Protein AF-0000000080061900 (afdb_homodimer)

Nearest PDB structures (foldseek):
  6p7x-assembly1_B  TM=5.579E-01  e=3.180E-04  Kluyveromyces lactis
  6xr1-assembly1_A  TM=2.870E-01  e=3.182E+00  synthetic construct
  6p7x-assembly1_B  TM=5.585E-01  e=4.978E-04  Kluyveromyces lactis
  6k5s-assembly2_B  TM=2.714E-01  e=2.887E+00  Schizosaccharomyces pombe 972h-

Organism: NCBI:txid656916

InterPro domains:
  IPR007219 Xylanolytic transcriptional activator, regulatory domain [PF04082] (61-274)
  IPR007219 Xylanolytic transcriptional activator, regulatory domain [SM00906] (143-215)

pLDDT: mean 73.57, std 27.78, range [17.0, 98.81]

Sequence (1106 aa):
MSRPAEEVLSENPLKTSLIPLDRRLAEEYIDCFHSHSCATYRYIPRSQSKKFLGKLYSEDESFLQDDASMAVIFLILAVGCIWYPSLHNRDVFQYKAKASRLYEAALSRLENTASMFPPSILVMQAHCLKCQFLLAGNILNSAWLAVGTAVRLGQIVGFHKAKATGSNGLEDFTRRGMFWSLYTMDRYLSAALGRPMMINDDDITIPYPETAVSSSPGIDDPHEAKTVPGIVAHIKLAQITTQVLRKLYGSKKHDKVARDESTSQIEAQLSKWLDETPGFLNPEVPSGQKESEVFYDVPWIFKRQQRTVRAAFYFTSMQLYRGYLLDEFLQANFHDRLSLTPAPPVQKCIHAALQMALFAAEIKEDATYNSVFWTTSYFTFCAISILTVYLTLYPEIENRAVIENVLERAIEGHQKLDNSMNKHTQKLLEDTRAIAQRAFRSSRTRLSTSGANDRTTTMPSDVNASVTVGHQSPPAGPVHPQVEPCEEWGDAQGVMDNIEEAPAPDLGELADIVNGDDLDFIMNIGFDASPFSHVDPLQFFVADKLTRPGPQAMSRPAEEVLSENPLKTSLIPLDRRLAEEYIDCFHSHSCATYRYIPRSQSKKFLGKLYSEDESFLQDDASMAVIFLILAVGCIWYPSLHNRDVFQYKAKASRLYEAALSRLENTASMFPPSILVMQAHCLKCQFLLAGNILNSAWLAVGTAVRLGQIVGFHKAKATGSNGLEDFTRRGMFWSLYTMDRYLSAALGRPMMINDDDITIPYPETAVSSSPGIDDPHEAKTVPGIVAHIKLAQITTQVLRKLYGSKKHDKVARDESTSQIEAQLSKWLDETPGFLNPEVPSGQKESEVFYDVPWIFKRQQRTVRAAFYFTSMQLYRGYLLDEFLQANFHDRLSLTPAPPVQKCIHAALQMALFAAEIKEDATYNSVFWTTSYFTFCAISILTVYLTLYPEIENRAVIENVLERAIEGHQKLDNSMNKHTQKLLEDTRAIAQRAFRSSRTRLSTSGANDRTTTMPSDVNASVTVGHQSPPAGPVHPQVEPCEEWGDAQGVMDNIEEAPAPDLGELADIVNGDDLDFIMNIGFDASPFSHVDPLQFFVADKLTRPGPQA

Secondary structure (DSSP, 8-state):
----GGGGGGS-----------HHHHHHHHHHIIIII-SS---S-HHHHHHHHHHHHTT-HHHHH-HHHHHHHHHHHHHHHHHHHHHHT--HHHHHHHHHHHHHHHHHHHHTTTT-SSPPHHHHHHHHHHHHHHHHTT-HHHHHHHHHHHHHHHHHHTTTS---TT--HHHHHHHHHHHHHHHHHHHHHHHHHT---SS-GGG--PPPP-TTGGGSTT---TTTGGGHHHHHHHHHHHHHHHHHHHHHSSSSPPPHHHHHHHHHHHHHHHHHHHHHS-TTT-TTS-TTTSSTTSSS---HHHHHHHHHHHHHHHHHHHHHHHHHHHHHHHH--TTT-TT-PPPHHHHHHHHHHHHHHHHHHHHTT-TT--TT-HHHHHHHHHHHHHHHHHHHH-TT-TTHHHHHHHHHHHHHHHHHHS-TT-HHHHHHHHHHHHHHHHHHHHHHHHHHHHTTTGGG-----------------------------------TTGGGTT--------THHHHHHHHSHHHHHHIIIII--S---S--TTHHHHTTTTT------/----GGGGGGS-----------HHHHHHHHHHIIIII-SS---S-HHHHHHHHHHHHTT-HHHHH-HHHHHHHHHHHHHHHHHHHHHHT--HHHHHHHHHHHHHHHHHHHHTTTT-SSPPHHHHHHHHHHHHHHHHTT-HHHHHHHHHHHHHHHHHHTTTS---TT--HHHHHHHHHHHHHHHHHHHHHHHHHT---SS-GGG--PPPP-TTGGGSTT---TTTGGGHHHHHHHHHHHHHHHHHHHHHSSSSPPPHHHHHHHHHHHHHHHHHHHHHS-TTT-TTS-TTTSGGGTSS---HHHHHHHHHHHHHHHHHHHHHHHHHHHHHHHH--TTT-TT-PPPHHHHHHHHHHHHHHHHHHHHTT-TT--TT-HHHHHHHHHHHHHHHHHHHH-TT-TTHHHHHHHHHHHHHHHHHHS-TT-HHHHHHHHHHHHHHHHHHHHHHHHHHHHTTTGGG-------------------------------------GGGTT--------THHHHHHHHSHHHHHHIIIII--S---S--TTHHHHTTTTT------

Radius of gyration: 36.48 Å; Cα contacts (8 Å, |Δi|>4): 1264; chains: 2; bounding box: 83×122×119 Å

Foldseek 3Di:
DFDPLVVLLPDDPPPPPPPPDDLVNLVQLLVQLVQPLCLQLDQDFSLLLVVLSVCVVVVPPVSVPQLLSLLLNLLSSLSSQQLVCLAVVDDNVVSPNVSSNSNSSSVVSLVVCVPDPLDDLSNLNSLLSNLLNCLLSVVLVVSQVSLVVSVVSLVRVPLLAADDPDDALSVLSNSQSSVLSSLLSQLLSCQLLVHDRDDDPVSHHRDHDALVSCPGPPRPDPCRSVSRLLNVLSSLLSVLLVLLCPQPQNPDDDDPVSLVVSLVVSVVSLVVSLVPRDLLLRPPNPPPPDDDPVPDDPRPSSVSSSLVSLLSSLLSLLSSQLVQLVVCLLPDPLPPCQPDDDDPSLVSNLVSLLVLLLVLLVLLVRSSAAQSPNSSLSSLLSSLLSLLSVLLSHVPDPCNVVSVVSSVSSLSSSCRRHPPSPVVLNVLSVVSNVNSVLSNVLVVVVVVVVVVPPPVDDPPPDDDDPDDDDDDDDDDPDDDPPPPDPDDPPCPPPPPPPPPCPDSPDPVVVVCCSQHPNVLSSCCSNPNVPRPPPPNSCVVVPVPPPPPPDDDD/DFDPLVVLLPDDPPPPPPPPDDLVVLVQLLVQLVQPLCLQLDQDFSLLLVVLSVCVVVVPPVSVPQLLSLLLNLLSSLSSQQLVCLAVVDDNVVSNNVSSNSNSSSVVSLVVCVPDPLDDLSNLNSLLSNLLNCLLSVVLVVSQVSLVVSVVSLVRVPLLAADDPDDALSVLSNSQSSVLSSLLSQLLSCQLLVHDRDDDPVSHHRDHDALVSCPGPPRPDPCRSVSRLLNVLQSLLSVLLVLLCPQPQNPDDDDPVSLVVSLVVSVVSLVVSLVPRDLLLRPPNPPPPDDPVVPDDPRPSSVSSSLSSLLSSLLSLLSSQLVQLVVCLLPDPLPPCQPDDDDPSLVSNLVSLLVLLLVLLVLLVRSSAAQSPNSSLSSLLSSLLSLLSVCLSHVPDPCNVVSVVSSVSSLSSSPRRHPPSPVVLNVLSVVSNVNSVLSNVLVVVVVVVVVVPPPPDDPPPDDDDPDDDDDDDDDDDDDPPPPPDPDDPPCPPPDPPDPPCDDSPDPVVVVCCSQHPNVLSSCVSNPNVPRPPPDNPCVVVPVPPPPPPDDDD

Solvent-accessible surface area (backbone atoms only — not comparable to full-atom values): 61653 Å² total; per-residue (Å²): 135,82,76,57,68,58,62,69,73,69,74,72,82,67,69,77,60,73,75,88,62,53,66,69,58,49,51,50,16,47,48,34,29,65,52,60,67,36,52,59,56,54,43,73,47,67,51,57,54,50,51,50,50,50,38,60,78,66,60,38,63,71,54,75,66,32,36,42,59,46,14,31,53,28,30,47,40,16,40,4,33,48,43,38,21,23,78,65,62,48,65,57,67,65,31,41,54,57,16,45,52,32,38,51,51,14,48,60,29,41,58,75,50,70,76,50,78,76,66,49,71,49,46,51,48,29,38,51,40,50,26,51,38,27,38,34,65,61,26,55,71,62,21,53,50,38,45,52,50,39,52,52,53,34,49,73,74,42,48,45,38,55,74,43,79,80,71,51,40,54,57,47,36,27,46,34,20,46,43,53,35,52,49,46,51,41,47,53,49,18,63,74,66,52,41,82,61,58,82,57,72,71,60,54,58,42,63,74,72,43,46,72,38,36,59,21,80,75,42,73,56,82,58,51,30,68,43,31,65,54,31,49,52,39,49,53,49,44,53,52,38,49,50,40,48,56,70,70,63,40,71,62,85,67,53,69,66,58,41,52,53,50,45,53,55,51,49,51,50,51,52,50,48,56,72,69,42,58,65,85,48,28,75,84,45,63,84,77,64,72,76,75,63,80,81,46,88,70,56,61,43,55,54,50,26,28,52,50,37,30,48,50,49,27,43,43,44,25,66,58,23,43,62,55,48,48,50,49,60,75,62,49,59,76,78,80,47,81,80,66,76,77,53,68,56,36,50,52,16,50,50,24,22,48,53,40,22,49,53,27,34,51,41,56,76,34,60,61,57,34,37,48,42,47,64,59,31,51,46,32,47,42,19,50,46,52,53,31,52,48,38,38,69,43,57,82,46,89,64,43,69,61,52,52,50,42,46,56,40,17,53,53,15,39,52,52,18,37,51,83,76,55,52,62,60,56,48,49,51,52,52,44,44,51,50,18,52,49,43,32,52,55,52,53,56,48,56,63,60,61,59,66,68,64,65,72,68,78,76,76,83,75,86,78,84,73,84,74,82,85,81,84,76,80,82,80,74,80,84,68,84,74,78,74,80,74,79,80,78,70,81,82,66,70,82,71,63,78,67,74,80,70,77,79,77,61,78,65,54,61,55,47,38,66,72,43,77,43,38,60,40,52,31,56,53,64,69,46,53,58,80,81,55,62,74,60,74,56,59,70,63,52,58,68,64,65,70,66,75,73,82,80,129,136,83,76,58,69,57,62,68,74,68,73,73,84,67,69,74,62,74,74,87,63,54,66,71,59,49,52,48,18,46,48,33,27,66,51,58,66,35,52,60,57,53,42,74,47,69,51,56,55,50,49,50,49,50,37,59,78,66,59,36,64,72,55,75,66,32,36,42,60,46,14,31,52,28,28,47,39,16,40,5,32,48,43,38,22,24,76,64,62,48,65,57,68,67,32,42,55,58,16,47,52,31,39,51,51,14,49,59,29,43,58,75,49,70,72,50,78,76,67,49,72,48,47,50,48,28,38,51,40,50,26,51,38,26,38,37,65,61,28,56,69,62,22,52,49,38,46,50,49,38,52,54,53,34,49,72,72,40,49,45,38,54,74,42,85,80,71,50,41,56,60,48,35,27,47,33,20,46,45,54,35,52,50,44,50,41,48,53,48,18,63,74,64,49,42,83,62,57,82,57,73,70,60,54,56,43,63,76,70,44,46,70,38,36,57,21,81,76,43,75,56,80,61,51,30,70,43,30,65,54,32,49,52,39,50,54,50,45,54,51,38,49,51,41,48,55,72,72,63,39,70,60,85,69,52,69,66,57,41,51,53,51,46,52,54,51,49,50,50,53,51,49,48,56,72,70,42,56,65,85,47,28,75,85,45,65,83,76,64,69,64,76,60,78,80,46,88,69,55,63,42,58,55,51,26,28,54,50,37,30,49,49,50,27,41,43,45,25,66,59,24,43,62,54,47,49,48,49,59,74,62,50,59,74,78,81,50,81,81,68,74,78,52,67,56,36,50,53,18,48,51,26,22,48,53,39,22,49,53,27,33,52,40,56,78,35,60,62,57,34,37,49,42,46,65,60,31,50,47,34,50,44,18,50,46,52,53,32,51,49,39,37,70,42,58,81,46,89,62,43,69,60,51,50,52,42,48,54,39,17,52,54,15,37,51,51,18,37,52,82,78,56,51,62,61,54,48,47,52,52,52,45,43,51,52,18,51,48,42,32,52,53,54,51,56,49,54,60,62,60,58,66,69,62,67,74,72,80,80,76,82,80,87,77,86,70,80,75,81,81,77,82,76,78,82,80,75,82,83,68,83,74,77,76,80,75,78,82,78,75,82,83,69,75,84,72,68,78,69,74,83,71,79,79,78,60,76,65,54,60,57,48,36,66,74,46,78,44,39,61,41,53,31,59,54,65,70,44,53,58,80,82,60,50,73,60,76,55,61,70,63,53,59,68,65,66,71,64,75,72,82,83,127

Structure (mmCIF, N/CA/C/O backbone):
data_AF-0000000080061900-model_v1
#
loop_
_entity.id
_entity.type
_entity.pdbx_description
1 polymer 'Transcription factor domain-containing protein'
#
loop_
_atom_site.group_PDB
_atom_site.id
_atom_site.type_symbol
_atom_site.label_atom_id
_atom_site.label_alt_id
_atom_site.label_comp_id
_atom_site.label_asym_id
_atom_site.label_entity_id
_atom_site.label_seq_id
_atom_site.pdbx_PDB_ins_code
_atom_site.Cartn_x
_atom_site.Cartn_y
_atom_site.Cartn_z
_atom_site.occupancy
_atom_site.B_iso_or_equiv
_atom_site.auth_seq_id
_atom_site.auth_comp_id
_atom_site.auth_asym_id
_atom_site.auth_atom_id
_atom_site.pdbx_PDB_model_num
ATOM 1 N N . MET A 1 1 ? -14.672 -8.125 -29.422 1 19.11 1 MET A N 1
ATOM 2 C CA . MET A 1 1 ? -14.164 -7.188 -28.422 1 19.11 1 MET A CA 1
ATOM 3 C C . MET A 1 1 ? -14.391 -7.719 -27.016 1 19.11 1 MET A C 1
ATOM 5 O O . MET A 1 1 ? -15.531 -7.914 -26.594 1 19.11 1 MET A O 1
ATOM 9 N N . SER A 1 2 ? -13.531 -8.578 -26.453 1 22.22 2 SER A N 1
ATOM 10 C CA . SER A 1 2 ? -13.594 -9.523 -25.328 1 22.22 2 SER A CA 1
ATOM 11 C C . SER A 1 2 ? -13.836 -8.805 -24.016 1 22.22 2 SER A C 1
ATOM 13 O O . SER A 1 2 ? -13.203 -7.781 -23.734 1 22.22 2 SER A O 1
ATOM 15 N N . ARG A 1 3 ? -14.906 -8.945 -23.328 1 35.88 3 ARG A N 1
ATOM 16 C CA . ARG A 1 3 ? -15.344 -8.352 -22.062 1 35.88 3 ARG A CA 1
ATOM 17 C C . ARG A 1 3 ? -14.352 -8.641 -20.953 1 35.88 3 ARG A C 1
ATOM 19 O O . ARG A 1 3 ? -14.016 -9.797 -20.688 1 35.88 3 ARG A O 1
ATOM 26 N N . PRO A 1 4 ? -13.648 -7.648 -20.594 1 34.94 4 PRO A N 1
ATOM 27 C CA . PRO A 1 4 ? -12.602 -7.812 -19.594 1 34.94 4 PRO A CA 1
ATOM 28 C C . PRO A 1 4 ? -13.07 -8.602 -18.375 1 34.94 4 PRO A C 1
ATOM 30 O O . PRO A 1 4 ? -14.266 -8.594 -18.047 1 34.94 4 PRO A O 1
ATOM 33 N N . ALA A 1 5 ? -12.32 -9.648 -17.922 1 40.81 5 ALA A N 1
ATOM 34 C CA . ALA A 1 5 ? -12.602 -10.578 -16.828 1 40.81 5 ALA A CA 1
ATOM 35 C C . ALA A 1 5 ? -13.234 -9.859 -15.641 1 40.81 5 ALA A C 1
ATOM 37 O O . ALA A 1 5 ? -14.055 -10.438 -14.93 1 40.81 5 ALA A O 1
ATOM 38 N N . GLU A 1 6 ? -12.992 -8.594 -15.516 1 37.94 6 GLU A N 1
ATOM 39 C CA . GLU A 1 6 ? -13.516 -7.816 -14.398 1 37.94 6 GLU A CA 1
ATOM 40 C C . GLU A 1 6 ? -15.031 -7.637 -14.516 1 37.94 6 GLU A C 1
ATOM 42 O O . GLU A 1 6 ? -15.719 -7.5 -13.5 1 37.94 6 GLU A O 1
ATOM 47 N N . GLU A 1 7 ? -15.602 -7.695 -15.672 1 39.84 7 GLU A N 1
ATOM 48 C CA . GLU A 1 7 ? -17.016 -7.434 -15.93 1 39.84 7 GLU A CA 1
ATOM 49 C C . GLU A 1 7 ? -17.891 -8.617 -15.508 1 39.84 7 GLU A C 1
ATOM 51 O O . GLU A 1 7 ? -19.094 -8.477 -15.336 1 39.84 7 GLU A O 1
ATOM 56 N N . VAL A 1 8 ? -17.266 -9.656 -15.383 1 37.56 8 VAL A N 1
ATOM 57 C CA . VAL A 1 8 ? -18.078 -10.852 -15.164 1 37.56 8 VAL A CA 1
ATOM 58 C C . VAL A 1 8 ? -18.641 -10.836 -13.742 1 37.56 8 VAL A C 1
ATOM 60 O O . VAL A 1 8 ? -19.672 -11.461 -13.477 1 37.56 8 VAL A O 1
ATOM 63 N N . LEU A 1 9 ? -18.078 -10.109 -12.867 1 39.5 9 LEU A N 1
ATOM 64 C CA . LEU A 1 9 ? -18.531 -10.234 -11.484 1 39.5 9 LEU A CA 1
ATOM 65 C C . LEU A 1 9 ? -19.828 -9.469 -11.266 1 39.5 9 LEU A C 1
ATOM 67 O O . LEU A 1 9 ? -20.531 -9.703 -10.281 1 39.5 9 LEU A O 1
ATOM 71 N N . SER A 1 10 ? -20.188 -8.453 -12.133 1 35.56 10 SER A N 1
ATOM 72 C CA . SER A 1 10 ? -21.219 -7.512 -11.719 1 35.56 10 SER A CA 1
ATOM 73 C C . SER A 1 10 ? -22.609 -8.023 -12.086 1 35.56 10 SER A C 1
ATOM 75 O O . SER A 1 10 ? -23.625 -7.367 -11.789 1 35.56 10 SER A O 1
ATOM 77 N N . GLU A 1 11 ? -22.812 -8.906 -12.852 1 35.38 11 GLU A N 1
ATOM 78 C CA . GLU A 1 11 ? -24.141 -8.914 -13.477 1 35.38 11 GLU A CA 1
ATOM 79 C C . GLU A 1 11 ? -25.203 -9.375 -12.492 1 35.38 11 GLU A C 1
ATOM 81 O O . GLU A 1 11 ? -26.391 -9.078 -12.664 1 35.38 11 GLU A O 1
ATOM 86 N N . ASN A 1 12 ? -25.125 -10.508 -11.656 1 31.75 12 ASN A N 1
ATOM 87 C CA . ASN A 1 12 ? -26.328 -11.039 -11.047 1 31.75 12 ASN A CA 1
ATOM 88 C C . ASN A 1 12 ? -26.359 -10.812 -9.539 1 31.75 12 ASN A C 1
ATOM 90 O O . ASN A 1 12 ? -25.578 -11.406 -8.805 1 31.75 12 ASN A O 1
ATOM 94 N N . PRO A 1 13 ? -26.969 -9.695 -9.031 1 36.31 13 PRO A N 1
ATOM 95 C CA . PRO A 1 13 ? -27.172 -9.625 -7.578 1 36.31 13 PRO A CA 1
ATOM 96 C C . PRO A 1 13 ? -27.859 -10.859 -7.016 1 36.31 13 PRO A C 1
ATOM 98 O O . PRO A 1 13 ? -28.984 -11.172 -7.398 1 36.31 13 PRO A O 1
ATOM 101 N N . LEU A 1 14 ? -27.375 -11.906 -6.82 1 32.84 14 LEU A N 1
ATOM 102 C CA . LEU A 1 14 ? -28.047 -13.016 -6.145 1 32.84 14 LEU A CA 1
ATOM 103 C C . LEU A 1 14 ? -28.562 -12.586 -4.777 1 32.84 14 LEU A C 1
ATOM 105 O O . LEU A 1 14 ? -27.797 -12.102 -3.943 1 32.84 14 LEU A O 1
ATOM 109 N N . LYS A 1 15 ? -29.75 -12.156 -4.621 1 34.53 15 LYS A N 1
ATOM 110 C CA . LYS A 1 15 ? -30.344 -12.258 -3.287 1 34.53 15 LYS A CA 1
ATOM 111 C C . LYS A 1 15 ? -29.828 -13.484 -2.551 1 34.53 15 LYS A C 1
ATOM 113 O O . LYS A 1 15 ? -29.641 -14.547 -3.152 1 34.53 15 LYS A O 1
ATOM 118 N N . THR A 1 16 ? -29.094 -13.273 -1.398 1 38.28 16 THR A N 1
ATOM 119 C CA . THR A 1 16 ? -28.531 -14.258 -0.486 1 38.28 16 THR A CA 1
ATOM 120 C C . THR A 1 16 ? -29.359 -15.539 -0.49 1 38.28 16 THR A C 1
ATOM 122 O O . THR A 1 16 ? -30.078 -15.828 0.478 1 38.28 16 THR A O 1
ATOM 125 N N . SER A 1 17 ? -30.375 -15.594 -1.229 1 37.97 17 SER A N 1
ATOM 126 C CA . SER A 1 17 ? -30.844 -16.969 -1.075 1 37.97 17 SER A CA 1
ATOM 127 C C . SER A 1 17 ? -29.672 -17.953 -1.063 1 37.97 17 SER A C 1
ATOM 129 O O . SER A 1 17 ? -28.703 -17.766 -1.802 1 37.97 17 SER A O 1
ATOM 131 N N . LEU A 1 18 ? -29.547 -18.688 0.03 1 47.41 18 LEU A N 1
ATOM 132 C CA . LEU A 1 18 ? -28.641 -19.766 0.358 1 47.41 18 LEU A CA 1
ATOM 133 C C . LEU A 1 18 ? -28.281 -20.578 -0.888 1 47.41 18 LEU A C 1
ATOM 135 O O . LEU A 1 18 ? -29.156 -20.969 -1.651 1 47.41 18 LEU A O 1
ATOM 139 N N . ILE A 1 19 ? -27.281 -20.219 -1.461 1 53 19 ILE A N 1
ATOM 140 C CA . ILE A 1 19 ? -26.766 -21.094 -2.51 1 53 19 ILE A CA 1
ATOM 141 C C . ILE A 1 19 ? -27.094 -22.547 -2.172 1 53 19 ILE A C 1
ATOM 143 O O . ILE A 1 19 ? -26.625 -23.078 -1.157 1 53 19 ILE A O 1
ATOM 147 N N . PRO A 1 20 ? -28.141 -23.031 -2.701 1 63.28 20 PRO A N 1
ATOM 148 C CA . PRO A 1 20 ? -28.5 -24.438 -2.535 1 63.28 20 PRO A CA 1
ATOM 149 C C . PRO A 1 20 ? -27.344 -25.391 -2.889 1 63.28 20 PRO A C 1
ATOM 151 O O . PRO A 1 20 ? -27.359 -26.016 -3.951 1 63.28 20 PRO A O 1
ATOM 154 N N . LEU A 1 21 ? -26.219 -25.188 -2.264 1 83.81 21 LEU A N 1
ATOM 155 C CA . LEU A 1 21 ? -25.125 -26.141 -2.453 1 83.81 21 LEU A CA 1
ATOM 156 C C . LEU A 1 21 ? -25.344 -27.375 -1.585 1 83.81 21 LEU A C 1
ATOM 158 O O . LEU A 1 21 ? -25.531 -27.266 -0.371 1 83.81 21 LEU A O 1
ATOM 162 N N . ASP A 1 22 ? -25.438 -28.453 -2.283 1 89.5 22 ASP A N 1
ATOM 163 C CA . ASP A 1 22 ? -25.5 -29.719 -1.555 1 89.5 22 ASP A CA 1
ATOM 164 C C . ASP A 1 22 ? -24.359 -29.828 -0.56 1 89.5 22 ASP A C 1
ATOM 166 O O . ASP A 1 22 ? -23.219 -29.438 -0.86 1 89.5 22 ASP A O 1
ATOM 170 N N . ARG A 1 23 ? -24.641 -30.312 0.664 1 91.25 23 ARG A N 1
ATOM 171 C CA . ARG A 1 23 ? -23.641 -30.406 1.724 1 91.25 23 ARG A CA 1
ATOM 172 C C . ARG A 1 23 ? -22.453 -31.234 1.28 1 91.25 23 ARG A C 1
ATOM 174 O O . ARG A 1 23 ? -21.297 -30.891 1.57 1 91.25 23 ARG A O 1
ATOM 181 N N . ARG A 1 24 ? -22.719 -32.312 0.638 1 93.12 24 ARG A N 1
ATOM 182 C CA . ARG A 1 24 ? -21.641 -33.156 0.17 1 93.12 24 ARG A CA 1
ATOM 183 C C . ARG A 1 24 ? -20.734 -32.438 -0.805 1 93.12 24 ARG A C 1
ATOM 185 O O . ARG A 1 24 ? -19.516 -32.562 -0.732 1 93.12 24 ARG A O 1
ATOM 192 N N . LEU A 1 25 ? -21.359 -31.766 -1.688 1 93.75 25 LEU A N 1
ATOM 193 C CA . LEU A 1 25 ? -20.594 -30.984 -2.65 1 93.75 25 LEU A CA 1
ATOM 194 C C . LEU A 1 25 ? -19.781 -29.906 -1.949 1 93.75 25 LEU A C 1
ATOM 196 O O . LEU A 1 25 ? -18.641 -29.641 -2.314 1 93.75 25 LEU A O 1
ATOM 200 N N . ALA A 1 26 ? -20.406 -29.25 -0.988 1 96.06 26 ALA A N 1
ATOM 201 C CA . ALA A 1 26 ? -19.703 -28.234 -0.205 1 96.06 26 ALA A CA 1
ATOM 202 C C . ALA A 1 26 ? -18.484 -28.828 0.488 1 96.06 26 ALA A C 1
ATOM 204 O O . ALA A 1 26 ? -17.438 -28.188 0.562 1 96.06 26 ALA A O 1
ATOM 205 N N . GLU A 1 27 ? -18.625 -30 1.013 1 96.69 27 GLU A N 1
ATOM 206 C CA . GLU A 1 27 ? -17.516 -30.672 1.649 1 96.69 27 GLU A CA 1
ATOM 207 C C . GLU A 1 27 ? -16.391 -30.969 0.646 1 96.69 27 GLU A C 1
ATOM 209 O O . GLU A 1 27 ? -15.211 -30.891 0.986 1 96.69 27 GLU A O 1
ATOM 214 N N . GLU A 1 28 ? -16.781 -31.266 -0.564 1 96.44 28 GLU A N 1
ATOM 215 C CA . GLU A 1 28 ? -15.789 -31.484 -1.613 1 96.44 28 GLU A CA 1
ATOM 216 C C . GLU A 1 28 ? -15.039 -30.188 -1.936 1 96.44 28 GLU A C 1
ATOM 218 O O . GLU A 1 28 ? -13.836 -30.219 -2.209 1 96.44 28 GLU A O 1
ATOM 223 N N . TYR A 1 29 ? -15.789 -29.078 -1.983 1 96.94 29 TYR A N 1
ATOM 224 C CA . TYR A 1 29 ? -15.141 -27.797 -2.205 1 96.94 29 TYR A CA 1
ATOM 225 C C . TYR A 1 29 ? -14.133 -27.5 -1.103 1 96.94 29 TYR A C 1
ATOM 227 O O . TYR A 1 29 ? -13.039 -26.984 -1.371 1 96.94 29 TYR A O 1
ATOM 235 N N . ILE A 1 30 ? -14.5 -27.781 0.132 1 97.12 30 ILE A N 1
ATOM 236 C CA . ILE A 1 30 ? -13.602 -27.562 1.263 1 97.12 30 ILE A CA 1
ATOM 237 C C . ILE A 1 30 ? -12.375 -28.453 1.126 1 97.12 30 ILE A C 1
ATOM 239 O O . ILE A 1 30 ? -11.25 -28.016 1.379 1 97.12 30 ILE A O 1
ATOM 243 N N . ASP A 1 31 ? -12.57 -29.656 0.734 1 95.31 31 ASP A N 1
ATOM 244 C CA . ASP A 1 31 ? -11.445 -30.562 0.511 1 95.31 31 ASP A CA 1
ATOM 245 C C . ASP A 1 31 ? -10.539 -30.047 -0.597 1 95.31 31 ASP A C 1
ATOM 247 O O . ASP A 1 31 ? -9.312 -30.125 -0.484 1 95.31 31 ASP A O 1
ATOM 251 N N . CYS A 1 32 ? -11.148 -29.578 -1.628 1 96.25 32 CYS A N 1
ATOM 252 C CA . CYS A 1 32 ? -10.383 -29.016 -2.73 1 96.25 32 CYS A CA 1
ATOM 253 C C . CYS A 1 32 ? -9.578 -27.812 -2.27 1 96.25 32 CYS A C 1
ATOM 255 O O . CYS A 1 32 ? -8.414 -27.641 -2.645 1 96.25 32 CYS A O 1
ATOM 257 N N . PHE A 1 33 ? -10.234 -27.016 -1.435 1 97.06 33 PHE A N 1
ATOM 258 C CA . PHE A 1 33 ? -9.578 -25.828 -0.884 1 97.06 33 PHE A CA 1
ATOM 259 C C . PHE A 1 33 ? -8.328 -26.219 -0.107 1 97.06 33 PHE A C 1
ATOM 261 O O . PHE A 1 33 ? -7.246 -25.672 -0.351 1 97.06 33 PHE A O 1
ATOM 268 N N . HIS A 1 34 ? -8.344 -27.172 0.712 1 95.06 34 HIS A N 1
ATOM 269 C CA . HIS A 1 34 ? -7.266 -27.5 1.636 1 95.06 34 HIS A CA 1
ATOM 270 C C . HIS A 1 34 ? -6.234 -28.406 0.977 1 95.06 34 HIS A C 1
ATOM 272 O O . HIS A 1 34 ? -5.043 -28.328 1.281 1 95.06 34 HIS A O 1
ATOM 278 N N . SER A 1 35 ? -6.613 -29.234 0.024 1 92.69 35 SER A N 1
ATOM 279 C CA . SER A 1 35 ? -5.727 -30.281 -0.447 1 92.69 35 SER A CA 1
ATOM 280 C C . SER A 1 35 ? -5.176 -29.969 -1.834 1 92.69 35 SER A C 1
ATOM 282 O O . SER A 1 35 ? -4.23 -30.609 -2.295 1 92.69 35 SER A O 1
ATOM 284 N N . HIS A 1 36 ? -5.754 -28.938 -2.449 1 93.31 36 HIS A N 1
ATOM 285 C CA . HIS A 1 36 ? -5.348 -28.703 -3.83 1 93.31 36 HIS A CA 1
ATOM 286 C C . HIS A 1 36 ? -5.035 -27.234 -4.062 1 93.31 36 HIS A C 1
ATOM 288 O O . HIS A 1 36 ? -3.951 -26.891 -4.543 1 93.31 36 HIS A O 1
ATOM 294 N N . SER A 1 37 ? -5.918 -26.359 -3.684 1 93.69 37 SER A N 1
ATOM 295 C CA . SER A 1 37 ? -5.793 -24.953 -4.008 1 93.69 37 SER A CA 1
ATOM 296 C C . SER A 1 37 ? -4.648 -24.297 -3.232 1 93.69 37 SER A C 1
ATOM 298 O O . SER A 1 37 ? -3.891 -23.5 -3.785 1 93.69 37 SER A O 1
ATOM 300 N N . CYS A 1 38 ? -4.48 -24.594 -1.988 1 91.38 38 CYS A N 1
ATOM 301 C CA . CYS A 1 38 ? -3.588 -23.875 -1.099 1 91.38 38 CYS A CA 1
ATOM 302 C C . CYS A 1 38 ? -2.287 -24.641 -0.882 1 91.38 38 CYS A C 1
ATOM 304 O O . CYS A 1 38 ? -2.059 -25.188 0.195 1 91.38 38 CYS A O 1
ATOM 306 N N . ALA A 1 39 ? -1.484 -24.531 -1.789 1 90.75 39 ALA A N 1
ATOM 307 C CA . ALA A 1 39 ? -0.21 -25.25 -1.681 1 90.75 39 ALA A CA 1
ATOM 308 C C . ALA A 1 39 ? 0.713 -24.562 -0.678 1 90.75 39 ALA A C 1
ATOM 310 O O . ALA A 1 39 ? 1.367 -25.219 0.129 1 90.75 39 ALA A O 1
ATOM 311 N N . THR A 1 40 ? 0.713 -23.266 -0.725 1 94.44 40 THR A N 1
ATOM 312 C CA . THR A 1 40 ? 1.622 -22.547 0.165 1 94.44 40 THR A CA 1
ATOM 313 C C . THR A 1 40 ? 0.878 -21.469 0.946 1 94.44 40 THR A C 1
ATOM 315 O O . THR A 1 40 ? 1.403 -20.922 1.921 1 94.44 40 THR A O 1
ATOM 318 N N . TYR A 1 41 ? -0.349 -21.141 0.578 1 96.19 41 TYR A N 1
ATOM 319 C CA . TYR A 1 41 ? -1.176 -20.172 1.295 1 96.19 41 TYR A CA 1
ATOM 320 C C . TYR A 1 41 ? -1.984 -20.859 2.391 1 96.19 41 TYR A C 1
ATOM 322 O O . TYR A 1 41 ? -3.174 -21.141 2.213 1 96.19 41 TYR A O 1
ATOM 330 N N . ARG A 1 42 ? -1.362 -21.094 3.498 1 95.88 42 ARG A N 1
ATOM 331 C CA . ARG A 1 42 ? -2.029 -21.875 4.531 1 95.88 42 ARG A CA 1
ATOM 332 C C . ARG A 1 42 ? -2.211 -21.062 5.809 1 95.88 42 ARG A C 1
ATOM 334 O O . ARG A 1 42 ? -1.233 -20.734 6.484 1 95.88 42 ARG A O 1
ATOM 341 N N . TYR A 1 43 ? -3.463 -20.75 6.188 1 96.88 43 TYR A N 1
ATOM 342 C CA . TYR A 1 43 ? -3.727 -19.938 7.375 1 96.88 43 TYR A CA 1
ATOM 343 C C . TYR A 1 43 ? -5.094 -20.266 7.961 1 96.88 43 TYR A C 1
ATOM 345 O O . TYR A 1 43 ? -5.508 -19.672 8.953 1 96.88 43 TYR A O 1
ATOM 353 N N . ILE A 1 44 ? -5.859 -21.141 7.363 1 96.88 44 ILE A N 1
ATOM 354 C CA . ILE A 1 44 ? -7.129 -21.609 7.887 1 96.88 44 ILE A CA 1
ATOM 355 C C . ILE A 1 44 ? -7.043 -23.109 8.164 1 96.88 44 ILE A C 1
ATOM 357 O O . ILE A 1 44 ? -6.887 -23.906 7.238 1 96.88 44 ILE A O 1
ATOM 361 N N . PRO A 1 45 ? -7.125 -23.469 9.375 1 95.06 45 PRO A N 1
ATOM 362 C CA . PRO A 1 45 ? -7.133 -24.906 9.648 1 95.06 45 PRO A CA 1
ATOM 363 C C . PRO A 1 45 ? -8.383 -25.594 9.109 1 95.06 45 PRO A C 1
ATOM 365 O O . PRO A 1 45 ? -9.469 -25.016 9.117 1 95.06 45 PRO A O 1
ATOM 368 N N . ARG A 1 46 ? -8.25 -26.844 8.734 1 94.5 46 ARG A N 1
ATOM 369 C CA . ARG A 1 46 ? -9.359 -27.625 8.203 1 94.5 46 ARG A CA 1
ATOM 370 C C . ARG A 1 46 ? -10.492 -27.719 9.219 1 94.5 46 ARG A C 1
ATOM 372 O O . ARG A 1 46 ? -11.672 -27.75 8.844 1 94.5 46 ARG A O 1
ATOM 379 N N . SER A 1 47 ? -10.164 -27.797 10.492 1 94.44 47 SER A N 1
ATOM 380 C CA . SER A 1 47 ? -11.156 -27.875 11.562 1 94.44 47 SER A CA 1
ATOM 381 C C . SER A 1 47 ? -12.062 -26.656 11.562 1 94.44 47 SER A C 1
ATOM 383 O O . SER A 1 47 ? -13.273 -26.766 11.797 1 94.44 47 SER A O 1
ATOM 385 N N . GLN A 1 48 ? -11.516 -25.5 11.328 1 95.88 48 GLN A N 1
ATOM 386 C CA . GLN A 1 48 ? -12.312 -24.266 11.266 1 95.88 48 GLN A CA 1
ATOM 387 C C . GLN A 1 48 ? -13.305 -24.312 10.109 1 95.88 48 GLN A C 1
ATOM 389 O O . GLN A 1 48 ? -14.469 -23.953 10.266 1 95.88 48 GLN A O 1
ATOM 394 N N . SER A 1 49 ? -12.828 -24.75 8.93 1 96.81 49 SER A N 1
ATOM 395 C CA . SER A 1 49 ? -13.695 -24.844 7.762 1 96.81 49 SER A CA 1
ATOM 396 C C . SER A 1 49 ? -14.852 -25.812 8.008 1 96.81 49 SER A C 1
ATOM 398 O O . SER A 1 49 ? -16 -25.531 7.652 1 96.81 49 SER A O 1
ATOM 400 N N . LYS A 1 50 ? -14.492 -26.891 8.586 1 95.38 50 LYS A N 1
ATOM 401 C CA . LYS A 1 50 ? -15.516 -27.906 8.867 1 95.38 50 LYS A CA 1
ATOM 402 C C . LYS A 1 50 ? -16.516 -27.391 9.898 1 95.38 50 LYS A C 1
ATOM 404 O O . LYS A 1 50 ? -17.719 -27.625 9.758 1 95.38 50 LYS A O 1
ATOM 409 N N . LYS A 1 51 ? -16.016 -26.781 10.898 1 96.06 51 LYS A N 1
ATOM 410 C CA . LYS A 1 51 ? -16.891 -26.219 11.93 1 96.06 51 LYS A CA 1
ATOM 411 C C . LYS A 1 51 ? -17.828 -25.172 11.328 1 96.06 51 LYS A C 1
ATOM 413 O O . LYS A 1 51 ? -19.031 -25.172 11.625 1 96.06 51 LYS A O 1
ATOM 418 N N . PHE A 1 52 ? -17.297 -24.266 10.539 1 97.19 52 PHE A N 1
ATOM 419 C CA . PHE A 1 52 ? -18.094 -23.234 9.906 1 97.19 52 PHE A CA 1
ATOM 420 C C . PHE A 1 52 ? -19.156 -23.859 8.992 1 97.19 52 PHE A C 1
ATOM 422 O O . PHE A 1 52 ? -20.312 -23.422 8.984 1 97.19 52 PHE A O 1
ATOM 429 N N . LEU A 1 53 ? -18.719 -24.906 8.25 1 96.56 53 LEU A N 1
ATOM 430 C CA . LEU A 1 53 ? -19.656 -25.594 7.367 1 96.56 53 LEU A CA 1
ATOM 431 C C . LEU A 1 53 ? -20.781 -26.25 8.172 1 96.56 53 LEU A C 1
ATOM 433 O O . LEU A 1 53 ? -21.938 -26.188 7.777 1 96.56 53 LEU A O 1
ATOM 437 N N . GLY A 1 54 ? -20.422 -26.906 9.242 1 95.62 54 GLY A N 1
ATOM 438 C CA . GLY A 1 54 ? -21.406 -27.5 10.117 1 95.62 54 GLY A CA 1
ATOM 439 C C . GLY A 1 54 ? -22.422 -26.5 10.641 1 95.62 54 GLY A C 1
ATOM 440 O O . GLY A 1 54 ? -23.625 -26.766 10.625 1 95.62 54 GLY A O 1
ATOM 441 N N . LYS A 1 55 ? -21.953 -25.391 11.039 1 95.5 55 LYS A N 1
ATOM 442 C CA . LYS A 1 55 ? -22.844 -24.344 11.57 1 95.5 55 LYS A CA 1
ATOM 443 C C . LYS A 1 55 ? -23.734 -23.781 10.477 1 95.5 55 LYS A C 1
ATOM 445 O O . LYS A 1 55 ? -24.891 -23.438 10.727 1 95.5 55 LYS A O 1
ATOM 450 N N . LEU A 1 56 ? -23.172 -23.656 9.344 1 94.25 56 LEU A N 1
ATOM 451 C CA . LEU A 1 56 ? -23.938 -23.156 8.203 1 94.25 56 LEU A CA 1
ATOM 452 C C . LEU A 1 56 ? -25.094 -24.078 7.887 1 94.25 56 LEU A C 1
ATOM 454 O O . LEU A 1 56 ? -26.234 -23.625 7.746 1 94.25 56 LEU A O 1
ATOM 458 N N . TYR A 1 57 ? -24.906 -25.391 7.82 1 93.06 57 TYR A N 1
ATOM 459 C CA . TYR A 1 57 ? -25.922 -26.344 7.383 1 93.06 57 TYR A CA 1
ATOM 460 C C . TYR A 1 57 ? -26.828 -26.734 8.539 1 93.06 57 TYR A C 1
ATOM 462 O O . TYR A 1 57 ? -27.938 -27.234 8.32 1 93.06 57 TYR A O 1
ATOM 470 N N . SER A 1 58 ? -26.328 -26.484 9.773 1 92.88 58 SER A N 1
ATOM 471 C CA . SER A 1 58 ? -27.234 -26.656 10.906 1 92.88 58 SER A CA 1
ATOM 472 C C . SER A 1 58 ? -28.078 -25.391 11.133 1 92.88 58 SER A C 1
ATOM 474 O O . SER A 1 58 ? -28.906 -25.359 12.031 1 92.88 58 SER A O 1
ATOM 476 N N . GLU A 1 59 ? -27.797 -24.391 10.422 1 91.25 59 GLU A N 1
ATOM 477 C CA . GLU A 1 59 ? -28.5 -23.125 10.492 1 91.25 59 GLU A CA 1
ATOM 478 C C . GLU A 1 59 ? -28.391 -22.5 11.875 1 91.25 59 GLU A C 1
ATOM 480 O O . GLU A 1 59 ? -29.406 -22.094 12.469 1 91.25 59 GLU A O 1
ATOM 485 N N . ASP A 1 60 ? -27.219 -22.578 12.359 1 92.56 60 ASP A N 1
ATOM 486 C CA . ASP A 1 60 ? -26.938 -21.891 13.617 1 92.56 60 ASP A CA 1
ATOM 487 C C . ASP A 1 60 ? -27.203 -20.391 13.508 1 92.56 60 ASP A C 1
ATOM 489 O O . ASP A 1 60 ? -26.5 -19.688 12.773 1 92.56 60 ASP A O 1
ATOM 493 N N . GLU A 1 61 ? -28.125 -19.891 14.227 1 91.94 61 GLU A N 1
ATOM 494 C CA . GLU A 1 61 ? -28.609 -18.516 14.07 1 91.94 61 GLU A CA 1
ATOM 495 C C . GLU A 1 61 ? -27.5 -17.5 14.352 1 91.94 61 GLU A C 1
ATOM 497 O O . GLU A 1 61 ? -27.359 -16.516 13.625 1 91.94 61 GLU A O 1
ATOM 502 N N . SER A 1 62 ? -26.781 -17.703 15.383 1 94.19 62 SER A N 1
ATOM 503 C CA . SER A 1 62 ? -25.703 -16.781 15.734 1 94.19 62 SER A CA 1
ATOM 504 C C . SER A 1 62 ? -24.641 -16.734 14.648 1 94.19 62 SER A C 1
ATOM 506 O O . SER A 1 62 ? -24.094 -15.672 14.352 1 94.19 62 SER A O 1
ATOM 508 N N . PHE A 1 63 ? -24.359 -17.844 14.07 1 94.06 63 PHE A N 1
ATOM 509 C CA . PHE A 1 63 ? -23.375 -17.938 13 1 94.06 63 PHE A CA 1
ATOM 510 C C . PHE A 1 63 ? -23.875 -17.234 11.742 1 94.06 63 PHE A C 1
ATOM 512 O O . PHE A 1 63 ? -23.125 -16.484 11.102 1 94.06 63 PHE A O 1
ATOM 519 N N . LEU A 1 64 ? -25.141 -17.438 11.43 1 92.62 64 LEU A N 1
ATOM 520 C CA . LEU A 1 64 ? -25.719 -16.859 10.227 1 92.62 64 LEU A CA 1
ATOM 521 C C . LEU A 1 64 ? -25.766 -15.336 10.328 1 92.62 64 LEU A C 1
ATOM 523 O O . LEU A 1 64 ? -25.75 -14.641 9.305 1 92.62 64 LEU A O 1
ATOM 527 N N . GLN A 1 65 ? -25.734 -14.859 11.508 1 93.25 65 GLN A N 1
ATOM 528 C CA . GLN A 1 65 ? -25.812 -13.414 11.711 1 93.25 65 GLN A CA 1
ATOM 529 C C . GLN A 1 65 ? -24.422 -12.789 11.758 1 93.25 65 GLN A C 1
ATOM 531 O O . GLN A 1 65 ? -24.281 -11.57 11.648 1 93.25 65 GLN A O 1
ATOM 536 N N . ASP A 1 66 ? -23.453 -13.594 11.914 1 96 66 ASP A N 1
ATOM 537 C CA . ASP A 1 66 ? -22.078 -13.102 11.961 1 96 66 ASP A CA 1
ATOM 538 C C . ASP A 1 66 ? -21.531 -12.883 10.555 1 96 66 ASP A C 1
ATOM 540 O O . ASP A 1 66 ? -21.078 -13.828 9.898 1 96 66 ASP A O 1
ATOM 544 N N . ASP A 1 67 ? -21.422 -11.688 10.141 1 95.88 67 ASP A N 1
ATOM 545 C CA . ASP A 1 67 ? -21.047 -11.344 8.773 1 95.88 67 ASP A CA 1
ATOM 546 C C . ASP A 1 67 ? -19.625 -11.812 8.453 1 95.88 67 ASP A C 1
ATOM 548 O O . ASP A 1 67 ? -19.359 -12.289 7.348 1 95.88 67 ASP A O 1
ATOM 552 N N . ALA A 1 68 ? -18.734 -11.664 9.375 1 97.25 68 ALA A N 1
ATOM 553 C CA . ALA A 1 68 ? -17.344 -12.078 9.148 1 97.25 68 ALA A CA 1
ATOM 554 C C . ALA A 1 68 ? -17.25 -13.578 8.922 1 97.25 68 ALA A C 1
ATOM 556 O O . ALA A 1 68 ? -16.609 -14.031 7.965 1 97.25 68 ALA A O 1
ATOM 557 N N . SER A 1 69 ? -17.938 -14.359 9.75 1 97.25 69 SER A N 1
ATOM 558 C CA . SER A 1 69 ? -17.922 -15.812 9.625 1 97.25 69 SER A CA 1
ATOM 559 C C . SER A 1 69 ? -18.562 -16.25 8.305 1 97.25 69 SER A C 1
ATOM 561 O O . SER A 1 69 ? -18.047 -17.156 7.633 1 97.25 69 SER A O 1
ATOM 563 N N . MET A 1 70 ? -19.609 -15.633 7.98 1 96.69 70 MET A N 1
ATOM 564 C CA . MET A 1 70 ? -20.312 -15.961 6.738 1 96.69 70 MET A CA 1
ATOM 565 C C . MET A 1 70 ? -19.438 -15.641 5.527 1 96.69 70 MET A C 1
ATOM 567 O O . MET A 1 70 ? -19.391 -16.406 4.57 1 96.69 70 MET A O 1
ATOM 571 N N . ALA A 1 71 ? -18.781 -14.469 5.582 1 97.94 71 ALA A N 1
ATOM 572 C CA . ALA A 1 71 ? -17.891 -14.109 4.488 1 97.94 71 ALA A CA 1
ATOM 573 C C . ALA A 1 71 ? -16.797 -15.148 4.316 1 97.94 71 ALA A C 1
ATOM 575 O O . ALA A 1 71 ? -16.484 -15.562 3.193 1 97.94 71 ALA A O 1
ATOM 576 N N . VAL A 1 72 ? -16.234 -15.602 5.414 1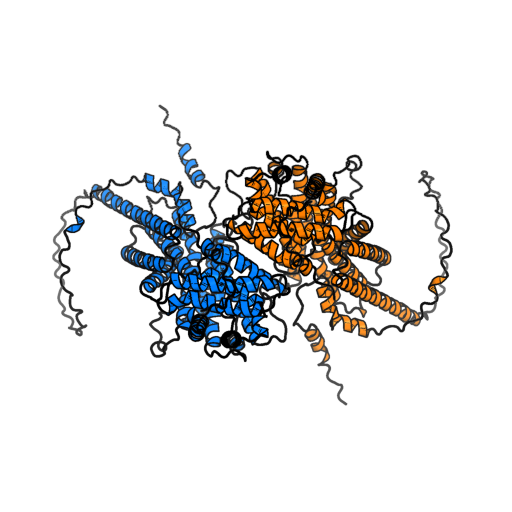 98.56 72 VAL A N 1
ATOM 577 C CA . VAL A 1 72 ? -15.125 -16.547 5.383 1 98.56 72 VAL A CA 1
ATOM 578 C C . VAL A 1 72 ? -15.586 -17.875 4.762 1 98.56 72 VAL A C 1
ATOM 580 O O . VAL A 1 72 ? -14.945 -18.391 3.848 1 98.56 72 VAL A O 1
ATOM 583 N N . ILE A 1 73 ? -16.703 -18.391 5.219 1 98.12 73 ILE A N 1
ATOM 584 C CA . ILE A 1 73 ? -17.141 -19.703 4.734 1 98.12 73 ILE A CA 1
ATOM 585 C C . ILE A 1 73 ? -17.531 -19.609 3.266 1 98.12 73 ILE A C 1
ATOM 587 O O . ILE A 1 73 ? -17.234 -20.5 2.475 1 98.12 73 ILE A O 1
ATOM 591 N N . PHE A 1 74 ? -18.172 -18.531 2.832 1 97.44 74 PHE A N 1
ATOM 592 C CA . PHE A 1 74 ? -18.531 -18.375 1.427 1 97.44 74 PHE A CA 1
ATOM 593 C C . PHE A 1 74 ? -17.281 -18.266 0.562 1 97.44 74 PHE A C 1
ATOM 595 O O . PHE A 1 74 ? -17.234 -18.797 -0.548 1 97.44 74 PHE A O 1
ATOM 602 N N . LEU A 1 75 ? -16.297 -17.609 1.079 1 98.62 75 LEU A N 1
ATOM 603 C CA . LEU A 1 75 ? -15.078 -17.438 0.295 1 98.62 75 LEU A CA 1
ATOM 604 C C . LEU A 1 75 ? -14.289 -18.734 0.232 1 98.62 75 LEU A C 1
ATOM 606 O O . LEU A 1 75 ? -13.68 -19.047 -0.795 1 98.62 75 LEU A O 1
ATOM 610 N N . ILE A 1 76 ? -14.227 -19.484 1.361 1 98.5 76 ILE A N 1
ATOM 611 C CA . ILE A 1 76 ? -13.594 -20.797 1.321 1 98.5 76 ILE A CA 1
ATOM 612 C C . ILE A 1 76 ? -14.258 -21.656 0.245 1 98.5 76 ILE A C 1
ATOM 614 O O . ILE A 1 76 ? -13.57 -22.281 -0.569 1 98.5 76 ILE A O 1
ATOM 618 N N . LEU A 1 77 ? -15.57 -21.625 0.214 1 97.88 77 LEU A N 1
ATOM 619 C CA . LEU A 1 77 ? -16.328 -22.406 -0.768 1 97.88 77 LEU A CA 1
ATOM 620 C C . LEU A 1 77 ? -16.078 -21.859 -2.176 1 97.88 77 LEU A C 1
ATOM 622 O O . LEU A 1 77 ? -15.953 -22.641 -3.125 1 97.88 77 LEU A O 1
ATOM 626 N N . ALA A 1 78 ? -16.031 -20.562 -2.344 1 97.75 78 ALA A N 1
ATOM 627 C CA . ALA A 1 78 ? -15.797 -19.969 -3.652 1 97.75 78 ALA A CA 1
ATOM 628 C C . ALA A 1 78 ? -14.438 -20.375 -4.203 1 97.75 78 ALA A C 1
ATOM 630 O O . ALA A 1 78 ? -14.32 -20.75 -5.375 1 97.75 78 ALA A O 1
ATOM 631 N N . VAL A 1 79 ? -13.414 -20.344 -3.371 1 98.31 79 VAL A N 1
ATOM 632 C CA . VAL A 1 79 ? -12.07 -20.719 -3.801 1 98.31 79 VAL A CA 1
ATOM 633 C C . VAL A 1 79 ? -12.023 -22.219 -4.109 1 98.31 79 VAL A C 1
ATOM 635 O O . VAL A 1 79 ? -11.469 -22.625 -5.133 1 98.31 79 VAL A O 1
ATOM 638 N N . GLY A 1 80 ? -12.609 -22.984 -3.23 1 98 80 GLY A N 1
ATOM 639 C CA . GLY A 1 80 ? -12.688 -24.406 -3.523 1 98 80 GLY A CA 1
ATOM 640 C C . GLY A 1 80 ? -13.414 -24.703 -4.82 1 98 80 GLY A C 1
ATOM 641 O O . GLY A 1 80 ? -13.016 -25.594 -5.574 1 98 80 GLY A O 1
ATOM 642 N N . CYS A 1 81 ? -14.406 -23.953 -5.09 1 96.38 81 CYS A N 1
ATOM 643 C CA . CYS A 1 81 ? -15.242 -24.156 -6.273 1 96.38 81 CYS A CA 1
ATOM 644 C C . CYS A 1 81 ? -14.469 -23.812 -7.543 1 96.38 81 CYS A C 1
ATOM 646 O O . CYS A 1 81 ? -14.5 -24.562 -8.516 1 96.38 81 CYS A O 1
ATOM 648 N N . ILE A 1 82 ? -13.781 -22.734 -7.559 1 96.25 82 ILE A N 1
ATOM 649 C CA . ILE A 1 82 ? -13.109 -22.297 -8.781 1 96.25 82 ILE A CA 1
ATOM 650 C C . ILE A 1 82 ? -11.938 -23.219 -9.086 1 96.25 82 ILE A C 1
ATOM 652 O O . ILE A 1 82 ? -11.562 -23.391 -10.25 1 96.25 82 ILE A O 1
ATOM 656 N N . TRP A 1 83 ? -11.406 -23.891 -8.086 1 96.88 83 TRP A N 1
ATOM 657 C CA . TRP A 1 83 ? -10.289 -24.812 -8.258 1 96.88 83 TRP A CA 1
ATOM 658 C C . TRP A 1 83 ? -10.789 -26.234 -8.555 1 96.88 83 TRP A C 1
ATOM 660 O O . TRP A 1 83 ? -10.016 -27.094 -8.977 1 96.88 83 TRP A O 1
ATOM 670 N N . TYR A 1 84 ? -12.039 -26.422 -8.398 1 95.75 84 TYR A N 1
ATOM 671 C CA . TYR A 1 84 ? -12.633 -27.75 -8.461 1 95.75 84 TYR A CA 1
ATOM 672 C C . TYR A 1 84 ? -12.406 -28.391 -9.82 1 95.75 84 TYR A C 1
ATOM 674 O O . TYR A 1 84 ? -12.07 -29.578 -9.906 1 95.75 84 TYR A O 1
ATOM 682 N N . PRO A 1 85 ? -12.523 -27.625 -10.898 1 93.5 85 PRO A N 1
ATOM 683 C CA . PRO A 1 85 ? -12.289 -28.219 -12.211 1 93.5 85 PRO A CA 1
ATOM 684 C C . PRO A 1 85 ? -10.852 -28.703 -12.398 1 93.5 85 PRO A C 1
ATOM 686 O O . PRO A 1 85 ? -10.609 -29.672 -13.109 1 93.5 85 PRO A O 1
ATOM 689 N N . SER A 1 86 ? -9.914 -28.047 -11.82 1 91.88 86 SER A N 1
ATOM 690 C CA . SER A 1 86 ? -8.516 -28.469 -11.914 1 91.88 86 SER A CA 1
ATOM 691 C C . SER A 1 86 ? -8.289 -29.812 -11.242 1 91.88 86 SER A C 1
ATOM 693 O O . SER A 1 86 ? -7.598 -30.672 -11.789 1 91.88 86 SER A O 1
ATOM 695 N N . LEU A 1 87 ? -8.859 -30.047 -10.148 1 89.88 87 LEU A N 1
ATOM 696 C CA . LEU A 1 87 ? -8.688 -31.281 -9.391 1 89.88 87 LEU A CA 1
ATOM 697 C C . LEU A 1 87 ? -9.453 -32.438 -10.047 1 89.88 87 LEU A C 1
ATOM 699 O O . LEU A 1 87 ? -8.984 -33.562 -10.039 1 89.88 87 LEU A O 1
ATOM 703 N N . HIS A 1 88 ? -10.57 -32.125 -10.68 1 91 88 HIS A N 1
ATOM 704 C CA . HIS A 1 88 ? -11.445 -33.188 -11.133 1 91 88 HIS A CA 1
ATOM 705 C C . HIS A 1 88 ? -11.602 -33.156 -12.648 1 91 88 HIS A C 1
ATOM 707 O O . HIS A 1 88 ? -12.461 -33.844 -13.203 1 91 88 HIS A O 1
ATOM 713 N N . ASN A 1 89 ? -10.82 -32.438 -13.273 1 87.75 89 ASN A N 1
ATOM 714 C CA . ASN A 1 89 ? -10.805 -32.375 -14.734 1 87.75 89 ASN A CA 1
ATOM 715 C C . ASN A 1 89 ? -12.188 -32.031 -15.289 1 87.75 89 ASN A C 1
ATOM 717 O O . ASN A 1 89 ? -12.719 -32.781 -16.125 1 87.75 89 ASN A O 1
ATOM 721 N N . ARG A 1 90 ? -12.742 -30.906 -14.773 1 88.81 90 ARG A N 1
ATOM 722 C CA . ARG A 1 90 ? -14.047 -30.422 -15.211 1 88.81 90 ARG A CA 1
ATOM 723 C C . ARG A 1 90 ? -13.906 -29.109 -15.984 1 88.81 90 ARG A C 1
ATOM 725 O O . ARG A 1 90 ? -12.789 -28.625 -16.188 1 88.81 90 ARG A O 1
ATOM 732 N N . ASP A 1 91 ? -15.031 -28.672 -16.453 1 84.38 91 ASP A N 1
ATOM 733 C CA . ASP A 1 91 ? -15.047 -27.438 -17.234 1 84.38 91 ASP A CA 1
ATOM 734 C C . ASP A 1 91 ? -14.836 -26.219 -16.328 1 84.38 91 ASP A C 1
ATOM 736 O O . ASP A 1 91 ? -15.625 -25.984 -15.406 1 84.38 91 ASP A O 1
ATOM 740 N N . VAL A 1 92 ? -13.93 -25.438 -16.672 1 85.38 92 VAL A N 1
ATOM 741 C CA . VAL A 1 92 ? -13.516 -24.328 -15.836 1 85.38 92 VAL A CA 1
ATOM 742 C C . VAL A 1 92 ? -14.57 -23.219 -15.883 1 85.38 92 VAL A C 1
ATOM 744 O O . VAL A 1 92 ? -14.852 -22.578 -14.867 1 85.38 92 VAL A O 1
ATOM 747 N N . PHE A 1 93 ? -15.242 -22.953 -16.953 1 83.94 93 PHE A N 1
ATOM 748 C CA . PHE A 1 93 ? -16.156 -21.828 -17.156 1 83.94 93 PHE A CA 1
ATOM 749 C C . PHE A 1 93 ? -17.422 -22 -16.312 1 83.94 93 PHE A C 1
ATOM 751 O O . PHE A 1 93 ? -17.922 -21.031 -15.727 1 83.94 93 PHE A O 1
ATOM 758 N N . GLN A 1 94 ? -17.906 -23.203 -16.328 1 86.44 94 GLN A N 1
ATOM 759 C CA . GLN A 1 94 ? -19.109 -23.469 -15.547 1 86.44 94 GLN A CA 1
ATOM 760 C C . GLN A 1 94 ? -18.859 -23.234 -14.055 1 86.44 94 GLN A C 1
ATOM 762 O O . GLN A 1 94 ? -19.703 -22.641 -13.367 1 86.44 94 GLN A O 1
ATOM 767 N N . TYR A 1 95 ? -17.781 -23.656 -13.633 1 91.19 95 TYR A N 1
ATOM 768 C CA . TYR A 1 95 ? -17.469 -23.547 -12.211 1 91.19 95 TYR A CA 1
ATOM 769 C C . TYR A 1 95 ? -17.062 -22.125 -11.852 1 91.19 95 TYR A C 1
ATOM 771 O O . TYR A 1 95 ? -17.266 -21.672 -10.719 1 91.19 95 TYR A O 1
ATOM 779 N N . LYS A 1 96 ? -16.516 -21.406 -12.789 1 89.94 96 LYS A N 1
ATOM 780 C CA . LYS A 1 96 ? -16.203 -20 -12.555 1 89.94 96 LYS A CA 1
ATOM 781 C C . LYS A 1 96 ? -17.484 -19.203 -12.242 1 89.94 96 LYS A C 1
ATOM 783 O O . LYS A 1 96 ? -17.484 -18.359 -11.352 1 89.94 96 LYS A O 1
ATOM 788 N N . ALA A 1 97 ? -18.531 -19.484 -12.922 1 88.44 97 ALA A N 1
ATOM 789 C CA . ALA A 1 97 ? -19.797 -18.812 -12.688 1 88.44 97 ALA A CA 1
ATOM 790 C C . ALA A 1 97 ? -20.359 -19.141 -11.305 1 88.44 97 ALA A C 1
ATOM 792 O O . ALA A 1 97 ? -20.828 -18.266 -10.594 1 88.44 97 ALA A O 1
ATOM 793 N N . LYS A 1 98 ? -20.312 -20.422 -10.977 1 90.56 98 LYS A N 1
ATOM 794 C CA . LYS A 1 98 ? -20.781 -20.859 -9.664 1 90.56 98 LYS A CA 1
ATOM 795 C C . LYS A 1 98 ? -19.953 -20.203 -8.547 1 90.56 98 LYS A C 1
ATOM 797 O O . LYS A 1 98 ? -20.5 -19.75 -7.551 1 90.56 98 LYS A O 1
ATOM 802 N N . ALA A 1 99 ? -18.656 -20.219 -8.742 1 95.31 99 ALA A N 1
ATOM 803 C CA . ALA A 1 99 ? -17.75 -19.641 -7.758 1 95.31 99 ALA A CA 1
ATOM 804 C C . ALA A 1 99 ? -17.984 -18.141 -7.602 1 95.31 99 ALA A C 1
ATOM 806 O O . ALA A 1 99 ? -17.906 -17.609 -6.496 1 95.31 99 ALA A O 1
ATOM 807 N N . SER A 1 100 ? -18.328 -17.484 -8.703 1 92.94 100 SER A N 1
ATOM 808 C CA . SER A 1 100 ? -18.562 -16.031 -8.688 1 92.94 100 SER A CA 1
ATOM 809 C C . SER A 1 100 ? -19.797 -15.695 -7.855 1 92.94 100 SER A C 1
ATOM 811 O O . SER A 1 100 ? -19.828 -14.664 -7.18 1 92.94 100 SER A O 1
ATOM 813 N N . ARG A 1 101 ? -20.75 -16.516 -7.895 1 91.75 101 ARG A N 1
ATOM 814 C CA . ARG A 1 101 ? -21.953 -16.297 -7.09 1 91.75 101 ARG A CA 1
ATOM 815 C C . ARG A 1 101 ? -21.625 -16.391 -5.598 1 91.75 101 ARG A C 1
ATOM 817 O O . ARG A 1 101 ? -22.109 -15.578 -4.805 1 91.75 101 ARG A O 1
ATOM 824 N N . LEU A 1 102 ? -20.859 -17.406 -5.258 1 94.81 102 LEU A N 1
ATOM 825 C CA . LEU A 1 102 ? -20.438 -17.547 -3.873 1 94.81 102 LEU A CA 1
ATOM 826 C C . LEU A 1 102 ? -19.594 -16.344 -3.443 1 94.81 102 LEU A C 1
ATOM 828 O O . LEU A 1 102 ? -19.734 -15.844 -2.328 1 94.81 102 LEU A O 1
ATOM 832 N N . TYR A 1 103 ? -18.766 -15.914 -4.328 1 96.44 103 TYR A N 1
ATOM 833 C CA . TYR A 1 103 ? -17.906 -14.758 -4.09 1 96.44 103 TYR A CA 1
ATOM 834 C C . TYR A 1 103 ? -18.75 -13.5 -3.842 1 96.44 103 TYR A C 1
ATOM 836 O O . TYR A 1 103 ? -18.469 -12.742 -2.91 1 96.44 103 TYR A O 1
ATOM 844 N N . GLU A 1 104 ? -19.734 -13.289 -4.633 1 92.94 104 GLU A N 1
ATOM 845 C CA . GLU A 1 104 ? -20.594 -12.117 -4.488 1 92.94 104 GLU A CA 1
ATOM 846 C C . GLU A 1 104 ? -21.344 -12.141 -3.16 1 92.94 104 GLU A C 1
ATOM 848 O O . GLU A 1 104 ? -21.516 -11.109 -2.516 1 92.94 104 GLU A O 1
ATOM 853 N N . ALA A 1 105 ? -21.812 -13.305 -2.791 1 93.25 105 ALA A N 1
ATOM 854 C CA . ALA A 1 105 ? -22.469 -13.453 -1.493 1 93.25 105 ALA A CA 1
ATOM 855 C C . ALA A 1 105 ? -21.516 -13.102 -0.357 1 93.25 105 ALA A C 1
ATOM 857 O O . ALA A 1 105 ? -21.906 -12.445 0.612 1 93.25 105 ALA A O 1
ATOM 858 N N . ALA A 1 106 ? -20.281 -13.562 -0.482 1 96.75 106 ALA A N 1
ATOM 859 C CA . ALA A 1 106 ? -19.281 -13.266 0.526 1 96.75 106 ALA A CA 1
ATOM 860 C C . ALA A 1 106 ? -19 -11.766 0.597 1 96.75 106 ALA A C 1
ATOM 862 O O . ALA A 1 106 ? -18.844 -11.203 1.687 1 96.75 106 ALA A O 1
ATOM 863 N N . LEU A 1 107 ? -18.938 -11.086 -0.544 1 95.19 107 LEU A N 1
ATOM 864 C CA . LEU A 1 107 ? -18.641 -9.664 -0.601 1 95.19 107 LEU A CA 1
ATOM 865 C C . LEU A 1 107 ? -19.734 -8.844 0.078 1 95.19 107 LEU A C 1
ATOM 867 O O . LEU A 1 107 ? -19.438 -7.859 0.758 1 95.19 107 LEU A O 1
ATOM 871 N N . SER A 1 108 ? -20.906 -9.25 -0.133 1 92.38 108 SER A N 1
ATOM 872 C CA . SER A 1 108 ? -22.016 -8.562 0.504 1 92.38 108 SER A CA 1
ATOM 873 C C . SER A 1 108 ? -21.906 -8.617 2.023 1 92.38 108 SER A C 1
ATOM 875 O O . SER A 1 108 ? -22.172 -7.621 2.703 1 92.38 108 SER A O 1
ATOM 877 N N . ARG A 1 109 ? -21.5 -9.773 2.531 1 94.44 109 ARG A N 1
ATOM 878 C CA . ARG A 1 109 ? -21.328 -9.914 3.973 1 94.44 109 ARG A CA 1
ATOM 879 C C . ARG A 1 109 ? -20.125 -9.117 4.457 1 94.44 109 ARG A C 1
ATOM 881 O O . ARG A 1 109 ? -20.156 -8.492 5.52 1 94.44 109 ARG A O 1
ATOM 888 N N . LEU A 1 110 ? -19.062 -9.164 3.664 1 96.19 110 LEU A N 1
ATOM 889 C CA . LEU A 1 110 ? -17.828 -8.484 4.027 1 96.19 110 LEU A CA 1
ATOM 890 C C . LEU A 1 110 ? -18.047 -6.973 4.082 1 96.19 110 LEU A C 1
ATOM 892 O O . LEU A 1 110 ? -17.453 -6.289 4.918 1 96.19 110 LEU A O 1
ATOM 896 N N . GLU A 1 111 ? -18.875 -6.438 3.256 1 91.19 111 GLU A N 1
ATOM 897 C CA . GLU A 1 111 ? -19.172 -5.012 3.211 1 91.19 111 GLU A CA 1
ATOM 898 C C . GLU A 1 111 ? -19.781 -4.535 4.523 1 91.19 111 GLU A C 1
ATOM 900 O O . GLU A 1 111 ? -19.547 -3.402 4.953 1 91.19 111 GLU A O 1
ATOM 905 N N . ASN A 1 112 ? -20.469 -5.387 5.145 1 91.75 112 ASN A N 1
ATOM 906 C CA . ASN A 1 112 ? -21.109 -5.047 6.41 1 91.75 112 ASN A CA 1
ATOM 907 C C . ASN A 1 112 ? -20.094 -4.93 7.543 1 91.75 112 ASN A C 1
ATOM 909 O O . ASN A 1 112 ? -20.391 -4.387 8.602 1 91.75 112 ASN A O 1
ATOM 913 N N . THR A 1 113 ? -18.844 -5.355 7.293 1 91.38 113 THR A N 1
ATOM 914 C CA . THR A 1 113 ? -17.797 -5.301 8.312 1 91.38 113 THR A CA 1
ATOM 915 C C . THR A 1 113 ? -16.828 -4.152 8.039 1 91.38 113 THR A C 1
ATOM 917 O O . THR A 1 113 ? -15.867 -3.951 8.781 1 91.38 113 THR A O 1
ATOM 920 N N . ALA A 1 114 ? -17 -3.352 7.039 1 86.06 114 ALA A N 1
ATOM 921 C CA . ALA A 1 114 ? -16.031 -2.404 6.496 1 86.06 114 ALA A CA 1
ATOM 922 C C . ALA A 1 114 ? -15.742 -1.286 7.492 1 86.06 114 ALA A C 1
ATOM 924 O O . ALA A 1 114 ? -14.656 -0.706 7.484 1 86.06 114 ALA A O 1
ATOM 925 N N . SER A 1 115 ? -16.609 -0.947 8.414 1 81.69 115 SER A N 1
ATOM 926 C CA . SER A 1 115 ? -16.422 0.18 9.328 1 81.69 115 SER A CA 1
ATOM 927 C C . SER A 1 115 ? -16 -0.292 10.711 1 81.69 115 SER A C 1
ATOM 929 O O . SER A 1 115 ? -15.953 0.502 11.656 1 81.69 115 SER A O 1
ATOM 931 N N . MET A 1 116 ? -15.633 -1.533 10.781 1 83.94 116 MET A N 1
ATOM 932 C CA . MET A 1 116 ? -15.273 -2.08 12.086 1 83.94 116 MET A CA 1
ATOM 933 C C . MET A 1 116 ? -13.766 -2.17 12.242 1 83.94 116 MET A C 1
ATOM 935 O O . MET A 1 116 ? -13.109 -2.949 11.547 1 83.94 116 MET A O 1
ATOM 939 N N . PHE A 1 117 ? -13.227 -1.366 13.172 1 86.88 117 PHE A N 1
ATOM 940 C CA . PHE A 1 117 ? -11.789 -1.366 13.445 1 86.88 117 PHE A CA 1
ATOM 941 C C . PHE A 1 117 ? -11.516 -1.569 14.93 1 86.88 117 PHE A C 1
ATOM 943 O O . PHE A 1 117 ? -12.281 -1.104 15.773 1 86.88 117 PHE A O 1
ATOM 950 N N . PRO A 1 118 ? -10.469 -2.213 15.273 1 91.31 118 PRO A N 1
ATOM 951 C CA . PRO A 1 118 ? -9.594 -2.994 14.391 1 91.31 118 PRO A CA 1
ATOM 952 C C . PRO A 1 118 ? -10.289 -4.223 13.812 1 91.31 118 PRO A C 1
ATOM 954 O O . PRO A 1 118 ? -11.219 -4.758 14.414 1 91.31 118 PRO A O 1
ATOM 957 N N . PRO A 1 119 ? -9.828 -4.637 12.578 1 94.44 119 PRO A N 1
ATOM 958 C CA . PRO A 1 119 ? -10.469 -5.82 11.992 1 94.44 119 PRO A CA 1
ATOM 959 C C . PRO A 1 119 ? -10.203 -7.09 12.805 1 94.44 119 PRO A C 1
ATOM 961 O O . PRO A 1 119 ? -9.109 -7.262 13.344 1 94.44 119 PRO A O 1
ATOM 964 N N . SER A 1 120 ? -11.219 -7.902 12.875 1 94.5 120 SER A N 1
ATOM 965 C CA . SER A 1 120 ? -11.047 -9.195 13.523 1 94.5 120 SER A CA 1
ATOM 966 C C . SER A 1 120 ? -10.219 -10.148 12.664 1 94.5 120 SER A C 1
ATOM 968 O O . SER A 1 120 ? -10 -9.883 11.477 1 94.5 120 SER A O 1
ATOM 970 N N . ILE A 1 121 ? -9.797 -11.172 13.281 1 95.06 121 ILE A N 1
ATOM 971 C CA . ILE A 1 121 ? -9.023 -12.18 12.57 1 95.06 121 ILE A CA 1
ATOM 972 C C . ILE A 1 121 ? -9.852 -12.766 11.43 1 95.06 121 ILE A C 1
ATOM 974 O O . ILE A 1 121 ? -9.32 -13.094 10.367 1 95.06 121 ILE A O 1
ATOM 978 N N . LEU A 1 122 ? -11.164 -12.938 11.625 1 97.44 122 LEU A N 1
ATOM 979 C CA . LEU A 1 122 ? -12.055 -13.484 10.609 1 97.44 122 LEU A CA 1
ATOM 980 C C . LEU A 1 122 ? -12.18 -12.539 9.422 1 97.44 122 LEU A C 1
ATOM 982 O O . LEU A 1 122 ? -12.195 -12.977 8.266 1 97.44 122 LEU A O 1
ATOM 986 N N . VAL A 1 123 ? -12.266 -11.258 9.711 1 97.69 123 VAL A N 1
ATOM 987 C CA . VAL A 1 123 ? -12.305 -10.273 8.641 1 97.69 123 VAL A CA 1
ATOM 988 C C . VAL A 1 123 ? -11.008 -10.328 7.836 1 97.69 123 VAL A C 1
ATOM 990 O O . VAL A 1 123 ? -11.031 -10.258 6.605 1 97.69 123 VAL A O 1
ATOM 993 N N . MET A 1 124 ? -9.891 -10.492 8.508 1 97.56 124 MET A N 1
ATOM 994 C CA . MET A 1 124 ? -8.602 -10.617 7.836 1 97.56 124 MET A CA 1
ATOM 995 C C . MET A 1 124 ? -8.562 -11.867 6.961 1 97.56 124 MET A C 1
ATOM 997 O O . MET A 1 124 ? -8.062 -11.828 5.836 1 97.56 124 MET A O 1
ATOM 1001 N N . GLN A 1 125 ? -9.062 -12.922 7.477 1 98.44 125 GLN A N 1
ATOM 1002 C CA . GLN A 1 125 ? -9.125 -14.156 6.695 1 98.44 125 GLN A CA 1
ATOM 1003 C C . GLN A 1 125 ? -9.953 -13.953 5.426 1 98.44 125 GLN A C 1
ATOM 1005 O O . GLN A 1 125 ? -9.57 -14.406 4.348 1 98.44 125 GLN A O 1
ATOM 1010 N N . ALA A 1 126 ? -11.07 -13.312 5.609 1 98.62 126 ALA A N 1
ATOM 1011 C CA . ALA A 1 126 ? -11.953 -13.078 4.469 1 98.62 126 ALA A CA 1
ATOM 1012 C C . ALA A 1 126 ? -11.25 -12.258 3.389 1 98.62 126 ALA A C 1
ATOM 1014 O O . ALA A 1 126 ? -11.359 -12.57 2.199 1 98.62 126 ALA A O 1
ATOM 1015 N N . HIS A 1 127 ? -10.539 -11.266 3.799 1 98.56 127 HIS A N 1
ATOM 1016 C CA . HIS A 1 127 ? -9.828 -10.438 2.832 1 98.56 127 HIS A CA 1
ATOM 1017 C C . HIS A 1 127 ? -8.711 -11.219 2.148 1 98.56 127 HIS A C 1
ATOM 1019 O O . HIS A 1 127 ? -8.453 -11.023 0.958 1 98.56 127 HIS A O 1
ATOM 1025 N N . CYS A 1 128 ? -8.016 -12.039 2.826 1 98.5 128 CYS A N 1
ATOM 1026 C CA . CYS A 1 128 ? -6.996 -12.875 2.221 1 98.5 128 CYS A CA 1
ATOM 1027 C C . CYS A 1 128 ? -7.605 -13.836 1.207 1 98.5 128 CYS A C 1
ATOM 1029 O O . CYS A 1 128 ? -7.066 -14.023 0.113 1 98.5 128 CYS A O 1
ATOM 1031 N N . LEU A 1 129 ? -8.711 -14.414 1.623 1 98.81 129 LEU A N 1
ATOM 1032 C CA . LEU A 1 129 ? -9.422 -15.336 0.739 1 98.81 129 LEU A CA 1
ATOM 1033 C C . LEU A 1 129 ? -9.922 -14.617 -0.507 1 98.81 129 LEU A C 1
ATOM 1035 O O . LEU A 1 129 ? -9.898 -15.18 -1.605 1 98.81 129 LEU A O 1
ATOM 1039 N N . LYS A 1 130 ? -10.406 -13.438 -0.301 1 98.56 130 LYS A N 1
ATOM 1040 C CA . LYS A 1 130 ? -10.82 -12.609 -1.43 1 98.56 130 LYS A CA 1
ATOM 1041 C C . LYS A 1 130 ? -9.688 -12.438 -2.436 1 98.56 130 LYS A C 1
ATOM 1043 O O . LYS A 1 130 ? -9.898 -12.547 -3.645 1 98.56 130 LYS A O 1
ATOM 1048 N N . CYS A 1 131 ? -8.477 -12.195 -1.968 1 98.31 131 CYS A N 1
ATOM 1049 C CA . CYS A 1 131 ? -7.305 -12.078 -2.832 1 98.31 131 CYS A CA 1
ATOM 1050 C C . CYS A 1 131 ? -7.062 -13.367 -3.604 1 98.31 131 CYS A C 1
ATOM 1052 O O . CYS A 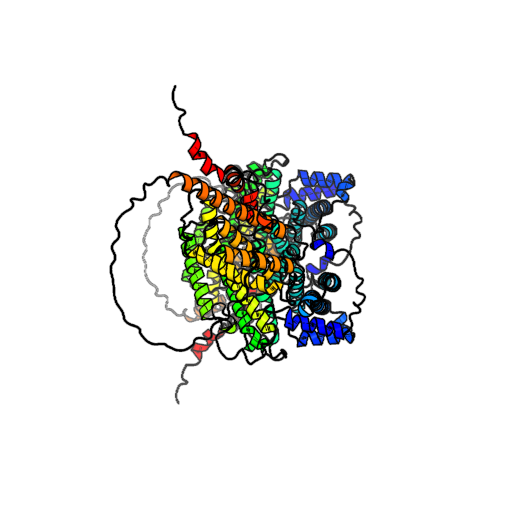1 131 ? -6.863 -13.344 -4.82 1 98.31 131 CYS A O 1
ATOM 1054 N N . GLN A 1 132 ? -7.141 -14.453 -2.924 1 98.12 132 GLN A N 1
ATOM 1055 C CA . GLN A 1 132 ? -6.898 -15.75 -3.547 1 98.12 132 GLN A CA 1
ATOM 1056 C C . GLN A 1 132 ? -7.91 -16.016 -4.656 1 98.12 132 GLN A C 1
ATOM 1058 O O . GLN A 1 132 ? -7.551 -16.531 -5.719 1 98.12 132 GLN A O 1
ATOM 1063 N N . PHE A 1 133 ? -9.133 -15.711 -4.352 1 97.75 133 PHE A N 1
ATOM 1064 C CA . PHE A 1 133 ? -10.18 -15.938 -5.34 1 97.75 133 PHE A CA 1
ATOM 1065 C C . PHE A 1 133 ? -9.938 -15.109 -6.594 1 97.75 133 PHE A C 1
ATOM 1067 O O . PHE A 1 133 ? -10.023 -15.617 -7.711 1 97.75 133 PHE A O 1
ATOM 1074 N N . LEU A 1 134 ? -9.656 -13.836 -6.426 1 95.88 134 LEU A N 1
ATOM 1075 C CA . LEU A 1 134 ? -9.438 -12.93 -7.551 1 95.88 134 LEU A CA 1
ATOM 1076 C C . LEU A 1 134 ? -8.242 -13.375 -8.383 1 95.88 134 LEU A C 1
ATOM 1078 O O . LEU A 1 134 ? -8.297 -13.336 -9.617 1 95.88 134 LEU A O 1
ATOM 1082 N N . LEU A 1 135 ? -7.211 -13.828 -7.742 1 95.06 135 LEU A N 1
ATOM 1083 C CA . LEU A 1 135 ? -6.02 -14.289 -8.445 1 95.06 135 LEU A CA 1
ATOM 1084 C C . LEU A 1 135 ? -6.309 -15.57 -9.219 1 95.06 135 LEU A C 1
ATOM 1086 O O . LEU A 1 135 ? -5.883 -15.727 -10.359 1 95.06 135 LEU A O 1
ATOM 1090 N N . ALA A 1 136 ? -7.062 -16.438 -8.562 1 94.44 136 ALA A N 1
ATOM 1091 C CA . ALA A 1 136 ? -7.449 -17.672 -9.25 1 94.44 136 ALA A CA 1
ATOM 1092 C C . ALA A 1 136 ? -8.312 -17.375 -10.469 1 94.44 136 ALA A C 1
ATOM 1094 O O . ALA A 1 136 ? -8.258 -18.078 -11.477 1 94.44 136 ALA A O 1
ATOM 1095 N N . GLY A 1 137 ? -9.07 -16.312 -10.383 1 91.19 137 GLY A N 1
ATOM 1096 C CA . GLY A 1 137 ? -9.93 -15.898 -11.484 1 91.19 137 GLY A CA 1
ATOM 1097 C C . GLY A 1 137 ? -9.211 -15.047 -12.516 1 91.19 137 GLY A C 1
ATOM 1098 O O . GLY A 1 137 ? -9.805 -14.633 -13.508 1 91.19 137 GLY A O 1
ATOM 1099 N N . ASN A 1 138 ? -7.973 -14.758 -12.32 1 89.38 138 ASN A N 1
ATOM 1100 C CA . ASN A 1 138 ? -7.152 -13.93 -13.203 1 89.38 138 ASN A CA 1
ATOM 1101 C C . ASN A 1 138 ? -7.723 -12.523 -13.344 1 89.38 138 ASN A C 1
ATOM 1103 O O . ASN A 1 138 ? -7.734 -11.953 -14.438 1 89.38 138 ASN A O 1
ATOM 1107 N N . ILE A 1 139 ? -8.336 -12.062 -12.352 1 90.69 139 ILE A N 1
ATOM 1108 C CA . ILE A 1 139 ? -8.805 -10.68 -12.258 1 90.69 139 ILE A CA 1
ATOM 1109 C C . ILE A 1 139 ? -7.766 -9.828 -11.539 1 90.69 139 ILE A C 1
ATOM 1111 O O . ILE A 1 139 ? -7.984 -9.391 -10.406 1 90.69 139 ILE A O 1
ATOM 1115 N N . LEU A 1 140 ? -6.715 -9.477 -12.203 1 89.56 140 LEU A N 1
ATOM 1116 C CA . LEU A 1 140 ? -5.457 -9.07 -11.586 1 89.56 140 LEU A CA 1
ATOM 1117 C C . LEU A 1 140 ? -5.543 -7.648 -11.055 1 89.56 140 LEU A C 1
ATOM 1119 O O . LEU A 1 140 ? -4.957 -7.332 -10.016 1 89.56 140 LEU A O 1
ATOM 1123 N N . ASN A 1 141 ? -6.238 -6.723 -11.719 1 90.62 141 ASN A N 1
ATOM 1124 C CA . ASN A 1 141 ? -6.352 -5.359 -11.211 1 90.62 141 ASN A CA 1
ATOM 1125 C C . ASN A 1 141 ? -7.141 -5.316 -9.906 1 90.62 141 ASN A C 1
ATOM 1127 O O . ASN A 1 141 ? -6.758 -4.613 -8.969 1 90.62 141 ASN A O 1
ATOM 1131 N N . SER A 1 142 ? -8.242 -6.055 -9.891 1 92.44 142 SER A N 1
ATOM 1132 C CA . SER A 1 142 ? -9.008 -6.152 -8.648 1 92.44 142 SER A CA 1
ATOM 1133 C C . SER A 1 142 ? -8.188 -6.82 -7.547 1 92.44 142 SER A C 1
ATOM 1135 O O . SER A 1 142 ? -8.273 -6.43 -6.379 1 92.44 142 SER A O 1
ATOM 1137 N N . ALA A 1 143 ? -7.477 -7.875 -7.953 1 95.94 143 ALA A N 1
ATOM 1138 C CA . ALA A 1 143 ? -6.605 -8.539 -6.984 1 95.94 143 ALA A CA 1
ATOM 1139 C C . ALA A 1 143 ? -5.559 -7.566 -6.445 1 95.94 143 ALA A C 1
ATOM 1141 O O . ALA A 1 143 ? -5.242 -7.586 -5.254 1 95.94 143 ALA A O 1
ATOM 1142 N N . TRP A 1 144 ? -5.012 -6.703 -7.34 1 96.25 144 TRP A N 1
ATOM 1143 C CA . TRP A 1 144 ? -4.043 -5.68 -6.965 1 96.25 144 TRP A CA 1
ATOM 1144 C C . TRP A 1 144 ? -4.586 -4.797 -5.848 1 96.25 144 TRP A C 1
ATOM 1146 O O . TRP A 1 144 ? -3.928 -4.598 -4.824 1 96.25 144 TRP A O 1
ATOM 1156 N N . LEU A 1 145 ? -5.77 -4.344 -5.98 1 96.69 145 LEU A N 1
ATOM 1157 C CA . LEU A 1 145 ? -6.402 -3.48 -4.988 1 96.69 145 LEU A CA 1
ATOM 1158 C C . LEU A 1 145 ? -6.746 -4.266 -3.727 1 96.69 145 LEU A C 1
ATOM 1160 O O . LEU A 1 145 ? -6.562 -3.77 -2.613 1 96.69 145 LEU A O 1
ATOM 1164 N N . ALA A 1 146 ? -7.234 -5.48 -3.932 1 97.44 146 ALA A N 1
ATOM 1165 C CA . ALA A 1 146 ? -7.625 -6.309 -2.793 1 97.44 146 ALA A CA 1
ATOM 1166 C C . ALA A 1 146 ? -6.418 -6.629 -1.913 1 97.44 146 ALA A C 1
ATOM 1168 O O . ALA A 1 146 ? -6.508 -6.574 -0.684 1 97.44 146 ALA A O 1
ATOM 1169 N N . VAL A 1 147 ? -5.301 -6.977 -2.518 1 98.38 147 VAL A N 1
ATOM 1170 C CA . VAL A 1 147 ? -4.09 -7.273 -1.762 1 98.38 147 VAL A CA 1
ATOM 1171 C C . VAL A 1 147 ? -3.645 -6.031 -0.991 1 98.38 147 VAL A C 1
ATOM 1173 O O . VAL A 1 147 ? -3.246 -6.125 0.172 1 98.38 147 VAL A O 1
ATOM 1176 N N . GLY A 1 148 ? -3.725 -4.918 -1.646 1 97.88 148 GLY A N 1
ATOM 1177 C CA . GLY A 1 148 ? -3.398 -3.68 -0.953 1 97.88 148 GLY A CA 1
ATOM 1178 C C . GLY A 1 148 ? -4.25 -3.447 0.282 1 97.88 148 GLY A C 1
ATOM 1179 O O . GLY A 1 148 ? -3.727 -3.105 1.346 1 97.88 148 GLY A O 1
ATOM 1180 N N . THR A 1 149 ? -5.52 -3.619 0.118 1 97.5 149 THR A N 1
ATOM 1181 C CA . THR A 1 149 ? -6.445 -3.43 1.228 1 97.5 149 THR A CA 1
ATOM 1182 C C . THR A 1 149 ? -6.152 -4.414 2.354 1 97.5 149 THR A C 1
ATOM 1184 O O . THR A 1 149 ? -6.125 -4.039 3.527 1 97.5 149 THR A O 1
ATOM 1187 N N . ALA A 1 150 ? -5.957 -5.66 1.993 1 98.19 150 ALA A N 1
ATOM 1188 C CA . ALA A 1 150 ? -5.688 -6.691 2.992 1 98.19 150 ALA A CA 1
ATOM 1189 C C . ALA A 1 150 ? -4.41 -6.383 3.77 1 98.19 150 ALA A C 1
ATOM 1191 O O . ALA A 1 150 ? -4.371 -6.535 4.992 1 98.19 150 ALA A O 1
ATOM 1192 N N . VAL A 1 151 ? -3.361 -5.965 3.08 1 98.12 151 VAL A N 1
ATOM 1193 C CA . VAL A 1 151 ? -2.094 -5.645 3.725 1 98.12 151 VAL A CA 1
ATOM 1194 C C . VAL A 1 151 ? -2.285 -4.477 4.688 1 98.12 151 VAL A C 1
ATOM 1196 O O . VAL A 1 151 ? -1.809 -4.516 5.828 1 98.12 151 VAL A O 1
ATOM 1199 N N . ARG A 1 152 ? -2.996 -3.451 4.281 1 97.31 152 ARG A N 1
ATOM 1200 C CA . ARG A 1 152 ? -3.193 -2.275 5.121 1 97.31 152 ARG A CA 1
ATOM 1201 C C . ARG A 1 152 ? -4.062 -2.607 6.332 1 97.31 152 ARG A C 1
ATOM 1203 O O . ARG A 1 152 ? -3.836 -2.084 7.426 1 97.31 152 ARG A O 1
ATOM 1210 N N . LEU A 1 153 ? -5.062 -3.447 6.141 1 96.5 153 LEU A N 1
ATOM 1211 C CA . LEU A 1 153 ? -5.844 -3.93 7.273 1 96.5 153 LEU A CA 1
ATOM 1212 C C . LEU A 1 153 ? -4.961 -4.684 8.258 1 96.5 153 LEU A C 1
ATOM 1214 O O . LEU A 1 153 ? -5.086 -4.508 9.477 1 96.5 153 LEU A O 1
ATOM 1218 N N . GLY A 1 154 ? -4.09 -5.516 7.707 1 95.94 154 GLY A N 1
ATOM 1219 C CA . GLY A 1 154 ? -3.154 -6.238 8.555 1 95.94 154 GLY A CA 1
ATOM 1220 C C . GLY A 1 154 ? -2.232 -5.324 9.344 1 95.94 154 GLY A C 1
ATOM 1221 O O . GLY A 1 154 ? -1.881 -5.625 10.484 1 95.94 154 GLY A O 1
ATOM 1222 N N . GLN A 1 155 ? -1.867 -4.238 8.789 1 94.19 155 GLN A N 1
ATOM 1223 C CA . GLN A 1 155 ? -0.982 -3.285 9.445 1 94.19 155 GLN A CA 1
ATOM 1224 C C . GLN A 1 155 ? -1.688 -2.6 10.617 1 94.19 155 GLN A C 1
ATOM 1226 O O . GLN A 1 155 ? -1.049 -2.219 11.594 1 94.19 155 GLN A O 1
ATOM 1231 N N . ILE A 1 156 ? -3.033 -2.461 10.477 1 92.56 156 ILE A N 1
ATOM 1232 C CA . ILE A 1 156 ? -3.803 -1.873 11.562 1 92.56 156 ILE A CA 1
ATOM 1233 C C . ILE A 1 156 ? -3.666 -2.734 12.82 1 92.56 156 ILE A C 1
ATOM 1235 O O . ILE A 1 156 ? -3.518 -2.211 13.922 1 92.56 156 ILE A O 1
ATOM 1239 N N . VAL A 1 157 ? -3.652 -4.051 12.656 1 90.19 157 VAL A N 1
ATOM 1240 C CA . VAL A 1 157 ? -3.615 -4.949 13.805 1 90.19 157 VAL A CA 1
ATOM 1241 C C . VAL A 1 157 ? -2.178 -5.398 14.062 1 90.19 157 VAL A C 1
ATOM 1243 O O . VAL A 1 157 ? -1.923 -6.191 14.977 1 90.19 157 VAL A O 1
ATOM 1246 N N . GLY A 1 158 ? -1.222 -5.008 13.25 1 91.25 158 GLY A N 1
ATOM 1247 C CA . GLY A 1 158 ? 0.188 -5.277 13.484 1 91.25 158 GLY A CA 1
ATOM 1248 C C . GLY A 1 158 ? 0.615 -6.66 13.031 1 91.25 158 GLY A C 1
ATOM 1249 O O . GLY A 1 158 ? 1.435 -7.309 13.688 1 91.25 158 GLY A O 1
ATOM 1250 N N . PHE A 1 159 ? 0.101 -7.148 11.906 1 91.44 159 PHE A N 1
ATOM 1251 C CA . PHE A 1 159 ? 0.407 -8.492 11.422 1 91.44 159 PHE A CA 1
ATOM 1252 C C . PHE A 1 159 ? 1.86 -8.586 10.969 1 91.44 159 PHE A C 1
ATOM 1254 O O . PHE A 1 159 ? 2.426 -9.68 10.906 1 91.44 159 PHE A O 1
ATOM 1261 N N . HIS A 1 160 ? 2.498 -7.508 10.633 1 92.81 160 HIS A N 1
ATOM 1262 C CA . HIS A 1 160 ? 3.875 -7.539 10.156 1 92.81 160 HIS A CA 1
ATOM 1263 C C . HIS A 1 160 ? 4.859 -7.617 11.312 1 92.81 160 HIS A C 1
ATOM 1265 O O . HIS A 1 160 ? 6.062 -7.801 11.102 1 92.81 160 HIS A O 1
ATOM 1271 N N . LYS A 1 161 ? 4.277 -7.578 12.5 1 89.38 161 LYS A N 1
ATOM 1272 C CA . LYS A 1 161 ? 5.125 -7.566 13.688 1 89.38 161 LYS A CA 1
ATOM 1273 C C . LYS A 1 161 ? 4.996 -8.867 14.469 1 89.38 161 LYS A C 1
ATOM 1275 O O . LYS A 1 161 ? 3.932 -9.492 14.484 1 89.38 161 LYS A O 1
ATOM 1280 N N . ALA A 1 162 ? 6.109 -9.164 15.109 1 86.69 162 ALA A N 1
ATOM 1281 C CA . ALA A 1 162 ? 6.074 -10.297 16.031 1 86.69 162 ALA A CA 1
ATOM 1282 C C . ALA A 1 162 ? 5.211 -9.984 17.25 1 86.69 162 ALA A C 1
ATOM 1284 O O . ALA A 1 162 ? 5.238 -8.867 17.766 1 86.69 162 ALA A O 1
ATOM 1285 N N . LYS A 1 163 ? 4.316 -10.914 17.453 1 74.31 163 LYS A N 1
ATOM 1286 C CA . LYS A 1 163 ? 3.486 -10.719 18.641 1 74.31 163 LYS A CA 1
ATOM 1287 C C . LYS A 1 163 ? 4.289 -10.969 19.922 1 74.31 163 LYS A C 1
ATOM 1289 O O . LYS A 1 163 ? 5.164 -11.836 19.953 1 74.31 163 LYS A O 1
ATOM 1294 N N . ALA A 1 164 ? 4.012 -10.07 20.75 1 61.69 164 ALA A N 1
ATOM 1295 C CA . ALA A 1 164 ? 4.672 -10.281 22.031 1 61.69 164 ALA A CA 1
ATOM 1296 C C . ALA A 1 164 ? 4.266 -11.617 22.641 1 61.69 164 ALA A C 1
ATOM 1298 O O . ALA A 1 164 ? 3.512 -12.383 22.031 1 61.69 164 ALA A O 1
ATOM 1299 N N . THR A 1 165 ? 4.129 -11.781 23.953 1 60.03 165 THR A N 1
ATOM 1300 C CA . THR A 1 165 ? 3.945 -12.945 24.812 1 60.03 165 THR A CA 1
ATOM 1301 C C . THR A 1 165 ? 2.486 -13.391 24.812 1 60.03 165 THR A C 1
ATOM 1303 O O . THR A 1 165 ? 1.578 -12.562 24.734 1 60.03 165 THR A O 1
ATOM 1306 N N . GLY A 1 166 ? 2.201 -14.625 24.531 1 60.38 166 GLY A N 1
ATOM 1307 C CA . GLY A 1 166 ? 0.974 -15.266 24.969 1 60.38 166 GLY A CA 1
ATOM 1308 C C . GLY A 1 166 ? 0.063 -15.656 23.828 1 60.38 166 GLY A C 1
ATOM 1309 O O . GLY A 1 166 ? -1.138 -15.859 24.016 1 60.38 166 GLY A O 1
ATOM 1310 N N . SER A 1 167 ? 0.649 -15.508 22.578 1 64.75 167 SER A N 1
ATOM 1311 C CA . SER A 1 167 ? -0.316 -15.906 21.547 1 64.75 167 SER A CA 1
ATOM 1312 C C . SER A 1 167 ? -0.539 -17.406 21.562 1 64.75 167 SER A C 1
ATOM 1314 O O . SER A 1 167 ? 0.373 -18.188 21.875 1 64.75 167 SER A O 1
ATOM 1316 N N . ASN A 1 168 ? -1.841 -17.75 21.453 1 77.94 168 ASN A N 1
ATOM 1317 C CA . ASN A 1 168 ? -2.166 -19.156 21.266 1 77.94 168 ASN A CA 1
ATOM 1318 C C . ASN A 1 168 ? -1.694 -19.672 19.922 1 77.94 168 ASN A C 1
ATOM 1320 O O . ASN A 1 168 ? -1.506 -18.891 18.984 1 77.94 168 ASN A O 1
ATOM 1324 N N . GLY A 1 169 ? -1.376 -20.906 19.906 1 85.19 169 GLY A N 1
ATOM 1325 C CA . GLY A 1 169 ? -0.822 -21.578 18.75 1 85.19 169 GLY A CA 1
ATOM 1326 C C . GLY A 1 169 ? -1.665 -21.391 17.5 1 85.19 169 GLY A C 1
ATOM 1327 O O . GLY A 1 169 ? -1.135 -21.141 16.422 1 85.19 169 GLY A O 1
ATOM 1328 N N . LEU A 1 170 ? -2.945 -21.406 17.641 1 89.38 170 LEU A N 1
ATOM 1329 C CA . LEU A 1 170 ? -3.85 -21.297 16.5 1 89.38 170 LEU A CA 1
ATOM 1330 C C . LEU A 1 170 ? -3.832 -19.891 15.922 1 89.38 170 LEU A C 1
ATOM 1332 O O . LEU A 1 170 ? -3.818 -19.719 14.703 1 89.38 170 LEU A O 1
ATOM 1336 N N . GLU A 1 171 ? -3.871 -18.938 16.812 1 90.25 171 GLU A N 1
ATOM 1337 C CA . GLU A 1 171 ? -3.814 -17.562 16.359 1 90.25 171 GLU A CA 1
ATOM 1338 C C . GLU A 1 171 ? -2.498 -17.266 15.656 1 90.25 171 GLU A C 1
ATOM 1340 O O . GLU A 1 171 ? -2.477 -16.547 14.641 1 90.25 171 GLU A O 1
ATOM 1345 N N . ASP A 1 172 ? -1.482 -17.812 16.203 1 92.88 172 ASP A N 1
ATOM 1346 C CA . ASP A 1 172 ? -0.175 -17.609 15.578 1 92.88 172 ASP A CA 1
ATOM 1347 C C . ASP A 1 172 ? -0.117 -18.266 14.203 1 92.88 172 ASP A C 1
ATOM 1349 O O . ASP A 1 172 ? 0.464 -17.719 13.266 1 92.88 172 ASP A O 1
ATOM 1353 N N . PHE A 1 173 ? -0.687 -19.469 14.148 1 95 173 PHE A N 1
ATOM 1354 C CA . PHE A 1 173 ? -0.772 -20.188 12.875 1 95 173 PHE A CA 1
ATOM 1355 C C . PHE A 1 173 ? -1.456 -19.312 11.828 1 95 173 PHE A C 1
ATOM 1357 O O . PHE A 1 173 ? -0.931 -19.141 10.727 1 95 173 PHE A O 1
ATOM 1364 N N . THR A 1 174 ? -2.535 -18.75 12.195 1 95.44 174 THR A N 1
ATOM 1365 C CA . THR A 1 174 ? -3.344 -17.953 11.273 1 95.44 174 THR A CA 1
ATOM 1366 C C . THR A 1 174 ? -2.646 -16.641 10.922 1 95.44 174 THR A C 1
ATOM 1368 O O . THR A 1 174 ? -2.59 -16.25 9.75 1 95.44 174 THR A O 1
ATOM 1371 N N . ARG A 1 175 ? -2.109 -15.977 11.859 1 95.25 175 ARG A N 1
ATOM 1372 C CA . ARG A 1 175 ? -1.461 -14.688 11.664 1 95.25 175 ARG A CA 1
ATOM 1373 C C . ARG A 1 175 ? -0.244 -14.82 10.75 1 95.25 175 ARG A C 1
ATOM 1375 O O . ARG A 1 175 ? -0.105 -14.078 9.781 1 95.25 175 ARG A O 1
ATOM 1382 N N . ARG A 1 176 ? 0.632 -15.773 11.07 1 96.5 176 ARG A N 1
ATOM 1383 C CA . ARG A 1 176 ? 1.83 -15.977 10.266 1 96.5 176 ARG A CA 1
ATOM 1384 C C . ARG A 1 176 ? 1.47 -16.422 8.844 1 96.5 176 ARG A C 1
ATOM 1386 O O . ARG A 1 176 ? 2.031 -15.906 7.875 1 96.5 176 ARG A O 1
ATOM 1393 N N . GLY A 1 177 ? 0.497 -17.297 8.844 1 97.5 177 GLY A N 1
ATOM 1394 C CA . GLY A 1 177 ? 0.065 -17.781 7.539 1 97.5 177 GLY A CA 1
ATOM 1395 C C . GLY A 1 177 ? -0.5 -16.688 6.652 1 97.5 177 GLY A C 1
ATOM 1396 O O . GLY A 1 177 ? -0.168 -16.609 5.469 1 97.5 177 GLY A O 1
ATOM 1397 N N . MET A 1 178 ? -1.336 -15.883 7.172 1 97.88 178 MET A N 1
ATOM 1398 C CA . MET A 1 178 ? -1.955 -14.805 6.402 1 97.88 178 MET A CA 1
ATOM 1399 C C . MET A 1 178 ? -0.911 -13.789 5.949 1 97.88 178 MET A C 1
ATOM 1401 O O . MET A 1 178 ? -0.89 -13.398 4.781 1 97.88 178 MET A O 1
ATOM 1405 N N . PHE A 1 179 ? -0.027 -13.422 6.809 1 98 179 PHE A N 1
ATOM 1406 C CA . PHE A 1 179 ? 0.955 -12.398 6.465 1 98 179 PHE A CA 1
ATOM 1407 C C . PHE A 1 179 ? 1.83 -12.859 5.305 1 98 179 PHE A C 1
ATOM 1409 O O . PHE A 1 179 ? 1.986 -12.141 4.316 1 98 179 PHE A O 1
ATOM 1416 N N . TRP A 1 180 ? 2.371 -13.992 5.465 1 98.5 180 TRP A N 1
ATOM 1417 C CA . TRP A 1 180 ? 3.338 -14.445 4.469 1 98.5 180 TRP A CA 1
ATOM 1418 C C . TRP A 1 180 ? 2.643 -14.82 3.166 1 98.5 180 TRP A C 1
ATOM 1420 O O . TRP A 1 180 ? 3.238 -14.727 2.09 1 98.5 180 TRP A O 1
ATOM 1430 N N . SER A 1 181 ? 1.358 -15.273 3.232 1 98.5 181 SER A N 1
ATOM 1431 C CA . SER A 1 181 ? 0.593 -15.453 2.002 1 98.5 181 SER A CA 1
ATOM 1432 C C . SER A 1 181 ? 0.428 -14.125 1.262 1 98.5 181 SER A C 1
ATOM 1434 O O . SER A 1 181 ? 0.67 -14.047 0.055 1 98.5 181 SER A O 1
ATOM 1436 N N . LEU A 1 182 ? 0.047 -13.086 1.993 1 98.56 182 LEU A N 1
ATOM 1437 C CA . LEU A 1 182 ? -0.104 -11.766 1.396 1 98.56 182 LEU A CA 1
ATOM 1438 C C . LEU A 1 182 ? 1.229 -11.25 0.863 1 98.56 182 LEU A C 1
ATOM 1440 O O . LEU A 1 182 ? 1.279 -10.617 -0.193 1 98.56 182 LEU A O 1
ATOM 1444 N N . TYR A 1 183 ? 2.283 -11.539 1.615 1 98.5 183 TYR A N 1
ATOM 1445 C CA . TYR A 1 183 ? 3.627 -11.148 1.202 1 98.5 183 TYR A CA 1
ATOM 1446 C C . TYR A 1 183 ? 3.975 -11.75 -0.155 1 98.5 183 TYR A C 1
ATOM 1448 O O . TYR A 1 183 ? 4.438 -11.047 -1.053 1 98.5 183 TYR A O 1
ATOM 1456 N N . THR A 1 184 ? 3.736 -13.023 -0.312 1 98.38 184 THR A N 1
ATOM 1457 C CA . THR A 1 184 ? 4.066 -13.727 -1.547 1 98.38 184 THR A CA 1
ATOM 1458 C C . THR A 1 184 ? 3.182 -13.242 -2.695 1 98.38 184 THR A C 1
ATOM 1460 O O . THR A 1 184 ? 3.662 -13.047 -3.814 1 98.38 184 THR A O 1
ATOM 1463 N N . MET A 1 185 ? 1.903 -13.047 -2.451 1 97.81 185 MET A N 1
ATOM 1464 C CA . MET A 1 185 ? 1.003 -12.531 -3.475 1 97.81 185 MET A CA 1
ATOM 1465 C C . MET A 1 185 ? 1.442 -11.141 -3.932 1 97.81 185 MET A C 1
ATOM 1467 O O . MET A 1 185 ? 1.415 -10.836 -5.125 1 97.81 185 MET A O 1
ATOM 1471 N N . ASP A 1 186 ? 1.799 -10.312 -2.963 1 97.5 186 ASP A N 1
ATOM 1472 C CA . ASP A 1 186 ? 2.266 -8.961 -3.262 1 97.5 186 ASP A CA 1
ATOM 1473 C C . ASP A 1 186 ? 3.471 -8.992 -4.199 1 97.5 186 ASP A C 1
ATOM 1475 O O . ASP A 1 186 ? 3.551 -8.203 -5.141 1 97.5 186 ASP A O 1
ATOM 1479 N N . ARG A 1 187 ? 4.414 -9.906 -3.998 1 96.75 187 ARG A N 1
ATOM 1480 C CA . ARG A 1 187 ? 5.641 -9.977 -4.785 1 96.75 187 ARG A CA 1
ATOM 1481 C C . ARG A 1 187 ? 5.352 -10.445 -6.207 1 96.75 187 ARG A C 1
ATOM 1483 O O . ARG A 1 187 ? 5.781 -9.812 -7.176 1 96.75 187 ARG A O 1
ATOM 1490 N N . TYR A 1 188 ? 4.625 -11.484 -6.312 1 95.5 188 TYR A N 1
ATOM 1491 C CA . TYR A 1 188 ? 4.398 -12.047 -7.637 1 95.5 188 TYR A CA 1
ATOM 1492 C C . TYR A 1 188 ? 3.463 -11.156 -8.453 1 95.5 188 TYR A C 1
ATOM 1494 O O . TYR A 1 188 ? 3.617 -11.031 -9.672 1 95.5 188 TYR A O 1
ATOM 1502 N N . LEU A 1 189 ? 2.518 -10.531 -7.781 1 93.88 189 LEU A N 1
ATOM 1503 C CA . LEU A 1 189 ? 1.657 -9.578 -8.477 1 93.88 189 LEU A CA 1
ATOM 1504 C C . LEU A 1 189 ? 2.461 -8.383 -8.969 1 93.88 189 LEU A C 1
ATOM 1506 O O . LEU A 1 189 ? 2.262 -7.914 -10.094 1 93.88 189 LEU A O 1
ATOM 1510 N N . SER A 1 190 ? 3.316 -7.887 -8.078 1 92.62 190 SER A N 1
ATOM 1511 C CA . SER A 1 190 ? 4.18 -6.773 -8.461 1 92.62 190 SER A CA 1
ATOM 1512 C C . SER A 1 190 ? 5.07 -7.148 -9.641 1 92.62 190 SER A C 1
ATOM 1514 O O . SER A 1 190 ? 5.215 -6.371 -10.586 1 92.62 190 SER A O 1
ATOM 1516 N N . ALA A 1 191 ? 5.598 -8.312 -9.641 1 90.88 191 ALA A N 1
ATOM 1517 C CA . ALA A 1 191 ? 6.449 -8.789 -10.727 1 90.88 191 ALA A CA 1
ATOM 1518 C C . ALA A 1 191 ? 5.656 -8.922 -12.023 1 90.88 191 ALA A C 1
ATOM 1520 O O . ALA A 1 191 ? 6.117 -8.508 -13.086 1 90.88 191 ALA A O 1
ATOM 1521 N N . ALA A 1 192 ? 4.496 -9.5 -11.898 1 89.25 192 ALA A N 1
ATOM 1522 C CA . ALA A 1 192 ? 3.68 -9.781 -13.078 1 89.25 192 ALA A CA 1
ATOM 1523 C C . ALA A 1 192 ? 3.15 -8.492 -13.703 1 89.25 192 ALA A C 1
ATOM 1525 O O . ALA A 1 192 ? 3.053 -8.383 -14.93 1 89.25 192 ALA A O 1
ATOM 1526 N N . LEU A 1 193 ? 2.824 -7.52 -12.867 1 87.75 193 LEU A N 1
ATOM 1527 C CA . LEU A 1 193 ? 2.172 -6.312 -13.359 1 87.75 193 LEU A CA 1
ATOM 1528 C C . LEU A 1 193 ? 3.182 -5.188 -13.547 1 87.75 193 LEU A C 1
ATOM 1530 O O . LEU A 1 193 ? 2.859 -4.148 -14.125 1 87.75 193 LEU A O 1
ATOM 1534 N N . GLY A 1 194 ? 4.422 -5.395 -13.062 1 87.44 194 GLY A N 1
ATOM 1535 C CA . GLY A 1 194 ? 5.434 -4.352 -13.164 1 87.44 194 GLY A CA 1
ATOM 1536 C C . GLY A 1 194 ? 5.129 -3.139 -12.312 1 87.44 194 GLY A C 1
ATOM 1537 O O . GLY A 1 194 ? 5.32 -2.002 -12.742 1 87.44 194 GLY A O 1
ATOM 1538 N N . ARG A 1 195 ? 4.566 -3.342 -11.148 1 90.25 195 ARG A N 1
ATOM 1539 C CA . ARG A 1 195 ? 4.188 -2.279 -10.227 1 90.25 195 ARG A CA 1
ATOM 1540 C C . ARG A 1 195 ? 4.945 -2.408 -8.906 1 90.25 195 ARG A C 1
ATOM 1542 O O . ARG A 1 195 ? 5.48 -3.473 -8.594 1 90.25 195 ARG A O 1
ATOM 1549 N N . PRO A 1 196 ? 5.066 -1.288 -8.117 1 92.25 196 PRO A N 1
ATOM 1550 C CA . PRO A 1 196 ? 5.852 -1.316 -6.879 1 92.25 196 PRO A CA 1
ATOM 1551 C C . PRO A 1 196 ? 5.281 -2.277 -5.84 1 92.25 196 PRO A C 1
ATOM 1553 O O . PRO A 1 196 ? 4.062 -2.387 -5.699 1 92.25 196 PRO A O 1
ATOM 1556 N N . MET A 1 197 ? 6.195 -2.91 -5.164 1 93.88 197 MET A N 1
ATOM 1557 C CA . MET A 1 197 ? 5.797 -3.77 -4.051 1 93.88 197 MET A CA 1
ATOM 1558 C C . MET A 1 197 ? 5.301 -2.938 -2.873 1 93.88 197 MET A C 1
ATOM 1560 O O . MET A 1 197 ? 5.801 -1.838 -2.629 1 93.88 197 MET A O 1
ATOM 1564 N N . MET A 1 198 ? 4.398 -3.492 -2.184 1 95.19 198 MET A N 1
ATOM 1565 C CA . MET A 1 198 ? 3.756 -2.738 -1.112 1 95.19 198 MET A CA 1
ATOM 1566 C C . MET A 1 198 ? 4.461 -2.977 0.219 1 95.19 198 MET A C 1
ATOM 1568 O O . MET A 1 198 ? 4.703 -2.033 0.975 1 95.19 198 MET A O 1
ATOM 1572 N N . ILE A 1 199 ? 4.723 -4.207 0.585 1 96.31 199 ILE A N 1
ATOM 1573 C CA . ILE A 1 199 ? 5.27 -4.555 1.892 1 96.31 199 ILE A CA 1
ATOM 1574 C C . ILE A 1 199 ? 6.781 -4.348 1.889 1 96.31 199 ILE A C 1
ATOM 1576 O O . ILE A 1 199 ? 7.488 -4.898 1.041 1 96.31 199 ILE A O 1
ATOM 1580 N N . ASN A 1 200 ? 7.258 -3.58 2.77 1 93.19 200 ASN A N 1
ATOM 1581 C CA . ASN A 1 200 ? 8.688 -3.348 2.918 1 93.19 200 ASN A CA 1
ATOM 1582 C C . ASN A 1 200 ? 9.32 -4.332 3.9 1 93.19 200 ASN A C 1
ATOM 1584 O O . ASN A 1 200 ? 8.891 -4.426 5.055 1 93.19 200 ASN A O 1
ATOM 1588 N N . ASP A 1 201 ? 10.359 -4.957 3.486 1 92.94 201 ASP A N 1
ATOM 1589 C CA . ASP A 1 201 ? 10.992 -6.012 4.277 1 92.94 201 ASP A CA 1
ATOM 1590 C C . ASP A 1 201 ? 11.555 -5.453 5.582 1 92.94 201 ASP A C 1
ATOM 1592 O O . ASP A 1 201 ? 11.602 -6.156 6.594 1 92.94 201 ASP A O 1
ATOM 1596 N N . ASP A 1 202 ? 11.914 -4.223 5.609 1 87.62 202 ASP A N 1
ATOM 1597 C CA . ASP A 1 202 ? 12.523 -3.613 6.793 1 87.62 202 ASP A CA 1
ATOM 1598 C C . ASP A 1 202 ? 11.508 -3.486 7.926 1 87.62 202 ASP A C 1
ATOM 1600 O O . ASP A 1 202 ? 11.883 -3.332 9.086 1 87.62 202 ASP A O 1
ATOM 1604 N N . ASP A 1 203 ? 10.289 -3.564 7.594 1 89.06 203 ASP A N 1
ATOM 1605 C CA . ASP A 1 203 ? 9.25 -3.375 8.602 1 89.06 203 ASP A CA 1
ATOM 1606 C C . ASP A 1 203 ? 8.812 -4.715 9.188 1 89.06 203 ASP A C 1
ATOM 1608 O O . ASP A 1 203 ? 8.023 -4.75 10.141 1 89.06 203 ASP A O 1
ATOM 1612 N N . ILE A 1 204 ? 9.305 -5.832 8.68 1 94.69 204 ILE A N 1
ATOM 1613 C CA . ILE A 1 204 ? 8.797 -7.152 9.023 1 94.69 204 ILE A CA 1
ATOM 1614 C C . ILE A 1 204 ? 9.57 -7.707 10.219 1 94.69 204 ILE A C 1
ATOM 1616 O O . ILE A 1 204 ? 10.797 -7.816 10.172 1 94.69 204 ILE A O 1
ATOM 1620 N N . THR A 1 205 ? 8.898 -8.117 11.305 1 91.56 205 THR A N 1
ATOM 1621 C CA . THR A 1 205 ? 9.531 -8.812 12.414 1 91.56 205 THR A CA 1
ATOM 1622 C C . THR A 1 205 ? 8.805 -10.117 12.719 1 91.56 205 THR A C 1
ATOM 1624 O O . THR A 1 205 ? 9.25 -10.906 13.562 1 91.56 205 THR A O 1
ATOM 1627 N N . ILE A 1 206 ? 7.656 -10.359 12.078 1 94.44 206 ILE A N 1
ATOM 1628 C CA . ILE A 1 206 ? 6.895 -11.578 12.297 1 94.44 206 ILE A CA 1
ATOM 1629 C C . ILE A 1 206 ? 7.719 -12.789 11.859 1 94.44 206 ILE A C 1
ATOM 1631 O O . ILE A 1 206 ? 8.344 -12.766 10.797 1 94.44 206 ILE A O 1
ATOM 1635 N N . PRO A 1 207 ? 7.766 -13.812 12.617 1 94.38 207 PRO A N 1
ATOM 1636 C CA . PRO A 1 207 ? 8.531 -14.992 12.227 1 94.38 207 PRO A CA 1
ATOM 1637 C C . PRO A 1 207 ? 7.875 -15.789 11.102 1 94.38 207 PRO A C 1
ATOM 1639 O O . PRO A 1 207 ? 6.684 -15.602 10.828 1 94.38 207 PRO A O 1
ATOM 1642 N N . TYR A 1 208 ? 8.664 -16.641 10.516 1 96.69 208 TYR A N 1
ATOM 1643 C CA . TYR A 1 208 ? 8.141 -17.578 9.523 1 96.69 208 TYR A CA 1
ATOM 1644 C C . TYR A 1 208 ? 7.172 -18.562 10.164 1 96.69 208 TYR A C 1
ATOM 1646 O O . TYR A 1 208 ? 7.188 -18.75 11.383 1 96.69 208 TYR A O 1
ATOM 1654 N N . PRO A 1 209 ? 6.289 -19.125 9.305 1 95.94 209 PRO A N 1
ATOM 1655 C CA . PRO A 1 209 ? 5.555 -20.281 9.836 1 95.94 209 PRO A CA 1
ATOM 1656 C C . PRO A 1 209 ? 6.477 -21.375 10.383 1 95.94 209 PRO A C 1
ATOM 1658 O O . PRO A 1 209 ? 7.562 -21.594 9.844 1 95.94 209 PRO A O 1
ATOM 1661 N N . GLU A 1 210 ? 6.027 -22.031 11.43 1 94.75 210 GLU A N 1
ATOM 1662 C CA . GLU A 1 210 ? 6.828 -23.047 12.109 1 94.75 210 GLU A CA 1
ATOM 1663 C C . GLU A 1 210 ? 6.043 -24.344 12.297 1 94.75 210 GLU A C 1
ATOM 1665 O O . GLU A 1 210 ? 4.836 -24.312 12.555 1 94.75 210 GLU A O 1
ATOM 1670 N N . THR A 1 211 ? 6.809 -25.391 12.211 1 93.75 211 THR A N 1
ATOM 1671 C CA . THR A 1 211 ? 6.199 -26.719 12.367 1 93.75 211 THR A CA 1
ATOM 1672 C C . THR A 1 211 ? 5.535 -26.844 13.734 1 93.75 211 THR A C 1
ATOM 1674 O O . THR A 1 211 ? 4.457 -27.438 13.852 1 93.75 211 THR A O 1
ATOM 1677 N N . ALA A 1 212 ? 6.102 -26.297 14.75 1 91.56 212 ALA A N 1
ATOM 1678 C CA . ALA A 1 212 ? 5.559 -26.375 16.109 1 91.56 212 ALA A CA 1
ATOM 1679 C C . ALA A 1 212 ? 4.215 -25.656 16.203 1 91.56 212 ALA A C 1
ATOM 1681 O O . ALA A 1 212 ? 3.295 -26.125 16.875 1 91.56 212 ALA A O 1
ATOM 1682 N N . VAL A 1 213 ? 4.133 -24.547 15.555 1 91.5 213 VAL A N 1
ATOM 1683 C CA . VAL A 1 213 ? 2.904 -23.766 15.555 1 91.5 213 VAL A CA 1
ATOM 1684 C C . VAL A 1 213 ? 1.825 -24.5 14.758 1 91.5 213 VAL A C 1
ATOM 1686 O O . VAL A 1 213 ? 0.665 -24.547 15.172 1 91.5 213 VAL A O 1
ATOM 1689 N N . SER A 1 214 ? 2.234 -25.188 13.672 1 92.88 214 SER A N 1
ATOM 1690 C CA . SER A 1 214 ? 1.306 -25.891 12.789 1 92.88 214 SER A CA 1
ATOM 1691 C C . SER A 1 214 ? 0.882 -27.219 13.383 1 92.88 214 SER A C 1
ATOM 1693 O O . SER A 1 214 ? 0.068 -27.938 12.797 1 92.88 214 SER A O 1
ATOM 1695 N N . SER A 1 215 ? 1.46 -27.531 14.484 1 89.88 215 SER A N 1
ATOM 1696 C CA . SER A 1 215 ? 1.081 -28.734 15.211 1 89.88 215 SER A CA 1
ATOM 1697 C C . SER A 1 215 ? 0.313 -28.391 16.484 1 89.88 215 SER A C 1
ATOM 1699 O O . SER A 1 215 ? 0.096 -29.25 17.344 1 89.88 215 SER A O 1
ATOM 1701 N N . SER A 1 216 ? -0.08 -27.25 16.656 1 88.19 216 SER A N 1
ATOM 1702 C CA . SER A 1 216 ? -0.784 -26.781 17.844 1 88.19 216 SER A CA 1
ATOM 1703 C C . SER A 1 216 ? -2.166 -27.422 17.953 1 88.19 216 SER A C 1
ATOM 1705 O O . SER A 1 216 ? -2.74 -27.844 16.953 1 88.19 216 SER A O 1
ATOM 1707 N N . PRO A 1 217 ? -2.664 -27.438 19.172 1 85.75 217 PRO A N 1
ATOM 1708 C CA . PRO A 1 217 ? -4.031 -27.938 19.328 1 85.75 217 PRO A CA 1
ATOM 1709 C C . PRO A 1 217 ? -5.047 -27.141 18.516 1 85.75 217 PRO A C 1
ATOM 1711 O O . PRO A 1 217 ? -4.969 -25.922 18.453 1 85.75 217 PRO A O 1
ATOM 1714 N N . GLY A 1 218 ? -5.879 -27.844 17.891 1 85.44 218 GLY A N 1
ATOM 1715 C CA . GLY A 1 218 ? -6.871 -27.203 17.031 1 85.44 218 GLY A CA 1
ATOM 1716 C C . GLY A 1 218 ? -6.586 -27.375 15.555 1 85.44 218 GLY A C 1
ATOM 1717 O O . GLY A 1 218 ? -7.473 -27.172 14.719 1 85.44 218 GLY A O 1
ATOM 1718 N N . ILE A 1 219 ? -5.316 -27.688 15.344 1 89.31 219 ILE A N 1
ATOM 1719 C CA . ILE A 1 219 ? -4.938 -28.016 13.969 1 89.31 219 ILE A CA 1
ATOM 1720 C C . ILE A 1 219 ? -4.902 -29.531 13.789 1 89.31 219 ILE A C 1
ATOM 1722 O O . ILE A 1 219 ? -3.953 -30.188 14.211 1 89.31 219 ILE A O 1
ATOM 1726 N N . ASP A 1 220 ? -5.828 -30.109 13.195 1 82.31 220 ASP A N 1
ATOM 1727 C CA . ASP A 1 220 ? -6.062 -31.547 13.188 1 82.31 220 ASP A CA 1
ATOM 1728 C C . ASP A 1 220 ? -5.434 -32.188 11.953 1 82.31 220 ASP A C 1
ATOM 1730 O O . ASP A 1 220 ? -5.223 -33.406 11.93 1 82.31 220 ASP A O 1
ATOM 1734 N N . ASP A 1 221 ? -5.148 -31.531 11.008 1 83.06 221 ASP A N 1
ATOM 1735 C CA . ASP A 1 221 ? -4.578 -32.125 9.797 1 83.06 221 ASP A CA 1
ATOM 1736 C C . ASP A 1 221 ? -3.125 -32.531 10.016 1 83.06 221 ASP A C 1
ATOM 1738 O O . ASP A 1 221 ? -2.264 -31.672 10.25 1 83.06 221 ASP A O 1
ATOM 1742 N N . PRO A 1 222 ? -2.885 -33.781 9.922 1 78.81 222 PRO A N 1
ATOM 1743 C CA . PRO A 1 222 ? -1.522 -34.25 10.172 1 78.81 222 PRO A CA 1
ATOM 1744 C C . PRO A 1 222 ? -0.521 -33.75 9.133 1 78.81 222 PRO A C 1
ATOM 1746 O O . PRO A 1 222 ? 0.685 -33.75 9.391 1 78.81 222 PRO A O 1
ATOM 1749 N N . HIS A 1 223 ? -0.993 -33.344 8.039 1 85.38 223 HIS A N 1
ATOM 1750 C CA . HIS A 1 223 ? -0.106 -32.906 6.965 1 85.38 223 HIS A CA 1
ATOM 1751 C C . HIS A 1 223 ? 0.261 -31.453 7.109 1 85.38 223 HIS A C 1
ATOM 1753 O O . HIS A 1 223 ? 1.198 -30.969 6.465 1 85.38 223 HIS A O 1
ATOM 1759 N N . GLU A 1 224 ? -0.442 -30.797 7.992 1 91.44 224 GLU A N 1
ATOM 1760 C CA . GLU A 1 224 ? -0.253 -29.359 8.062 1 91.44 224 GLU A CA 1
ATOM 1761 C C . GLU A 1 224 ? 1.18 -29 8.453 1 91.44 224 GLU A C 1
ATOM 1763 O O . GLU A 1 224 ? 1.806 -28.141 7.828 1 91.44 224 GLU A O 1
ATOM 1768 N N . ALA A 1 225 ? 1.684 -29.656 9.43 1 92.38 225 ALA A N 1
ATOM 1769 C CA . ALA A 1 225 ? 3.041 -29.406 9.898 1 92.38 225 ALA A CA 1
ATOM 1770 C C . ALA A 1 225 ? 4.07 -29.75 8.828 1 92.38 225 ALA A C 1
ATOM 1772 O O . ALA A 1 225 ? 5.105 -29.094 8.711 1 92.38 225 ALA A O 1
ATOM 1773 N N . LYS A 1 226 ? 3.768 -30.734 8.055 1 92.69 226 LYS A N 1
ATOM 1774 C CA . LYS A 1 226 ? 4.691 -31.219 7.031 1 92.69 226 LYS A CA 1
ATOM 1775 C C . LYS A 1 226 ? 4.754 -30.25 5.852 1 92.69 226 LYS A C 1
ATOM 1777 O O . LYS A 1 226 ? 5.676 -30.328 5.035 1 92.69 226 LYS A O 1
ATOM 1782 N N . THR A 1 227 ? 3.805 -29.406 5.734 1 94.69 227 THR A N 1
ATOM 1783 C CA . THR A 1 227 ? 3.789 -28.453 4.629 1 94.69 227 THR A CA 1
ATOM 1784 C C . THR A 1 227 ? 4.719 -27.281 4.914 1 94.69 227 THR A C 1
ATOM 1786 O O . THR A 1 227 ? 5.066 -26.516 4.008 1 94.69 227 THR A O 1
ATOM 1789 N N . VAL A 1 228 ? 5.152 -27.078 6.137 1 96.31 228 VAL A N 1
ATOM 1790 C CA . VAL A 1 228 ? 5.805 -25.859 6.605 1 96.31 228 VAL A CA 1
ATOM 1791 C C . VAL A 1 228 ? 7.125 -25.656 5.863 1 96.31 228 VAL A C 1
ATOM 1793 O O . VAL A 1 228 ? 7.426 -24.562 5.395 1 96.31 228 VAL A O 1
ATOM 1796 N N . PRO A 1 229 ? 7.965 -26.719 5.637 1 95.69 229 PRO A N 1
ATOM 1797 C CA . PRO A 1 229 ? 9.219 -26.5 4.91 1 95.69 229 PRO A CA 1
ATOM 1798 C C . PRO A 1 229 ? 8.992 -25.938 3.51 1 95.69 229 PRO A C 1
ATOM 1800 O O . PRO A 1 229 ? 9.75 -25.062 3.064 1 95.69 229 PRO A O 1
ATOM 1803 N N . GLY A 1 230 ? 7.973 -26.469 2.826 1 96.75 230 GLY A N 1
ATOM 1804 C CA . GLY A 1 230 ? 7.656 -25.953 1.506 1 96.75 230 GLY A CA 1
ATOM 1805 C C . GLY A 1 230 ? 7.211 -24.5 1.527 1 96.75 230 GLY A C 1
ATOM 1806 O O . GLY A 1 230 ? 7.582 -23.719 0.651 1 96.75 230 GLY A O 1
ATOM 1807 N N . ILE A 1 231 ? 6.398 -24.141 2.541 1 97.88 231 ILE A N 1
ATOM 1808 C CA . ILE A 1 231 ? 5.914 -22.781 2.695 1 97.88 231 ILE A CA 1
ATOM 1809 C C . ILE A 1 231 ? 7.094 -21.828 2.922 1 97.88 231 ILE A C 1
ATOM 1811 O O . ILE A 1 231 ? 7.199 -20.797 2.264 1 97.88 231 ILE A O 1
ATOM 1815 N N . VAL A 1 232 ? 7.957 -22.203 3.797 1 98.12 232 VAL A N 1
ATOM 1816 C CA . VAL A 1 232 ? 9.094 -21.359 4.156 1 98.12 232 VAL A CA 1
ATOM 1817 C C . VAL A 1 232 ? 10.039 -21.219 2.961 1 98.12 232 VAL A C 1
ATOM 1819 O O . VAL A 1 232 ? 10.555 -20.141 2.689 1 98.12 232 VAL A O 1
ATOM 1822 N N . ALA A 1 233 ? 10.266 -22.312 2.26 1 97.81 233 ALA A N 1
ATOM 1823 C CA . ALA A 1 233 ? 11.102 -22.266 1.062 1 97.81 233 ALA A CA 1
ATOM 1824 C C . ALA A 1 233 ? 10.539 -21.281 0.043 1 97.81 233 ALA A C 1
ATOM 1826 O O . ALA A 1 233 ? 11.289 -20.516 -0.579 1 97.81 233 ALA A O 1
ATOM 1827 N N . HIS A 1 234 ? 9.273 -21.344 -0.15 1 98.31 234 HIS A N 1
ATOM 1828 C CA . HIS A 1 234 ? 8.602 -20.438 -1.087 1 98.31 234 HIS A CA 1
ATOM 1829 C C . HIS A 1 234 ? 8.742 -18.984 -0.65 1 98.31 234 HIS A C 1
ATOM 1831 O O . HIS A 1 234 ? 9.016 -18.109 -1.474 1 98.31 234 HIS A O 1
ATOM 1837 N N . ILE A 1 235 ? 8.531 -18.719 0.638 1 98.38 235 ILE A N 1
ATOM 1838 C CA . ILE A 1 235 ? 8.656 -17.375 1.201 1 98.38 235 ILE A CA 1
ATOM 1839 C C . ILE A 1 235 ? 10.062 -16.844 0.966 1 98.38 235 ILE A C 1
ATOM 1841 O O . ILE A 1 235 ? 10.242 -15.703 0.539 1 98.38 235 ILE A O 1
ATOM 1845 N N . LYS A 1 236 ? 11.031 -17.625 1.214 1 98.12 236 LYS A N 1
ATOM 1846 C CA . LYS A 1 236 ? 12.422 -17.203 1.061 1 98.12 236 LYS A CA 1
ATOM 1847 C C . LYS A 1 236 ? 12.734 -16.859 -0.395 1 98.12 236 LYS A C 1
ATOM 1849 O O . LYS A 1 236 ? 13.5 -15.938 -0.673 1 98.12 236 LYS A O 1
ATOM 1854 N N . LEU A 1 237 ? 12.18 -17.641 -1.303 1 98.12 237 LEU A N 1
ATOM 1855 C CA . LEU A 1 237 ? 12.367 -17.312 -2.713 1 98.12 237 LEU A CA 1
ATOM 1856 C C . LEU A 1 237 ? 11.711 -15.984 -3.055 1 98.12 237 LEU A C 1
ATOM 1858 O O . LEU A 1 237 ? 12.266 -15.195 -3.82 1 98.12 237 LEU A O 1
ATOM 1862 N N . ALA A 1 238 ? 10.508 -15.805 -2.508 1 97.94 238 ALA A N 1
ATOM 1863 C CA . ALA A 1 238 ? 9.844 -14.523 -2.723 1 97.94 238 ALA A CA 1
ATOM 1864 C C . ALA A 1 238 ? 10.688 -13.367 -2.189 1 97.94 238 ALA A C 1
ATOM 1866 O O . ALA A 1 238 ? 10.719 -12.289 -2.781 1 97.94 238 ALA A O 1
ATOM 1867 N N . GLN A 1 239 ? 11.375 -13.562 -1.094 1 98.06 239 GLN A N 1
ATOM 1868 C CA . GLN A 1 239 ? 12.258 -12.547 -0.534 1 98.06 239 GLN A CA 1
ATOM 1869 C C . GLN A 1 239 ? 13.445 -12.273 -1.458 1 98.06 239 GLN A C 1
ATOM 1871 O O . GLN A 1 239 ? 13.859 -11.125 -1.625 1 98.06 239 GLN A O 1
ATOM 1876 N N . ILE A 1 240 ? 13.977 -13.289 -2.035 1 98.25 240 ILE A N 1
ATOM 1877 C CA . ILE A 1 240 ? 15.07 -13.117 -2.99 1 98.25 240 ILE A CA 1
ATOM 1878 C C . ILE A 1 240 ? 14.555 -12.375 -4.227 1 98.25 240 ILE A C 1
ATOM 1880 O O . ILE A 1 240 ? 15.25 -11.516 -4.773 1 98.25 240 ILE A O 1
ATOM 1884 N N . THR A 1 241 ? 13.383 -12.773 -4.633 1 96.25 241 THR A N 1
ATOM 1885 C CA . THR A 1 241 ? 12.758 -12.086 -5.762 1 96.25 241 THR A CA 1
ATOM 1886 C C . THR A 1 241 ? 12.633 -10.594 -5.477 1 96.25 241 THR A C 1
ATOM 1888 O O . THR A 1 241 ? 12.773 -9.766 -6.383 1 96.25 241 THR A O 1
ATOM 1891 N N . THR A 1 242 ? 12.344 -10.234 -4.242 1 95.38 242 THR A N 1
ATOM 1892 C CA . THR A 1 242 ? 12.289 -8.836 -3.842 1 95.38 242 THR A CA 1
ATOM 1893 C C . THR A 1 242 ? 13.602 -8.125 -4.172 1 95.38 242 THR A C 1
ATOM 1895 O O . THR A 1 242 ? 13.586 -7.016 -4.715 1 95.38 242 THR A O 1
ATOM 1898 N N . GLN A 1 243 ? 14.688 -8.758 -3.865 1 95.5 243 GLN A N 1
ATOM 1899 C CA . GLN A 1 243 ? 15.992 -8.164 -4.117 1 95.5 243 GLN A CA 1
ATOM 1900 C C . GLN A 1 243 ? 16.25 -7.996 -5.609 1 95.5 243 GLN A C 1
ATOM 1902 O O . GLN A 1 243 ? 16.797 -6.984 -6.043 1 95.5 243 GLN A O 1
ATOM 1907 N N . VAL A 1 244 ? 15.797 -8.977 -6.355 1 94.38 244 VAL A N 1
ATOM 1908 C CA . VAL A 1 244 ? 15.945 -8.898 -7.805 1 94.38 244 VAL A CA 1
ATOM 1909 C C . VAL A 1 244 ? 15.18 -7.688 -8.336 1 94.38 244 VAL A C 1
ATOM 1911 O O . VAL A 1 244 ? 15.734 -6.871 -9.07 1 94.38 244 VAL A O 1
ATOM 1914 N N . LEU A 1 245 ? 13.969 -7.559 -7.961 1 89.12 245 LEU A N 1
ATOM 1915 C CA . LEU A 1 245 ? 13.102 -6.5 -8.469 1 89.12 245 LEU A CA 1
ATOM 1916 C C . LEU A 1 245 ? 13.609 -5.129 -8.023 1 89.12 245 LEU A C 1
ATOM 1918 O O . LEU A 1 245 ? 13.578 -4.172 -8.797 1 89.12 245 LEU A O 1
ATOM 1922 N N . ARG A 1 246 ? 14.094 -5.027 -6.824 1 88.75 246 ARG A N 1
ATOM 1923 C CA . ARG A 1 246 ? 14.523 -3.748 -6.273 1 88.75 246 ARG A CA 1
ATOM 1924 C C . ARG A 1 246 ? 15.875 -3.326 -6.852 1 88.75 246 ARG A C 1
ATOM 1926 O O . ARG A 1 246 ? 16.078 -2.158 -7.188 1 88.75 246 ARG A O 1
ATOM 1933 N N . LYS A 1 247 ? 16.781 -4.215 -6.973 1 89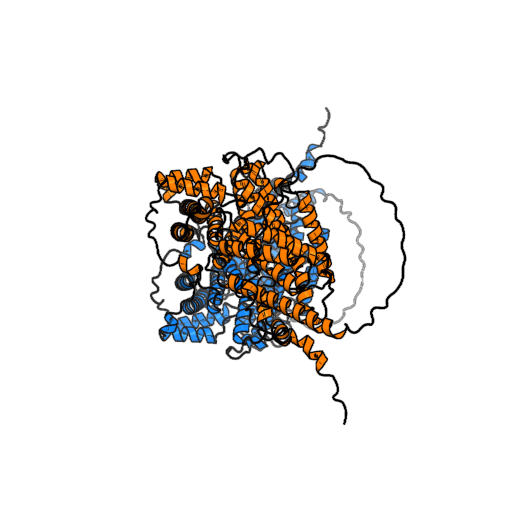.12 247 LYS A N 1
ATOM 1934 C CA . LYS A 1 247 ? 18.156 -3.869 -7.309 1 89.12 247 LYS A CA 1
ATOM 1935 C C . LYS A 1 247 ? 18.375 -3.863 -8.82 1 89.12 247 LYS A C 1
ATOM 1937 O O . LYS A 1 247 ? 19.203 -3.115 -9.336 1 89.12 247 LYS A O 1
ATOM 1942 N N . LEU A 1 248 ? 17.562 -4.668 -9.5 1 87.5 248 LEU A N 1
ATOM 1943 C CA . LEU A 1 248 ? 17.859 -4.812 -10.922 1 87.5 248 LEU A CA 1
ATOM 1944 C C . LEU A 1 248 ? 16.781 -4.133 -11.773 1 87.5 248 LEU A C 1
ATOM 1946 O O . LEU A 1 248 ? 17.031 -3.781 -12.922 1 87.5 248 LEU A O 1
ATOM 1950 N N . TYR A 1 249 ? 15.617 -4.004 -11.242 1 81.44 249 TYR A N 1
ATOM 1951 C CA . TYR A 1 249 ? 14.531 -3.471 -12.055 1 81.44 249 TYR A CA 1
ATOM 1952 C C . TYR A 1 249 ? 13.961 -2.205 -11.43 1 81.44 249 TYR A C 1
ATOM 1954 O O . TYR A 1 249 ? 12.828 -1.811 -11.734 1 81.44 249 TYR A O 1
ATOM 1962 N N . GLY A 1 250 ? 14.672 -1.596 -10.594 1 75.06 250 GLY A N 1
ATOM 1963 C CA . GLY A 1 250 ? 14.234 -0.352 -9.977 1 75.06 250 GLY A CA 1
ATOM 1964 C C . GLY A 1 250 ? 14.227 0.82 -10.938 1 75.06 250 GLY A C 1
ATOM 1965 O O . GLY A 1 250 ? 14.633 0.682 -12.094 1 75.06 250 GLY A O 1
ATOM 1966 N N . SER A 1 251 ? 13.719 1.924 -10.57 1 68.38 251 SER A N 1
ATOM 1967 C CA . SER A 1 251 ? 13.539 3.117 -11.391 1 68.38 251 SER A CA 1
ATOM 1968 C C . SER A 1 251 ? 14.875 3.799 -11.672 1 68.38 251 SER A C 1
ATOM 1970 O O . SER A 1 251 ? 14.992 4.566 -12.633 1 68.38 251 SER A O 1
ATOM 1972 N N . LYS A 1 252 ? 15.836 3.523 -10.867 1 65.19 252 LYS A N 1
ATOM 1973 C CA . LYS A 1 252 ? 17.125 4.184 -11.062 1 65.19 252 LYS A CA 1
ATOM 1974 C C . LYS A 1 252 ? 18.031 3.379 -12 1 65.19 252 LYS A C 1
ATOM 1976 O O . LYS A 1 252 ? 18.031 2.146 -11.945 1 65.19 252 LYS A O 1
ATOM 1981 N N . LYS A 1 253 ? 18.516 4.117 -12.938 1 61.97 253 LYS A N 1
ATOM 1982 C CA . LYS A 1 253 ? 19.438 3.475 -13.867 1 61.97 253 LYS A CA 1
ATOM 1983 C C . LYS A 1 253 ? 20.672 2.943 -13.141 1 61.97 253 LYS A C 1
ATOM 1985 O O . LYS A 1 253 ? 21.266 3.637 -12.312 1 61.97 253 LYS A O 1
ATOM 1990 N N . HIS A 1 254 ? 20.781 1.647 -13.375 1 64.81 254 HIS A N 1
ATOM 1991 C CA . HIS A 1 254 ? 21.969 1.056 -12.742 1 64.81 254 HIS A CA 1
ATOM 1992 C C . HIS A 1 254 ? 23.125 0.981 -13.719 1 64.81 254 HIS A C 1
ATOM 1994 O O . HIS A 1 254 ? 22.953 0.66 -14.891 1 64.81 254 HIS A O 1
ATOM 2000 N N . ASP A 1 255 ? 24.203 1.497 -13.164 1 79.31 255 ASP A N 1
ATOM 2001 C CA . ASP A 1 255 ? 25.438 1.261 -13.898 1 79.31 255 ASP A CA 1
ATOM 2002 C C . ASP A 1 255 ? 25.734 -0.234 -14.031 1 79.31 255 ASP A C 1
ATOM 2004 O O . ASP A 1 255 ? 25.297 -1.028 -13.188 1 79.31 255 ASP A O 1
ATOM 2008 N N . LYS A 1 256 ? 26.297 -0.608 -15.109 1 80.94 256 LYS A N 1
ATOM 2009 C CA . LYS A 1 256 ? 26.578 -2.008 -15.406 1 80.94 256 LYS A CA 1
ATOM 2010 C C . LYS A 1 256 ? 27.375 -2.662 -14.273 1 80.94 256 LYS A C 1
ATOM 2012 O O . LYS A 1 256 ? 27.109 -3.816 -13.922 1 80.94 256 LYS A O 1
ATOM 2017 N N . VAL A 1 257 ? 28.25 -1.974 -13.711 1 85.75 257 VAL A N 1
ATOM 2018 C CA . VAL A 1 257 ? 29.078 -2.508 -12.633 1 85.75 257 VAL A CA 1
ATOM 2019 C C . VAL A 1 257 ? 28.203 -2.779 -11.406 1 85.75 257 VAL A C 1
ATOM 2021 O O . VAL A 1 257 ? 28.328 -3.832 -10.773 1 85.75 257 VAL A O 1
ATOM 2024 N N . ALA A 1 258 ? 27.391 -1.841 -11.102 1 86.56 258 ALA A N 1
ATOM 2025 C CA . ALA A 1 258 ? 26.484 -1.992 -9.969 1 86.56 258 ALA A CA 1
ATOM 2026 C C . ALA A 1 258 ? 25.516 -3.152 -10.18 1 86.56 258 ALA A C 1
ATOM 2028 O O . ALA A 1 258 ? 25.188 -3.877 -9.234 1 86.56 258 ALA A O 1
ATOM 2029 N N . ARG A 1 259 ? 25.109 -3.322 -11.367 1 88.44 259 ARG A N 1
ATOM 2030 C CA . ARG A 1 259 ? 24.219 -4.422 -11.703 1 88.44 259 ARG A CA 1
ATOM 2031 C C . ARG A 1 259 ? 24.906 -5.77 -11.523 1 88.44 259 ARG A C 1
ATOM 2033 O O . ARG A 1 259 ? 24.312 -6.707 -10.992 1 88.44 259 ARG A O 1
ATOM 2040 N N . ASP A 1 260 ? 26.109 -5.859 -11.961 1 91.5 260 ASP A N 1
ATOM 2041 C CA . ASP A 1 260 ? 26.859 -7.102 -11.828 1 91.5 260 ASP A CA 1
ATOM 2042 C C . ASP A 1 260 ? 27.109 -7.449 -10.367 1 91.5 260 ASP A C 1
ATOM 2044 O O . ASP A 1 260 ? 27.047 -8.617 -9.977 1 91.5 260 ASP A O 1
ATOM 2048 N N . GLU A 1 261 ? 27.406 -6.43 -9.625 1 93.44 261 GLU A N 1
ATOM 2049 C CA . GLU A 1 261 ? 27.609 -6.652 -8.195 1 93.44 261 GLU A CA 1
ATOM 2050 C C . GLU A 1 261 ? 26.328 -7.148 -7.531 1 93.44 261 GLU A C 1
ATOM 2052 O O . GLU A 1 261 ? 26.359 -8.078 -6.723 1 93.44 261 GLU A O 1
ATOM 2057 N N . SER A 1 262 ? 25.25 -6.508 -7.875 1 93.19 262 SER A N 1
ATOM 2058 C CA . SER A 1 262 ? 23.953 -6.926 -7.34 1 93.19 262 SER A CA 1
ATOM 2059 C C . SER A 1 262 ? 23.609 -8.352 -7.762 1 93.19 262 SER A C 1
ATOM 2061 O O . SER A 1 262 ? 23.125 -9.141 -6.957 1 93.19 262 SER A O 1
ATOM 2063 N N . THR A 1 263 ? 23.859 -8.703 -9 1 95.5 263 THR A N 1
ATOM 2064 C CA . THR A 1 263 ? 23.578 -10.047 -9.508 1 95.5 263 THR A CA 1
ATOM 2065 C C . THR A 1 263 ? 24.391 -11.086 -8.75 1 95.5 263 THR A C 1
ATOM 2067 O O . THR A 1 263 ? 23.875 -12.141 -8.383 1 95.5 263 THR A O 1
ATOM 2070 N N . SER A 1 264 ? 25.641 -10.773 -8.539 1 96.19 264 SER A N 1
ATOM 2071 C CA . SER A 1 264 ? 26.516 -11.695 -7.812 1 96.19 264 SER A CA 1
ATOM 2072 C C . SER A 1 264 ? 26.031 -11.914 -6.387 1 96.19 264 SER A C 1
ATOM 2074 O O . SER A 1 264 ? 26.047 -13.039 -5.883 1 96.19 264 SER A O 1
ATOM 2076 N N . GLN A 1 265 ? 25.625 -10.828 -5.77 1 97.06 265 GLN A N 1
ATOM 2077 C CA . GLN A 1 265 ? 25.125 -10.93 -4.402 1 97.06 265 GLN A CA 1
ATOM 2078 C C . GLN A 1 265 ? 23.859 -11.773 -4.344 1 97.06 265 GLN A C 1
ATOM 2080 O O . GLN A 1 265 ? 23.688 -12.594 -3.441 1 97.06 265 GLN A O 1
ATOM 2085 N N . ILE A 1 266 ? 22.969 -11.578 -5.242 1 97.62 266 ILE A N 1
ATOM 2086 C CA . ILE A 1 266 ? 21.703 -12.297 -5.27 1 97.62 266 ILE A CA 1
ATOM 2087 C C . ILE A 1 266 ? 21.938 -13.758 -5.645 1 97.62 266 ILE A C 1
ATOM 2089 O O . ILE A 1 266 ? 21.266 -14.656 -5.129 1 97.62 266 ILE A O 1
ATOM 2093 N N . GLU A 1 267 ? 22.875 -14.008 -6.523 1 97.25 267 GLU A N 1
ATOM 2094 C CA . GLU A 1 267 ? 23.25 -15.375 -6.867 1 97.25 267 GLU A CA 1
ATOM 2095 C C . GLU A 1 267 ? 23.734 -16.141 -5.641 1 97.25 267 GLU A C 1
ATOM 2097 O O . GLU A 1 267 ? 23.438 -17.328 -5.484 1 97.25 267 GLU A O 1
ATOM 2102 N N . ALA A 1 268 ? 24.5 -15.422 -4.875 1 97.62 268 ALA A N 1
ATOM 2103 C CA . ALA A 1 268 ? 24.953 -16.047 -3.635 1 97.62 268 ALA A CA 1
ATOM 2104 C C . ALA A 1 268 ? 23.781 -16.406 -2.732 1 97.62 268 ALA A C 1
ATOM 2106 O O . ALA A 1 268 ? 23.797 -17.438 -2.057 1 97.62 268 ALA A O 1
ATOM 2107 N N . GLN A 1 269 ? 22.781 -15.562 -2.68 1 97.88 269 GLN A N 1
ATOM 2108 C CA . GLN A 1 269 ? 21.578 -15.852 -1.894 1 97.88 269 GLN A CA 1
ATOM 2109 C C . GLN A 1 269 ? 20.828 -17.047 -2.449 1 97.88 269 GLN A C 1
ATOM 2111 O O . GLN A 1 269 ? 20.312 -17.875 -1.689 1 97.88 269 GLN A O 1
ATOM 2116 N N . LEU A 1 270 ? 20.703 -17.203 -3.766 1 97.38 270 LEU A N 1
ATOM 2117 C CA . LEU A 1 270 ? 20.062 -18.344 -4.398 1 97.38 270 LEU A CA 1
ATOM 2118 C C . LEU A 1 270 ? 20.812 -19.625 -4.098 1 97.38 270 LEU A C 1
ATOM 2120 O O . LEU A 1 270 ? 20.203 -20.672 -3.867 1 97.38 270 LEU A O 1
ATOM 2124 N N . SER A 1 271 ? 22.141 -19.469 -4.109 1 96.69 271 SER A N 1
ATOM 2125 C CA . SER A 1 271 ? 22.953 -20.641 -3.787 1 96.69 271 SER A CA 1
ATOM 2126 C C . SER A 1 271 ? 22.75 -21.078 -2.344 1 96.69 271 SER A C 1
ATOM 2128 O O . SER A 1 271 ? 22.688 -22.281 -2.059 1 96.69 271 SER A O 1
ATOM 2130 N N . LYS A 1 272 ? 22.703 -20.109 -1.484 1 97.5 272 LYS A N 1
ATOM 2131 C CA . LYS A 1 272 ? 22.422 -20.422 -0.087 1 97.5 272 LYS A CA 1
ATOM 2132 C C . LYS A 1 272 ? 21.047 -21.062 0.063 1 97.5 272 LYS A C 1
ATOM 2134 O O . LYS A 1 272 ? 20.875 -21.984 0.85 1 97.5 272 LYS A O 1
ATOM 2139 N N . TRP A 1 273 ? 20.094 -20.516 -0.613 1 98 273 TRP A N 1
ATOM 2140 C CA . TRP A 1 273 ? 18.75 -21.078 -0.612 1 98 273 TRP A CA 1
ATOM 2141 C C . TRP A 1 273 ? 18.781 -22.547 -1.067 1 98 273 TRP A C 1
ATOM 2143 O O . TRP A 1 273 ? 18.141 -23.406 -0.46 1 98 273 TRP A O 1
ATOM 2153 N N . LEU A 1 274 ? 19.531 -22.938 -2.096 1 96.94 274 LEU A N 1
ATOM 2154 C CA . LEU A 1 274 ? 19.656 -24.312 -2.609 1 96.94 274 LEU A CA 1
ATOM 2155 C C . LEU A 1 274 ? 20.266 -25.234 -1.562 1 96.94 274 LEU A C 1
ATOM 2157 O O . LEU A 1 274 ? 19.828 -26.375 -1.398 1 96.94 274 LEU A O 1
ATOM 2161 N N . ASP A 1 275 ? 21.172 -24.656 -0.829 1 95.31 275 ASP A N 1
ATOM 2162 C CA . ASP A 1 275 ? 21.875 -25.438 0.179 1 95.31 275 ASP A CA 1
ATOM 2163 C C . ASP A 1 275 ? 20.984 -25.734 1.373 1 95.31 275 ASP A C 1
ATOM 2165 O O . ASP A 1 275 ? 21.078 -26.812 1.982 1 95.31 275 ASP A O 1
ATOM 2169 N N . GLU A 1 276 ? 20.078 -24.797 1.646 1 95 276 GLU A N 1
ATOM 2170 C CA . GLU A 1 276 ? 19.266 -24.906 2.855 1 95 276 GLU A CA 1
ATOM 2171 C C . GLU A 1 276 ? 17.953 -25.625 2.57 1 95 276 GLU A C 1
ATOM 2173 O O . GLU A 1 276 ? 17.281 -26.094 3.49 1 95 276 GLU A O 1
ATOM 2178 N N . THR A 1 277 ? 17.578 -25.672 1.349 1 95 277 THR A N 1
ATOM 2179 C CA . THR A 1 277 ? 16.266 -26.219 0.981 1 95 277 THR A CA 1
ATOM 2180 C C . THR A 1 277 ? 16.312 -27.734 0.932 1 95 277 THR A C 1
ATOM 2182 O O . THR A 1 277 ? 17.25 -28.328 0.378 1 95 277 THR A O 1
ATOM 2185 N N . PRO A 1 278 ? 15.297 -28.391 1.554 1 92 278 PRO A N 1
ATOM 2186 C CA . PRO A 1 278 ? 15.227 -29.859 1.508 1 92 278 PRO A CA 1
ATOM 2187 C C . PRO A 1 278 ? 15.305 -30.406 0.085 1 92 278 PRO A C 1
ATOM 2189 O O . PRO A 1 278 ? 14.766 -29.797 -0.845 1 92 278 PRO A O 1
ATOM 2192 N N . GLY A 1 279 ? 15.859 -31.609 -0.115 1 90.38 279 GLY A N 1
ATOM 2193 C CA . GLY A 1 279 ? 16.094 -32.219 -1.408 1 90.38 279 GLY A CA 1
ATOM 2194 C C . GLY A 1 279 ? 14.844 -32.375 -2.244 1 90.38 279 GLY A C 1
ATOM 2195 O O . GLY A 1 279 ? 14.867 -32.156 -3.457 1 90.38 279 GLY A O 1
ATOM 2196 N N . PHE A 1 280 ? 13.727 -32.656 -1.568 1 90.88 280 PHE A N 1
ATOM 2197 C CA . PHE A 1 280 ? 12.453 -32.875 -2.254 1 90.88 280 PHE A CA 1
ATOM 2198 C C . PHE A 1 280 ? 12.023 -31.594 -2.979 1 90.88 280 PHE A C 1
ATOM 2200 O O . PHE A 1 280 ? 11.438 -31.656 -4.062 1 90.88 280 PHE A O 1
ATOM 2207 N N . LEU A 1 281 ? 12.32 -30.453 -2.43 1 94.06 281 LEU A N 1
ATOM 2208 C CA . LEU A 1 281 ? 11.875 -29.172 -2.961 1 94.06 281 LEU A CA 1
ATOM 2209 C C . LEU A 1 281 ? 12.945 -28.562 -3.867 1 94.06 281 LEU A C 1
ATOM 2211 O O . LEU A 1 281 ? 12.664 -27.641 -4.633 1 94.06 281 LEU A O 1
ATOM 2215 N N . ASN A 1 282 ? 14.18 -29.094 -3.867 1 92.38 282 ASN A N 1
ATOM 2216 C CA . ASN A 1 282 ? 15.336 -28.547 -4.559 1 92.38 282 ASN A CA 1
ATOM 2217 C C . ASN A 1 282 ? 15.312 -28.875 -6.047 1 92.38 282 ASN A C 1
ATOM 2219 O O . ASN A 1 282 ? 15.344 -30.031 -6.434 1 92.38 282 ASN A O 1
ATOM 2223 N N . PRO A 1 283 ? 15.289 -27.906 -6.891 1 91.06 283 PRO A N 1
ATOM 2224 C CA . PRO A 1 283 ? 15.195 -28.156 -8.336 1 91.06 283 PRO A CA 1
ATOM 2225 C C . PRO A 1 283 ? 16.453 -28.812 -8.906 1 91.06 283 PRO A C 1
ATOM 2227 O O . PRO A 1 283 ? 16.406 -29.391 -9.992 1 91.06 283 PRO A O 1
ATOM 2230 N N . GLU A 1 284 ? 17.594 -28.734 -8.32 1 83.88 284 GLU A N 1
ATOM 2231 C CA . GLU A 1 284 ? 18.844 -29.266 -8.836 1 83.88 284 GLU A CA 1
ATOM 2232 C C . GLU A 1 284 ? 19 -30.75 -8.469 1 83.88 284 GLU A C 1
ATOM 2234 O O . GLU A 1 284 ? 19.891 -31.438 -8.984 1 83.88 284 GLU A O 1
ATOM 2239 N N . VAL A 1 285 ? 18.266 -31.156 -7.609 1 69.5 285 VAL A N 1
ATOM 2240 C CA . VAL A 1 285 ? 18.312 -32.562 -7.246 1 69.5 285 VAL A CA 1
ATOM 2241 C C . VAL A 1 285 ? 17.344 -33.344 -8.125 1 69.5 285 VAL A C 1
ATOM 2243 O O . VAL A 1 285 ? 16.156 -33.031 -8.195 1 69.5 285 VAL A O 1
ATOM 2246 N N . PRO A 1 286 ? 18 -34.219 -9.102 1 58.31 286 PRO A N 1
ATOM 2247 C CA . PRO A 1 286 ? 17.125 -34.969 -10.008 1 58.31 286 PRO A CA 1
ATOM 2248 C C . PRO A 1 286 ? 16.016 -35.719 -9.281 1 58.31 286 PRO A C 1
ATOM 2250 O O . PRO A 1 286 ? 16.219 -36.219 -8.172 1 58.31 286 PRO A O 1
ATOM 2253 N N . SER A 1 287 ? 14.836 -35.344 -9.617 1 54 287 SER A N 1
ATOM 2254 C CA . SER A 1 287 ? 13.688 -36 -9.016 1 54 287 SER A CA 1
ATOM 2255 C C . SER A 1 287 ? 13.906 -37.531 -8.953 1 54 287 SER A C 1
ATOM 2257 O O . SER A 1 287 ? 13.289 -38.219 -8.141 1 54 287 SER A O 1
ATOM 2259 N N . GLY A 1 288 ? 14.586 -38.125 -10.031 1 45.66 288 GLY A N 1
ATOM 2260 C CA . GLY A 1 288 ? 14.75 -39.562 -10.148 1 45.66 288 GLY A CA 1
ATOM 2261 C C . GLY A 1 288 ? 15.672 -40.156 -9.094 1 45.66 288 GLY A C 1
ATOM 2262 O O . GLY A 1 288 ? 15.789 -41.375 -8.977 1 45.66 288 GLY A O 1
ATOM 2263 N N . GLN A 1 289 ? 16.812 -39.562 -8.969 1 45.31 289 GLN A N 1
ATOM 2264 C CA . GLN A 1 289 ? 17.812 -40.406 -8.297 1 45.31 289 GLN A CA 1
ATOM 2265 C C . GLN A 1 289 ? 17.359 -40.781 -6.895 1 45.31 289 GLN A C 1
ATOM 2267 O O . GLN A 1 289 ? 17.75 -41.812 -6.379 1 45.31 289 GLN A O 1
ATOM 2272 N N . LYS A 1 290 ? 17.5 -39.875 -5.988 1 45.06 290 LYS A N 1
ATOM 2273 C CA . LYS A 1 290 ? 17.453 -40.531 -4.684 1 45.06 290 LYS A CA 1
ATOM 2274 C C . LYS A 1 290 ? 16.156 -41.281 -4.504 1 45.06 290 LYS A C 1
ATOM 2276 O O . LYS A 1 290 ? 15.133 -40.938 -5.094 1 45.06 290 LYS A O 1
ATOM 2281 N N . GLU A 1 291 ? 16.188 -42.469 -3.615 1 39.25 291 GLU A N 1
ATOM 2282 C CA . GLU A 1 291 ? 15.719 -43.75 -3.139 1 39.25 291 GLU A CA 1
ATOM 2283 C C . GLU A 1 291 ? 14.227 -43.719 -2.824 1 39.25 291 GLU A C 1
ATOM 2285 O O . GLU A 1 291 ? 13.484 -44.625 -3.211 1 39.25 291 GLU A O 1
ATOM 2290 N N . SER A 1 292 ? 13.82 -43.094 -1.671 1 38.94 292 SER A N 1
ATOM 2291 C CA . SER A 1 292 ? 12.672 -43.438 -0.843 1 38.94 292 SER A CA 1
ATOM 2292 C C . SER A 1 292 ? 11.367 -42.906 -1.443 1 38.94 292 SER A C 1
ATOM 2294 O O . SER A 1 292 ? 10.305 -43.062 -0.846 1 38.94 292 SER A O 1
ATOM 2296 N N . GLU A 1 293 ? 11.344 -42.031 -2.361 1 43.38 293 GLU A N 1
ATOM 2297 C CA . GLU A 1 293 ? 10.086 -41.469 -2.861 1 43.38 293 GLU A CA 1
ATOM 2298 C C . GLU A 1 293 ? 9.344 -42.5 -3.721 1 43.38 293 GLU A C 1
ATOM 2300 O O . GLU A 1 293 ? 8.219 -42.219 -4.16 1 43.38 293 GLU A O 1
ATOM 2305 N N . VAL A 1 294 ? 10.094 -43.375 -4.414 1 42.72 294 VAL A N 1
ATOM 2306 C CA . VAL A 1 294 ? 9.484 -44.375 -5.289 1 42.72 294 VAL A CA 1
ATOM 2307 C C . VAL A 1 294 ? 8.328 -45.062 -4.566 1 42.72 294 VAL A C 1
ATOM 2309 O O . VAL A 1 294 ? 7.34 -45.438 -5.191 1 42.72 294 VAL A O 1
ATOM 2312 N N . PHE A 1 295 ? 8.656 -45.562 -3.277 1 40.69 295 PHE A N 1
ATOM 2313 C CA . PHE A 1 295 ? 7.723 -46.531 -2.717 1 40.69 295 PHE A CA 1
ATOM 2314 C C . PHE A 1 295 ? 6.566 -45.844 -2.014 1 40.69 295 PHE A C 1
ATOM 2316 O O . PHE A 1 295 ? 5.629 -46.5 -1.549 1 40.69 295 PHE A O 1
ATOM 2323 N N . TYR A 1 296 ? 6.73 -44.469 -1.643 1 54.25 296 TYR A N 1
ATOM 2324 C CA . TYR A 1 296 ? 5.598 -44 -0.864 1 54.25 296 TYR A CA 1
ATOM 2325 C C . TYR A 1 296 ? 4.805 -42.969 -1.648 1 54.25 296 TYR A C 1
ATOM 2327 O O . TYR A 1 296 ? 5.367 -42.219 -2.465 1 54.25 296 TYR A O 1
ATOM 2335 N N . ASP A 1 297 ? 3.537 -43.25 -1.93 1 72.81 297 ASP A N 1
ATOM 2336 C CA . ASP A 1 297 ? 2.549 -42.375 -2.553 1 72.81 297 ASP A CA 1
ATOM 2337 C C . ASP A 1 297 ? 2.574 -40.969 -1.925 1 72.81 297 ASP A C 1
ATOM 2339 O O . ASP A 1 297 ? 2.148 -40.781 -0.783 1 72.81 297 ASP A O 1
ATOM 2343 N N . VAL A 1 298 ? 3.385 -40.031 -2.459 1 84.06 298 VAL A N 1
ATOM 2344 C CA . VAL A 1 298 ? 3.434 -38.656 -1.974 1 84.06 298 VAL A CA 1
ATOM 2345 C C . VAL A 1 298 ? 2.072 -38 -2.168 1 84.06 298 VAL A C 1
ATOM 2347 O O . VAL A 1 298 ? 1.551 -37.969 -3.285 1 84.06 298 VAL A O 1
ATOM 2350 N N . PRO A 1 299 ? 1.566 -37.656 -1.023 1 86.44 299 PRO A N 1
ATOM 2351 C CA . PRO A 1 299 ? 0.292 -36.938 -1.155 1 86.44 299 PRO A CA 1
ATOM 2352 C C . PRO A 1 299 ? 0.367 -35.75 -2.133 1 86.44 299 PRO A C 1
ATOM 2354 O O . PRO A 1 299 ? 1.403 -35.094 -2.23 1 86.44 299 PRO A O 1
ATOM 2357 N N . TRP A 1 300 ? -0.672 -35.531 -2.805 1 88.5 300 TRP A N 1
ATOM 2358 C CA . TRP A 1 300 ? -0.743 -34.562 -3.904 1 88.5 300 TRP A CA 1
ATOM 2359 C C . TRP A 1 300 ? -0.322 -33.188 -3.443 1 88.5 300 TRP A C 1
ATOM 2361 O O . TRP A 1 300 ? 0.343 -32.438 -4.18 1 88.5 300 TRP A O 1
ATOM 2371 N N . ILE A 1 301 ? -0.697 -32.781 -2.258 1 89.75 301 ILE A N 1
ATOM 2372 C CA . ILE A 1 301 ? -0.429 -31.438 -1.762 1 89.75 301 ILE A CA 1
ATOM 2373 C C . ILE A 1 301 ? 1.078 -31.188 -1.723 1 89.75 301 ILE A C 1
ATOM 2375 O O . ILE A 1 301 ? 1.538 -30.078 -1.958 1 89.75 301 ILE A O 1
ATOM 2379 N N . PHE A 1 302 ? 1.894 -32.188 -1.508 1 92.06 302 PHE A N 1
ATOM 2380 C CA . PHE A 1 302 ? 3.342 -32.031 -1.452 1 92.06 302 PHE A CA 1
ATOM 2381 C C . PHE A 1 302 ? 3.934 -31.969 -2.855 1 92.06 302 PHE A C 1
ATOM 2383 O O . PHE A 1 302 ? 4.898 -31.234 -3.092 1 92.06 302 PHE A O 1
ATOM 2390 N N . LYS A 1 303 ? 3.342 -32.75 -3.766 1 90.38 303 LYS A N 1
ATOM 2391 C CA . LYS A 1 303 ? 3.764 -32.656 -5.16 1 90.38 303 LYS A CA 1
ATOM 2392 C C . LYS A 1 303 ? 3.49 -31.25 -5.719 1 90.38 303 LYS A C 1
ATOM 2394 O O . LYS A 1 303 ? 4.328 -30.688 -6.426 1 90.38 303 LYS A O 1
ATOM 2399 N N . ARG A 1 304 ? 2.309 -30.828 -5.398 1 92.12 304 ARG A N 1
ATOM 2400 C CA . ARG A 1 304 ? 1.925 -29.484 -5.805 1 92.12 304 ARG A CA 1
ATOM 2401 C C . ARG A 1 304 ? 2.873 -28.438 -5.215 1 92.12 304 ARG A C 1
ATOM 2403 O O . ARG A 1 304 ? 3.232 -27.469 -5.887 1 92.12 304 ARG A O 1
ATOM 2410 N N . GLN A 1 305 ? 3.201 -28.578 -3.984 1 93.62 305 GLN A N 1
ATOM 2411 C CA . GLN A 1 305 ? 4.125 -27.656 -3.32 1 93.62 305 GLN A CA 1
ATOM 2412 C C . GLN A 1 305 ? 5.504 -27.703 -3.965 1 93.62 305 GLN A C 1
ATOM 2414 O O . GLN A 1 305 ? 6.141 -26.672 -4.16 1 93.62 305 GLN A O 1
ATOM 2419 N N . GLN A 1 306 ? 5.961 -28.906 -4.234 1 94.19 306 GLN A N 1
ATOM 2420 C CA . GLN A 1 306 ? 7.25 -29.078 -4.898 1 94.19 306 GLN A CA 1
ATOM 2421 C C . GLN A 1 306 ? 7.289 -28.344 -6.227 1 94.19 306 GLN A C 1
ATOM 2423 O O . GLN A 1 306 ? 8.227 -27.578 -6.492 1 94.19 306 GLN A O 1
ATOM 2428 N N . ARG A 1 307 ? 6.266 -28.562 -7.027 1 94.12 307 ARG A N 1
ATOM 2429 C CA . ARG A 1 307 ? 6.191 -27.922 -8.336 1 94.12 307 ARG A CA 1
ATOM 2430 C C . ARG A 1 307 ? 6.141 -26.406 -8.211 1 94.12 307 ARG A C 1
ATOM 2432 O O . ARG A 1 307 ? 6.77 -25.688 -9 1 94.12 307 ARG A O 1
ATOM 2439 N N . THR A 1 308 ? 5.383 -25.969 -7.246 1 96 308 THR A N 1
ATOM 2440 C CA . THR A 1 308 ? 5.25 -24.531 -7.016 1 96 308 THR A CA 1
ATOM 2441 C C . THR A 1 308 ? 6.594 -23.922 -6.629 1 96 308 THR A C 1
ATOM 2443 O O . THR A 1 308 ? 6.996 -22.891 -7.176 1 96 308 THR A O 1
ATOM 2446 N N . VAL A 1 309 ? 7.309 -24.5 -5.707 1 97.38 309 VAL A N 1
ATOM 2447 C CA . VAL A 1 309 ? 8.578 -23.984 -5.199 1 97.38 309 VAL A CA 1
ATOM 2448 C C . VAL A 1 309 ? 9.633 -24.047 -6.297 1 97.38 309 VAL A C 1
ATOM 2450 O O . VAL A 1 309 ? 10.391 -23.094 -6.488 1 97.38 309 VAL A O 1
ATOM 2453 N N . ARG A 1 310 ? 9.695 -25.109 -7.043 1 96.75 310 ARG A N 1
ATOM 2454 C CA . ARG A 1 310 ? 10.664 -25.234 -8.125 1 96.75 310 ARG A CA 1
ATOM 2455 C C . ARG A 1 310 ? 10.391 -24.219 -9.234 1 96.75 310 ARG A C 1
ATOM 2457 O O . ARG A 1 310 ? 11.32 -23.609 -9.758 1 96.75 310 ARG A O 1
ATOM 2464 N N . ALA A 1 311 ? 9.125 -24.109 -9.586 1 96.94 311 ALA A N 1
ATOM 2465 C CA . ALA A 1 311 ? 8.766 -23.109 -10.578 1 96.94 311 ALA A CA 1
ATOM 2466 C C . ALA A 1 311 ? 9.18 -21.703 -10.117 1 96.94 311 ALA A C 1
ATOM 2468 O O . ALA A 1 311 ? 9.68 -20.906 -10.914 1 96.94 311 ALA A O 1
ATOM 2469 N N . ALA A 1 312 ? 8.945 -21.438 -8.859 1 97.69 312 ALA A N 1
ATOM 2470 C CA . ALA A 1 312 ? 9.32 -20.141 -8.305 1 97.69 312 ALA A CA 1
ATOM 2471 C C . ALA A 1 312 ? 10.828 -19.922 -8.391 1 97.69 312 ALA A C 1
ATOM 2473 O O . ALA A 1 312 ? 11.289 -18.797 -8.633 1 97.69 312 ALA A O 1
ATOM 2474 N N . PHE A 1 313 ? 11.594 -20.953 -8.188 1 98.19 313 PHE A N 1
ATOM 2475 C CA . PHE A 1 313 ? 13.047 -20.875 -8.305 1 98.19 313 PHE A CA 1
ATOM 2476 C C . PHE A 1 313 ? 13.453 -20.516 -9.727 1 98.19 313 PHE A C 1
ATOM 2478 O O . PHE A 1 313 ? 14.289 -19.625 -9.93 1 98.19 313 PHE A O 1
ATOM 2485 N N . TYR A 1 314 ? 12.914 -21.188 -10.648 1 97.81 314 TYR A N 1
ATOM 2486 C CA . TYR A 1 314 ? 13.242 -20.906 -12.039 1 97.81 314 TYR A CA 1
ATOM 2487 C C . TYR A 1 314 ? 12.867 -19.469 -12.414 1 97.81 314 TYR A C 1
ATOM 2489 O O . TYR A 1 314 ? 13.617 -18.781 -13.094 1 97.81 314 TYR A O 1
ATOM 2497 N N . PHE A 1 315 ? 11.727 -19.094 -11.984 1 97.44 315 PHE A N 1
ATOM 2498 C CA . PHE A 1 315 ? 11.281 -17.734 -12.25 1 97.44 315 PHE A CA 1
ATOM 2499 C C . PHE A 1 315 ? 12.266 -16.719 -11.688 1 97.44 315 PHE A C 1
ATOM 2501 O O . PHE A 1 315 ? 12.664 -15.781 -12.383 1 97.44 315 PHE A O 1
ATOM 2508 N N . THR A 1 316 ? 12.609 -16.891 -10.422 1 98.12 316 THR A N 1
ATOM 2509 C CA . THR A 1 316 ? 13.547 -15.977 -9.773 1 98.12 316 THR A CA 1
ATOM 2510 C C . THR A 1 316 ? 14.875 -15.945 -10.531 1 98.12 316 THR A C 1
ATOM 2512 O O . THR A 1 316 ? 15.453 -14.875 -10.742 1 98.12 316 THR A O 1
ATOM 2515 N N . SER A 1 317 ? 15.32 -17.094 -10.953 1 97.69 317 SER A N 1
ATOM 2516 C CA . SER A 1 317 ? 16.547 -17.188 -11.727 1 97.69 317 SER A CA 1
ATOM 2517 C C . SER A 1 317 ? 16.438 -16.484 -13.07 1 97.69 317 SER A C 1
ATOM 2519 O O . SER A 1 317 ? 17.359 -15.797 -13.5 1 97.69 317 SER A O 1
ATOM 2521 N N . MET A 1 318 ? 15.344 -16.703 -13.727 1 96.44 318 MET A N 1
ATOM 2522 C CA . MET A 1 318 ? 15.102 -16 -14.992 1 96.44 318 MET A CA 1
ATOM 2523 C C . MET A 1 318 ? 15.164 -14.492 -14.797 1 96.44 318 MET A C 1
ATOM 2525 O O . MET A 1 318 ? 15.844 -13.797 -15.562 1 96.44 318 MET A O 1
ATOM 2529 N N . GLN A 1 319 ? 14.5 -14.031 -13.773 1 93.88 319 GLN A N 1
ATOM 2530 C CA . GLN A 1 319 ? 14.469 -12.594 -13.5 1 93.88 319 GLN A CA 1
ATOM 2531 C C . GLN A 1 319 ? 15.859 -12.07 -13.164 1 93.88 319 GLN A C 1
ATOM 2533 O O . GLN A 1 319 ? 16.203 -10.93 -13.5 1 93.88 319 GLN A O 1
ATOM 2538 N N . LEU A 1 320 ? 16.609 -12.867 -12.508 1 96.5 320 LEU A N 1
ATOM 2539 C CA . LEU A 1 320 ? 17.953 -12.469 -12.094 1 96.5 320 LEU A CA 1
ATOM 2540 C C . LEU A 1 320 ? 18.844 -12.203 -13.305 1 96.5 320 LEU A C 1
ATOM 2542 O O . LEU A 1 320 ? 19.609 -11.234 -13.312 1 96.5 320 LEU A O 1
ATOM 2546 N N . TYR A 1 321 ? 18.688 -12.969 -14.383 1 95.06 321 TYR A N 1
ATOM 2547 C CA . TYR A 1 321 ? 19.703 -12.961 -15.43 1 95.06 321 TYR A CA 1
ATOM 2548 C C . TYR A 1 321 ? 19.156 -12.391 -16.734 1 95.06 321 TYR A C 1
ATOM 2550 O O . TYR A 1 321 ? 19.906 -12.086 -17.656 1 95.06 321 TYR A O 1
ATOM 2558 N N . ARG A 1 322 ? 17.922 -12.203 -16.875 1 90.81 322 ARG A N 1
ATOM 2559 C CA . ARG A 1 322 ? 17.312 -11.852 -18.156 1 90.81 322 ARG A CA 1
ATOM 2560 C C . ARG A 1 322 ? 17.812 -10.492 -18.641 1 90.81 322 ARG A C 1
ATOM 2562 O O . ARG A 1 322 ? 17.844 -10.227 -19.844 1 90.81 322 ARG A O 1
ATOM 2569 N N . GLY A 1 323 ? 18.188 -9.648 -17.703 1 84.38 323 GLY A N 1
ATOM 2570 C CA . GLY A 1 323 ? 18.719 -8.344 -18.094 1 84.38 323 GLY A CA 1
ATOM 2571 C C . GLY A 1 323 ? 19.922 -8.445 -19.016 1 84.38 323 GLY A C 1
ATOM 2572 O O . GLY A 1 323 ? 20.109 -7.59 -19.875 1 84.38 323 GLY A O 1
ATOM 2573 N N . TYR A 1 324 ? 20.719 -9.422 -18.906 1 88 324 TYR A N 1
ATOM 2574 C CA . TYR A 1 324 ? 21.875 -9.625 -19.766 1 88 324 TYR A CA 1
ATOM 2575 C C . TYR A 1 324 ? 21.469 -9.984 -21.188 1 88 324 TYR A C 1
ATOM 2577 O O . TYR A 1 324 ? 22.109 -9.555 -22.141 1 88 324 TYR A O 1
ATOM 2585 N N . LEU A 1 325 ? 20.516 -10.789 -21.266 1 86.25 325 LEU A N 1
ATOM 2586 C CA . LEU A 1 325 ? 19.984 -11.133 -22.578 1 86.25 325 LEU A CA 1
ATOM 2587 C C . LEU A 1 325 ? 19.406 -9.906 -23.266 1 86.25 325 LEU A C 1
ATOM 2589 O O . LEU A 1 325 ? 19.609 -9.711 -24.469 1 86.25 325 LEU A O 1
ATOM 2593 N N . LEU A 1 326 ? 18.75 -9.125 -22.516 1 77.75 326 LEU A N 1
ATOM 2594 C CA . LEU A 1 326 ? 18.172 -7.898 -23.047 1 77.75 326 LEU A CA 1
ATOM 2595 C C . LEU A 1 326 ? 19.25 -6.934 -23.516 1 77.75 326 LEU A C 1
ATOM 2597 O O . LEU A 1 326 ? 19.094 -6.281 -24.547 1 77.75 326 LEU A O 1
ATOM 2601 N N . ASP A 1 327 ? 20.25 -6.871 -22.734 1 74.81 327 ASP A N 1
ATOM 2602 C CA . ASP A 1 327 ? 21.359 -6.008 -23.125 1 74.81 327 ASP A CA 1
ATOM 2603 C C . ASP A 1 327 ? 21.922 -6.438 -24.469 1 74.81 327 ASP A C 1
ATOM 2605 O O . ASP A 1 327 ? 22.25 -5.598 -25.312 1 74.81 327 ASP A O 1
ATOM 2609 N N . GLU A 1 328 ? 22.094 -7.664 -24.594 1 77 328 GLU A N 1
ATOM 2610 C CA . GLU A 1 328 ? 22.609 -8.188 -25.859 1 77 328 GLU A CA 1
ATOM 2611 C C . GLU A 1 328 ? 21.641 -7.918 -27 1 77 328 GLU A C 1
ATOM 2613 O O . GLU A 1 328 ? 22.047 -7.617 -28.125 1 77 328 GLU A O 1
ATOM 2618 N N . PHE A 1 329 ? 20.516 -8.016 -26.688 1 73 329 PHE A N 1
ATOM 2619 C CA . PHE A 1 329 ? 19.469 -7.785 -27.688 1 73 329 PHE A CA 1
ATOM 2620 C C . PHE A 1 329 ? 19.469 -6.324 -28.141 1 73 329 PHE A C 1
ATOM 2622 O O . PHE A 1 329 ? 19.344 -6.031 -29.328 1 73 329 PHE A O 1
ATOM 2629 N N . LEU A 1 330 ? 19.641 -5.449 -27.188 1 65.5 330 LEU A N 1
ATOM 2630 C CA . LEU A 1 330 ? 19.594 -4.02 -27.469 1 65.5 330 LEU A CA 1
ATOM 2631 C C . LEU A 1 330 ? 20.844 -3.57 -28.203 1 65.5 330 LEU A C 1
ATOM 2633 O O . LEU A 1 330 ? 20.812 -2.586 -28.953 1 65.5 330 LEU A O 1
ATOM 2637 N N . GLN A 1 331 ? 21.984 -4.262 -27.969 1 62.22 331 GLN A N 1
ATOM 2638 C CA . GLN A 1 331 ? 23.234 -3.914 -28.625 1 62.22 331 GLN A CA 1
ATOM 2639 C C . GLN A 1 331 ? 23.391 -4.645 -29.953 1 62.22 331 GLN A C 1
ATOM 2641 O O . GLN A 1 331 ? 24.297 -4.359 -30.734 1 62.22 331 GLN A O 1
ATOM 2646 N N . ALA A 1 332 ? 22.703 -5.633 -30.125 1 55.59 332 ALA A N 1
ATOM 2647 C CA . ALA A 1 332 ? 22.906 -6.551 -31.25 1 55.59 332 ALA A CA 1
ATOM 2648 C C . ALA A 1 332 ? 22.812 -5.82 -32.594 1 55.59 332 ALA A C 1
ATOM 2650 O O . ALA A 1 332 ? 21.859 -5.074 -32.812 1 55.59 332 ALA A O 1
ATOM 2651 N N . ASN A 1 333 ? 24.078 -5.523 -33.031 1 50.25 333 ASN A N 1
ATOM 2652 C CA . ASN A 1 333 ? 24.078 -5.41 -34.469 1 50.25 333 ASN A CA 1
ATOM 2653 C C . ASN A 1 333 ? 23.828 -6.758 -35.156 1 50.25 333 ASN A C 1
ATOM 2655 O O . ASN A 1 333 ? 24.703 -7.629 -35.156 1 50.25 333 ASN A O 1
ATOM 2659 N N . PHE A 1 334 ? 22.594 -7.223 -35.062 1 48.88 334 PHE A N 1
ATOM 2660 C CA . PHE A 1 334 ? 22.125 -8.547 -35.469 1 48.88 334 PHE A CA 1
ATOM 2661 C C . PHE A 1 334 ? 22.906 -9.07 -36.656 1 48.88 334 PHE A C 1
ATOM 2663 O O . PHE A 1 334 ? 23.031 -10.289 -36.844 1 48.88 334 PHE A O 1
ATOM 2670 N N . HIS A 1 335 ? 23.484 -8.234 -37.438 1 44.78 335 HIS A N 1
ATOM 2671 C CA . HIS A 1 335 ? 24.172 -8.695 -38.625 1 44.78 335 HIS A CA 1
ATOM 2672 C C . HIS A 1 335 ? 25.484 -9.383 -38.281 1 44.78 335 HIS A C 1
ATOM 2674 O O . HIS A 1 335 ? 25.906 -10.312 -39 1 44.78 335 HIS A O 1
ATOM 2680 N N . ASP A 1 336 ? 26.25 -8.836 -37.562 1 46.16 336 ASP A N 1
ATOM 2681 C CA . ASP A 1 336 ? 27.641 -9.266 -37.5 1 46.16 336 ASP A CA 1
ATOM 2682 C C . ASP A 1 336 ? 27.844 -10.336 -36.406 1 46.16 336 ASP A C 1
ATOM 2684 O O . ASP A 1 336 ? 28.969 -10.742 -36.156 1 46.16 336 ASP A O 1
ATOM 2688 N N . ARG A 1 337 ? 26.766 -10.906 -35.719 1 50.22 337 ARG A N 1
ATOM 2689 C CA . ARG A 1 337 ? 27.078 -11.703 -34.531 1 50.22 337 ARG A CA 1
ATOM 2690 C C . ARG A 1 337 ? 26.984 -13.195 -34.844 1 50.22 337 ARG A C 1
ATOM 2692 O O . ARG A 1 337 ? 26.141 -13.891 -34.281 1 50.22 337 ARG A O 1
ATOM 2699 N N . LEU A 1 338 ? 27.109 -13.68 -36 1 48.5 338 LEU A N 1
ATOM 2700 C CA . LEU A 1 338 ? 27.094 -15.109 -36.25 1 48.5 338 LEU A CA 1
ATOM 2701 C C . LEU A 1 338 ? 27.766 -15.891 -35.156 1 48.5 338 LEU A C 1
ATOM 2703 O O . LEU A 1 338 ? 27.406 -17.031 -34.844 1 48.5 338 LEU A O 1
ATOM 2707 N N . SER A 1 339 ? 28.969 -15.5 -34.812 1 51 339 SER A N 1
ATOM 2708 C CA . SER A 1 339 ? 29.828 -16.391 -34.062 1 51 339 SER A CA 1
ATOM 2709 C C . SER A 1 339 ? 29.672 -16.172 -32.562 1 51 339 SER A C 1
ATOM 2711 O O . SER A 1 339 ? 30.594 -16.453 -31.781 1 51 339 SER A O 1
ATOM 2713 N N . LEU A 1 340 ? 28.578 -15.539 -32.062 1 60.66 340 LEU A N 1
ATOM 2714 C CA . LEU A 1 340 ? 28.766 -15.078 -30.672 1 60.66 340 LEU A CA 1
ATOM 2715 C C . LEU A 1 340 ? 28.281 -16.125 -29.688 1 60.66 340 LEU A C 1
ATOM 2717 O O . LEU A 1 340 ? 27.234 -16.75 -29.891 1 60.66 340 LEU A O 1
ATOM 2721 N N . THR A 1 341 ? 29.219 -16.781 -28.891 1 74.5 341 THR A N 1
ATOM 2722 C CA . THR A 1 341 ? 28.938 -17.594 -27.719 1 74.5 341 THR A CA 1
ATOM 2723 C C . THR A 1 341 ? 28.25 -16.75 -26.641 1 74.5 341 THR A C 1
ATOM 2725 O O . THR A 1 341 ? 28.734 -15.672 -26.281 1 74.5 341 THR A O 1
ATOM 2728 N N . PRO A 1 342 ? 27.047 -17.266 -26.266 1 85.12 342 PRO A N 1
ATOM 2729 C CA . PRO A 1 342 ? 26.344 -16.5 -25.234 1 85.12 342 PRO A CA 1
ATOM 2730 C C . PRO A 1 342 ? 27.141 -16.375 -23.953 1 85.12 342 PRO A C 1
ATOM 2732 O O . PRO A 1 342 ? 27.844 -17.312 -23.547 1 85.12 342 PRO A O 1
ATOM 2735 N N . ALA A 1 343 ? 27.125 -15.266 -23.328 1 87.25 343 ALA A N 1
ATOM 2736 C CA . ALA A 1 343 ? 27.781 -15.023 -22.047 1 87.25 343 ALA A CA 1
ATOM 2737 C C . ALA A 1 343 ? 27.234 -15.938 -20.953 1 87.25 343 ALA A C 1
ATOM 2739 O O . ALA A 1 343 ? 26.094 -16.406 -21.062 1 87.25 343 ALA A O 1
ATOM 2740 N N . PRO A 1 344 ? 27.969 -16.25 -19.938 1 92.06 344 PRO A N 1
ATOM 2741 C CA . PRO A 1 344 ? 27.562 -17.188 -18.891 1 92.06 344 PRO A CA 1
ATOM 2742 C C . PRO A 1 344 ? 26.25 -16.797 -18.219 1 92.06 344 PRO A C 1
ATOM 2744 O O . PRO A 1 344 ? 25.391 -17.656 -18 1 92.06 344 PRO A O 1
ATOM 2747 N N . PRO A 1 345 ? 26.078 -15.547 -17.859 1 93.56 345 PRO A N 1
ATOM 2748 C CA . PRO A 1 345 ? 24.781 -15.211 -17.266 1 93.56 345 PRO A CA 1
ATOM 2749 C C . PRO A 1 345 ? 23.609 -15.484 -18.203 1 93.56 345 PRO A C 1
ATOM 2751 O O . PRO A 1 345 ? 22.531 -15.859 -17.75 1 93.56 345 PRO A O 1
ATOM 2754 N N . VAL A 1 346 ? 23.797 -15.289 -19.469 1 93.06 346 VAL A N 1
ATOM 2755 C CA . VAL A 1 346 ? 22.766 -15.578 -20.438 1 93.06 346 VAL A CA 1
ATOM 2756 C C . VAL A 1 346 ? 22.469 -17.078 -20.453 1 93.06 346 VAL A C 1
ATOM 2758 O O . VAL A 1 346 ? 21.312 -17.5 -20.531 1 93.06 346 VAL A O 1
ATOM 2761 N N . GLN A 1 347 ? 23.5 -17.875 -20.375 1 94.19 347 GLN A N 1
ATOM 2762 C CA . GLN A 1 347 ? 23.328 -19.312 -20.344 1 94.19 347 GLN A CA 1
ATOM 2763 C C . GLN A 1 347 ? 22.516 -19.75 -19.125 1 94.19 347 GLN A C 1
ATOM 2765 O O . GLN A 1 347 ? 21.672 -20.641 -19.219 1 94.19 347 GLN A O 1
ATOM 2770 N N . LYS A 1 348 ? 22.828 -19.141 -18.016 1 95.69 348 LYS A N 1
ATOM 2771 C CA . LYS A 1 348 ? 22.062 -19.438 -16.797 1 95.69 348 LYS A CA 1
ATOM 2772 C C . LYS A 1 348 ? 20.594 -19.062 -16.953 1 95.69 348 LYS A C 1
ATOM 2774 O O . LYS A 1 348 ? 19.719 -19.797 -16.484 1 95.69 348 LYS A O 1
ATOM 2779 N N . CYS A 1 349 ? 20.391 -17.938 -17.547 1 95.56 349 CYS A N 1
ATOM 2780 C CA . CYS A 1 349 ? 19.031 -17.484 -17.828 1 95.56 349 CYS A CA 1
ATOM 2781 C C . CYS A 1 349 ? 18.281 -18.5 -18.688 1 95.56 349 CYS A C 1
ATOM 2783 O O . CYS A 1 349 ? 17.141 -18.859 -18.391 1 95.56 349 CYS A O 1
ATOM 2785 N N . ILE A 1 350 ? 18.938 -18.953 -19.75 1 94.38 350 ILE A N 1
ATOM 2786 C CA . ILE A 1 350 ? 18.328 -19.875 -20.719 1 94.38 350 ILE A CA 1
ATOM 2787 C C . ILE A 1 350 ? 18.078 -21.219 -20.047 1 94.38 350 ILE A C 1
ATOM 2789 O O . ILE A 1 350 ? 17.047 -21.859 -20.297 1 94.38 350 ILE A O 1
ATOM 2793 N N . HIS A 1 351 ? 18.984 -21.594 -19.25 1 95.44 351 HIS A N 1
ATOM 2794 C CA . HIS A 1 351 ? 18.797 -22.844 -18.531 1 95.44 351 HIS A CA 1
ATOM 2795 C C . HIS A 1 351 ? 17.547 -22.812 -17.672 1 95.44 351 HIS A C 1
ATOM 2797 O O . HIS A 1 351 ? 16.75 -23.75 -17.672 1 95.44 351 HIS A O 1
ATOM 2803 N N . ALA A 1 352 ? 17.422 -21.766 -16.891 1 97.19 352 ALA A N 1
ATOM 2804 C CA . ALA A 1 352 ? 16.234 -21.609 -16.047 1 97.19 352 ALA A CA 1
ATOM 2805 C C . ALA A 1 352 ? 14.961 -21.562 -16.891 1 97.19 352 ALA A C 1
ATOM 2807 O O . ALA A 1 352 ? 13.961 -22.188 -16.531 1 97.19 352 ALA A O 1
ATOM 2808 N N . ALA A 1 353 ? 15 -20.844 -17.969 1 96.31 353 ALA A N 1
ATOM 2809 C CA . ALA A 1 353 ? 13.852 -20.719 -18.859 1 96.31 353 ALA A CA 1
ATOM 2810 C C . ALA A 1 353 ? 13.484 -22.078 -19.469 1 96.31 353 ALA A C 1
ATOM 2812 O O . ALA A 1 353 ? 12.305 -22.406 -19.594 1 96.31 353 ALA A O 1
ATOM 2813 N N . LEU A 1 354 ? 14.492 -22.844 -19.859 1 96.38 354 LEU A N 1
ATOM 2814 C CA . LEU A 1 354 ? 14.258 -24.156 -20.422 1 96.38 354 LEU A CA 1
ATOM 2815 C C . LEU A 1 354 ? 13.602 -25.094 -19.406 1 96.38 354 LEU A C 1
ATOM 2817 O O . LEU A 1 354 ? 12.695 -25.844 -19.75 1 96.38 354 LEU A O 1
ATOM 2821 N N . GLN A 1 355 ? 14.109 -25.031 -18.188 1 96.12 355 GLN A N 1
ATOM 2822 C CA . GLN A 1 355 ? 13.508 -25.859 -17.141 1 96.12 355 GLN A CA 1
ATOM 2823 C C . GLN A 1 355 ? 12.047 -25.469 -16.906 1 96.12 355 GLN A C 1
ATOM 2825 O O . GLN A 1 355 ? 11.195 -26.344 -16.766 1 96.12 355 GLN A O 1
ATOM 2830 N N . MET A 1 356 ? 11.742 -24.234 -16.828 1 96.5 356 MET A N 1
ATOM 2831 C CA . MET A 1 356 ? 10.367 -23.781 -16.656 1 96.5 356 MET A CA 1
ATOM 2832 C C . MET A 1 356 ? 9.508 -24.188 -17.859 1 96.5 356 MET A C 1
ATOM 2834 O O . MET A 1 356 ? 8.344 -24.562 -17.688 1 96.5 356 MET A O 1
ATOM 2838 N N . ALA A 1 357 ? 10.102 -24.062 -19.062 1 95.06 357 ALA A N 1
ATOM 2839 C CA . ALA A 1 357 ? 9.383 -24.438 -20.281 1 95.06 357 ALA A CA 1
ATOM 2840 C C . ALA A 1 357 ? 9.102 -25.938 -20.297 1 95.06 357 ALA A C 1
ATOM 2842 O O . ALA A 1 357 ? 8.039 -26.375 -20.766 1 95.06 357 ALA A O 1
ATOM 2843 N N . LEU A 1 358 ? 10.055 -26.703 -19.875 1 95.44 358 LEU A N 1
ATOM 2844 C CA . LEU A 1 358 ? 9.844 -28.141 -19.781 1 95.44 358 LEU A CA 1
ATOM 2845 C C . LEU A 1 358 ? 8.711 -28.469 -18.812 1 95.44 358 LEU A C 1
ATOM 2847 O O . LEU A 1 358 ? 7.887 -29.344 -19.094 1 95.44 358 LEU A O 1
ATOM 2851 N N . PHE A 1 359 ? 8.703 -27.781 -17.719 1 94.38 359 PHE A N 1
ATOM 2852 C CA . PHE A 1 359 ? 7.598 -27.922 -16.781 1 94.38 359 PHE A CA 1
ATOM 2853 C C . PHE A 1 359 ? 6.27 -27.578 -17.453 1 94.38 359 PHE A C 1
ATOM 2855 O O . PHE A 1 359 ? 5.285 -28.312 -17.297 1 94.38 359 PHE A O 1
ATOM 2862 N N . ALA A 1 360 ? 6.23 -26.516 -18.172 1 93.38 360 ALA A N 1
ATOM 2863 C CA . ALA A 1 360 ? 5.023 -26.094 -18.891 1 93.38 360 ALA A CA 1
ATOM 2864 C C . ALA A 1 360 ? 4.609 -27.156 -19.922 1 93.38 360 ALA A C 1
ATOM 2866 O O . ALA A 1 360 ? 3.418 -27.375 -20.141 1 93.38 360 ALA A O 1
ATOM 2867 N N . ALA A 1 361 ? 5.566 -27.719 -20.547 1 93 361 ALA A N 1
ATOM 2868 C CA . ALA A 1 361 ? 5.293 -28.766 -21.516 1 93 361 ALA A CA 1
ATOM 2869 C C . ALA A 1 361 ? 4.598 -29.969 -20.875 1 93 361 ALA A C 1
ATOM 2871 O O . ALA A 1 361 ? 3.752 -30.609 -21.5 1 93 361 ALA A O 1
ATOM 2872 N N . GLU A 1 362 ? 4.965 -30.219 -19.656 1 92.75 362 GLU A N 1
ATOM 2873 C CA . GLU A 1 362 ? 4.328 -31.312 -18.906 1 92.75 362 GLU A CA 1
ATOM 2874 C C . GLU A 1 362 ? 2.881 -30.969 -18.562 1 92.75 362 GLU A C 1
ATOM 2876 O O . GLU A 1 362 ? 2.035 -31.859 -18.469 1 92.75 362 GLU A O 1
ATOM 2881 N N . ILE A 1 363 ? 2.596 -29.75 -18.359 1 91.25 363 ILE A N 1
ATOM 2882 C CA . ILE A 1 363 ? 1.267 -29.297 -17.969 1 91.25 363 ILE A CA 1
ATOM 2883 C C . ILE A 1 363 ? 0.282 -29.547 -19.109 1 91.25 363 ILE A C 1
ATOM 2885 O O . ILE A 1 363 ? -0.896 -29.828 -18.875 1 91.25 363 ILE A O 1
ATOM 2889 N N . LYS A 1 364 ? 0.783 -29.531 -20.297 1 85.69 364 LYS A N 1
ATOM 2890 C CA . LYS A 1 364 ? -0.058 -29.797 -21.453 1 85.69 364 LYS A CA 1
ATOM 2891 C C . LYS A 1 364 ? -0.844 -31.094 -21.281 1 85.69 364 LYS A C 1
ATOM 2893 O O . LYS A 1 364 ? -2.029 -31.156 -21.625 1 85.69 364 LYS A O 1
ATOM 2898 N N . GLU A 1 365 ? -0.194 -32.031 -20.688 1 88.31 365 GLU A N 1
ATOM 2899 C CA . GLU A 1 365 ? -0.8 -33.375 -20.562 1 88.31 365 GLU A CA 1
ATOM 2900 C C . GLU A 1 365 ? -1.369 -33.594 -19.172 1 88.31 365 GLU A C 1
ATOM 2902 O O . GLU A 1 365 ? -2.023 -34.594 -18.906 1 88.31 365 GLU A O 1
ATOM 2907 N N . ASP A 1 366 ? -1.154 -32.656 -18.297 1 89.31 366 ASP A N 1
ATOM 2908 C CA . ASP A 1 366 ? -1.574 -32.812 -16.906 1 89.31 366 ASP A CA 1
ATOM 2909 C C . ASP A 1 366 ? -2.977 -32.25 -16.688 1 89.31 366 ASP A C 1
ATOM 2911 O O . ASP A 1 366 ? -3.178 -31.016 -16.75 1 89.31 366 ASP A O 1
ATOM 2915 N N . ALA A 1 367 ? -3.861 -33.094 -16.328 1 86.81 367 ALA A N 1
ATOM 2916 C CA . ALA A 1 367 ? -5.262 -32.688 -16.203 1 86.81 367 ALA A CA 1
ATOM 2917 C C . ALA A 1 367 ? -5.496 -31.875 -14.938 1 86.81 367 ALA A C 1
ATOM 2919 O O . ALA A 1 367 ? -6.523 -31.203 -14.805 1 86.81 367 ALA A O 1
ATOM 2920 N N . THR A 1 368 ? -4.539 -31.812 -14.094 1 88.69 368 THR A N 1
ATOM 2921 C CA . THR A 1 368 ? -4.742 -31.156 -12.812 1 88.69 368 THR A CA 1
ATOM 2922 C C . THR A 1 368 ? -4.379 -29.672 -12.914 1 88.69 368 THR A C 1
ATOM 2924 O O . THR A 1 368 ? -4.52 -28.922 -11.938 1 88.69 368 THR A O 1
ATOM 2927 N N . TYR A 1 369 ? -3.914 -29.25 -14.039 1 91.56 369 TYR A N 1
ATOM 2928 C CA . TYR A 1 369 ? -3.566 -27.844 -14.234 1 91.56 369 TYR A CA 1
ATOM 2929 C C . TYR A 1 369 ? -4.523 -27.188 -15.219 1 91.56 369 TYR A C 1
ATOM 2931 O O . TYR A 1 369 ? -4.938 -27.797 -16.203 1 91.56 369 TYR A O 1
ATOM 2939 N N . ASN A 1 370 ? -4.902 -26.016 -14.906 1 91.25 370 ASN A N 1
ATOM 2940 C CA . ASN A 1 370 ? -5.719 -25.188 -15.789 1 91.25 370 ASN A CA 1
ATOM 2941 C C . ASN A 1 370 ? -5.488 -23.703 -15.539 1 91.25 370 ASN A C 1
ATOM 2943 O O . ASN A 1 370 ? -4.434 -23.312 -15.031 1 91.25 370 ASN A O 1
ATOM 2947 N N . SER A 1 371 ? -6.387 -22.812 -15.844 1 88.56 371 SER A N 1
ATOM 2948 C CA . SER A 1 371 ? -6.172 -21.375 -15.891 1 88.56 371 SER A CA 1
ATOM 2949 C C . SER A 1 371 ? -6.184 -20.766 -14.484 1 88.56 371 SER A C 1
ATOM 2951 O O . SER A 1 371 ? -5.832 -19.594 -14.305 1 88.56 371 SER A O 1
ATOM 2953 N N . VAL A 1 372 ? -6.531 -21.547 -13.453 1 92.19 372 VAL A N 1
ATOM 2954 C CA . VAL A 1 372 ? -6.602 -21 -12.102 1 92.19 372 VAL A CA 1
ATOM 2955 C C . VAL A 1 372 ? -5.191 -2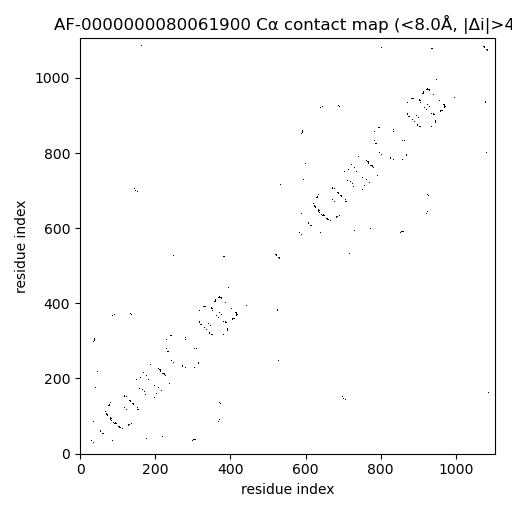0.797 -11.547 1 92.19 372 VAL A C 1
ATOM 2957 O O . VAL A 1 372 ? -5 -20.094 -10.555 1 92.19 372 VAL A O 1
ATOM 2960 N N . PHE A 1 373 ? -4.16 -21.438 -12.188 1 93.69 373 PHE A N 1
ATOM 2961 C CA . PHE A 1 373 ? -2.768 -21.328 -11.773 1 93.69 373 PHE A CA 1
ATOM 2962 C C . PHE A 1 373 ? -2.121 -20.078 -12.336 1 93.69 373 PHE A C 1
ATOM 2964 O O . PHE A 1 373 ? -1.224 -20.156 -13.18 1 93.69 373 PHE A O 1
ATOM 2971 N N . TRP A 1 374 ? -2.396 -18.953 -11.766 1 91.38 374 TRP A N 1
ATOM 2972 C CA . TRP A 1 374 ? -2.053 -17.656 -12.336 1 91.38 374 TRP A CA 1
ATOM 2973 C C . TRP A 1 374 ? -0.544 -17.422 -12.297 1 91.38 374 TRP A C 1
ATOM 2975 O O . TRP A 1 374 ? 0.027 -16.875 -13.234 1 91.38 374 TRP A O 1
ATOM 2985 N N . THR A 1 375 ? 0.224 -17.859 -11.242 1 93.94 375 THR A N 1
ATOM 2986 C CA . THR A 1 375 ? 1.669 -17.672 -11.172 1 93.94 375 THR A CA 1
ATOM 2987 C C . THR A 1 375 ? 2.381 -18.531 -12.211 1 93.94 375 THR A C 1
ATOM 2989 O O . THR A 1 375 ? 3.297 -18.078 -12.891 1 93.94 375 THR A O 1
ATOM 2992 N N . THR A 1 376 ? 1.906 -19.781 -12.273 1 93.94 376 THR A N 1
ATOM 2993 C CA . THR A 1 376 ? 2.502 -20.688 -13.25 1 93.94 376 THR A CA 1
ATOM 2994 C C . THR A 1 376 ? 2.328 -20.156 -14.664 1 93.94 376 THR A C 1
ATOM 2996 O O . THR A 1 376 ? 3.242 -20.234 -15.484 1 93.94 376 THR A O 1
ATOM 2999 N N . SER A 1 377 ? 1.144 -19.672 -14.914 1 91.19 377 SER A N 1
ATOM 3000 C CA . SER A 1 377 ? 0.888 -19.062 -16.219 1 91.19 377 SER A CA 1
ATOM 3001 C C . SER A 1 377 ? 1.875 -17.938 -16.5 1 91.19 377 SER A C 1
ATOM 3003 O O . SER A 1 377 ? 2.463 -17.891 -17.594 1 91.19 377 SER A O 1
ATOM 3005 N N . TYR A 1 378 ? 2.086 -17.125 -15.578 1 90.19 378 TYR A N 1
ATOM 3006 C CA . TYR A 1 378 ? 2.98 -15.992 -15.758 1 90.19 378 TYR A CA 1
ATOM 3007 C C . TYR A 1 378 ? 4.426 -16.453 -15.898 1 90.19 378 TYR A C 1
ATOM 3009 O O . TYR A 1 378 ? 5.164 -15.953 -16.75 1 90.19 378 TYR A O 1
ATOM 3017 N N . PHE A 1 379 ? 4.855 -17.375 -15.062 1 94.19 379 PHE A N 1
ATOM 3018 C CA . PHE A 1 379 ? 6.219 -17.891 -15.125 1 94.19 379 PHE A CA 1
ATOM 3019 C C . PHE A 1 379 ? 6.496 -18.531 -16.484 1 94.19 379 PHE A C 1
ATOM 3021 O O . PHE A 1 379 ? 7.578 -18.359 -17.047 1 94.19 379 PHE A O 1
ATOM 3028 N N . THR A 1 380 ? 5.508 -19.234 -16.938 1 92.31 380 THR A N 1
ATOM 3029 C CA . THR A 1 380 ? 5.625 -19.875 -18.25 1 92.31 380 THR A CA 1
ATOM 3030 C C . THR A 1 380 ? 5.734 -18.844 -19.359 1 92.31 380 THR A C 1
ATOM 3032 O O . THR A 1 380 ? 6.551 -18.984 -20.266 1 92.31 380 THR A O 1
ATOM 3035 N N . PHE A 1 381 ? 4.918 -17.922 -19.266 1 89.06 381 PHE A N 1
ATOM 3036 C CA . PHE A 1 381 ? 4.969 -16.828 -20.234 1 89.06 381 PHE A CA 1
ATOM 3037 C C . PHE A 1 381 ? 6.371 -16.219 -20.297 1 89.06 381 PHE A C 1
ATOM 3039 O O . PHE A 1 381 ? 6.898 -15.977 -21.375 1 89.06 381 PHE A O 1
ATOM 3046 N N . CYS A 1 382 ? 6.941 -15.953 -19.188 1 89.56 382 CYS A N 1
ATOM 3047 C CA . CYS A 1 382 ? 8.289 -15.398 -19.109 1 89.56 382 CYS A CA 1
ATOM 3048 C C . CYS A 1 382 ? 9.297 -16.328 -19.766 1 89.56 382 CYS A C 1
ATOM 3050 O O . CYS A 1 382 ? 10.18 -15.883 -20.5 1 89.56 382 CYS A O 1
ATOM 3052 N N . ALA A 1 383 ? 9.172 -17.578 -19.484 1 93.75 383 ALA A N 1
ATOM 3053 C CA . ALA A 1 383 ? 10.094 -18.562 -20.047 1 93.75 383 ALA A CA 1
ATOM 3054 C C . ALA A 1 383 ? 10.008 -18.594 -21.562 1 93.75 383 ALA A C 1
ATOM 3056 O O . ALA A 1 383 ? 11.031 -18.594 -22.25 1 93.75 383 ALA A O 1
ATOM 3057 N N . ILE A 1 384 ? 8.828 -18.578 -22.062 1 88.75 384 ILE A N 1
ATOM 3058 C CA . ILE A 1 384 ? 8.609 -18.609 -23.5 1 88.75 384 ILE A CA 1
ATOM 3059 C C . ILE A 1 384 ? 9.203 -17.344 -24.141 1 88.75 384 ILE A C 1
ATOM 3061 O O . ILE A 1 384 ? 9.883 -17.422 -25.172 1 88.75 384 ILE A O 1
ATOM 3065 N N . SER A 1 385 ? 8.977 -16.219 -23.531 1 86.12 385 SER A N 1
ATOM 3066 C CA . SER A 1 385 ? 9.5 -14.953 -24.031 1 86.12 385 SER A CA 1
ATOM 3067 C C . SER A 1 385 ? 11.023 -14.961 -24.078 1 86.12 385 SER A C 1
ATOM 3069 O O . SER A 1 385 ? 11.625 -14.531 -25.062 1 86.12 385 SER A O 1
ATOM 3071 N N . ILE A 1 386 ? 11.633 -15.414 -23.062 1 89.94 386 ILE A N 1
ATOM 3072 C CA . ILE A 1 386 ? 13.094 -15.453 -22.953 1 89.94 386 ILE A CA 1
ATOM 3073 C C . ILE A 1 386 ? 13.664 -16.375 -24.016 1 89.94 386 ILE A C 1
ATOM 3075 O O . ILE A 1 386 ? 14.625 -16.016 -24.719 1 89.94 386 ILE A O 1
ATOM 3079 N N . LEU A 1 387 ? 13.094 -17.547 -24.188 1 90 387 LEU A N 1
ATOM 3080 C CA . LEU A 1 387 ? 13.586 -18.516 -25.156 1 90 387 LEU A CA 1
ATOM 3081 C C . LEU A 1 387 ? 13.398 -18 -26.578 1 90 387 LEU A C 1
ATOM 3083 O O . LEU A 1 387 ? 14.242 -18.234 -27.438 1 90 387 LEU A O 1
ATOM 3087 N N . THR A 1 388 ? 12.336 -17.297 -26.812 1 84.19 388 THR A N 1
ATOM 3088 C CA . THR A 1 388 ? 12.094 -16.719 -28.125 1 84.19 388 THR A CA 1
ATOM 3089 C C . THR A 1 388 ? 13.133 -15.656 -28.469 1 84.19 388 THR A C 1
ATOM 3091 O O . THR A 1 388 ? 13.656 -15.625 -29.578 1 84.19 388 THR A O 1
ATOM 3094 N N . VAL A 1 389 ? 13.438 -14.82 -27.5 1 82.44 389 VAL A N 1
ATOM 3095 C CA . VAL A 1 389 ? 14.453 -13.797 -27.688 1 82.44 389 VAL A CA 1
ATOM 3096 C C . VAL A 1 389 ? 15.82 -14.453 -27.906 1 82.44 389 VAL A C 1
ATOM 3098 O O . VAL A 1 389 ? 16.594 -14.016 -28.75 1 82.44 389 VAL A O 1
ATOM 3101 N N . TYR A 1 390 ? 16.078 -15.477 -27.156 1 86.94 390 TYR A N 1
ATOM 3102 C CA . TYR A 1 390 ? 17.344 -16.203 -27.281 1 86.94 390 TYR A CA 1
ATOM 3103 C C . TYR A 1 390 ? 17.516 -16.766 -28.688 1 86.94 390 TYR A C 1
ATOM 3105 O O . TYR A 1 390 ? 18.578 -16.641 -29.281 1 86.94 390 TYR A O 1
ATOM 3113 N N . LEU A 1 391 ? 16.5 -17.312 -29.234 1 82.06 391 LEU A N 1
ATOM 3114 C CA . LEU A 1 391 ? 16.547 -17.922 -30.547 1 82.06 391 LEU A CA 1
ATOM 3115 C C . LEU A 1 391 ? 16.656 -16.859 -31.641 1 82.06 391 LEU A C 1
ATOM 3117 O O . LEU A 1 391 ? 17.219 -17.125 -32.719 1 82.06 391 LEU A O 1
ATOM 3121 N N . THR A 1 392 ? 16.156 -15.703 -31.312 1 76.62 392 THR A N 1
ATOM 3122 C CA . THR A 1 392 ? 16.297 -14.594 -32.25 1 76.62 392 THR A CA 1
ATOM 3123 C C . THR A 1 392 ? 17.719 -14.07 -32.25 1 76.62 392 THR A C 1
ATOM 3125 O O . THR A 1 392 ? 18.25 -13.734 -33.312 1 76.62 392 THR A O 1
ATOM 3128 N N . LEU A 1 393 ? 18.312 -14.055 -31.141 1 76.88 393 LEU A N 1
ATOM 3129 C CA . LEU A 1 393 ? 19.656 -13.508 -31 1 76.88 393 LEU A CA 1
ATOM 3130 C C . LEU A 1 393 ? 20.703 -14.5 -31.484 1 76.88 393 LEU A C 1
ATOM 3132 O O . LEU A 1 393 ? 21.766 -14.109 -32 1 76.88 393 LEU A O 1
ATOM 3136 N N . TYR A 1 394 ? 20.375 -15.805 -31.281 1 81.38 394 TYR A N 1
ATOM 3137 C CA . TYR A 1 394 ? 21.328 -16.859 -31.641 1 81.38 394 TYR A CA 1
ATOM 3138 C C . TYR A 1 394 ? 20.688 -17.844 -32.625 1 81.38 394 TYR A C 1
ATOM 3140 O O . TYR A 1 394 ? 20.422 -18.984 -32.25 1 81.38 394 TYR A O 1
ATOM 3148 N N . PRO A 1 395 ? 20.609 -17.469 -33.844 1 75.44 395 PRO A N 1
ATOM 3149 C CA . PRO A 1 395 ? 19.875 -18.297 -34.812 1 75.44 395 PRO A CA 1
ATOM 3150 C C . PRO A 1 395 ? 20.594 -19.609 -35.156 1 75.44 395 PRO A C 1
ATOM 3152 O O . PRO A 1 395 ? 19.953 -20.594 -35.5 1 75.44 395 PRO A O 1
ATOM 3155 N N . GLU A 1 396 ? 21.938 -19.703 -35 1 75.94 396 GLU A N 1
ATOM 3156 C CA . GLU A 1 396 ? 22.688 -20.875 -35.438 1 75.94 396 GLU A CA 1
ATOM 3157 C C . GLU A 1 396 ? 23.172 -21.688 -34.25 1 75.94 396 GLU A C 1
ATOM 3159 O O . GLU A 1 396 ? 24.156 -22.422 -34.344 1 75.94 396 GLU A O 1
ATOM 3164 N N . ILE A 1 397 ? 22.422 -21.531 -33.219 1 80.88 397 ILE A N 1
ATOM 3165 C CA . ILE A 1 397 ? 22.828 -22.281 -32.031 1 80.88 397 ILE A CA 1
ATOM 3166 C C . ILE A 1 397 ? 22.609 -23.781 -32.281 1 80.88 397 ILE A C 1
ATOM 3168 O O . ILE A 1 397 ? 21.672 -24.172 -32.969 1 80.88 397 ILE A O 1
ATOM 3172 N N . GLU A 1 398 ? 23.531 -24.688 -31.859 1 78.69 398 GLU A N 1
ATOM 3173 C CA . GLU A 1 398 ? 23.547 -26.125 -32.156 1 78.69 398 GLU A CA 1
ATOM 3174 C C . GLU A 1 398 ? 22.297 -26.812 -31.641 1 78.69 398 GLU A C 1
ATOM 3176 O O . GLU A 1 398 ? 21.734 -27.688 -32.312 1 78.69 398 GLU A O 1
ATOM 3181 N N . ASN A 1 399 ? 21.766 -26.469 -30.516 1 84 399 ASN A N 1
ATOM 3182 C CA . ASN A 1 399 ? 20.625 -27.125 -29.906 1 84 399 ASN A CA 1
ATOM 3183 C C . ASN A 1 399 ? 19.328 -26.375 -30.188 1 84 399 ASN A C 1
ATOM 3185 O O . ASN A 1 399 ? 18.375 -26.438 -29.406 1 84 399 ASN A O 1
ATOM 3189 N N . ARG A 1 400 ? 19.281 -25.734 -31.297 1 84.31 400 ARG A N 1
ATOM 3190 C CA . ARG A 1 400 ? 18.125 -24.906 -31.625 1 84.31 400 ARG A CA 1
ATOM 3191 C C . ARG A 1 400 ? 16.859 -25.75 -31.766 1 84.31 400 ARG A C 1
ATOM 3193 O O . ARG A 1 400 ? 15.797 -25.391 -31.25 1 84.31 400 ARG A O 1
ATOM 3200 N N . ALA A 1 401 ? 16.969 -26.891 -32.5 1 85.69 401 ALA A N 1
ATOM 3201 C CA . ALA A 1 401 ? 15.797 -27.75 -32.75 1 85.69 401 ALA A CA 1
ATOM 3202 C C . ALA A 1 401 ? 15.18 -28.234 -31.453 1 85.69 401 ALA A C 1
ATOM 3204 O O . ALA A 1 401 ? 13.961 -28.312 -31.328 1 85.69 401 ALA A O 1
ATOM 3205 N N . VAL A 1 402 ? 16.031 -28.578 -30.562 1 89.31 402 VAL A N 1
ATOM 3206 C CA . VAL A 1 402 ? 15.57 -29.062 -29.266 1 89.31 402 VAL A CA 1
ATOM 3207 C C . VAL A 1 402 ? 14.828 -27.953 -28.531 1 89.31 402 VAL A C 1
ATOM 3209 O O . VAL A 1 402 ? 13.75 -28.188 -27.969 1 89.31 402 VAL A O 1
ATOM 3212 N N . ILE A 1 403 ? 15.391 -26.797 -28.5 1 90.56 403 ILE A N 1
ATOM 3213 C CA . ILE A 1 403 ? 14.797 -25.656 -27.812 1 90.56 403 ILE A CA 1
ATOM 3214 C C . ILE A 1 403 ? 13.461 -25.297 -28.469 1 90.56 403 ILE A C 1
ATOM 3216 O O . ILE A 1 403 ? 12.484 -25.016 -27.781 1 90.56 403 ILE A O 1
ATOM 3220 N N . GLU A 1 404 ? 13.406 -25.328 -29.781 1 87.5 404 GLU A N 1
ATOM 3221 C CA . GLU A 1 404 ? 12.18 -25.016 -30.516 1 87.5 404 GLU A CA 1
ATOM 3222 C C . GLU A 1 404 ? 11.07 -26.016 -30.188 1 87.5 404 GLU A C 1
ATOM 3224 O O . GLU A 1 404 ? 9.906 -25.641 -30.062 1 87.5 404 GLU A O 1
ATOM 3229 N N . ASN A 1 405 ? 11.445 -27.234 -30.094 1 90.38 405 ASN A N 1
ATOM 3230 C CA . ASN A 1 405 ? 10.461 -28.266 -29.734 1 90.38 405 ASN A CA 1
ATOM 3231 C C . ASN A 1 405 ? 9.891 -28.016 -28.344 1 90.38 405 ASN A C 1
ATOM 3233 O O . ASN A 1 405 ? 8.68 -28.125 -28.125 1 90.38 405 ASN A O 1
ATOM 3237 N N . VAL A 1 406 ? 10.773 -27.781 -27.391 1 92.06 406 VAL A N 1
ATOM 3238 C CA . VAL A 1 406 ? 10.344 -27.5 -26.031 1 92.06 406 VAL A CA 1
ATOM 3239 C C . VAL A 1 406 ? 9.453 -26.25 -26.016 1 92.06 406 VAL A C 1
ATOM 3241 O O . VAL A 1 406 ? 8.438 -26.219 -25.328 1 92.06 406 VAL A O 1
ATOM 3244 N N . LEU A 1 407 ? 9.852 -25.281 -26.75 1 89.75 407 LEU A N 1
ATOM 3245 C CA . LEU A 1 407 ? 9.109 -24.031 -26.844 1 89.75 407 LEU A CA 1
ATOM 3246 C C . LEU A 1 407 ? 7.699 -24.266 -27.359 1 89.75 407 LEU A C 1
ATOM 3248 O O . LEU A 1 407 ? 6.73 -23.734 -26.812 1 89.75 407 LEU A O 1
ATOM 3252 N N . GLU A 1 408 ? 7.574 -25.062 -28.406 1 87.69 408 GLU A N 1
ATOM 3253 C CA . GLU A 1 408 ? 6.27 -25.359 -29 1 87.69 408 GLU A CA 1
ATOM 3254 C C . GLU A 1 408 ? 5.359 -26.062 -27.984 1 87.69 408 GLU A C 1
ATOM 3256 O O . GLU A 1 408 ? 4.184 -25.719 -27.859 1 87.69 408 GLU A O 1
ATOM 3261 N N . ARG A 1 409 ? 5.902 -26.953 -27.312 1 92.44 409 ARG A N 1
ATOM 3262 C CA . ARG A 1 409 ? 5.129 -27.672 -26.312 1 92.44 409 ARG A CA 1
ATOM 3263 C C . ARG A 1 409 ? 4.777 -26.766 -25.125 1 92.44 409 ARG A C 1
ATOM 3265 O O . ARG A 1 409 ? 3.689 -26.875 -24.562 1 92.44 409 ARG A O 1
ATOM 3272 N N . ALA A 1 410 ? 5.699 -25.953 -24.719 1 92.25 410 ALA A N 1
ATOM 3273 C CA . ALA A 1 410 ? 5.457 -25.016 -23.625 1 92.25 410 ALA A CA 1
ATOM 3274 C C . ALA A 1 410 ? 4.352 -24.031 -23.984 1 92.25 410 ALA A C 1
ATOM 3276 O O . ALA A 1 410 ? 3.568 -23.625 -23.125 1 92.25 410 ALA A O 1
ATOM 3277 N N . ILE A 1 411 ? 4.301 -23.594 -25.25 1 88.19 411 ILE A N 1
ATOM 3278 C CA . ILE A 1 411 ? 3.26 -22.672 -25.719 1 88.19 411 ILE A CA 1
ATOM 3279 C C . ILE A 1 411 ? 1.893 -23.344 -25.578 1 88.19 411 ILE A C 1
ATOM 3281 O O . ILE A 1 411 ? 0.93 -22.703 -25.141 1 88.19 411 ILE A O 1
ATOM 3285 N N . GLU A 1 412 ? 1.823 -24.609 -25.875 1 88.44 412 GLU A N 1
ATOM 3286 C CA . GLU A 1 412 ? 0.575 -25.359 -25.703 1 88.44 412 GLU A CA 1
ATOM 3287 C C . GLU A 1 412 ? 0.186 -25.453 -24.234 1 88.44 412 GLU A C 1
ATOM 3289 O O . GLU A 1 412 ? -0.994 -25.359 -23.891 1 88.44 412 GLU A O 1
ATOM 3294 N N . GLY A 1 413 ? 1.205 -25.734 -23.453 1 91 413 GLY A N 1
ATOM 3295 C CA . GLY A 1 413 ? 0.952 -25.75 -22.031 1 91 413 GLY A CA 1
ATOM 3296 C C . GLY A 1 413 ? 0.452 -24.406 -21.5 1 91 413 GLY A C 1
ATOM 3297 O O . GLY A 1 413 ? -0.441 -24.375 -20.656 1 91 413 GLY A O 1
ATOM 3298 N N . HIS A 1 414 ? 1.004 -23.344 -22 1 90.12 414 HIS A N 1
ATOM 3299 C CA . HIS A 1 414 ? 0.595 -22 -21.578 1 90.12 414 HIS A CA 1
ATOM 3300 C C . HIS A 1 414 ? -0.84 -21.703 -22.016 1 90.12 414 HIS A C 1
ATOM 3302 O O . HIS A 1 414 ? -1.578 -21.031 -21.297 1 90.12 414 HIS A O 1
ATOM 3308 N N . GLN A 1 415 ? -1.235 -22.109 -23.125 1 85 415 GLN A N 1
ATOM 3309 C CA . GLN A 1 415 ? -2.6 -21.922 -23.609 1 85 415 GLN A CA 1
ATOM 3310 C C . GLN A 1 415 ? -3.609 -22.547 -22.656 1 85 415 GLN A C 1
ATOM 3312 O O . GLN A 1 415 ? -4.699 -22.016 -22.453 1 85 415 GLN A O 1
ATOM 3317 N N . LYS A 1 416 ? -3.188 -23.656 -22.156 1 86.44 416 LYS A N 1
ATOM 3318 C CA . LYS A 1 416 ? -4.035 -24.344 -21.172 1 86.44 416 LYS A CA 1
ATOM 3319 C C . LYS A 1 416 ? -4.156 -23.531 -19.891 1 86.44 416 LYS A C 1
ATOM 3321 O O . LYS A 1 416 ? -5.207 -23.531 -19.25 1 86.44 416 LYS A O 1
ATOM 3326 N N . LEU A 1 417 ? -3.076 -22.859 -19.516 1 86.12 417 LEU A N 1
ATOM 3327 C CA . LEU A 1 417 ? -3.006 -22.078 -18.281 1 86.12 417 LEU A CA 1
ATOM 3328 C C . LEU A 1 417 ? -3.693 -20.734 -18.453 1 86.12 417 LEU A C 1
ATOM 3330 O O . LEU A 1 417 ? -4 -20.062 -17.469 1 86.12 417 LEU A O 1
ATOM 3334 N N . ASP A 1 418 ? -3.711 -20.188 -19.594 1 77.06 418 ASP A N 1
ATOM 3335 C CA . ASP A 1 418 ? -4.254 -18.859 -19.828 1 77.06 418 ASP A CA 1
ATOM 3336 C C . ASP A 1 418 ? -5.668 -18.938 -20.406 1 77.06 418 ASP A C 1
ATOM 3338 O O . ASP A 1 418 ? -5.969 -19.812 -21.219 1 77.06 418 ASP A O 1
ATOM 3342 N N . ASN A 1 419 ? -6.488 -18.797 -19.516 1 59.12 419 ASN A N 1
ATOM 3343 C CA . ASN A 1 419 ? -7.832 -18.828 -20.094 1 59.12 419 ASN A CA 1
ATOM 3344 C C . ASN A 1 419 ? -7.879 -18.109 -21.438 1 59.12 419 ASN A C 1
ATOM 3346 O O . ASN A 1 419 ? -7.105 -17.172 -21.672 1 59.12 419 ASN A O 1
ATOM 3350 N N . SER A 1 420 ? -8.352 -18.828 -22.453 1 47.81 420 SER A N 1
ATOM 3351 C CA . SER A 1 420 ? -8.539 -18.359 -23.812 1 47.81 420 SER A CA 1
ATOM 3352 C C . SER A 1 420 ? -8.734 -16.844 -23.859 1 47.81 420 SER A C 1
ATOM 3354 O O . SER A 1 420 ? -8.578 -16.234 -24.922 1 47.81 420 SER A O 1
ATOM 3356 N N . MET A 1 421 ? -9.023 -16.312 -22.75 1 42.34 421 MET A N 1
ATOM 3357 C CA . MET A 1 421 ? -9.516 -14.945 -22.859 1 42.34 421 MET A CA 1
ATOM 3358 C C . MET A 1 421 ? -8.359 -13.953 -22.859 1 42.34 421 MET A C 1
ATOM 3360 O O . MET A 1 421 ? -8.547 -12.781 -23.188 1 42.34 421 MET A O 1
ATOM 3364 N N . ASN A 1 422 ? -7.125 -14.406 -22.406 1 49.5 422 ASN A N 1
ATOM 3365 C CA . ASN A 1 422 ? -6.086 -13.391 -22.453 1 49.5 422 ASN A CA 1
ATOM 3366 C C . ASN A 1 422 ? -5.371 -13.383 -23.812 1 49.5 422 ASN A C 1
ATOM 3368 O O . ASN A 1 422 ? -4.25 -13.883 -23.922 1 49.5 422 ASN A O 1
ATOM 3372 N N . LYS A 1 423 ? -6.117 -13.094 -24.828 1 50.09 423 LYS A N 1
ATOM 3373 C CA . LYS A 1 423 ? -5.73 -13.016 -26.234 1 50.09 423 LYS A CA 1
ATOM 3374 C C . LYS A 1 423 ? -4.504 -12.117 -26.406 1 50.09 423 LYS A C 1
ATOM 3376 O O . LYS A 1 423 ? -3.688 -12.352 -27.297 1 50.09 423 LYS A O 1
ATOM 3381 N N . HIS A 1 424 ? -4.359 -11.289 -25.422 1 50.47 424 HIS A N 1
ATOM 3382 C CA . HIS A 1 424 ? -3.266 -10.336 -25.594 1 50.47 424 HIS A CA 1
ATOM 3383 C C . HIS A 1 424 ? -1.913 -11.008 -25.359 1 50.47 424 HIS A C 1
ATOM 3385 O O . HIS A 1 424 ? -0.991 -10.836 -26.172 1 50.47 424 HIS A O 1
ATOM 3391 N N . THR A 1 425 ? -1.812 -11.828 -24.375 1 51.5 425 THR A N 1
ATOM 3392 C CA . THR A 1 425 ? -0.551 -12.508 -24.078 1 51.5 425 THR A CA 1
ATOM 3393 C C . THR A 1 425 ? -0.212 -13.508 -25.188 1 51.5 425 THR A C 1
ATOM 3395 O O . THR A 1 425 ? 0.948 -13.633 -25.578 1 51.5 425 THR A O 1
ATOM 3398 N N . GLN A 1 426 ? -1.228 -14.164 -25.625 1 53.41 426 GLN A N 1
ATOM 3399 C CA . GLN A 1 426 ? -1.017 -15.133 -26.688 1 53.41 426 GLN A CA 1
ATOM 3400 C C . GLN A 1 426 ? -0.56 -14.453 -27.969 1 53.41 426 GLN A C 1
ATOM 3402 O O . GLN A 1 426 ? 0.327 -14.953 -28.672 1 53.41 426 GLN A O 1
ATOM 3407 N N . LYS A 1 427 ? -1.186 -13.297 -28.141 1 55.44 427 LYS A N 1
ATOM 3408 C CA . LYS A 1 427 ? -0.781 -12.547 -29.328 1 55.44 427 LYS A CA 1
ATOM 3409 C C . LYS A 1 427 ? 0.661 -12.062 -29.203 1 55.44 427 LYS A C 1
ATOM 3411 O O . LYS A 1 427 ? 1.427 -12.125 -30.172 1 55.44 427 LYS A O 1
ATOM 3416 N N . LEU A 1 428 ? 0.974 -11.742 -27.984 1 55.16 428 LEU A N 1
ATOM 3417 C CA . LEU A 1 428 ? 2.336 -11.273 -27.75 1 55.16 428 LEU A CA 1
ATOM 3418 C C . LEU A 1 428 ? 3.342 -12.398 -27.969 1 55.16 428 LEU A C 1
ATOM 3420 O O . LEU A 1 428 ? 4.387 -12.195 -28.578 1 55.16 428 LEU A O 1
ATOM 3424 N N . LEU A 1 429 ? 3.029 -13.57 -27.609 1 54.19 429 LEU A N 1
ATOM 3425 C CA . LEU A 1 429 ? 3.916 -14.719 -27.766 1 54.19 429 LEU A CA 1
ATOM 3426 C C . LEU A 1 429 ? 4.027 -15.133 -29.234 1 54.19 429 LEU A C 1
ATOM 3428 O O . LEU A 1 429 ? 5.117 -15.453 -29.703 1 54.19 429 LEU A O 1
ATOM 3432 N N . GLU A 1 430 ? 2.945 -15.125 -29.953 1 57.75 430 GLU A N 1
ATOM 3433 C CA . GLU A 1 430 ? 2.953 -15.461 -31.375 1 57.75 430 GLU A CA 1
ATOM 3434 C C . GLU A 1 430 ? 3.797 -14.477 -32.156 1 57.75 430 GLU A C 1
ATOM 3436 O O . GLU A 1 430 ? 4.566 -14.875 -33.062 1 57.75 430 GLU A O 1
ATOM 3441 N N . ASP A 1 431 ? 3.605 -13.219 -31.766 1 55.44 431 ASP A N 1
ATOM 3442 C CA . ASP A 1 431 ? 4.363 -12.188 -32.469 1 55.44 431 ASP A CA 1
ATOM 3443 C C . ASP A 1 431 ? 5.863 -12.336 -32.188 1 55.44 431 ASP A C 1
ATOM 3445 O O . ASP A 1 431 ? 6.672 -12.211 -33.125 1 55.44 431 ASP A O 1
ATOM 3449 N N . THR A 1 432 ? 6.207 -12.688 -31.031 1 55.59 432 THR A N 1
ATOM 3450 C CA . THR A 1 432 ? 7.609 -12.852 -30.688 1 55.59 432 THR A CA 1
ATOM 3451 C C . THR A 1 432 ? 8.203 -14.07 -31.391 1 55.59 432 THR A C 1
ATOM 3453 O O . THR A 1 432 ? 9.336 -14.031 -31.859 1 55.59 432 THR A O 1
ATOM 3456 N N . ARG A 1 433 ? 7.516 -15.094 -31.562 1 54.66 433 ARG A N 1
ATOM 3457 C CA . ARG A 1 433 ? 7.961 -16.297 -32.25 1 54.66 433 ARG A CA 1
ATOM 3458 C C . ARG A 1 433 ? 8.156 -16.047 -33.75 1 54.66 433 ARG A C 1
ATOM 3460 O O . ARG A 1 433 ? 9.117 -16.531 -34.344 1 54.66 433 ARG A O 1
ATOM 3467 N N . ALA A 1 434 ? 7.195 -15.281 -34.219 1 58.59 434 ALA A N 1
ATOM 3468 C CA . ALA A 1 434 ? 7.301 -14.945 -35.625 1 58.59 434 ALA A CA 1
ATOM 3469 C C . ALA A 1 434 ? 8.578 -14.156 -35.906 1 58.59 434 ALA A C 1
ATOM 3471 O O . ALA A 1 434 ? 9.25 -14.391 -36.906 1 58.59 434 ALA A O 1
ATOM 3472 N N . ILE A 1 435 ? 8.852 -13.328 -35 1 54.78 435 ILE A N 1
ATOM 3473 C CA . ILE A 1 435 ? 10.062 -12.531 -35.156 1 54.78 435 ILE A CA 1
ATOM 3474 C C . ILE A 1 435 ? 11.289 -13.438 -35.062 1 54.78 435 ILE A C 1
ATOM 3476 O O . ILE A 1 435 ? 12.227 -13.312 -35.844 1 54.78 435 ILE A O 1
ATOM 3480 N N . ALA A 1 436 ? 11.32 -14.359 -34.219 1 56.31 436 ALA A N 1
ATOM 3481 C CA . ALA A 1 436 ? 12.43 -15.289 -34.062 1 56.31 436 ALA A CA 1
ATOM 3482 C C . ALA A 1 436 ? 12.594 -16.172 -35.312 1 56.31 436 ALA A C 1
ATOM 3484 O O . ALA A 1 436 ? 13.719 -16.422 -35.75 1 56.31 436 ALA A O 1
ATOM 3485 N N . GLN A 1 437 ? 11.523 -16.609 -35.844 1 57.97 437 GLN A N 1
ATOM 3486 C CA . GLN A 1 437 ? 11.562 -17.438 -37.031 1 57.97 437 GLN A CA 1
ATOM 3487 C C . GLN A 1 437 ? 12.102 -16.641 -38.219 1 57.97 437 GLN A C 1
ATOM 3489 O O . GLN A 1 437 ? 12.883 -17.172 -39.031 1 57.97 437 GLN A O 1
ATOM 3494 N N . ARG A 1 438 ? 11.711 -15.438 -38.219 1 55.19 438 ARG A N 1
ATOM 3495 C CA . ARG A 1 438 ? 12.195 -14.57 -39.281 1 55.19 438 ARG A CA 1
ATOM 3496 C C . ARG A 1 438 ? 13.695 -14.32 -39.156 1 55.19 438 ARG A C 1
ATOM 3498 O O . ARG A 1 438 ? 14.422 -14.32 -40.125 1 55.19 438 ARG A O 1
ATOM 3505 N N . ALA A 1 439 ? 14.062 -14.109 -38.062 1 52.59 439 ALA A N 1
ATOM 3506 C CA . ALA A 1 439 ? 15.492 -13.922 -37.812 1 52.59 439 ALA A CA 1
ATOM 3507 C C . ALA A 1 439 ? 16.281 -15.164 -38.188 1 52.59 439 ALA A C 1
ATOM 3509 O O . ALA A 1 439 ? 17.375 -15.055 -38.781 1 52.59 439 ALA A O 1
ATOM 3510 N N . PHE A 1 440 ? 15.82 -16.312 -37.969 1 53.34 440 PHE A N 1
ATOM 3511 C CA . PHE A 1 440 ? 16.453 -17.578 -38.344 1 53.34 440 PHE A CA 1
ATOM 3512 C C . PHE A 1 440 ? 16.531 -17.734 -39.844 1 53.34 440 PHE A C 1
ATOM 3514 O O . PHE A 1 440 ? 17.578 -18.125 -40.375 1 53.34 440 PHE A O 1
ATOM 3521 N N . ARG A 1 441 ? 15.492 -17.469 -40.469 1 54.91 441 ARG A N 1
ATOM 3522 C CA . ARG A 1 441 ? 15.453 -17.578 -41.938 1 54.91 441 ARG A CA 1
ATOM 3523 C C . ARG A 1 441 ? 16.438 -16.609 -42.562 1 54.91 441 ARG A C 1
ATOM 3525 O O . ARG A 1 441 ? 17.109 -16.953 -43.562 1 54.91 441 ARG A O 1
ATOM 3532 N N . SER A 1 442 ? 16.516 -15.5 -42 1 52.91 442 SER A N 1
ATOM 3533 C CA . SER A 1 442 ? 17.422 -14.492 -42.531 1 52.91 442 SER A CA 1
ATOM 3534 C C . SER A 1 442 ? 18.875 -14.906 -42.344 1 52.91 442 SER A C 1
ATOM 3536 O O . SER A 1 442 ? 19.734 -14.602 -43.188 1 52.91 442 SER A O 1
ATOM 3538 N N . SER A 1 443 ? 19.172 -15.547 -41.344 1 50.16 443 SER A N 1
ATOM 3539 C CA . SER A 1 443 ? 20.531 -16 -41.094 1 50.16 443 SER A CA 1
ATOM 3540 C C . SER A 1 443 ? 20.922 -17.141 -42.031 1 50.16 443 SER A C 1
ATOM 3542 O O . SER A 1 443 ? 22.062 -17.234 -42.469 1 50.16 443 SER A O 1
ATOM 3544 N N . ARG A 1 444 ? 20.031 -17.922 -42.375 1 50.16 444 ARG A N 1
ATOM 3545 C CA . ARG A 1 444 ? 20.297 -19.047 -43.281 1 50.16 444 ARG A CA 1
ATOM 3546 C C . ARG A 1 444 ? 20.469 -18.547 -44.719 1 50.16 444 ARG A C 1
ATOM 3548 O O . ARG A 1 444 ? 21.281 -19.078 -45.469 1 50.16 444 ARG A O 1
ATOM 3555 N N . THR A 1 445 ? 19.672 -17.641 -45.031 1 49.16 445 THR A N 1
ATOM 3556 C CA . THR A 1 445 ? 19.797 -17.109 -46.375 1 49.16 445 THR A CA 1
ATOM 3557 C C . THR A 1 445 ? 21.141 -16.406 -46.562 1 49.16 445 THR A C 1
ATOM 3559 O O . THR A 1 445 ? 21.719 -16.453 -47.656 1 49.16 445 THR A O 1
ATOM 3562 N N . ARG A 1 446 ? 21.75 -15.922 -45.562 1 48.25 446 ARG A N 1
ATOM 3563 C CA . ARG A 1 446 ? 23.062 -15.281 -45.656 1 48.25 446 ARG A CA 1
ATOM 3564 C C . ARG A 1 446 ? 24.172 -16.312 -45.812 1 48.25 446 ARG A C 1
ATOM 3566 O O . ARG A 1 446 ? 25.156 -16.094 -46.531 1 48.25 446 ARG A O 1
ATOM 3573 N N . LEU A 1 447 ? 24.094 -17.391 -45.094 1 46.09 447 LEU A N 1
ATOM 3574 C CA . LEU A 1 447 ? 25.109 -18.438 -45.219 1 46.09 447 LEU A CA 1
ATOM 3575 C C . LEU A 1 447 ? 25.094 -19.031 -46.625 1 46.09 447 LEU A C 1
ATOM 3577 O O . LEU A 1 447 ? 26.156 -19.391 -47.156 1 46.09 447 LEU A O 1
ATOM 3581 N N . SER A 1 448 ? 24 -19.141 -47.25 1 44.47 448 SER A N 1
ATOM 3582 C CA . SER A 1 448 ? 23.953 -19.688 -48.594 1 44.47 448 SER A CA 1
ATOM 3583 C C . SER A 1 448 ? 24.516 -18.703 -49.594 1 44.47 448 SER A C 1
ATOM 3585 O O . SER A 1 448 ? 25.125 -19.109 -50.594 1 44.47 448 SER A O 1
ATOM 3587 N N . THR A 1 449 ? 24.5 -17.422 -49.312 1 44.25 449 THR A N 1
ATOM 3588 C CA . THR A 1 449 ? 25.016 -16.453 -50.281 1 44.25 449 THR A CA 1
ATOM 3589 C C . THR A 1 449 ? 26.516 -16.25 -50.094 1 44.25 449 THR A C 1
ATOM 3591 O O . THR A 1 449 ? 27.234 -15.953 -51.031 1 44.25 449 THR A O 1
ATOM 3594 N N . SER A 1 450 ? 27.062 -16.406 -48.875 1 39.84 450 SER A N 1
ATOM 3595 C CA . SER A 1 450 ? 28.5 -16.203 -48.688 1 39.84 450 SER A CA 1
ATOM 3596 C C . SER A 1 450 ? 29.281 -17.422 -49.188 1 39.84 450 SER A C 1
ATOM 3598 O O . SER A 1 450 ? 30.484 -17.328 -49.438 1 39.84 450 SER A O 1
ATOM 3600 N N . GLY A 1 451 ? 28.781 -18.672 -49.125 1 37.09 451 GLY A N 1
ATOM 3601 C CA . GLY A 1 451 ? 29.484 -19.859 -49.594 1 37.09 451 GLY A CA 1
ATOM 3602 C C . GLY A 1 451 ? 29.703 -19.859 -51.094 1 37.09 451 GLY A C 1
ATOM 3603 O O . GLY A 1 451 ? 30.344 -20.781 -51.625 1 37.09 451 GLY A O 1
ATOM 3604 N N . ALA A 1 452 ? 28.922 -19.156 -51.812 1 36.78 452 ALA A N 1
ATOM 3605 C CA . ALA A 1 452 ? 29.078 -19.281 -53.25 1 36.78 452 ALA A CA 1
ATOM 3606 C C . ALA A 1 452 ? 30.375 -18.625 -53.719 1 36.78 452 ALA A C 1
ATOM 3608 O O . ALA A 1 452 ? 30.859 -18.891 -54.812 1 36.78 452 ALA A O 1
ATOM 3609 N N . ASN A 1 453 ? 30.875 -17.672 -52.938 1 33 453 ASN A N 1
ATOM 3610 C CA . ASN A 1 453 ? 31.969 -16.984 -53.625 1 33 453 ASN A CA 1
ATOM 3611 C C . ASN A 1 453 ? 33.281 -17.766 -53.531 1 33 453 ASN A C 1
ATOM 3613 O O . ASN A 1 453 ? 34.219 -17.516 -54.281 1 33 453 ASN A O 1
ATOM 3617 N N . ASP A 1 454 ? 33.5 -18.406 -52.281 1 29.73 454 ASP A N 1
ATOM 3618 C CA . ASP A 1 454 ? 34.906 -18.703 -52.094 1 29.73 454 ASP A CA 1
ATOM 3619 C C . ASP A 1 454 ? 35.281 -20 -52.812 1 29.73 454 ASP A C 1
ATOM 3621 O O . ASP A 1 454 ? 36.375 -20.562 -52.562 1 29.73 454 ASP A O 1
ATOM 3625 N N . ARG A 1 455 ? 34.281 -20.734 -53.281 1 29.5 455 ARG A N 1
ATOM 3626 C CA . ARG A 1 455 ? 34.656 -22.094 -53.656 1 29.5 455 ARG A CA 1
ATOM 3627 C C . ARG A 1 455 ? 35.688 -22.109 -54.812 1 29.5 455 ARG A C 1
ATOM 3629 O O . ARG A 1 455 ? 35.938 -23.141 -55.406 1 29.5 455 ARG A O 1
ATOM 3636 N N . THR A 1 456 ? 36.094 -20.922 -55.125 1 27.98 456 THR A N 1
ATOM 3637 C CA . THR A 1 456 ? 36.906 -21.234 -56.312 1 27.98 456 THR A CA 1
ATOM 3638 C C . THR A 1 456 ? 38.219 -21.891 -55.906 1 27.98 456 THR A C 1
ATOM 3640 O O . THR A 1 456 ? 39.188 -21.875 -56.688 1 27.98 456 THR A O 1
ATOM 3643 N N . THR A 1 457 ? 38.438 -22.125 -54.531 1 23 457 THR A N 1
ATOM 3644 C CA . THR A 1 457 ? 39.844 -22.469 -54.344 1 23 457 THR A CA 1
ATOM 3645 C C . THR A 1 457 ? 40.125 -23.828 -54.969 1 23 457 THR A C 1
ATOM 3647 O O . THR A 1 457 ? 39.344 -24.766 -54.844 1 23 457 THR A O 1
ATOM 3650 N N . THR A 1 458 ? 41.25 -24 -55.75 1 23.2 458 THR A N 1
ATOM 3651 C CA . THR A 1 458 ? 41.906 -24.984 -56.594 1 23.2 458 THR A CA 1
ATOM 3652 C C . THR A 1 458 ? 42.375 -26.172 -55.781 1 23.2 458 THR A C 1
ATOM 3654 O O . THR A 1 458 ? 43.188 -26.016 -54.844 1 23.2 458 THR A O 1
ATOM 3657 N N . MET A 1 459 ? 41.5 -27.188 -55.406 1 20.08 459 MET A N 1
ATOM 3658 C CA . MET A 1 459 ? 41.812 -28.391 -54.625 1 20.08 459 MET A CA 1
ATOM 3659 C C . MET A 1 459 ? 43.031 -29.094 -55.188 1 20.08 459 MET A C 1
ATOM 3661 O O . MET A 1 459 ? 43.062 -29.469 -56.344 1 20.08 459 MET A O 1
ATOM 3665 N N . PRO A 1 460 ? 44.25 -28.656 -54.688 1 20.69 460 PRO A N 1
ATOM 3666 C CA . PRO A 1 460 ? 45.344 -29.422 -55.25 1 20.69 460 PRO A CA 1
ATOM 3667 C C . PRO A 1 460 ? 45.219 -30.922 -55 1 20.69 460 PRO A C 1
ATOM 3669 O O . PRO A 1 460 ? 44.594 -31.344 -54.031 1 20.69 460 PRO A O 1
ATOM 3672 N N . SER A 1 461 ? 45.312 -31.844 -56 1 19.31 461 SER A N 1
ATOM 3673 C CA . SER A 1 461 ? 45.125 -33.281 -56.219 1 19.31 461 SER A CA 1
ATOM 3674 C C . SER A 1 461 ? 46.094 -34.094 -55.375 1 19.31 461 SER A C 1
ATOM 3676 O O . SER A 1 461 ? 46.312 -35.281 -55.656 1 19.31 461 SER A O 1
ATOM 3678 N N . ASP A 1 462 ? 46.656 -33.469 -54.25 1 17.97 462 ASP A N 1
ATOM 3679 C CA . ASP A 1 462 ? 47.875 -34.188 -53.938 1 17.97 462 ASP A CA 1
ATOM 3680 C C . ASP A 1 462 ? 47.625 -35.656 -53.625 1 17.97 462 ASP A C 1
ATOM 3682 O O . ASP A 1 462 ? 46.5 -36.031 -53.281 1 17.97 462 ASP A O 1
ATOM 3686 N N . VAL A 1 463 ? 48.75 -36.406 -53.125 1 19.19 463 VAL A N 1
ATOM 3687 C CA . VAL A 1 463 ? 49.5 -37.656 -53.25 1 19.19 463 VAL A CA 1
ATOM 3688 C C . VAL A 1 463 ? 48.875 -38.75 -52.375 1 19.19 463 VAL A C 1
ATOM 3690 O O . VAL A 1 463 ? 48.188 -38.438 -51.375 1 19.19 463 VAL A O 1
ATOM 3693 N N . ASN A 1 464 ? 49.031 -40.125 -52.719 1 18.14 464 ASN A N 1
ATOM 3694 C CA . ASN A 1 464 ? 48.656 -41.531 -52.719 1 18.14 464 ASN A CA 1
ATOM 3695 C C . ASN A 1 464 ? 48.969 -42.188 -51.375 1 18.14 464 ASN A C 1
ATOM 3697 O O . ASN A 1 464 ? 48.812 -43.406 -51.25 1 18.14 464 ASN A O 1
ATOM 3701 N N . ALA A 1 465 ? 49.531 -41.5 -50.312 1 18.44 465 ALA A N 1
ATOM 3702 C CA . ALA A 1 465 ? 50.438 -42.406 -49.625 1 18.44 465 ALA A CA 1
ATOM 3703 C C . ALA A 1 465 ? 49.656 -43.5 -48.844 1 18.44 465 ALA A C 1
ATOM 3705 O O . ALA A 1 465 ? 48.688 -43.188 -48.188 1 18.44 465 ALA A O 1
ATOM 3706 N N . SER A 1 466 ? 49.938 -44.875 -49.125 1 18.42 466 SER A N 1
ATOM 3707 C CA . SER A 1 466 ? 49.531 -46.25 -48.969 1 18.42 466 SER A CA 1
ATOM 3708 C C . SER A 1 466 ? 49.656 -46.719 -47.531 1 18.42 466 SER A C 1
ATOM 3710 O O . SER A 1 466 ? 49.406 -47.875 -47.219 1 18.42 466 SER A O 1
ATOM 3712 N N . VAL A 1 467 ? 49.844 -45.844 -46.5 1 18.22 467 VAL A N 1
ATOM 3713 C CA . VAL A 1 467 ? 50.594 -46.625 -45.5 1 18.22 467 VAL A CA 1
ATOM 3714 C C . VAL A 1 467 ? 49.719 -47.656 -44.875 1 18.22 467 VAL A C 1
ATOM 3716 O O . VAL A 1 467 ? 48.531 -47.406 -44.562 1 18.22 467 VAL A O 1
ATOM 3719 N N . THR A 1 468 ? 50.219 -48.969 -44.656 1 18.12 468 THR A N 1
ATOM 3720 C CA . THR A 1 468 ? 49.969 -50.375 -44.469 1 18.12 468 THR A CA 1
ATOM 3721 C C . THR A 1 468 ? 49.562 -50.656 -43.031 1 18.12 468 THR A C 1
ATOM 3723 O O . THR A 1 468 ? 49.281 -51.812 -42.656 1 18.12 468 THR A O 1
ATOM 3726 N N . VAL A 1 469 ? 49.25 -49.656 -42.156 1 18.81 469 VAL A N 1
ATOM 3727 C CA . VAL A 1 469 ? 49.625 -50.156 -40.844 1 18.81 469 VAL A CA 1
ATOM 3728 C C . VAL A 1 469 ? 48.688 -51.281 -40.406 1 18.81 469 VAL A C 1
ATOM 3730 O O . VAL A 1 469 ? 47.5 -51.25 -40.719 1 18.81 469 VAL A O 1
ATOM 3733 N N . GLY A 1 470 ? 49.188 -52.25 -39.625 1 17.16 470 GLY A N 1
ATOM 3734 C CA . GLY A 1 470 ? 49 -53.656 -39.281 1 17.16 470 GLY A CA 1
ATOM 3735 C C . GLY A 1 470 ? 47.781 -53.875 -38.406 1 17.16 470 GLY A C 1
ATOM 3736 O O . GLY A 1 470 ? 47.156 -52.938 -37.906 1 17.16 470 GLY A O 1
ATOM 3737 N N . HIS A 1 471 ? 47.75 -54.938 -37.5 1 17 471 HIS A N 1
ATOM 3738 C CA . HIS A 1 471 ? 47 -56.156 -37.406 1 17 471 HIS A CA 1
ATOM 3739 C C . HIS A 1 471 ? 45.906 -56.062 -36.344 1 17 471 HIS A C 1
ATOM 3741 O O . HIS A 1 471 ? 44.75 -56.438 -36.625 1 17 471 HIS A O 1
ATOM 3747 N N . GLN A 1 472 ? 46.188 -55.781 -35.031 1 18.83 472 GLN A N 1
ATOM 3748 C CA . GLN A 1 472 ? 45.875 -56.906 -34.125 1 18.83 472 GLN A CA 1
ATOM 3749 C C . GLN A 1 472 ? 44.438 -56.781 -33.594 1 18.83 472 GLN A C 1
ATOM 3751 O O . GLN A 1 472 ? 43.938 -55.688 -33.406 1 18.83 472 GLN A O 1
ATOM 3756 N N . SER A 1 473 ? 43.656 -57.969 -33.375 1 18.11 473 SER A N 1
ATOM 3757 C CA . SER A 1 473 ? 42.312 -58.469 -33.375 1 18.11 473 SER A CA 1
ATOM 3758 C C . SER A 1 473 ? 41.625 -58.25 -32 1 18.11 473 SER A C 1
ATOM 3760 O O . SER A 1 473 ? 40.5 -58.719 -31.781 1 18.11 473 SER A O 1
ATOM 3762 N N . PRO A 1 474 ? 41.969 -57.188 -31.156 1 20.38 474 PRO A N 1
ATOM 3763 C CA . PRO A 1 474 ? 41.625 -57.688 -29.812 1 20.38 474 PRO A CA 1
ATOM 3764 C C . PRO A 1 474 ? 40.156 -58.031 -29.641 1 20.38 474 PRO A C 1
ATOM 3766 O O . PRO A 1 474 ? 39.312 -57.5 -30.391 1 20.38 474 PRO A O 1
ATOM 3769 N N . PRO A 1 475 ? 39.844 -58.781 -28.594 1 20.44 475 PRO A N 1
ATOM 3770 C CA . PRO A 1 475 ? 38.781 -59.75 -28.312 1 20.44 475 PRO A CA 1
ATOM 3771 C C . PRO A 1 475 ? 37.438 -59.094 -28.062 1 20.44 475 PRO A C 1
ATOM 3773 O O . PRO A 1 475 ? 37.375 -57.875 -27.766 1 20.44 475 PRO A O 1
ATOM 3776 N N . ALA A 1 476 ? 36.344 -59.875 -27.984 1 20.78 476 ALA A N 1
ATOM 3777 C CA . ALA A 1 476 ? 34.938 -60 -28.375 1 20.78 476 ALA A CA 1
ATOM 3778 C C . ALA A 1 476 ? 34 -59.406 -27.297 1 20.78 476 ALA A C 1
ATOM 3780 O O . ALA A 1 476 ? 32.781 -59.562 -27.359 1 20.78 476 ALA A O 1
ATOM 3781 N N . GLY A 1 477 ? 34.531 -58.438 -26.5 1 19.91 477 GLY A N 1
ATOM 3782 C CA . GLY A 1 477 ? 33.75 -58.375 -25.281 1 19.91 477 GLY A CA 1
ATOM 3783 C C . GLY A 1 477 ? 32.25 -58.281 -25.531 1 19.91 477 GLY A C 1
ATOM 3784 O O . GLY A 1 477 ? 31.828 -57.938 -26.641 1 19.91 477 GLY A O 1
ATOM 3785 N N . PRO A 1 478 ? 31.484 -58.531 -24.5 1 20.83 478 PRO A N 1
ATOM 3786 C CA . PRO A 1 478 ? 30.141 -59.125 -24.469 1 20.83 478 PRO A CA 1
ATOM 3787 C C . PRO A 1 478 ? 29.094 -58.219 -25.109 1 20.83 478 PRO A C 1
ATOM 3789 O O . PRO A 1 478 ? 29.328 -57 -25.25 1 20.83 478 PRO A O 1
ATOM 3792 N N . VAL A 1 479 ? 27.922 -58.719 -25.453 1 20.55 479 VAL A N 1
ATOM 3793 C CA . VAL A 1 479 ? 26.797 -58.656 -26.375 1 20.55 479 VAL A CA 1
ATOM 3794 C C . VAL A 1 479 ? 25.844 -57.531 -25.969 1 20.55 479 VAL A C 1
ATOM 3796 O O . VAL A 1 479 ? 25.203 -57.625 -24.922 1 20.55 479 VAL A O 1
ATOM 3799 N N . HIS A 1 480 ? 26.344 -56.344 -25.859 1 18.95 480 HIS A N 1
ATOM 3800 C CA . HIS A 1 480 ? 25.422 -55.312 -25.391 1 18.95 480 HIS A CA 1
ATOM 3801 C C . HIS A 1 480 ? 24.141 -55.312 -26.219 1 18.95 480 HIS A C 1
ATOM 3803 O O . HIS A 1 480 ? 24.172 -55.469 -27.438 1 18.95 480 HIS A O 1
ATOM 3809 N N . PRO A 1 481 ? 22.953 -55.5 -25.578 1 20.66 481 PRO A N 1
ATOM 3810 C CA . PRO A 1 481 ? 21.703 -55.844 -26.266 1 20.66 481 PRO A CA 1
ATOM 3811 C C . PRO A 1 481 ? 21.359 -54.844 -27.359 1 20.66 481 PRO A C 1
ATOM 3813 O O . PRO A 1 481 ? 21.578 -53.625 -27.203 1 20.66 481 PRO A O 1
ATOM 3816 N N . GLN A 1 482 ? 21.453 -55.219 -28.609 1 18.75 482 GLN A N 1
ATOM 3817 C CA . GLN A 1 482 ? 21.328 -54.531 -29.891 1 18.75 482 GLN A CA 1
ATOM 3818 C C . GLN A 1 482 ? 19.938 -53.938 -30.062 1 18.75 482 GLN A C 1
ATOM 3820 O O . GLN A 1 482 ? 18.938 -54.656 -29.969 1 18.75 482 GLN A O 1
ATOM 3825 N N . VAL A 1 483 ? 19.781 -52.719 -29.641 1 20.25 483 VAL A N 1
ATOM 3826 C CA . VAL A 1 483 ? 18.562 -51.938 -29.859 1 20.25 483 VAL A CA 1
ATOM 3827 C C . VAL A 1 483 ? 18.094 -52.125 -31.312 1 20.25 483 VAL A C 1
ATOM 3829 O O . VAL A 1 483 ? 18.875 -51.875 -32.25 1 20.25 483 VAL A O 1
ATOM 3832 N N . GLU A 1 484 ? 17.188 -53 -31.578 1 20.2 484 GLU A N 1
ATOM 3833 C CA . GLU A 1 484 ? 16.656 -53.344 -32.906 1 20.2 484 GLU A CA 1
ATOM 3834 C C . GLU A 1 484 ? 16.344 -52.125 -33.719 1 20.2 484 GLU A C 1
ATOM 3836 O O . GLU A 1 484 ? 15.828 -51.125 -33.188 1 20.2 484 GLU A O 1
ATOM 3841 N N . PRO A 1 485 ? 16.906 -51.969 -34.969 1 20.89 485 PRO A N 1
ATOM 3842 C CA . PRO A 1 485 ? 16.859 -50.812 -35.875 1 20.89 485 PRO A CA 1
ATOM 3843 C C . PRO A 1 485 ? 15.445 -50.5 -36.375 1 20.89 485 PRO A C 1
ATOM 3845 O O . PRO A 1 485 ? 14.773 -51.375 -36.906 1 20.89 485 PRO A O 1
ATOM 3848 N N . CYS A 1 486 ? 14.664 -49.875 -35.594 1 20.27 486 CYS A N 1
ATOM 3849 C CA . CYS A 1 486 ? 13.289 -49.625 -36.031 1 20.27 486 CYS A CA 1
ATOM 3850 C C . CYS A 1 486 ? 13.219 -49.281 -37.5 1 20.27 486 CYS A C 1
ATOM 3852 O O . CYS A 1 486 ? 14.18 -48.719 -38.062 1 20.27 486 CYS A O 1
ATOM 3854 N N . GLU A 1 487 ? 12.156 -49.656 -38.188 1 20.58 487 GLU A N 1
ATOM 3855 C CA . GLU A 1 487 ? 11.773 -49.719 -39.594 1 20.58 487 GLU A CA 1
ATOM 3856 C C . GLU A 1 487 ? 12.023 -48.375 -40.281 1 20.58 487 GLU A C 1
ATOM 3858 O O . GLU A 1 487 ? 12.07 -47.344 -39.625 1 20.58 487 GLU A O 1
ATOM 3863 N N . GLU A 1 488 ? 12.359 -48.406 -41.531 1 21.14 488 GLU A N 1
ATOM 3864 C CA . GLU A 1 488 ? 12.766 -47.469 -42.562 1 21.14 488 GLU A CA 1
ATOM 3865 C C . GLU A 1 488 ? 11.758 -46.344 -42.688 1 21.14 488 GLU A C 1
ATOM 3867 O O . GLU A 1 488 ? 10.555 -46.594 -42.812 1 21.14 488 GLU A O 1
ATOM 3872 N N . TRP A 1 489 ? 11.977 -45.25 -42.094 1 20.27 489 TRP A N 1
ATOM 3873 C CA . TRP A 1 489 ? 11.234 -44 -42.281 1 20.27 489 TRP A CA 1
ATOM 3874 C C . TRP A 1 489 ? 10.992 -43.75 -43.781 1 20.27 489 TRP A C 1
ATOM 3876 O O . TRP A 1 489 ? 11.938 -43.688 -44.562 1 20.27 489 TRP A O 1
ATOM 3886 N N . GLY A 1 490 ? 9.938 -44.312 -44.344 1 20.31 490 GLY A N 1
ATOM 3887 C CA . GLY A 1 490 ? 9.586 -44.062 -45.719 1 20.31 490 GLY A CA 1
ATOM 3888 C C . GLY A 1 490 ? 9.805 -42.594 -46.125 1 20.31 490 GLY A C 1
ATOM 3889 O O . GLY A 1 490 ? 9.891 -41.719 -45.281 1 20.31 490 GLY A O 1
ATOM 3890 N N . ASP A 1 491 ? 10.234 -42.25 -47.406 1 22.84 491 ASP A N 1
ATOM 3891 C CA . ASP A 1 491 ? 10.742 -41.094 -48.125 1 22.84 491 ASP A CA 1
ATOM 3892 C C . ASP A 1 491 ? 9.758 -39.938 -48.062 1 22.84 491 ASP A C 1
ATOM 3894 O O . ASP A 1 491 ? 8.75 -39.906 -48.781 1 22.84 491 ASP A O 1
ATOM 3898 N N . ALA A 1 492 ? 9.266 -39.594 -47 1 21.45 492 ALA A N 1
ATOM 3899 C CA . ALA A 1 492 ? 8.336 -38.469 -47.062 1 21.45 492 ALA A CA 1
ATOM 3900 C C . ALA A 1 492 ? 8.961 -37.281 -47.781 1 21.45 492 ALA A C 1
ATOM 3902 O O . ALA A 1 492 ? 9.586 -36.406 -47.188 1 21.45 492 ALA A O 1
ATOM 3903 N N . GLN A 1 493 ? 9.656 -37.406 -49 1 22.48 493 GLN A N 1
ATOM 3904 C CA . GLN A 1 493 ? 10.234 -36.406 -49.875 1 22.48 493 GLN A CA 1
ATOM 3905 C C . GLN A 1 493 ? 9.18 -35.375 -50.312 1 22.48 493 GLN A C 1
ATOM 3907 O O . GLN A 1 493 ? 9.516 -34.25 -50.656 1 22.48 493 GLN A O 1
ATOM 3912 N N . GLY A 1 494 ? 7.965 -35.875 -50.594 1 21.52 494 GLY A N 1
ATOM 3913 C CA . GLY A 1 494 ? 7.211 -35.125 -51.594 1 21.52 494 GLY A CA 1
ATOM 3914 C C . GLY A 1 494 ? 6.832 -33.719 -51.125 1 21.52 494 GLY A C 1
ATOM 3915 O O . GLY A 1 494 ? 6.602 -32.844 -51.969 1 21.52 494 GLY A O 1
ATOM 3916 N N . VAL A 1 495 ? 6.289 -33.625 -49.938 1 24.62 495 VAL A N 1
ATOM 3917 C CA . VAL A 1 495 ? 5.367 -32.5 -49.875 1 24.62 495 VAL A CA 1
ATOM 3918 C C . VAL A 1 495 ? 6.148 -31.203 -49.688 1 24.62 495 VAL A C 1
ATOM 3920 O O . VAL A 1 495 ? 5.559 -30.141 -49.531 1 24.62 495 VAL A O 1
ATOM 3923 N N . MET A 1 496 ? 7.523 -31.25 -49.531 1 22.86 496 MET A N 1
ATOM 3924 C CA . MET A 1 496 ? 8.266 -30.031 -49.25 1 22.86 496 MET A CA 1
ATOM 3925 C C . MET A 1 496 ? 8.227 -29.078 -50.438 1 22.86 496 MET A C 1
ATOM 3927 O O . MET A 1 496 ? 8.852 -28.016 -50.438 1 22.86 496 MET A O 1
ATOM 3931 N N . ASP A 1 497 ? 7.84 -29.578 -51.594 1 23.83 497 ASP A N 1
ATOM 3932 C CA . ASP A 1 497 ? 8.336 -28.828 -52.719 1 23.83 497 ASP A CA 1
ATOM 3933 C C . ASP A 1 497 ? 7.727 -27.422 -52.781 1 23.83 497 ASP A C 1
ATOM 3935 O O . ASP A 1 497 ? 8.312 -26.5 -53.344 1 23.83 497 ASP A O 1
ATOM 3939 N N . ASN A 1 498 ? 6.414 -27.359 -52.625 1 22.98 498 ASN A N 1
ATOM 3940 C CA . ASN A 1 498 ? 5.836 -26.203 -53.312 1 22.98 498 ASN A CA 1
ATOM 3941 C C . ASN A 1 498 ? 5.969 -24.938 -52.469 1 22.98 498 ASN A C 1
ATOM 3943 O O . ASN A 1 498 ? 4.965 -24.312 -52.125 1 22.98 498 ASN A O 1
ATOM 3947 N N . ILE A 1 499 ? 6.801 -24.953 -51.438 1 24.56 499 ILE A N 1
ATOM 3948 C CA . ILE A 1 499 ? 6.805 -23.641 -50.781 1 24.56 499 ILE A CA 1
ATOM 3949 C C . ILE A 1 499 ? 7.336 -22.578 -51.719 1 24.56 499 ILE A C 1
ATOM 3951 O O . ILE A 1 499 ? 8.492 -22.641 -52.156 1 24.56 499 ILE A O 1
ATOM 3955 N N . GLU A 1 500 ? 6.504 -22 -52.469 1 25.03 500 GLU A N 1
ATOM 3956 C CA . GLU A 1 500 ? 6.836 -20.844 -53.312 1 25.03 500 GLU A CA 1
ATOM 3957 C C . GLU A 1 500 ? 7.766 -19.891 -52.562 1 25.03 500 GLU A C 1
ATOM 3959 O O . GLU A 1 500 ? 7.637 -19.703 -51.344 1 25.03 500 GLU A O 1
ATOM 3964 N N . GLU A 1 501 ? 8.922 -19.516 -53.094 1 25.14 501 GLU A N 1
ATOM 3965 C CA . GLU A 1 501 ? 10.023 -18.609 -52.781 1 25.14 501 GLU A CA 1
ATOM 3966 C C . GLU A 1 501 ? 9.492 -17.266 -52.281 1 25.14 501 GLU A C 1
ATOM 3968 O O . GLU A 1 501 ? 9.031 -16.438 -53.062 1 25.14 501 GLU A O 1
ATOM 3973 N N . ALA A 1 502 ? 8.766 -17.188 -51.219 1 26.77 502 ALA A N 1
ATOM 3974 C CA . ALA A 1 502 ? 8.445 -15.805 -50.844 1 26.77 502 ALA A CA 1
ATOM 3975 C C . ALA A 1 502 ? 9.703 -14.945 -50.75 1 26.77 502 ALA A C 1
ATOM 3977 O O . ALA A 1 502 ? 10.758 -15.43 -50.344 1 26.77 502 ALA A O 1
ATOM 3978 N N . PRO A 1 503 ? 9.852 -13.797 -51.5 1 27.44 503 PRO A N 1
ATOM 3979 C CA . PRO A 1 503 ? 11.047 -12.953 -51.562 1 27.44 503 PRO A CA 1
ATOM 3980 C C . PRO A 1 503 ? 11.617 -12.617 -50.188 1 27.44 503 PRO A C 1
ATOM 3982 O O . PRO A 1 503 ? 10.883 -12.625 -49.188 1 27.44 503 PRO A O 1
ATOM 3985 N N . ALA A 1 504 ? 12.93 -12.727 -50.062 1 29 504 ALA A N 1
ATOM 3986 C CA . ALA A 1 504 ? 13.812 -12.492 -48.938 1 29 504 ALA A CA 1
ATOM 3987 C C . ALA A 1 504 ? 13.492 -11.164 -48.25 1 29 504 ALA A C 1
ATOM 3989 O O . ALA A 1 504 ? 13.57 -10.102 -48.875 1 29 504 ALA A O 1
ATOM 3990 N N . PRO A 1 505 ? 12.508 -11.117 -47.344 1 29.34 505 PRO A N 1
ATOM 3991 C CA . PRO A 1 505 ? 12.227 -9.781 -46.812 1 29.34 505 PRO A CA 1
ATOM 3992 C C . PRO A 1 505 ? 13.492 -9.055 -46.375 1 29.34 505 PRO A C 1
ATOM 3994 O O . PRO A 1 505 ? 14.477 -9.688 -45.969 1 29.34 505 PRO A O 1
ATOM 3997 N N . ASP A 1 506 ? 13.75 -7.859 -46.969 1 28.69 506 ASP A N 1
ATOM 3998 C CA . ASP A 1 506 ? 14.859 -6.93 -46.781 1 28.69 506 ASP A CA 1
ATOM 3999 C C . ASP A 1 506 ? 15.211 -6.754 -45.312 1 28.69 506 ASP A C 1
ATOM 4001 O O . ASP A 1 506 ? 14.336 -6.852 -44.438 1 28.69 506 ASP A O 1
ATOM 4005 N N . LEU A 1 507 ? 16.469 -6.816 -45 1 31.16 507 LEU A N 1
ATOM 4006 C CA . LEU A 1 507 ? 17.203 -6.512 -43.781 1 31.16 507 LEU A CA 1
ATOM 4007 C C . LEU A 1 507 ? 16.609 -5.293 -43.094 1 31.16 507 LEU A C 1
ATOM 4009 O O . LEU A 1 507 ? 16.891 -5.043 -41.906 1 31.16 507 LEU A O 1
ATOM 4013 N N . GLY A 1 508 ? 15.961 -4.316 -43.812 1 31.58 508 GLY A N 1
ATOM 4014 C CA . GLY A 1 508 ? 15.266 -3.137 -43.312 1 31.58 508 GLY A CA 1
ATOM 4015 C C . GLY A 1 508 ? 14.148 -3.467 -42.344 1 31.58 508 GLY A C 1
ATOM 4016 O O . GLY A 1 508 ? 13.711 -2.605 -41.562 1 31.58 508 GLY A O 1
ATOM 4017 N N . GLU A 1 509 ? 13.656 -4.543 -42.5 1 32.91 509 GLU A N 1
ATOM 4018 C CA . GLU A 1 509 ? 12.469 -4.859 -41.719 1 32.91 509 GLU A CA 1
ATOM 4019 C C . GLU A 1 509 ? 12.836 -5.211 -40.281 1 32.91 509 GLU A C 1
ATOM 4021 O O . GLU A 1 509 ? 12.078 -4.93 -39.344 1 32.91 509 GLU A O 1
ATOM 4026 N N . LEU A 1 510 ? 13.953 -5.801 -40.094 1 32.72 510 LEU A N 1
ATOM 4027 C CA . LEU A 1 510 ? 14.344 -6.059 -38.719 1 32.72 510 LEU A CA 1
ATOM 4028 C C . LEU A 1 510 ? 14.719 -4.766 -38 1 32.72 510 LEU A C 1
ATOM 4030 O O . LEU A 1 510 ? 14.5 -4.621 -36.812 1 32.72 510 LEU A O 1
ATOM 4034 N N . ALA A 1 511 ? 15.414 -3.783 -38.719 1 34 511 ALA A N 1
ATOM 4035 C CA . ALA A 1 511 ? 15.641 -2.445 -38.188 1 34 511 ALA A CA 1
ATOM 4036 C C . ALA A 1 511 ? 14.328 -1.796 -37.75 1 34 511 ALA A C 1
ATOM 4038 O O . ALA A 1 511 ? 14.281 -1.041 -36.781 1 34 511 ALA A O 1
ATOM 4039 N N . ASP A 1 512 ? 13.305 -1.964 -38.469 1 33.53 512 ASP A N 1
ATOM 4040 C CA . ASP A 1 512 ? 11.977 -1.45 -38.156 1 33.53 512 ASP A CA 1
ATOM 4041 C C . ASP A 1 512 ? 11.406 -2.133 -36.906 1 33.53 512 ASP A C 1
ATOM 4043 O O . ASP A 1 512 ? 10.516 -1.594 -36.25 1 33.53 512 ASP A O 1
ATOM 4047 N N . ILE A 1 513 ? 11.758 -3.258 -36.594 1 36.31 513 ILE A N 1
ATOM 4048 C CA . ILE A 1 513 ? 11.281 -3.926 -35.375 1 36.31 513 ILE A CA 1
ATOM 4049 C C . ILE A 1 513 ? 11.875 -3.242 -34.125 1 36.31 513 ILE A C 1
ATOM 4051 O O . ILE A 1 513 ? 11.172 -3.002 -33.156 1 36.31 513 ILE A O 1
ATOM 4055 N N . VAL A 1 514 ? 13.172 -2.936 -34.062 1 36.31 514 VAL A N 1
ATOM 4056 C CA . VAL A 1 514 ? 13.852 -2.26 -32.969 1 36.31 514 VAL A CA 1
ATOM 4057 C C . VAL A 1 514 ? 13.391 -0.807 -32.906 1 36.31 514 VAL A C 1
ATOM 4059 O O . VAL A 1 514 ? 13.281 -0.243 -31.812 1 36.31 514 VAL A O 1
ATOM 4062 N N . ASN A 1 515 ? 13.375 -0.101 -33.938 1 35.59 515 ASN A N 1
ATOM 4063 C CA . ASN A 1 515 ? 13.016 1.313 -33.906 1 35.59 515 ASN A CA 1
ATOM 4064 C C . ASN A 1 515 ? 11.531 1.515 -33.625 1 35.59 515 ASN A C 1
ATOM 4066 O O . ASN A 1 515 ? 11.094 2.639 -33.375 1 35.59 515 ASN A O 1
ATOM 4070 N N . GLY A 1 516 ? 10.617 0.724 -34.188 1 31.55 516 GLY A N 1
ATOM 4071 C CA . GLY A 1 516 ? 9.188 0.988 -34.094 1 31.55 516 GLY A CA 1
ATOM 4072 C C . GLY A 1 516 ? 8.562 0.465 -32.812 1 31.55 516 GLY A C 1
ATOM 4073 O O . GLY A 1 516 ? 9.266 0.087 -31.875 1 31.55 516 GLY A O 1
ATOM 4074 N N . ASP A 1 517 ? 7.125 0.178 -32.844 1 36.72 517 ASP A N 1
ATOM 4075 C CA . ASP A 1 517 ? 6.035 -0.33 -32.031 1 36.72 517 ASP A CA 1
ATOM 4076 C C . ASP A 1 517 ? 6.367 -1.708 -31.469 1 36.72 517 ASP A C 1
ATOM 4078 O O . ASP A 1 517 ? 5.707 -2.182 -30.531 1 36.72 517 ASP A O 1
ATOM 4082 N N . ASP A 1 518 ? 7.277 -2.35 -32 1 36.34 518 ASP A N 1
ATOM 4083 C CA . ASP A 1 518 ? 7.484 -3.748 -31.641 1 36.34 518 ASP A CA 1
ATOM 4084 C C . ASP A 1 518 ? 8.352 -3.873 -30.391 1 36.34 518 ASP A C 1
ATOM 4086 O O . ASP A 1 518 ? 8.148 -4.777 -29.578 1 36.34 518 ASP A O 1
ATOM 4090 N N . LEU A 1 519 ? 9.453 -3.107 -30.297 1 38.47 519 LEU A N 1
ATOM 4091 C CA . LEU A 1 519 ? 10.188 -3.115 -29.031 1 38.47 519 LEU A CA 1
ATOM 4092 C C . LEU A 1 519 ? 9.266 -2.807 -27.859 1 38.47 519 LEU A C 1
ATOM 4094 O O . LEU A 1 519 ? 9.375 -3.43 -26.797 1 38.47 519 LEU A O 1
ATOM 4098 N N . ASP A 1 520 ? 8.469 -1.802 -28.047 1 39.94 520 ASP A N 1
ATOM 4099 C CA . ASP A 1 520 ? 7.465 -1.582 -27 1 39.94 520 ASP A CA 1
ATOM 4100 C C . ASP A 1 520 ? 6.742 -2.881 -26.656 1 39.94 520 ASP A C 1
ATOM 4102 O O . ASP A 1 520 ? 6.418 -3.121 -25.484 1 39.94 520 ASP A O 1
ATOM 4106 N N . PHE A 1 521 ? 6.664 -3.59 -27.781 1 38.56 521 PHE A N 1
ATOM 4107 C CA . PHE A 1 521 ? 5.957 -4.855 -27.641 1 38.56 521 PHE A CA 1
ATOM 4108 C C . PHE A 1 521 ? 6.766 -5.836 -26.797 1 38.56 521 PHE A C 1
ATOM 4110 O O . PHE A 1 521 ? 6.23 -6.457 -25.875 1 38.56 521 PHE A O 1
ATOM 4117 N N . ILE A 1 522 ? 8 -6.109 -27.266 1 41.97 522 ILE A N 1
ATOM 4118 C CA . ILE A 1 522 ? 8.805 -7.066 -26.516 1 41.97 522 ILE A CA 1
ATOM 4119 C C . ILE A 1 522 ? 8.922 -6.621 -25.062 1 41.97 522 ILE A C 1
ATOM 4121 O O . ILE A 1 522 ? 8.812 -7.438 -24.141 1 41.97 522 ILE A O 1
ATOM 4125 N N . MET A 1 523 ? 9.242 -5.371 -24.953 1 44.25 523 MET A N 1
ATOM 4126 C CA . MET A 1 523 ? 9.391 -4.844 -23.609 1 44.25 523 MET A CA 1
ATOM 4127 C C . MET A 1 523 ? 8.102 -5 -22.812 1 44.25 523 MET A C 1
ATOM 4129 O O . MET A 1 523 ? 8.133 -5.195 -21.594 1 44.25 523 MET A O 1
ATOM 4133 N N . ASN A 1 524 ? 7.098 -4.875 -23.562 1 40.16 524 ASN A N 1
ATOM 4134 C CA . ASN A 1 524 ? 5.805 -5.117 -22.938 1 40.16 524 ASN A CA 1
ATOM 4135 C C . ASN A 1 524 ? 5.633 -6.578 -22.531 1 40.16 524 ASN A C 1
ATOM 4137 O O . ASN A 1 524 ? 4.742 -6.914 -21.75 1 40.16 524 ASN A O 1
ATOM 4141 N N . ILE A 1 525 ? 6.266 -7.508 -23.344 1 38.94 525 ILE A N 1
ATOM 4142 C CA . ILE A 1 525 ? 5.98 -8.938 -23.25 1 38.94 525 ILE A CA 1
ATOM 4143 C C . ILE A 1 525 ? 6.746 -9.539 -22.078 1 38.94 525 ILE A C 1
ATOM 4145 O O . ILE A 1 525 ? 6.84 -10.766 -21.953 1 38.94 525 ILE A O 1
ATOM 4149 N N . GLY A 1 526 ? 7.059 -8.859 -21.109 1 41.78 526 GLY A N 1
ATOM 4150 C CA . GLY A 1 526 ? 7.5 -9.555 -19.906 1 41.78 526 GLY A CA 1
ATOM 4151 C C . GLY A 1 526 ? 8.805 -9.023 -19.359 1 41.78 526 GLY A C 1
ATOM 4152 O O . GLY A 1 526 ? 9.336 -9.555 -18.375 1 41.78 526 GLY A O 1
ATOM 4153 N N . PHE A 1 527 ? 9.633 -8.328 -20.266 1 37.22 527 PHE A N 1
ATOM 4154 C CA . PHE A 1 527 ? 10.82 -7.734 -19.641 1 37.22 527 PHE A CA 1
ATOM 4155 C C . PHE A 1 527 ? 10.445 -6.492 -18.844 1 37.22 527 PHE A C 1
ATOM 4157 O O . PHE A 1 527 ? 10.828 -6.359 -17.688 1 37.22 527 PHE A O 1
ATOM 4164 N N . ASP A 1 528 ? 10.602 -5.184 -19.344 1 35.12 528 ASP A N 1
ATOM 4165 C CA . ASP A 1 528 ? 10.375 -3.992 -18.531 1 35.12 528 ASP A CA 1
ATOM 4166 C C . ASP A 1 528 ? 8.914 -3.551 -18.594 1 35.12 528 ASP A C 1
ATOM 4168 O O . ASP A 1 528 ? 8.391 -3.268 -19.672 1 35.12 528 ASP A O 1
ATOM 4172 N N . ALA A 1 529 ? 8.18 -4.086 -17.906 1 34.09 529 ALA A N 1
ATOM 4173 C CA . ALA A 1 529 ? 6.855 -3.479 -17.875 1 34.09 529 ALA A CA 1
ATOM 4174 C C . ALA A 1 529 ? 6.949 -1.958 -17.797 1 34.09 529 ALA A C 1
ATOM 4176 O O . ALA A 1 529 ? 5.945 -1.276 -17.578 1 34.09 529 ALA A O 1
ATOM 4177 N N . SER A 1 530 ? 8.117 -1.371 -17.453 1 30.33 530 SER A N 1
ATOM 4178 C CA . SER A 1 530 ? 8.094 0.088 -17.438 1 30.33 530 SER A CA 1
ATOM 4179 C C . SER A 1 530 ? 7.891 0.653 -18.828 1 30.33 530 SER A C 1
ATOM 4181 O O . SER A 1 530 ? 8.547 0.226 -19.781 1 30.33 530 SER A O 1
ATOM 4183 N N . PRO A 1 531 ? 6.836 1.126 -19.188 1 28.89 531 PRO A N 1
ATOM 4184 C CA . PRO A 1 531 ? 6.789 1.818 -20.484 1 28.89 531 PRO A CA 1
ATOM 4185 C C . PRO A 1 531 ? 8.062 2.613 -20.766 1 28.89 531 PRO A C 1
ATOM 4187 O O . PRO A 1 531 ? 8.484 3.428 -19.953 1 28.89 531 PRO A O 1
ATOM 4190 N N . PHE A 1 532 ? 9.078 2.15 -21.5 1 29.77 532 PHE A N 1
ATOM 4191 C CA . PHE A 1 532 ? 10.164 2.91 -22.109 1 29.77 532 PHE A CA 1
ATOM 4192 C C . PHE A 1 532 ? 9.641 4.191 -22.75 1 29.77 532 PHE A C 1
ATOM 4194 O O . PHE A 1 532 ? 9.172 4.176 -23.891 1 29.77 532 PHE A O 1
ATOM 4201 N N . SER A 1 533 ? 8.992 4.977 -22.141 1 28.25 533 SER A N 1
ATOM 4202 C CA . SER A 1 533 ? 8.594 6.25 -22.734 1 28.25 533 SER A CA 1
ATOM 4203 C C . SER A 1 533 ? 9.766 6.918 -23.438 1 28.25 533 SER A C 1
ATOM 4205 O O . SER A 1 533 ? 9.656 7.301 -24.609 1 28.25 533 SER A O 1
ATOM 4207 N N . HIS A 1 534 ? 10.547 7.957 -22.828 1 28.88 534 HIS A N 1
ATOM 4208 C CA . HIS A 1 534 ? 11.141 9.102 -23.516 1 28.88 534 HIS A CA 1
ATOM 4209 C C . HIS A 1 534 ? 12.461 8.734 -24.172 1 28.88 534 HIS A C 1
ATOM 4211 O O . HIS A 1 534 ? 13.148 9.602 -24.719 1 28.88 534 HIS A O 1
ATOM 4217 N N . VAL A 1 535 ? 13.266 7.844 -23.75 1 27.59 535 VAL A N 1
ATOM 4218 C CA . VAL A 1 535 ? 14.508 7.879 -24.516 1 27.59 535 VAL A CA 1
ATOM 4219 C C . VAL A 1 535 ? 14.273 7.277 -25.891 1 27.59 535 VAL A C 1
ATOM 4221 O O . VAL A 1 535 ? 13.742 6.172 -26.016 1 27.59 535 VAL A O 1
ATOM 4224 N N . ASP A 1 536 ? 14.203 8.195 -26.781 1 27.36 536 ASP A N 1
ATOM 4225 C CA . ASP A 1 536 ? 14.438 7.852 -28.172 1 27.36 536 ASP A CA 1
ATOM 4226 C C . ASP A 1 536 ? 15.594 6.875 -28.312 1 27.36 536 ASP A C 1
ATOM 4228 O O . ASP A 1 536 ? 16.75 7.23 -28.078 1 27.36 536 ASP A O 1
ATOM 4232 N N . PRO A 1 537 ? 15.414 5.742 -28.062 1 27.91 537 PRO A N 1
ATOM 4233 C CA . PRO A 1 537 ? 16.609 4.926 -28.219 1 27.91 537 PRO A CA 1
ATOM 4234 C C . PRO A 1 537 ? 17.406 5.281 -29.484 1 27.91 537 PRO A C 1
ATOM 4236 O O . PRO A 1 537 ? 18.531 4.82 -29.656 1 27.91 537 PRO A O 1
ATOM 4239 N N . LEU A 1 538 ? 16.672 5.867 -30.453 1 27.05 538 LEU A N 1
ATOM 4240 C CA . LEU A 1 538 ? 17.312 6.145 -31.734 1 27.05 538 LEU A CA 1
ATOM 4241 C C . LEU A 1 538 ? 18.203 7.387 -31.625 1 27.05 538 LEU A C 1
ATOM 4243 O O . LEU A 1 538 ? 18.828 7.781 -32.625 1 27.05 538 LEU A O 1
ATOM 4247 N N . GLN A 1 539 ? 18.047 8.164 -30.594 1 26.81 539 GLN A N 1
ATOM 4248 C CA . GLN A 1 539 ? 18.906 9.336 -30.75 1 26.81 539 GLN A CA 1
ATOM 4249 C C . GLN A 1 539 ? 20.375 8.945 -30.703 1 26.81 539 GLN A C 1
ATOM 4251 O O . GLN A 1 539 ? 21.234 9.719 -31.125 1 26.81 539 GLN A O 1
ATOM 4256 N N . PHE A 1 540 ? 20.703 7.875 -30.031 1 27.56 540 PHE A N 1
ATOM 4257 C CA . PHE A 1 540 ? 22.141 7.656 -30.125 1 27.56 540 PHE A CA 1
ATOM 4258 C C . PHE A 1 540 ? 22.516 7.098 -31.5 1 27.56 540 PHE A C 1
ATOM 4260 O O . PHE A 1 540 ? 23.672 7.18 -31.906 1 27.56 540 PHE A O 1
ATOM 4267 N N . PHE A 1 541 ? 21.578 6.418 -32.094 1 26.47 541 PHE A N 1
ATOM 4268 C CA . PHE A 1 541 ? 22.047 5.875 -33.375 1 26.47 541 PHE A CA 1
ATOM 4269 C C . PHE A 1 541 ? 22.141 6.969 -34.438 1 26.47 541 PHE A C 1
ATOM 4271 O O . PHE A 1 541 ? 22.781 6.793 -35.469 1 26.47 541 PHE A O 1
ATOM 4278 N N . VAL A 1 542 ? 21.328 7.988 -34.312 1 27.98 542 VAL A N 1
ATOM 4279 C CA . VAL A 1 542 ? 21.328 8.914 -35.438 1 27.98 542 VAL A CA 1
ATOM 4280 C C . VAL A 1 542 ? 22.562 9.812 -35.375 1 27.98 542 VAL A C 1
ATOM 4282 O O . VAL A 1 542 ? 22.891 10.492 -36.344 1 27.98 542 VAL A O 1
ATOM 4285 N N . ALA A 1 543 ? 23.156 9.867 -34.188 1 29.08 543 ALA A N 1
ATOM 4286 C CA . ALA A 1 543 ? 24.172 10.898 -34.25 1 29.08 543 ALA A CA 1
ATOM 4287 C C . ALA A 1 543 ? 25.297 10.508 -35.219 1 29.08 543 ALA A C 1
ATOM 4289 O O . ALA A 1 543 ? 26.031 11.367 -35.688 1 29.08 543 ALA A O 1
ATOM 4290 N N . ASP A 1 544 ? 25.531 9.227 -35.281 1 26.23 544 ASP A N 1
ATOM 4291 C CA . ASP A 1 544 ? 26.781 9.055 -36 1 26.23 544 ASP A CA 1
ATOM 4292 C C . ASP A 1 544 ? 26.594 9.219 -37.5 1 26.23 544 ASP A C 1
ATOM 4294 O O . ASP A 1 544 ? 27.562 9.234 -38.25 1 26.23 544 ASP A O 1
ATOM 4298 N N . LYS A 1 545 ? 25.375 9.023 -38 1 27.75 545 LYS A N 1
ATOM 4299 C CA . LYS A 1 545 ? 25.422 9.055 -39.469 1 27.75 545 LYS A CA 1
ATOM 4300 C C . LYS A 1 545 ? 25.562 10.484 -39.969 1 27.75 545 LYS A C 1
ATOM 4302 O O . LYS A 1 545 ? 25.703 10.703 -41.188 1 27.75 545 LYS A O 1
ATOM 4307 N N . LEU A 1 546 ? 25.172 11.477 -39.25 1 28.16 546 LEU A N 1
ATOM 4308 C CA . LEU A 1 546 ? 25.062 12.703 -40.031 1 28.16 546 LEU A CA 1
ATOM 4309 C C . LEU A 1 546 ? 26.438 13.258 -40.344 1 28.16 546 LEU A C 1
ATOM 4311 O O . LEU A 1 546 ? 26.562 14.258 -41.062 1 28.16 546 LEU A O 1
ATOM 4315 N N . THR A 1 547 ? 27.469 12.906 -39.625 1 27.05 547 THR A N 1
ATOM 4316 C CA . THR A 1 547 ? 28.594 13.781 -39.969 1 27.05 547 THR A CA 1
ATOM 4317 C C . THR A 1 547 ? 29.328 13.281 -41.188 1 27.05 547 THR A C 1
ATOM 4319 O O . THR A 1 547 ? 30.516 13.57 -41.375 1 27.05 547 THR A O 1
ATOM 4322 N N . ARG A 1 548 ? 28.75 12.266 -41.938 1 26.83 548 ARG A N 1
ATOM 4323 C CA . ARG A 1 548 ? 29.672 12.031 -43.062 1 26.83 548 ARG A CA 1
ATOM 4324 C C . ARG A 1 548 ? 29.641 13.188 -44.031 1 26.83 548 ARG A C 1
ATOM 4326 O O . ARG A 1 548 ? 28.578 13.586 -44.5 1 26.83 548 ARG A O 1
ATOM 4333 N N . PRO A 1 549 ? 30.625 14.055 -44.125 1 30.59 549 PRO A N 1
ATOM 4334 C CA . PRO A 1 549 ? 30.859 15.109 -45.125 1 30.59 549 PRO A CA 1
ATOM 4335 C C . PRO A 1 549 ? 30.688 14.617 -46.562 1 30.59 549 PRO A C 1
ATOM 4337 O O . PRO A 1 549 ? 30.969 13.453 -46.844 1 30.59 549 PRO A O 1
ATOM 4340 N N . GLY A 1 550 ? 29.594 14.953 -47.25 1 26.2 550 GLY A N 1
ATOM 4341 C CA . GLY A 1 550 ? 29.406 14.734 -48.688 1 26.2 550 GLY A CA 1
ATOM 4342 C C . GLY A 1 550 ? 30.656 14.977 -49.5 1 26.2 550 GLY A C 1
ATOM 4343 O O . GLY A 1 550 ? 31.562 15.695 -49.031 1 26.2 550 GLY A O 1
ATOM 4344 N N . PRO A 1 551 ? 31.203 14.016 -50.281 1 26.83 551 PRO A N 1
ATOM 4345 C CA . PRO A 1 551 ? 32.312 14.234 -51.188 1 26.83 551 PRO A CA 1
ATOM 4346 C C . PRO A 1 551 ? 32.188 15.531 -51.969 1 26.83 551 PRO A C 1
ATOM 4348 O O . PRO A 1 551 ? 31.078 16 -52.219 1 26.83 551 PRO A O 1
ATOM 4351 N N . GLN A 1 552 ? 33.031 16.547 -51.812 1 25.03 552 GLN A N 1
ATOM 4352 C CA . GLN A 1 552 ? 33.281 17.656 -52.75 1 25.03 552 GLN A CA 1
ATOM 4353 C C . GLN A 1 552 ? 33.406 17.141 -54.188 1 25.03 552 GLN A C 1
ATOM 4355 O O . GLN A 1 552 ? 34.188 16.219 -54.438 1 25.03 552 GLN A O 1
ATOM 4360 N N . ALA A 1 553 ? 32.469 17.562 -55 1 22.09 553 ALA A N 1
ATOM 4361 C CA . ALA A 1 553 ? 32.75 17.719 -56.406 1 22.09 553 ALA A CA 1
ATOM 4362 C C . ALA A 1 553 ? 33.844 18.781 -56.625 1 22.09 553 ALA A C 1
ATOM 4364 O O . ALA A 1 553 ? 33.812 19.828 -56 1 22.09 553 ALA A O 1
ATOM 4365 N N . MET B 1 1 ? -19.953 6.012 26.516 1 19.31 1 MET B N 1
ATOM 4366 C CA . MET B 1 1 ? -19.219 5.102 25.641 1 19.31 1 MET B CA 1
ATOM 4367 C C . MET B 1 1 ? -19.266 5.594 24.188 1 19.31 1 MET B C 1
ATOM 4369 O O . MET B 1 1 ? -20.344 5.672 23.594 1 19.31 1 MET B O 1
ATOM 4373 N N . SER B 1 2 ? -18.406 6.535 23.734 1 21.77 2 SER B N 1
ATOM 4374 C CA . SER B 1 2 ? -18.406 7.469 22.609 1 21.77 2 SER B CA 1
ATOM 4375 C C . SER B 1 2 ? -18.375 6.73 21.281 1 21.77 2 SER B C 1
ATOM 4377 O O . SER B 1 2 ? -17.625 5.762 21.109 1 21.77 2 SER B O 1
ATOM 4379 N N . ARG B 1 3 ? -19.344 6.77 20.438 1 35.53 3 ARG B N 1
ATOM 4380 C CA . ARG B 1 3 ? -19.531 6.141 19.141 1 35.53 3 ARG B CA 1
ATOM 4381 C C . ARG B 1 3 ? -18.422 6.527 18.172 1 35.53 3 ARG B C 1
ATOM 4383 O O . ARG B 1 3 ? -18.172 7.715 17.953 1 35.53 3 ARG B O 1
ATOM 4390 N N . PRO B 1 4 ? -17.578 5.613 17.922 1 35.44 4 PRO B N 1
ATOM 4391 C CA . PRO B 1 4 ? -16.391 5.883 17.094 1 35.44 4 PRO B CA 1
ATOM 4392 C C . PRO B 1 4 ? -16.75 6.633 15.805 1 35.44 4 PRO B C 1
ATOM 4394 O O . PRO B 1 4 ? -17.859 6.508 15.297 1 35.44 4 PRO B O 1
ATOM 4397 N N . ALA B 1 5 ? -16.031 7.762 15.5 1 40.16 5 ALA B N 1
ATOM 4398 C CA . ALA B 1 5 ? -16.219 8.672 14.375 1 40.16 5 ALA B CA 1
ATOM 4399 C C . ALA B 1 5 ? -16.562 7.902 13.102 1 40.16 5 ALA B C 1
ATOM 4401 O O . ALA B 1 5 ? -17.312 8.398 12.258 1 40.16 5 ALA B O 1
ATOM 4402 N N . GLU B 1 6 ? -16.156 6.664 13.047 1 37.97 6 GLU B N 1
ATOM 4403 C CA . GLU B 1 6 ? -16.422 5.848 11.867 1 37.97 6 GLU B CA 1
ATOM 4404 C C . GLU B 1 6 ? -17.906 5.512 11.734 1 37.97 6 GLU B C 1
ATOM 4406 O O . GLU B 1 6 ? -18.406 5.309 10.625 1 37.97 6 GLU B O 1
ATOM 4411 N N . GLU B 1 7 ? -18.656 5.496 12.789 1 39.75 7 GLU B N 1
ATOM 4412 C CA . GLU B 1 7 ? -20.062 5.09 12.812 1 39.75 7 GLU B CA 1
ATOM 4413 C C . GLU B 1 7 ? -20.953 6.184 12.25 1 39.75 7 GLU B C 1
ATOM 4415 O O . GLU B 1 7 ? -22.109 5.918 11.883 1 39.75 7 GLU B O 1
ATOM 4420 N N . VAL B 1 8 ? -20.438 7.273 12.219 1 37.78 8 VAL B N 1
ATOM 4421 C CA . VAL B 1 8 ? -21.312 8.383 11.852 1 37.78 8 VAL B CA 1
ATOM 4422 C C . VAL B 1 8 ? -21.641 8.312 10.359 1 37.78 8 VAL B C 1
ATOM 4424 O O . VAL B 1 8 ? -22.672 8.812 9.914 1 37.78 8 VAL B O 1
ATOM 4427 N N . LEU B 1 9 ? -20.844 7.645 9.609 1 39.56 9 LEU B N 1
ATOM 4428 C CA . LEU B 1 9 ? -21.062 7.715 8.164 1 39.56 9 LEU B CA 1
ATOM 4429 C C . LEU B 1 9 ? -22.219 6.816 7.75 1 39.56 9 LEU B C 1
ATOM 4431 O O . LEU B 1 9 ? -22.75 6.957 6.648 1 39.56 9 LEU B O 1
ATOM 4435 N N . SER B 1 10 ? -22.609 5.781 8.562 1 35.5 10 SER B N 1
ATOM 4436 C CA . SER B 1 10 ? -23.453 4.727 8.008 1 35.5 10 SER B CA 1
ATOM 4437 C C . SER B 1 10 ? -24.938 5.078 8.133 1 35.5 10 SER B C 1
ATOM 4439 O O . SER B 1 10 ? -25.797 4.32 7.688 1 35.5 10 SER B O 1
ATOM 4441 N N . GLU B 1 11 ? -25.359 5.934 8.844 1 35.66 11 GLU B N 1
ATOM 4442 C CA . GLU B 1 11 ? -26.75 5.805 9.242 1 35.66 11 GLU B CA 1
ATOM 4443 C C . GLU B 1 11 ? -27.688 6.141 8.086 1 35.66 11 GLU B C 1
ATOM 4445 O O . GLU B 1 11 ? -28.844 5.695 8.055 1 35.66 11 GLU B O 1
ATOM 4450 N N . ASN B 1 12 ? -27.609 7.289 7.273 1 31.75 12 ASN B N 1
ATOM 4451 C CA . ASN B 1 12 ? -28.766 7.68 6.473 1 31.75 12 ASN B CA 1
ATOM 4452 C C . ASN B 1 12 ? -28.516 7.465 4.984 1 31.75 12 ASN B C 1
ATOM 4454 O O . ASN B 1 12 ? -27.688 8.148 4.387 1 31.75 12 ASN B O 1
ATOM 4458 N N . PRO B 1 13 ? -28.906 6.309 4.379 1 36.41 13 PRO B N 1
ATOM 4459 C CA . PRO B 1 13 ? -28.875 6.234 2.916 1 36.41 13 PRO B CA 1
ATOM 4460 C C . PRO B 1 13 ? -29.578 7.41 2.244 1 36.41 13 PRO B C 1
ATOM 4462 O O . PRO B 1 13 ? -30.781 7.598 2.43 1 36.41 13 PRO B O 1
ATOM 4465 N N . LEU B 1 14 ? -29.172 8.5 2.135 1 32.81 14 LEU B N 1
ATOM 4466 C CA . LEU B 1 14 ? -29.812 9.562 1.369 1 32.81 14 LEU B CA 1
ATOM 4467 C C . LEU B 1 14 ? -30.078 9.117 -0.065 1 32.81 14 LEU B C 1
ATOM 4469 O O . LEU B 1 14 ? -29.156 8.695 -0.769 1 32.81 14 LEU B O 1
ATOM 4473 N N . LYS B 1 15 ? -31.188 8.562 -0.384 1 34.59 15 LYS B N 1
ATOM 4474 C CA . LYS B 1 15 ? -31.578 8.625 -1.789 1 34.59 15 LYS B CA 1
ATOM 4475 C C . LYS B 1 15 ? -31.062 9.906 -2.443 1 34.59 15 LYS B C 1
ATOM 4477 O O . LYS B 1 15 ? -31.109 10.977 -1.84 1 34.59 15 LYS B O 1
ATOM 4482 N N . THR B 1 16 ? -30.109 9.797 -3.387 1 38.16 16 THR B N 1
ATOM 4483 C CA . THR B 1 16 ? -29.484 10.836 -4.191 1 38.16 16 THR B CA 1
ATOM 4484 C C . THR B 1 16 ? -30.453 11.992 -4.426 1 38.16 16 THR B C 1
ATOM 4486 O O . THR B 1 16 ? -31.016 12.117 -5.512 1 38.16 16 THR B O 1
ATOM 4489 N N . SER B 1 17 ? -31.594 11.938 -3.924 1 38.19 17 SER B N 1
ATOM 4490 C CA . SER B 1 17 ? -32.188 13.25 -4.199 1 38.19 17 SER B CA 1
ATOM 4491 C C . SER B 1 17 ? -31.141 14.359 -4.016 1 38.19 17 SER B C 1
ATOM 4493 O O . SER B 1 17 ? -30.328 14.305 -3.09 1 38.19 17 SER B O 1
ATOM 4495 N N . LEU B 1 18 ? -30.875 15.094 -5.082 1 47.75 18 LEU B N 1
ATOM 4496 C CA . LEU B 1 18 ? -30.031 16.266 -5.258 1 47.75 18 LEU B CA 1
ATOM 4497 C C . LEU B 1 18 ? -30.031 17.125 -3.996 1 47.75 18 LEU B C 1
ATOM 4499 O O . LEU B 1 18 ? -31.078 17.422 -3.434 1 47.75 18 LEU B O 1
ATOM 4503 N N . ILE B 1 19 ? -29.094 16.906 -3.246 1 52.47 19 ILE B N 1
ATOM 4504 C CA . ILE B 1 19 ? -28.891 17.844 -2.148 1 52.47 19 ILE B CA 1
ATOM 4505 C C . ILE B 1 19 ? -29.297 19.25 -2.58 1 52.47 19 ILE B C 1
ATOM 4507 O O . ILE B 1 19 ? -28.734 19.812 -3.52 1 52.47 19 ILE B O 1
ATOM 4511 N N . PRO B 1 20 ? -30.469 19.625 -2.268 1 63.19 20 PRO B N 1
ATOM 4512 C CA . PRO B 1 20 ? -30.922 21 -2.512 1 63.19 20 PRO B CA 1
ATOM 4513 C C . PRO B 1 20 ? -29.953 22.047 -2 1 63.19 20 PRO B C 1
ATOM 4515 O O . PRO B 1 20 ? -30.203 22.688 -0.972 1 63.19 20 PRO B O 1
ATOM 4518 N N . LEU B 1 21 ? -28.703 21.938 -2.393 1 83.88 21 LEU B N 1
ATOM 4519 C CA . LEU B 1 21 ? -27.766 23 -2.049 1 83.88 21 LEU B CA 1
ATOM 4520 C C . LEU B 1 21 ? -27.953 24.219 -2.953 1 83.88 21 LEU B C 1
ATOM 4522 O O . LEU B 1 21 ? -27.938 24.094 -4.18 1 83.88 21 LEU B O 1
ATOM 4526 N N . ASP B 1 22 ? -28.266 25.266 -2.293 1 89.56 22 ASP B N 1
ATOM 4527 C CA . ASP B 1 22 ? -28.344 26.516 -3.037 1 89.56 22 ASP B CA 1
ATOM 4528 C C . ASP B 1 22 ? -27.062 26.766 -3.828 1 89.56 22 ASP B C 1
ATOM 4530 O O . ASP B 1 22 ? -25.969 26.484 -3.342 1 89.56 22 ASP B O 1
ATOM 4534 N N . ARG B 1 23 ? -27.203 27.234 -5.09 1 91.38 23 ARG B N 1
ATOM 4535 C CA . ARG B 1 23 ? -26.047 27.422 -5.969 1 91.38 23 ARG B CA 1
ATOM 4536 C C . ARG B 1 23 ? -25.031 28.375 -5.344 1 91.38 23 ARG B C 1
ATOM 4538 O O . ARG B 1 23 ? -23.828 28.156 -5.438 1 91.38 23 ARG B O 1
ATOM 4545 N N . ARG B 1 24 ? -25.516 29.406 -4.766 1 93.25 24 ARG B N 1
ATOM 4546 C CA . ARG B 1 24 ? -24.625 30.375 -4.137 1 93.25 24 ARG B CA 1
ATOM 4547 C C . ARG B 1 24 ? -23.812 29.719 -3.018 1 93.25 24 ARG B C 1
ATOM 4549 O O . ARG B 1 24 ? -22.609 29.969 -2.889 1 93.25 24 ARG B O 1
ATOM 4556 N N . LEU B 1 25 ? -24.5 29 -2.248 1 93.75 25 LEU B N 1
ATOM 4557 C CA . LEU B 1 25 ? -23.812 28.297 -1.164 1 93.75 25 LEU B CA 1
ATOM 4558 C C . LEU B 1 25 ? -22.797 27.312 -1.716 1 93.75 25 LEU B C 1
ATOM 4560 O O . LEU B 1 25 ? -21.703 27.156 -1.166 1 93.75 25 LEU B O 1
ATOM 4564 N N . ALA B 1 26 ? -23.188 26.594 -2.754 1 96.06 26 ALA B N 1
ATOM 4565 C CA . ALA B 1 26 ? -22.266 25.656 -3.404 1 96.06 26 ALA B CA 1
ATOM 4566 C C . ALA B 1 26 ? -21.016 26.375 -3.891 1 96.06 26 ALA B C 1
ATOM 4568 O O . ALA B 1 26 ? -19.906 25.844 -3.787 1 96.06 26 ALA B O 1
ATOM 4569 N N . GLU B 1 27 ? -21.188 27.531 -4.453 1 96.75 27 GLU B N 1
ATOM 4570 C CA . GLU B 1 27 ? -20.062 28.344 -4.902 1 96.75 27 GLU B CA 1
ATOM 4571 C C . GLU B 1 27 ? -19.156 28.734 -3.732 1 96.75 27 GLU B C 1
ATOM 4573 O O . GLU B 1 27 ? -17.938 28.781 -3.875 1 96.75 27 GLU B O 1
ATOM 4578 N N . GLU B 1 28 ? -19.766 28.969 -2.602 1 96.44 28 GLU B N 1
ATOM 4579 C CA . GLU B 1 28 ? -18.984 29.281 -1.405 1 96.44 28 GLU B CA 1
ATOM 4580 C C . GLU B 1 28 ? -18.172 28.078 -0.954 1 96.44 28 GLU B C 1
ATOM 4582 O O . GLU B 1 28 ? -17.031 28.219 -0.487 1 96.44 28 GLU B O 1
ATOM 4587 N N . TYR B 1 29 ? -18.797 26.891 -1.021 1 96.94 29 TYR B N 1
ATOM 4588 C CA . TYR B 1 29 ? -18.062 25.672 -0.684 1 96.94 29 TYR B CA 1
ATOM 4589 C C . TYR B 1 29 ? -16.859 25.5 -1.604 1 96.94 29 TYR B C 1
ATOM 4591 O O . TYR B 1 29 ? -15.781 25.094 -1.157 1 96.94 29 TYR B O 1
ATOM 4599 N N . ILE B 1 30 ? -17.047 25.75 -2.885 1 97.12 30 ILE B N 1
ATOM 4600 C CA . ILE B 1 30 ? -15.969 25.641 -3.852 1 97.12 30 ILE B CA 1
ATOM 4601 C C . ILE B 1 30 ? -14.867 26.656 -3.52 1 97.12 30 ILE B C 1
ATOM 4603 O O . ILE B 1 30 ? -13.68 26.328 -3.582 1 97.12 30 ILE B O 1
ATOM 4607 N N . ASP B 1 31 ? -15.258 27.828 -3.178 1 95.31 31 ASP B N 1
ATOM 4608 C CA . ASP B 1 31 ? -14.289 28.844 -2.779 1 95.31 31 ASP B CA 1
ATOM 4609 C C . ASP B 1 31 ? -13.523 28.406 -1.53 1 95.31 31 ASP B C 1
ATOM 4611 O O . ASP B 1 31 ? -12.312 28.609 -1.438 1 95.31 31 ASP B O 1
ATOM 4615 N N . CYS B 1 32 ? -14.242 27.875 -0.618 1 96.31 32 CYS B N 1
ATOM 4616 C CA . CYS B 1 32 ? -13.617 27.375 0.602 1 96.31 32 CYS B CA 1
ATOM 4617 C C . CYS B 1 32 ? -12.625 26.266 0.292 1 96.31 32 CYS B C 1
ATOM 4619 O O . CYS B 1 32 ? -11.531 26.219 0.856 1 96.31 32 CYS B O 1
ATOM 4621 N N . PHE B 1 33 ? -13.039 25.422 -0.641 1 97.12 33 PHE B N 1
ATOM 4622 C CA . PHE B 1 33 ? -12.188 24.312 -1.062 1 97.12 33 PHE B CA 1
ATOM 4623 C C . PHE B 1 33 ? -10.867 24.828 -1.622 1 97.12 33 PHE B C 1
ATOM 4625 O O . PHE B 1 33 ? -9.797 24.406 -1.197 1 97.12 33 PHE B O 1
ATOM 4632 N N . HIS B 1 34 ? -10.852 25.781 -2.439 1 95.19 34 HIS B N 1
ATOM 4633 C CA . HIS B 1 34 ? -9.672 26.219 -3.176 1 95.19 34 HIS B CA 1
ATOM 4634 C C . HIS B 1 34 ? -8.867 27.234 -2.365 1 95.19 34 HIS B C 1
ATOM 4636 O O . HIS B 1 34 ? -7.641 27.281 -2.469 1 95.19 34 HIS B O 1
ATOM 4642 N N . SER B 1 35 ? -9.484 28.016 -1.502 1 92.75 35 SER B N 1
ATOM 4643 C CA . SER B 1 35 ? -8.805 29.156 -0.903 1 92.75 35 SER B CA 1
ATOM 4644 C C . SER B 1 35 ? -8.461 28.891 0.56 1 92.75 35 SER B C 1
ATOM 4646 O O . SER B 1 35 ? -7.676 29.625 1.161 1 92.75 35 SER B O 1
ATOM 4648 N N . HIS B 1 36 ? -9.016 27.797 1.084 1 93.44 36 HIS B N 1
ATOM 4649 C CA . HIS B 1 36 ? -8.82 27.594 2.514 1 93.44 36 HIS B CA 1
ATOM 4650 C C . HIS B 1 36 ? -8.398 26.156 2.811 1 93.44 36 HIS B C 1
ATOM 4652 O O . HIS B 1 36 ? -7.375 25.922 3.461 1 93.44 36 HIS B O 1
ATOM 4658 N N . SER B 1 37 ? -9.125 25.203 2.307 1 93.81 37 SER B N 1
ATOM 4659 C CA . SER B 1 37 ? -8.906 23.812 2.662 1 93.81 37 SER B CA 1
ATOM 4660 C C . SER B 1 37 ? -7.594 23.281 2.09 1 93.81 37 SER B C 1
ATOM 4662 O O . SER B 1 37 ? -6.855 22.562 2.768 1 93.81 37 SER B O 1
ATOM 4664 N N . CYS B 1 38 ? -7.25 23.609 0.886 1 91.75 38 CYS B N 1
ATOM 4665 C CA . CYS B 1 38 ? -6.148 22.984 0.164 1 91.75 38 CYS B CA 1
ATOM 4666 C C . CYS B 1 38 ? -4.918 23.891 0.16 1 91.75 38 CYS B C 1
ATOM 4668 O O . CYS B 1 38 ? -4.57 24.469 -0.872 1 91.75 38 CYS B O 1
ATOM 4670 N N . ALA B 1 39 ? -4.273 23.875 1.183 1 90.75 39 ALA B N 1
ATOM 4671 C CA . ALA B 1 39 ? -3.078 24.719 1.279 1 90.75 39 ALA B CA 1
ATOM 4672 C C . ALA B 1 39 ? -1.936 24.141 0.447 1 90.75 39 ALA B C 1
ATOM 4674 O O . ALA B 1 39 ? -1.225 24.875 -0.24 1 90.75 39 ALA B O 1
ATOM 4675 N N . THR B 1 40 ? -1.816 22.828 0.511 1 94.38 40 THR B N 1
ATOM 4676 C CA . THR B 1 40 ? -0.704 22.219 -0.211 1 94.38 40 THR B CA 1
ATOM 4677 C C . THR B 1 40 ? -1.194 21.078 -1.096 1 94.38 40 THR B C 1
ATOM 4679 O O . THR B 1 40 ? -0.468 20.625 -1.977 1 94.38 40 THR B O 1
ATOM 4682 N N . TYR B 1 41 ? -2.416 20.609 -0.926 1 96.12 41 TYR B N 1
ATOM 4683 C CA . TYR B 1 41 ? -3.008 19.578 -1.76 1 96.12 41 TYR B CA 1
ATOM 4684 C C . TYR B 1 41 ? -3.689 20.172 -2.982 1 96.12 41 TYR B C 1
ATOM 4686 O O . TYR B 1 41 ? -4.914 20.312 -3.014 1 96.12 41 TYR B O 1
ATOM 4694 N N . ARG B 1 42 ? -2.92 20.484 -3.969 1 95.88 42 ARG B N 1
ATOM 4695 C CA . ARG B 1 42 ? -3.484 21.203 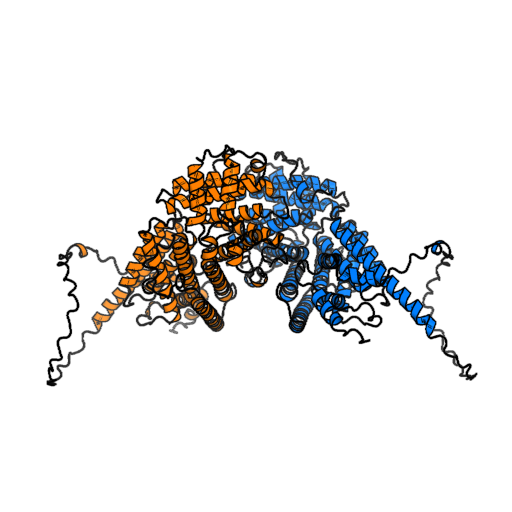-5.105 1 95.88 42 ARG B CA 1
ATOM 4696 C C . ARG B 1 42 ? -3.367 20.391 -6.387 1 95.88 42 ARG B C 1
ATOM 4698 O O . ARG B 1 42 ? -2.264 20.172 -6.891 1 95.88 42 ARG B O 1
ATOM 4705 N N . TYR B 1 43 ? -4.508 19.938 -6.965 1 96.88 43 TYR B N 1
ATOM 4706 C CA . TYR B 1 43 ? -4.488 19.125 -8.172 1 96.88 43 TYR B CA 1
ATOM 4707 C C . TYR B 1 43 ? -5.766 19.312 -8.977 1 96.88 43 TYR B C 1
ATOM 4709 O O . TYR B 1 43 ? -5.945 18.672 -10.023 1 96.88 43 TYR B O 1
ATOM 4717 N N . ILE B 1 44 ? -6.691 20.094 -8.531 1 96.81 44 ILE B N 1
ATOM 4718 C CA . ILE B 1 44 ? -7.902 20.438 -9.266 1 96.81 44 ILE B CA 1
ATOM 4719 C C . ILE B 1 44 ? -7.926 21.938 -9.539 1 96.81 44 ILE B C 1
ATOM 4721 O O . ILE B 1 44 ? -8.008 22.75 -8.609 1 96.81 44 ILE B O 1
ATOM 4725 N N . PRO B 1 45 ? -7.844 22.297 -10.75 1 95 45 PRO B N 1
ATOM 4726 C CA . PRO B 1 45 ? -7.961 23.734 -11.031 1 95 45 PRO B CA 1
ATOM 4727 C C . PRO B 1 45 ? -9.344 24.281 -10.711 1 95 45 PRO B C 1
ATOM 4729 O O . PRO B 1 45 ? -10.352 23.594 -10.898 1 95 45 PRO B O 1
ATOM 4732 N N . ARG B 1 46 ? -9.406 25.531 -10.328 1 94.5 46 ARG B N 1
ATOM 4733 C CA . ARG B 1 46 ? -10.672 26.188 -9.992 1 94.5 46 ARG B CA 1
ATOM 4734 C C . ARG B 1 46 ? -11.625 26.172 -11.18 1 94.5 46 ARG B C 1
ATOM 4736 O O . ARG B 1 46 ? -12.844 26.078 -11.008 1 94.5 46 ARG B O 1
ATOM 4743 N N . SER B 1 47 ? -11.102 26.312 -12.391 1 94.38 47 SER B N 1
ATOM 4744 C CA . SER B 1 47 ? -11.906 26.297 -13.602 1 94.38 47 SER B CA 1
ATOM 4745 C C . SER B 1 47 ? -12.672 24.984 -13.75 1 94.38 47 SER B C 1
ATOM 4747 O O . SER B 1 47 ? -13.828 24.969 -14.18 1 94.38 47 SER B O 1
ATOM 4749 N N . GLN B 1 48 ? -12.055 23.875 -13.398 1 95.81 48 GLN B N 1
ATOM 4750 C CA . GLN B 1 48 ? -12.719 22.594 -13.469 1 95.81 48 GLN B CA 1
ATOM 4751 C C . GLN B 1 48 ? -13.883 22.516 -12.492 1 95.81 48 GLN B C 1
ATOM 4753 O O . GLN B 1 48 ? -14.969 22.031 -12.836 1 95.81 48 GLN B O 1
ATOM 4758 N N . SER B 1 49 ? -13.656 22.984 -11.25 1 96.75 49 SER B N 1
ATOM 4759 C CA . SER B 1 49 ? -14.711 22.969 -10.242 1 96.75 49 SER B CA 1
ATOM 4760 C C . SER B 1 49 ? -15.906 23.828 -10.688 1 96.75 49 SER B C 1
ATOM 4762 O O . SER B 1 49 ? -17.062 23.422 -10.523 1 96.75 49 SER B O 1
ATOM 4764 N N . LYS B 1 50 ? -15.57 24.938 -11.211 1 95.44 50 LYS B N 1
ATOM 4765 C CA . LYS B 1 50 ? -16.625 25.844 -11.656 1 95.44 50 LYS B CA 1
ATOM 4766 C C . LYS B 1 50 ? -17.391 25.25 -12.836 1 95.44 50 LYS B C 1
ATOM 4768 O O . LYS B 1 50 ? -18.625 25.344 -12.898 1 95.44 50 LYS B O 1
ATOM 4773 N N . LYS B 1 51 ? -16.672 24.703 -13.734 1 96.06 51 LYS B N 1
ATOM 4774 C CA . LYS B 1 51 ? -17.297 24.062 -14.883 1 96.06 51 LYS B CA 1
ATOM 4775 C C . LYS B 1 51 ? -18.203 22.922 -14.445 1 96.06 51 LYS B C 1
ATOM 4777 O O . LYS B 1 51 ? -19.328 22.797 -14.938 1 96.06 51 LYS B O 1
ATOM 4782 N N . PHE B 1 52 ? -17.719 22.062 -13.578 1 97.25 52 PHE B N 1
ATOM 4783 C CA . PHE B 1 52 ? -18.5 20.938 -13.078 1 97.25 52 PHE B CA 1
ATOM 4784 C C . PHE B 1 52 ? -19.75 21.438 -12.359 1 97.25 52 PHE B C 1
ATOM 4786 O O . PHE B 1 52 ? -20.844 20.891 -12.531 1 97.25 52 PHE B O 1
ATOM 4793 N N . LEU B 1 53 ? -19.562 22.531 -11.555 1 96.56 53 LEU B N 1
ATOM 4794 C CA . LEU B 1 53 ? -20.703 23.109 -10.844 1 96.56 53 LEU B CA 1
ATOM 4795 C C . LEU B 1 53 ? -21.734 23.656 -11.82 1 96.56 53 LEU B C 1
ATOM 4797 O O . LEU B 1 53 ? -22.938 23.469 -11.625 1 96.56 53 LEU B O 1
ATOM 4801 N N . GLY B 1 54 ? -21.281 24.359 -12.82 1 95.69 54 GLY B N 1
ATOM 4802 C CA . GLY B 1 54 ? -22.172 24.859 -13.852 1 95.69 54 GLY B CA 1
ATOM 4803 C C . GLY B 1 54 ? -22.984 23.766 -14.531 1 95.69 54 GLY B C 1
ATOM 4804 O O . GLY B 1 54 ? -24.188 23.906 -14.719 1 95.69 54 GLY B O 1
ATOM 4805 N N . LYS B 1 55 ? -22.344 22.688 -14.836 1 95.5 55 LYS B N 1
ATOM 4806 C CA . LYS B 1 55 ? -23.016 21.578 -15.492 1 95.5 55 LYS B CA 1
ATOM 4807 C C . LYS B 1 55 ? -24.016 20.906 -14.555 1 95.5 55 LYS B C 1
ATOM 4809 O O . LYS B 1 55 ? -25.062 20.453 -14.992 1 95.5 55 LYS B O 1
ATOM 4814 N N . LEU B 1 56 ? -23.625 20.828 -13.344 1 94.31 56 LEU B N 1
ATOM 4815 C CA . LEU B 1 56 ? -24.516 20.25 -12.344 1 94.31 56 LEU B CA 1
ATOM 4816 C C . LEU B 1 56 ? -25.797 21.047 -12.234 1 94.31 56 LEU B C 1
ATOM 4818 O O . LEU B 1 56 ? -26.891 20.469 -12.273 1 94.31 56 LEU B O 1
ATOM 4822 N N . TYR B 1 57 ? -25.766 22.375 -12.141 1 93.06 57 TYR B N 1
ATOM 4823 C CA . TYR B 1 57 ? -26.922 23.219 -11.891 1 93.06 57 TYR B CA 1
ATOM 4824 C C . TYR B 1 57 ? -27.672 23.516 -13.18 1 93.06 57 TYR B C 1
ATOM 4826 O O . TYR B 1 57 ? -28.844 23.891 -13.156 1 93.06 57 TYR B O 1
ATOM 4834 N N . SER B 1 58 ? -26.953 23.328 -14.312 1 92.88 58 SER B N 1
ATOM 4835 C CA . SER B 1 58 ? -27.672 23.406 -15.578 1 92.88 58 SER B CA 1
ATOM 4836 C C . SER B 1 58 ? -28.328 22.062 -15.93 1 92.88 58 SER B C 1
ATOM 4838 O O . SER B 1 58 ? -29 21.953 -16.953 1 92.88 58 SER B O 1
ATOM 4840 N N . GLU B 1 59 ? -28.062 21.078 -15.172 1 91.31 59 GLU B N 1
ATOM 4841 C CA . GLU B 1 59 ? -28.609 19.75 -15.344 1 91.31 59 GLU B CA 1
ATOM 4842 C C . GLU B 1 59 ? -28.219 19.141 -16.688 1 91.31 59 GLU B C 1
ATOM 4844 O O . GLU B 1 59 ? -29.062 18.641 -17.422 1 91.31 59 GLU B O 1
ATOM 4849 N N . ASP B 1 60 ? -27 19.359 -16.969 1 92.5 60 ASP B N 1
ATOM 4850 C CA . ASP B 1 60 ? -26.438 18.719 -18.172 1 92.5 60 ASP B CA 1
ATOM 4851 C C . ASP B 1 60 ? -26.562 17.203 -18.078 1 92.5 60 ASP B C 1
ATOM 4853 O O . ASP B 1 60 ? -25.922 16.562 -17.234 1 92.5 60 ASP B O 1
ATOM 4857 N N . GLU B 1 61 ? -27.297 16.594 -18.922 1 91.88 61 GLU B N 1
ATOM 4858 C CA . GLU B 1 61 ? -27.656 15.188 -18.844 1 91.88 61 GLU B CA 1
ATOM 4859 C C . GLU B 1 61 ? -26.422 14.305 -18.922 1 91.88 61 GLU B C 1
ATOM 4861 O O . GLU B 1 61 ? -26.281 13.328 -18.188 1 91.88 61 GLU B O 1
ATOM 4866 N N . SER B 1 62 ? -25.562 14.57 -19.828 1 94.12 62 SER B N 1
ATOM 4867 C CA . SER B 1 62 ? -24.344 13.781 -20 1 94.12 62 SER B CA 1
ATOM 4868 C C . SER B 1 62 ? -23.469 13.828 -18.75 1 94.12 62 SER B C 1
ATOM 4870 O O . SER B 1 62 ? -22.875 12.82 -18.359 1 94.12 62 SER B O 1
ATOM 4872 N N . PHE B 1 63 ? -23.422 14.961 -18.141 1 94.06 63 PHE B N 1
ATOM 4873 C CA . PHE B 1 63 ? -22.641 15.148 -16.922 1 94.06 63 PHE B CA 1
ATOM 4874 C C . PHE B 1 63 ? -23.25 14.383 -15.766 1 94.06 63 PHE B C 1
ATOM 4876 O O . PHE B 1 63 ? -22.547 13.719 -15.008 1 94.06 63 PHE B O 1
ATOM 4883 N N . LEU B 1 64 ? -24.562 14.453 -15.672 1 92.69 64 LEU B N 1
ATOM 4884 C CA . LEU B 1 64 ? -25.266 13.805 -14.57 1 92.69 64 LEU B CA 1
ATOM 4885 C C . LEU B 1 64 ? -25.141 12.281 -14.664 1 92.69 64 LEU B C 1
ATOM 4887 O O . LEU B 1 64 ? -25.219 11.586 -13.648 1 92.69 64 LEU B O 1
ATOM 4891 N N . GLN B 1 65 ? -24.875 11.82 -15.828 1 93.06 65 GLN B N 1
ATOM 4892 C CA . GLN B 1 65 ? -24.766 10.383 -16.031 1 93.06 65 GLN B CA 1
ATOM 4893 C C . GLN B 1 65 ? -23.328 9.906 -15.836 1 93.06 65 GLN B C 1
ATOM 4895 O O . GLN B 1 65 ? -23.078 8.711 -15.688 1 93.06 65 GLN B O 1
ATOM 4900 N N . ASP B 1 66 ? -22.438 10.805 -15.844 1 96 66 ASP B N 1
ATOM 4901 C CA . ASP B 1 66 ? -21.031 10.461 -15.656 1 96 66 ASP B CA 1
ATOM 4902 C C . ASP B 1 66 ? -20.703 10.289 -14.18 1 96 66 ASP B C 1
ATOM 4904 O O . ASP B 1 66 ? -20.453 11.266 -13.469 1 96 66 ASP B O 1
ATOM 4908 N N . ASP B 1 67 ? -20.531 9.102 -13.742 1 95.81 67 ASP B N 1
ATOM 4909 C CA . ASP B 1 67 ? -20.344 8.789 -12.328 1 95.81 67 ASP B CA 1
ATOM 4910 C C . ASP B 1 67 ? -19.062 9.406 -11.789 1 95.81 67 ASP B C 1
ATOM 4912 O O . ASP B 1 67 ? -19.016 9.883 -10.656 1 95.81 67 ASP B O 1
ATOM 4916 N N . ALA B 1 68 ? -18.016 9.359 -12.555 1 97.25 68 ALA B N 1
ATOM 4917 C CA . ALA B 1 68 ? -16.734 9.906 -12.102 1 97.25 68 ALA B CA 1
ATOM 4918 C C . ALA B 1 68 ? -16.844 11.414 -11.875 1 97.25 68 ALA B C 1
ATOM 4920 O O . ALA B 1 68 ? -16.406 11.914 -10.836 1 97.25 68 ALA B O 1
ATOM 4921 N N . SER B 1 69 ? -17.438 12.125 -12.812 1 97.25 69 SER B N 1
ATOM 4922 C CA . SER B 1 69 ? -17.609 13.57 -12.695 1 97.25 69 SER B CA 1
ATOM 4923 C C . SER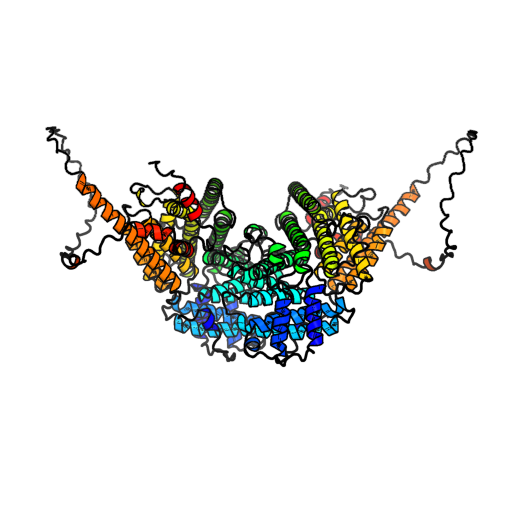 B 1 69 ? -18.484 13.938 -11.508 1 97.25 69 SER B C 1
ATOM 4925 O O . SER B 1 69 ? -18.188 14.875 -10.766 1 97.25 69 SER B O 1
ATOM 4927 N N . MET B 1 70 ? -19.531 13.203 -11.359 1 96.75 70 MET B N 1
ATOM 4928 C CA . MET B 1 70 ? -20.438 13.445 -10.25 1 96.75 70 MET B CA 1
ATOM 4929 C C . MET B 1 70 ? -19.766 13.203 -8.906 1 96.75 70 MET B C 1
ATOM 4931 O O . MET B 1 70 ? -19.953 13.969 -7.961 1 96.75 70 MET B O 1
ATOM 4935 N N . ALA B 1 71 ? -18.984 12.109 -8.844 1 98 71 ALA B N 1
ATOM 4936 C CA . ALA B 1 71 ? -18.25 11.828 -7.613 1 98 71 ALA B CA 1
ATOM 4937 C C . ALA B 1 71 ? -17.297 12.977 -7.27 1 98 71 ALA B C 1
ATOM 4939 O O . ALA B 1 71 ? -17.234 13.406 -6.113 1 98 71 ALA B O 1
ATOM 4940 N N . VAL B 1 72 ? -16.609 13.5 -8.266 1 98.56 72 VAL B N 1
ATOM 4941 C CA . VAL B 1 72 ? -15.633 14.562 -8.055 1 98.56 72 VAL B CA 1
ATOM 4942 C C . VAL B 1 72 ? -16.328 15.82 -7.531 1 98.56 72 VAL B C 1
ATOM 4944 O O . VAL B 1 72 ? -15.906 16.391 -6.531 1 98.56 72 VAL B O 1
ATOM 4947 N N . ILE B 1 73 ? -17.406 16.219 -8.172 1 98.12 73 ILE B N 1
ATOM 4948 C CA . ILE B 1 73 ? -18.047 17.484 -7.777 1 98.12 73 ILE B CA 1
ATOM 4949 C C . ILE B 1 73 ? -18.672 17.328 -6.391 1 98.12 73 ILE B C 1
ATOM 4951 O O . ILE B 1 73 ? -18.594 18.25 -5.57 1 98.12 73 ILE B O 1
ATOM 4955 N N . PHE B 1 74 ? -19.266 16.188 -6.062 1 97.44 74 PHE B N 1
ATOM 4956 C CA . PHE B 1 74 ? -19.828 15.977 -4.734 1 97.44 74 PHE B CA 1
ATOM 4957 C C . PHE B 1 74 ? -18.734 15.992 -3.674 1 97.44 74 PHE B C 1
ATOM 4959 O O . PHE B 1 74 ? -18.922 16.516 -2.576 1 97.44 74 PHE B O 1
ATOM 4966 N N . LEU B 1 75 ? -17.609 15.438 -4.012 1 98.62 75 LEU B N 1
ATOM 4967 C CA . LEU B 1 75 ? -16.531 15.391 -3.035 1 98.62 75 LEU B CA 1
ATOM 4968 C C . LEU B 1 75 ? -15.898 16.766 -2.852 1 98.62 75 LEU B C 1
ATOM 4970 O O . LEU B 1 75 ? -15.5 17.125 -1.742 1 98.62 75 LEU B O 1
ATOM 4974 N N . ILE B 1 76 ? -15.727 17.531 -3.973 1 98.5 76 ILE B N 1
ATOM 4975 C CA . ILE B 1 76 ? -15.25 18.906 -3.838 1 98.5 76 ILE B CA 1
ATOM 4976 C C . ILE B 1 76 ? -16.172 19.688 -2.895 1 98.5 76 ILE B C 1
ATOM 4978 O O . ILE B 1 76 ? -15.695 20.375 -1.984 1 98.5 76 ILE B O 1
ATOM 4982 N N . LEU B 1 77 ? -17.453 19.516 -3.082 1 97.88 77 LEU B N 1
ATOM 4983 C CA . LEU B 1 77 ? -18.438 20.188 -2.244 1 97.88 77 LEU B CA 1
ATOM 4984 C C . LEU B 1 77 ? -18.375 19.672 -0.811 1 97.88 77 LEU B C 1
ATOM 4986 O O . LEU B 1 77 ? -18.484 20.453 0.139 1 97.88 77 LEU B O 1
ATOM 4990 N N . ALA B 1 78 ? -18.219 18.391 -0.624 1 97.75 78 ALA B N 1
ATOM 4991 C CA . ALA B 1 78 ? -18.141 17.797 0.712 1 97.75 78 ALA B CA 1
ATOM 4992 C C . ALA B 1 78 ? -16.938 18.344 1.476 1 97.75 78 ALA B C 1
ATOM 4994 O O . ALA B 1 78 ? -17.047 18.719 2.646 1 97.75 78 ALA B O 1
ATOM 4995 N N . VAL B 1 79 ? -15.797 18.438 0.82 1 98.31 79 VAL B N 1
ATOM 4996 C CA . VAL B 1 79 ? -14.586 18.938 1.46 1 98.31 79 VAL B CA 1
ATOM 4997 C C . VAL B 1 79 ? -14.75 20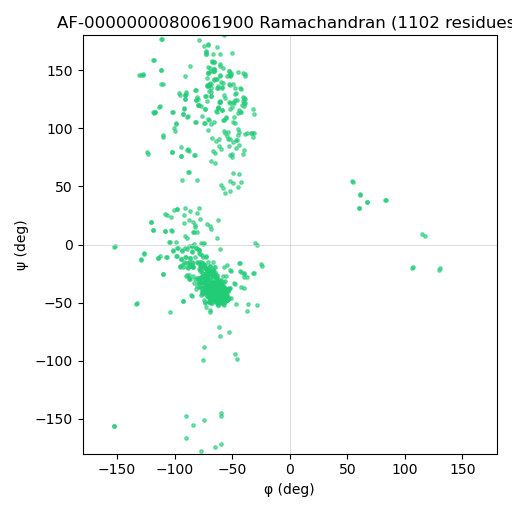.422 1.76 1 98.31 79 VAL B C 1
ATOM 4999 O O . VAL B 1 79 ? -14.422 20.891 2.855 1 98.31 79 VAL B O 1
ATOM 5002 N N . GLY B 1 80 ? -15.258 21.141 0.787 1 98 80 GLY B N 1
ATOM 5003 C CA . GLY B 1 80 ? -15.531 22.547 1.051 1 98 80 GLY B CA 1
ATOM 5004 C C . GLY B 1 80 ? -16.484 22.766 2.207 1 98 80 GLY B C 1
ATOM 5005 O O . GLY B 1 80 ? -16.312 23.688 3.01 1 98 80 GLY B O 1
ATOM 5006 N N . CYS B 1 81 ? -17.438 21.906 2.326 1 96.5 81 CYS B N 1
ATOM 5007 C CA . CYS B 1 81 ? -18.469 22 3.354 1 96.5 81 CYS B CA 1
ATOM 5008 C C . CYS B 1 81 ? -17.891 21.734 4.738 1 96.5 81 CYS B C 1
ATOM 5010 O O . CYS B 1 81 ? -18.141 22.484 5.68 1 96.5 81 CYS B O 1
ATOM 5012 N N . ILE B 1 82 ? -17.094 20.75 4.879 1 96.25 82 ILE B N 1
ATOM 5013 C CA . ILE B 1 82 ? -16.594 20.375 6.195 1 96.25 82 ILE B CA 1
ATOM 5014 C C . ILE B 1 82 ? -15.578 21.406 6.68 1 96.25 82 ILE B C 1
ATOM 5016 O O . ILE B 1 82 ? -15.422 21.609 7.883 1 96.25 82 ILE B O 1
ATOM 5020 N N . TRP B 1 83 ? -14.977 22.141 5.77 1 96.94 83 TRP B N 1
ATOM 5021 C CA . TRP B 1 83 ? -14 23.172 6.113 1 96.94 83 TRP B CA 1
ATOM 5022 C C . TRP B 1 83 ? -14.68 24.531 6.309 1 96.94 83 TRP B C 1
ATOM 5024 O O . TRP B 1 83 ? -14.086 25.453 6.852 1 96.94 83 TRP B O 1
ATOM 5034 N N . TYR B 1 84 ? -15.898 24.594 5.938 1 95.81 84 TYR B N 1
ATOM 5035 C CA . TYR B 1 84 ? -16.625 25.844 5.883 1 95.81 84 TYR B CA 1
ATOM 5036 C C . TYR B 1 84 ? -16.688 26.5 7.262 1 95.81 84 TYR B C 1
ATOM 5038 O O . TYR B 1 84 ? -16.5 27.719 7.391 1 95.81 84 TYR B O 1
ATOM 5046 N N . PRO B 1 85 ? -16.906 25.719 8.312 1 93.62 85 PRO B N 1
ATOM 5047 C CA . PRO B 1 85 ? -16.969 26.328 9.648 1 93.62 85 PRO B CA 1
ATOM 5048 C C . PRO B 1 85 ? -15.633 26.953 10.062 1 93.62 85 PRO B C 1
ATOM 5050 O O . PRO B 1 85 ? -15.617 27.953 10.797 1 93.62 85 PRO B O 1
ATOM 5053 N N . SER B 1 86 ? -14.555 26.406 9.656 1 91.88 86 SER B N 1
ATOM 5054 C CA . SER B 1 86 ? -13.242 26.953 9.977 1 91.88 86 SER B CA 1
ATOM 5055 C C . SER B 1 86 ? -13.055 28.328 9.344 1 91.88 86 SER B C 1
ATOM 5057 O O . SER B 1 86 ? -12.555 29.266 9.984 1 91.88 86 SER B O 1
ATOM 5059 N N . LEU B 1 87 ? -13.453 28.516 8.172 1 89.81 87 LEU B N 1
ATOM 5060 C CA . LEU B 1 87 ? -13.289 29.766 7.445 1 89.81 87 LEU B CA 1
ATOM 5061 C C . LEU B 1 87 ? -14.273 30.828 7.949 1 89.81 87 LEU B C 1
ATOM 5063 O O . LEU B 1 87 ? -13.938 32 8 1 89.81 87 LEU B O 1
ATOM 5067 N N . HIS B 1 88 ? -15.43 30.406 8.391 1 91 88 HIS B N 1
ATOM 5068 C CA . HIS B 1 88 ? -16.484 31.359 8.68 1 91 88 HIS B CA 1
ATOM 5069 C C . HIS B 1 88 ? -16.891 31.312 10.156 1 91 88 HIS B C 1
ATOM 5071 O O . HIS B 1 88 ? -17.891 31.906 10.547 1 91 88 HIS B O 1
ATOM 5077 N N . ASN B 1 89 ? -16.156 30.688 10.906 1 87.75 89 ASN B N 1
ATOM 5078 C CA . ASN B 1 89 ? -16.375 30.609 12.344 1 87.75 89 ASN B CA 1
ATOM 5079 C C . ASN B 1 89 ? -17.781 30.125 12.672 1 87.75 89 ASN B C 1
ATOM 5081 O O . ASN B 1 89 ? -18.516 30.797 13.398 1 87.75 89 ASN B O 1
ATOM 5085 N N . ARG B 1 90 ? -18.109 28.953 12.086 1 88.69 90 ARG B N 1
ATOM 5086 C CA . ARG B 1 90 ? -19.406 28.312 12.312 1 88.69 90 ARG B CA 1
ATOM 5087 C C . ARG B 1 90 ? -19.266 27.031 13.117 1 88.69 90 ARG B C 1
ATOM 5089 O O . ARG B 1 90 ? -18.156 26.656 13.5 1 88.69 90 ARG B O 1
ATOM 5096 N N . ASP B 1 91 ? -20.391 26.453 13.398 1 84.5 91 ASP B N 1
ATOM 5097 C CA . ASP B 1 91 ? -20.406 25.219 14.172 1 84.5 91 ASP B CA 1
ATOM 5098 C C . ASP B 1 91 ? -19.922 24.047 13.328 1 84.5 91 ASP B C 1
ATOM 5100 O O . ASP B 1 91 ? -20.531 23.734 12.297 1 84.5 91 ASP B O 1
ATOM 5104 N N . VAL B 1 92 ? -19.016 23.359 13.82 1 85.62 92 VAL B N 1
ATOM 5105 C CA . VAL B 1 92 ? -18.344 22.297 13.07 1 85.62 92 VAL B CA 1
ATOM 5106 C C . VAL B 1 92 ? -19.281 21.094 12.953 1 85.62 92 VAL B C 1
ATOM 5108 O O . VAL B 1 92 ? -19.328 20.438 11.906 1 85.62 92 VAL B O 1
ATOM 5111 N N . PHE B 1 93 ? -20.094 20.734 13.906 1 84.06 93 PHE B N 1
ATOM 5112 C CA . PHE B 1 93 ? -20.891 19.516 13.953 1 84.06 93 PHE B CA 1
ATOM 5113 C C . PHE B 1 93 ? -22.016 19.562 12.922 1 84.06 93 PHE B C 1
ATOM 5115 O O . PHE B 1 93 ? -22.312 18.562 12.266 1 84.06 93 PHE B O 1
ATOM 5122 N N . GLN B 1 94 ? -22.641 20.703 12.836 1 87 94 GLN B N 1
ATOM 5123 C CA . GLN B 1 94 ? -23.719 20.859 11.867 1 87 94 GLN B CA 1
ATOM 5124 C C . GLN B 1 94 ? -23.203 20.672 10.438 1 87 94 GLN B C 1
ATOM 5126 O O . GLN B 1 94 ? -23.844 20 9.625 1 87 94 GLN B O 1
ATOM 5131 N N . TYR B 1 95 ? -22.109 21.188 10.195 1 91.25 95 TYR B N 1
ATOM 5132 C CA . TYR B 1 95 ? -21.562 21.125 8.844 1 91.25 95 TYR B CA 1
ATOM 5133 C C . TYR B 1 95 ? -20.953 19.75 8.57 1 91.25 95 TYR B C 1
ATOM 5135 O O . TYR B 1 95 ? -20.922 19.312 7.422 1 91.25 95 TYR B O 1
ATOM 5143 N N . LYS B 1 96 ? -20.484 19.094 9.594 1 90.06 96 LYS B N 1
ATOM 5144 C CA . LYS B 1 96 ? -20.016 17.734 9.422 1 90.06 96 LYS B CA 1
ATOM 5145 C C . LYS B 1 96 ? -21.125 16.812 8.906 1 90.06 96 LYS B C 1
ATOM 5147 O O . LYS B 1 96 ? -20.891 15.977 8.039 1 90.06 96 LYS B O 1
ATOM 5152 N N . ALA B 1 97 ? -22.297 16.984 9.414 1 88.5 97 ALA B N 1
ATOM 5153 C CA . ALA B 1 97 ? -23.438 16.172 8.977 1 88.5 97 ALA B CA 1
ATOM 5154 C C . ALA B 1 97 ? -23.781 16.469 7.523 1 88.5 97 ALA B C 1
ATOM 5156 O O . ALA B 1 97 ? -24.047 15.539 6.746 1 88.5 97 ALA B O 1
ATOM 5157 N N . LYS B 1 98 ? -23.828 17.734 7.191 1 90.75 98 LYS B N 1
ATOM 5158 C CA . LYS B 1 98 ? -24.109 18.125 5.812 1 90.75 98 LYS B CA 1
ATOM 5159 C C . LYS B 1 98 ? -23.047 17.578 4.855 1 90.75 98 LYS B C 1
ATOM 5161 O O . LYS B 1 98 ? -23.375 17.078 3.785 1 90.75 98 LYS B O 1
ATOM 5166 N N . ALA B 1 99 ? -21.812 17.719 5.258 1 95.44 99 ALA B N 1
ATOM 5167 C CA . ALA B 1 99 ? -20.688 17.25 4.441 1 95.44 99 ALA B CA 1
ATOM 5168 C C . ALA B 1 99 ? -20.75 15.734 4.262 1 95.44 99 ALA B C 1
ATOM 5170 O O . ALA B 1 99 ? -20.438 15.219 3.186 1 95.44 99 ALA B O 1
ATOM 5171 N N . SER B 1 100 ? -21.188 15.031 5.301 1 93.12 100 SER B N 1
ATOM 5172 C CA . SER B 1 100 ? -21.266 13.57 5.254 1 93.12 100 SER B CA 1
ATOM 5173 C C . SER B 1 100 ? -22.312 13.109 4.238 1 93.12 100 SER B C 1
ATOM 5175 O O . SER B 1 100 ? -22.125 12.086 3.578 1 93.12 100 SER B O 1
ATOM 5177 N N . ARG B 1 101 ? -23.344 13.828 4.121 1 91.94 101 ARG B N 1
ATOM 5178 C CA . ARG B 1 101 ? -24.359 13.484 3.131 1 91.94 101 ARG B CA 1
ATOM 5179 C C . ARG B 1 101 ? -23.812 13.625 1.713 1 91.94 101 ARG B C 1
ATOM 5181 O O . ARG B 1 101 ? -24.078 12.773 0.857 1 91.94 101 ARG B O 1
ATOM 5188 N N . LEU B 1 102 ? -23.109 14.711 1.495 1 94.94 102 LEU B N 1
ATOM 5189 C CA . LEU B 1 102 ? -22.469 14.906 0.199 1 94.94 102 LEU B CA 1
ATOM 5190 C C . LEU B 1 102 ? -21.453 13.812 -0.075 1 94.94 102 LEU B C 1
ATOM 5192 O O . LEU B 1 102 ? -21.359 13.305 -1.195 1 94.94 102 LEU B O 1
ATOM 5196 N N . TYR B 1 103 ? -20.734 13.453 0.928 1 96.38 103 TYR B N 1
ATOM 5197 C CA . TYR B 1 103 ? -19.734 12.391 0.846 1 96.38 103 TYR B CA 1
ATOM 5198 C C . TYR B 1 103 ? -20.375 11.062 0.475 1 96.38 103 TYR B C 1
ATOM 5200 O O . TYR B 1 103 ? -19.875 10.344 -0.393 1 96.38 103 TYR B O 1
ATOM 5208 N N . GLU B 1 104 ? -21.453 10.742 1.093 1 93.19 104 GLU B N 1
ATOM 5209 C CA . GLU B 1 104 ? -22.156 9.492 0.819 1 93.19 104 GLU B CA 1
ATOM 5210 C C . GLU B 1 104 ? -22.672 9.453 -0.614 1 93.19 104 GLU B C 1
ATOM 5212 O O . GLU B 1 104 ? -22.625 8.406 -1.268 1 93.19 104 GLU B O 1
ATOM 5217 N N . ALA B 1 105 ? -23.203 10.555 -1.061 1 93.38 105 ALA B N 1
ATOM 5218 C CA . ALA B 1 105 ? -23.656 10.641 -2.449 1 93.38 105 ALA B CA 1
ATOM 5219 C C . ALA B 1 105 ? -22.5 10.398 -3.412 1 93.38 105 ALA B C 1
ATOM 5221 O O . ALA B 1 105 ? -22.656 9.719 -4.426 1 93.38 105 ALA B O 1
ATOM 5222 N N . ALA B 1 106 ? -21.359 10.984 -3.1 1 96.88 106 ALA B N 1
ATOM 5223 C CA . ALA B 1 106 ? -20.172 10.805 -3.926 1 96.88 106 ALA B CA 1
ATOM 5224 C C . ALA B 1 106 ? -19.719 9.344 -3.938 1 96.88 106 ALA B C 1
ATOM 5226 O O . ALA B 1 106 ? -19.344 8.812 -4.98 1 96.88 106 ALA B O 1
ATOM 5227 N N . LEU B 1 107 ? -19.781 8.664 -2.793 1 95.19 107 LEU B N 1
ATOM 5228 C CA . LEU B 1 107 ? -19.344 7.277 -2.678 1 95.19 107 LEU B CA 1
ATOM 5229 C C . LEU B 1 107 ? -20.219 6.359 -3.521 1 95.19 107 LEU B C 1
ATOM 5231 O O . LEU B 1 107 ? -19.734 5.414 -4.137 1 95.19 107 LEU B O 1
ATOM 5235 N N . SER B 1 108 ? -21.453 6.641 -3.508 1 92.38 108 SER B N 1
ATOM 5236 C CA . SER B 1 108 ? -22.375 5.848 -4.316 1 92.38 108 SER B CA 1
ATOM 5237 C C . SER B 1 108 ? -22.016 5.922 -5.797 1 92.38 108 SER B C 1
ATOM 5239 O O . SER B 1 108 ? -22.062 4.914 -6.504 1 92.38 108 SER B O 1
ATOM 5241 N N . ARG B 1 109 ? -21.672 7.117 -6.242 1 94.56 109 ARG B N 1
ATOM 5242 C CA . ARG B 1 109 ? -21.266 7.293 -7.637 1 94.56 109 ARG B CA 1
ATOM 5243 C C . ARG B 1 109 ? -19.922 6.633 -7.906 1 94.56 109 ARG B C 1
ATOM 5245 O O . ARG B 1 109 ? -19.719 6.016 -8.953 1 94.56 109 ARG B O 1
ATOM 5252 N N . LEU B 1 110 ? -19.016 6.777 -6.957 1 96.19 110 LEU B N 1
ATOM 5253 C CA . LEU B 1 110 ? -17.672 6.227 -7.109 1 96.19 110 LEU B CA 1
ATOM 5254 C C . LEU B 1 110 ? -17.719 4.703 -7.18 1 96.19 110 LEU B C 1
ATOM 5256 O O . LEU B 1 110 ? -16.922 4.09 -7.898 1 96.19 110 LEU B O 1
ATOM 5260 N N . GLU B 1 111 ? -18.625 4.086 -6.5 1 91.19 111 GLU B N 1
ATOM 5261 C CA . GLU B 1 111 ? -18.766 2.635 -6.492 1 91.19 111 GLU B CA 1
ATOM 5262 C C . GLU B 1 111 ? -19.109 2.111 -7.887 1 91.19 111 GLU B C 1
ATOM 5264 O O . GLU B 1 111 ? -18.688 1.015 -8.266 1 91.19 111 GLU B O 1
ATOM 5269 N N . ASN B 1 112 ? -19.766 2.891 -8.617 1 91.69 112 ASN B N 1
ATOM 5270 C CA . ASN B 1 112 ? -20.141 2.496 -9.969 1 91.69 112 ASN B CA 1
ATOM 5271 C C . ASN B 1 112 ? -18.953 2.498 -10.914 1 91.69 112 ASN B C 1
ATOM 5273 O O . ASN B 1 112 ? -19.016 1.938 -12.008 1 91.69 112 ASN B O 1
ATOM 5277 N N . THR B 1 113 ? -17.797 3.051 -10.461 1 91.38 113 THR B N 1
ATOM 5278 C CA . THR B 1 113 ? -16.609 3.111 -11.297 1 91.38 113 THR B CA 1
ATOM 5279 C C . THR B 1 113 ? -15.586 2.068 -10.859 1 91.38 113 THR B C 1
ATOM 5281 O O . THR B 1 113 ? -14.5 1.971 -11.43 1 91.38 113 THR B O 1
ATOM 5284 N N . ALA B 1 114 ? -15.836 1.246 -9.891 1 86 114 ALA B N 1
ATOM 5285 C CA . ALA B 1 114 ? -14.875 0.402 -9.188 1 86 114 ALA B CA 1
ATOM 5286 C C . ALA B 1 114 ? -14.312 -0.675 -10.117 1 86 114 ALA B C 1
ATOM 5288 O O . ALA B 1 114 ? -13.188 -1.141 -9.922 1 86 114 ALA B O 1
ATOM 5289 N N . SER B 1 115 ? -14.969 -1.094 -11.156 1 81.94 115 SER B N 1
ATOM 5290 C CA . SER B 1 115 ? -14.531 -2.189 -12.016 1 81.94 115 SER B CA 1
ATOM 5291 C C . SER B 1 115 ? -13.93 -1.666 -13.32 1 81.94 115 SER B C 1
ATOM 5293 O O . SER B 1 115 ? -13.641 -2.443 -14.227 1 81.94 115 SER B O 1
ATOM 5295 N N . MET B 1 116 ? -13.695 -0.391 -13.336 1 84 116 MET B N 1
ATOM 5296 C CA . MET B 1 116 ? -13.18 0.2 -14.562 1 84 116 MET B CA 1
ATOM 5297 C C . MET B 1 116 ? -11.68 0.449 -14.469 1 84 116 MET B C 1
ATOM 5299 O O . MET B 1 116 ? -11.234 1.29 -13.688 1 84 116 MET B O 1
ATOM 5303 N N . PHE B 1 117 ? -10.906 -0.291 -15.297 1 86.75 117 PHE B N 1
ATOM 5304 C CA . PHE B 1 117 ? -9.453 -0.139 -15.32 1 86.75 117 PHE B CA 1
ATOM 5305 C C . PHE B 1 117 ? -8.961 0.101 -16.75 1 86.75 117 PHE B C 1
ATOM 5307 O O . PHE B 1 117 ? -9.523 -0.434 -17.703 1 86.75 117 PHE B O 1
ATOM 5314 N N . PRO B 1 118 ? -7.961 0.858 -16.906 1 91.38 118 PRO B N 1
ATOM 5315 C CA . PRO B 1 118 ? -7.328 1.721 -15.914 1 91.38 118 PRO B CA 1
ATOM 5316 C C . PRO B 1 118 ? -8.234 2.867 -15.461 1 91.38 118 PRO B C 1
ATOM 5318 O O . PRO B 1 118 ? -9.094 3.312 -16.234 1 91.38 118 PRO B O 1
ATOM 5321 N N . PRO B 1 119 ? -8.023 3.316 -14.18 1 94.44 119 PRO B N 1
ATOM 5322 C CA . PRO B 1 119 ? -8.867 4.422 -13.719 1 94.44 119 PRO B CA 1
ATOM 5323 C C . PRO B 1 119 ? -8.602 5.719 -14.484 1 94.44 119 PRO B C 1
ATOM 5325 O O . PRO B 1 119 ? -7.461 6.012 -14.836 1 94.44 119 PRO B O 1
ATOM 5328 N N . SER B 1 120 ? -9.664 6.43 -14.734 1 94.38 120 SER B N 1
ATOM 5329 C CA . SER B 1 120 ? -9.523 7.742 -15.359 1 94.38 120 SER B CA 1
ATOM 5330 C C . SER B 1 120 ? -8.953 8.758 -14.375 1 94.38 120 SER B C 1
ATOM 5332 O O . SER B 1 120 ? -8.898 8.508 -13.172 1 94.38 120 SER B O 1
ATOM 5334 N N . ILE B 1 121 ? -8.547 9.836 -14.922 1 95.12 121 ILE B N 1
ATOM 5335 C CA . ILE B 1 121 ? -8.008 10.914 -14.102 1 95.12 121 ILE B CA 1
ATOM 5336 C C . ILE B 1 121 ? -9.078 11.406 -13.117 1 95.12 121 ILE B C 1
ATOM 5338 O O . ILE B 1 121 ? -8.766 11.773 -11.984 1 95.12 121 ILE B O 1
ATOM 5342 N N . LEU B 1 122 ? -10.344 11.43 -13.539 1 97.44 122 LEU B N 1
ATOM 5343 C CA . LEU B 1 122 ? -11.445 11.875 -12.688 1 97.44 122 LEU B CA 1
ATOM 5344 C C . LEU B 1 122 ? -11.664 10.914 -11.523 1 97.44 122 LEU B C 1
ATOM 5346 O O . LEU B 1 122 ? -11.914 11.336 -10.398 1 97.44 122 LEU B O 1
ATOM 5350 N N . VAL B 1 123 ? -11.57 9.625 -11.82 1 97.62 123 VAL B N 1
ATOM 5351 C CA . VAL B 1 123 ? -11.688 8.633 -10.766 1 97.62 123 VAL B CA 1
ATOM 5352 C C . VAL B 1 123 ? -10.555 8.812 -9.75 1 97.62 123 VAL B C 1
ATOM 5354 O O . VAL B 1 123 ? -10.773 8.727 -8.539 1 97.62 123 VAL B O 1
ATOM 5357 N N . MET B 1 124 ? -9.359 9.102 -10.227 1 97.5 124 MET B N 1
ATOM 5358 C CA . MET B 1 124 ? -8.227 9.352 -9.352 1 97.5 124 MET B CA 1
ATOM 5359 C C . MET B 1 124 ? -8.461 10.594 -8.492 1 97.5 124 MET B C 1
ATOM 5361 O O . MET B 1 124 ? -8.148 10.594 -7.301 1 97.5 124 MET B O 1
ATOM 5365 N N . GLN B 1 125 ? -8.969 11.609 -9.094 1 98.44 125 GLN B N 1
ATOM 5366 C CA . GLN B 1 125 ? -9.297 12.812 -8.344 1 98.44 125 GLN B CA 1
ATOM 5367 C C . GLN B 1 125 ? -10.297 12.516 -7.227 1 98.44 125 GLN B C 1
ATOM 5369 O O . GLN B 1 125 ? -10.141 13 -6.105 1 98.44 125 GLN B O 1
ATOM 5374 N N . ALA B 1 126 ? -11.289 11.766 -7.582 1 98.62 126 ALA B N 1
ATOM 5375 C CA . ALA B 1 126 ? -12.32 11.43 -6.602 1 98.62 126 ALA B CA 1
ATOM 5376 C C . ALA B 1 126 ? -11.727 10.68 -5.414 1 98.62 126 ALA B C 1
ATOM 5378 O O . ALA B 1 126 ? -12.062 10.969 -4.262 1 98.62 126 ALA B O 1
ATOM 5379 N N . HIS B 1 127 ? -10.867 9.766 -5.695 1 98.56 127 HIS B N 1
ATOM 5380 C CA . HIS B 1 127 ? -10.242 9.008 -4.617 1 98.56 127 HIS B CA 1
ATOM 5381 C C . HIS B 1 127 ? -9.344 9.891 -3.762 1 98.56 127 HIS B C 1
ATOM 5383 O O . HIS B 1 127 ? -9.266 9.719 -2.543 1 98.56 127 HIS B O 1
ATOM 5389 N N . CYS B 1 128 ? -8.633 10.781 -4.32 1 98.5 128 CYS B N 1
ATOM 5390 C CA . CYS B 1 128 ? -7.812 11.719 -3.562 1 98.5 128 CYS B CA 1
ATOM 5391 C C . CYS B 1 128 ? -8.68 12.602 -2.672 1 98.5 128 CYS B C 1
ATOM 5393 O O . CYS B 1 128 ? -8.344 12.828 -1.506 1 98.5 128 CYS B O 1
ATOM 5395 N N . LEU B 1 129 ? -9.758 13.062 -3.271 1 98.81 129 LEU B N 1
ATOM 5396 C CA . LEU B 1 129 ? -10.688 13.898 -2.523 1 98.81 129 LEU B CA 1
ATOM 5397 C C . LEU B 1 129 ? -11.312 13.117 -1.37 1 98.81 129 LEU B C 1
ATOM 5399 O O . LEU B 1 129 ? -11.523 13.672 -0.287 1 98.81 129 LEU B O 1
ATOM 5403 N N . LYS B 1 130 ? -11.625 11.891 -1.642 1 98.56 130 LYS B N 1
ATOM 5404 C CA . LYS B 1 130 ? -12.133 11.016 -0.59 1 98.56 130 LYS B CA 1
ATOM 5405 C C . LYS B 1 130 ? -11.172 10.953 0.589 1 98.56 130 LYS B C 1
ATOM 5407 O O . LYS B 1 130 ? -11.586 11.039 1.746 1 98.56 130 LYS B O 1
ATOM 5412 N N . CYS B 1 131 ? -9.875 10.852 0.332 1 98.31 131 CYS B N 1
ATOM 5413 C CA . CYS B 1 131 ? -8.859 10.844 1.376 1 98.31 131 CYS B CA 1
ATOM 5414 C C . CYS B 1 131 ? -8.875 12.141 2.168 1 98.31 131 CYS B C 1
ATOM 5416 O O . CYS B 1 131 ? -8.883 12.125 3.4 1 98.31 131 CYS B O 1
ATOM 5418 N N . GLN B 1 132 ? -8.961 13.211 1.479 1 98.19 132 GLN B N 1
ATOM 5419 C CA . GLN B 1 132 ? -8.953 14.523 2.121 1 98.19 132 GLN B CA 1
ATOM 5420 C C . GLN B 1 132 ? -10.156 14.688 3.045 1 98.19 132 GLN B C 1
ATOM 5422 O O . GLN B 1 132 ? -10.031 15.227 4.145 1 98.19 132 GLN B O 1
ATOM 5427 N N . PHE B 1 133 ? -11.281 14.258 2.535 1 97.81 133 PHE B N 1
ATOM 5428 C CA . PHE B 1 133 ? -12.492 14.367 3.334 1 97.81 133 PHE B CA 1
ATOM 5429 C C . PHE B 1 133 ? -12.375 13.555 4.617 1 97.81 133 PHE B C 1
ATOM 5431 O O . PHE B 1 133 ? -12.703 14.047 5.699 1 97.81 133 PHE B O 1
ATOM 5438 N N . LEU B 1 134 ? -11.938 12.328 4.52 1 95.94 134 LEU B N 1
ATOM 5439 C CA . LEU B 1 134 ? -11.812 11.438 5.672 1 95.94 134 LEU B CA 1
ATOM 5440 C C . LEU B 1 134 ? -10.828 12 6.688 1 95.94 134 LEU B C 1
ATOM 5442 O O . LEU B 1 134 ? -11.07 11.945 7.895 1 95.94 134 LEU B O 1
ATOM 5446 N N . LEU B 1 135 ? -9.75 12.555 6.223 1 95 135 LEU B N 1
ATOM 5447 C CA . LEU B 1 135 ? -8.75 13.133 7.109 1 95 135 LEU B CA 1
ATOM 5448 C C . LEU B 1 135 ? -9.289 14.375 7.809 1 95 135 LEU B C 1
ATOM 5450 O O . LEU B 1 135 ? -9.07 14.555 9.008 1 95 135 LEU B O 1
ATOM 5454 N N . ALA B 1 136 ? -10.016 15.156 7.035 1 94.44 136 ALA B N 1
ATOM 5455 C CA . ALA B 1 136 ? -10.633 16.328 7.637 1 94.44 136 ALA B CA 1
ATOM 5456 C C . ALA B 1 136 ? -11.648 15.938 8.703 1 94.44 136 ALA B C 1
ATOM 5458 O O . ALA B 1 136 ? -11.82 16.641 9.695 1 94.44 136 ALA B O 1
ATOM 5459 N N . GLY B 1 137 ? -12.266 14.812 8.5 1 91.19 137 GLY B N 1
ATOM 5460 C CA . GLY B 1 137 ? -13.242 14.305 9.453 1 91.19 137 GLY B CA 1
ATOM 5461 C C . GLY B 1 137 ? -12.617 13.523 10.594 1 91.19 137 GLY B C 1
ATOM 5462 O O . GLY B 1 137 ? -13.32 13.047 11.484 1 91.19 137 GLY B O 1
ATOM 5463 N N . ASN B 1 138 ? -11.344 13.359 10.617 1 89.38 138 ASN B N 1
ATOM 5464 C CA . ASN B 1 138 ? -10.602 12.617 11.625 1 89.38 138 ASN B CA 1
ATOM 5465 C C . ASN B 1 138 ? -11.039 11.156 11.68 1 89.38 138 ASN B C 1
ATOM 5467 O O . ASN B 1 138 ? -11.18 10.594 12.766 1 89.38 138 ASN B O 1
ATOM 5471 N N . ILE B 1 139 ? -11.422 10.648 10.602 1 90.69 139 ILE B N 1
ATOM 5472 C CA . ILE B 1 139 ? -11.727 9.227 10.445 1 90.69 139 ILE B CA 1
ATOM 5473 C C . ILE B 1 139 ? -10.5 8.484 9.914 1 90.69 139 ILE B C 1
ATOM 5475 O O . ILE B 1 139 ? -10.484 8.047 8.766 1 90.69 139 ILE B O 1
ATOM 5479 N N . LEU B 1 140 ? -9.547 8.242 10.75 1 89.44 140 LEU B N 1
ATOM 5480 C CA . LEU B 1 140 ? -8.164 7.977 10.359 1 89.44 140 LEU B CA 1
ATOM 5481 C C . LEU B 1 140 ? -8.023 6.555 9.828 1 89.44 140 LEU B C 1
ATOM 5483 O O . LEU B 1 140 ? -7.242 6.312 8.898 1 89.44 140 LEU B O 1
ATOM 5487 N N . ASN B 1 141 ? -8.711 5.562 10.375 1 90.62 141 ASN B N 1
ATOM 5488 C CA . ASN B 1 141 ? -8.602 4.199 9.867 1 90.62 141 ASN B CA 1
ATOM 5489 C C . ASN B 1 141 ? -9.156 4.082 8.445 1 90.62 141 ASN B C 1
ATOM 5491 O O . ASN B 1 141 ? -8.555 3.432 7.594 1 90.62 141 ASN B O 1
ATOM 5495 N N . SER B 1 142 ? -10.312 4.703 8.242 1 92.56 142 SER B N 1
ATOM 5496 C CA . SER B 1 142 ? -10.867 4.73 6.895 1 92.56 142 SER B CA 1
ATOM 5497 C C . SER B 1 142 ? -9.961 5.488 5.938 1 92.56 142 SER B C 1
ATOM 5499 O O . SER B 1 142 ? -9.812 5.102 4.773 1 92.56 142 SER B O 1
ATOM 5501 N N . ALA B 1 143 ? -9.438 6.613 6.441 1 96 143 ALA B N 1
ATOM 5502 C CA . ALA B 1 143 ? -8.492 7.367 5.621 1 96 143 ALA B CA 1
ATOM 5503 C C . ALA B 1 143 ? -7.27 6.52 5.273 1 96 143 ALA B C 1
ATOM 5505 O O . ALA B 1 143 ? -6.766 6.582 4.148 1 96 143 ALA B O 1
ATOM 5506 N N . TRP B 1 144 ? -6.797 5.707 6.254 1 96.19 144 TRP B N 1
ATOM 5507 C CA . TRP B 1 144 ? -5.68 4.793 6.051 1 96.19 144 TRP B CA 1
ATOM 5508 C C . TRP B 1 144 ? -5.938 3.863 4.871 1 96.19 144 TRP B C 1
ATOM 5510 O O . TRP B 1 144 ? -5.102 3.742 3.975 1 96.19 144 TRP B O 1
ATOM 5520 N N . LEU B 1 145 ? -7.07 3.289 4.812 1 96.69 145 LEU B N 1
ATOM 5521 C CA . LEU B 1 145 ? -7.438 2.377 3.736 1 96.69 145 LEU B CA 1
ATOM 5522 C C . LEU B 1 145 ? -7.648 3.133 2.43 1 96.69 145 LEU B C 1
ATOM 5524 O O . LEU B 1 145 ? -7.234 2.67 1.364 1 96.69 145 LEU B O 1
ATOM 5528 N N . ALA B 1 146 ? -8.289 4.293 2.537 1 97.44 146 ALA B N 1
ATOM 5529 C CA . ALA B 1 146 ? -8.57 5.086 1.344 1 97.44 146 ALA B CA 1
ATOM 5530 C C . ALA B 1 146 ? -7.273 5.539 0.67 1 97.44 146 ALA B C 1
ATOM 5532 O O . ALA B 1 146 ? -7.152 5.484 -0.556 1 97.44 146 ALA B O 1
ATOM 5533 N N . VAL B 1 147 ? -6.316 5.996 1.443 1 98.44 147 VAL B N 1
ATOM 5534 C CA . VAL B 1 147 ? -5.035 6.426 0.894 1 98.44 147 VAL B CA 1
ATOM 5535 C C . VAL B 1 147 ? -4.34 5.242 0.22 1 98.44 147 VAL B C 1
ATOM 5537 O O . VAL B 1 147 ? -3.764 5.387 -0.861 1 98.44 147 VAL B O 1
ATOM 5540 N N . GLY B 1 148 ? -4.41 4.121 0.868 1 97.88 148 GLY B N 1
ATOM 5541 C CA . GLY B 1 148 ? -3.848 2.932 0.25 1 97.88 148 GLY B CA 1
ATOM 5542 C C . GLY B 1 148 ? -4.453 2.619 -1.105 1 97.88 148 GLY B C 1
ATOM 5543 O O . GLY B 1 148 ? -3.73 2.346 -2.066 1 97.88 148 GLY B O 1
ATOM 5544 N N . THR B 1 149 ? -5.738 2.652 -1.154 1 97.5 149 THR B N 1
ATOM 5545 C CA . THR B 1 149 ? -6.441 2.373 -2.4 1 97.5 149 THR B CA 1
ATOM 5546 C C . THR B 1 149 ? -6.07 3.395 -3.473 1 97.5 149 THR B C 1
ATOM 5548 O O . THR B 1 149 ? -5.812 3.029 -4.621 1 97.5 149 THR B O 1
ATOM 5551 N N . ALA B 1 150 ? -6.074 4.652 -3.098 1 98.25 150 ALA B N 1
ATOM 5552 C CA . ALA B 1 150 ? -5.758 5.715 -4.051 1 98.25 150 ALA B CA 1
ATOM 5553 C C . ALA B 1 150 ? -4.344 5.551 -4.602 1 98.25 150 ALA B C 1
ATOM 5555 O O . ALA B 1 150 ? -4.117 5.719 -5.805 1 98.25 150 ALA B O 1
ATOM 5556 N N . VAL B 1 151 ? -3.389 5.238 -3.746 1 98.12 151 VAL B N 1
ATOM 5557 C CA . VAL B 1 151 ? -2.004 5.059 -4.168 1 98.12 151 VAL B CA 1
ATOM 5558 C C . VAL B 1 151 ? -1.91 3.885 -5.141 1 98.12 151 VAL B C 1
ATOM 5560 O O . VAL B 1 151 ? -1.259 3.986 -6.184 1 98.12 151 VAL B O 1
ATOM 5563 N N . ARG B 1 152 ? -2.562 2.789 -4.852 1 97.31 152 ARG B N 1
ATOM 5564 C CA . ARG B 1 152 ? -2.49 1.607 -5.703 1 97.31 152 ARG B CA 1
ATOM 5565 C C . ARG B 1 152 ? -3.178 1.853 -7.043 1 97.31 152 ARG B C 1
ATOM 5567 O O . ARG B 1 152 ? -2.725 1.363 -8.078 1 97.31 152 ARG B O 1
ATOM 5574 N N . LEU B 1 153 ? -4.285 2.58 -7.02 1 96.5 153 LEU B N 1
ATOM 5575 C CA . LEU B 1 153 ? -4.914 2.986 -8.273 1 96.5 153 LEU B CA 1
ATOM 5576 C C . LEU B 1 153 ? -3.965 3.836 -9.109 1 96.5 153 LEU B C 1
ATOM 5578 O O . LEU B 1 153 ? -3.871 3.654 -10.328 1 96.5 153 LEU B O 1
ATOM 5582 N N . GLY B 1 154 ? -3.289 4.758 -8.43 1 96.06 154 GLY B N 1
ATOM 5583 C CA . GLY B 1 154 ? -2.311 5.582 -9.125 1 96.06 154 GLY B CA 1
ATOM 5584 C C . GLY B 1 154 ? -1.182 4.773 -9.734 1 96.06 154 GLY B C 1
ATOM 5585 O O . GLY B 1 154 ? -0.678 5.117 -10.812 1 96.06 154 GLY B O 1
ATOM 5586 N N . GLN B 1 155 ? -0.805 3.721 -9.125 1 94.31 155 GLN B N 1
ATOM 5587 C CA . GLN B 1 155 ? 0.271 2.869 -9.625 1 94.31 155 GLN B CA 1
ATOM 5588 C C . GLN B 1 155 ? -0.159 2.121 -10.883 1 94.31 155 GLN B C 1
ATOM 5590 O O . GLN B 1 155 ? 0.67 1.817 -11.742 1 94.31 155 GLN B O 1
ATOM 5595 N N . ILE B 1 156 ? -1.487 1.844 -10.953 1 92.62 156 ILE B N 1
ATOM 5596 C CA . ILE B 1 156 ? -2.002 1.187 -12.156 1 92.62 156 ILE B CA 1
ATOM 5597 C C . ILE B 1 156 ? -1.745 2.066 -13.375 1 92.62 156 ILE B C 1
ATOM 5599 O O . ILE B 1 156 ? -1.36 1.568 -14.438 1 92.62 156 ILE B O 1
ATOM 5603 N N . VAL B 1 157 ? -1.893 3.383 -13.234 1 90.31 157 VAL B N 1
ATOM 5604 C CA . VAL B 1 157 ? -1.755 4.285 -14.367 1 90.31 157 VAL B CA 1
ATOM 5605 C C . VAL B 1 157 ? -0.349 4.879 -14.391 1 90.31 157 VAL B C 1
ATOM 5607 O O . VAL B 1 157 ? -0.022 5.688 -15.266 1 90.31 157 VAL B O 1
ATOM 5610 N N . GLY B 1 158 ? 0.498 4.59 -13.422 1 91.25 158 GLY B N 1
ATOM 5611 C CA . GLY B 1 158 ? 1.892 5 -13.422 1 91.25 158 GLY B CA 1
ATOM 5612 C C . GLY B 1 158 ? 2.096 6.418 -12.914 1 91.25 158 GLY B C 1
ATOM 5613 O O . GLY B 1 158 ? 2.939 7.152 -13.43 1 91.25 158 GLY B O 1
ATOM 5614 N N . PHE B 1 159 ? 1.353 6.84 -11.891 1 91.56 159 PHE B N 1
ATOM 5615 C CA . PHE B 1 159 ? 1.437 8.203 -11.383 1 91.56 159 PHE B CA 1
ATOM 5616 C C . PHE B 1 159 ? 2.777 8.438 -10.695 1 91.56 159 PHE B C 1
ATOM 5618 O O . PHE B 1 159 ? 3.211 9.586 -10.547 1 91.56 159 PHE B O 1
ATOM 5625 N N . HIS B 1 160 ? 3.453 7.43 -10.242 1 93 160 HIS B N 1
ATOM 5626 C CA . HIS B 1 160 ? 4.723 7.598 -9.547 1 93 160 HIS B CA 1
ATOM 5627 C C . HIS B 1 160 ? 5.871 7.789 -10.531 1 93 160 HIS B C 1
ATOM 5629 O O . HIS B 1 160 ? 6.996 8.094 -10.125 1 93 160 HIS B O 1
ATOM 5635 N N . LYS B 1 161 ? 5.496 7.699 -11.797 1 89.31 161 LYS B N 1
ATOM 5636 C CA . LYS B 1 161 ? 6.527 7.785 -12.828 1 89.31 161 LYS B CA 1
ATOM 5637 C C . LYS B 1 161 ? 6.395 9.078 -13.633 1 89.31 161 LYS B C 1
ATOM 5639 O O . LYS B 1 161 ? 5.289 9.586 -13.82 1 89.31 161 LYS B O 1
ATOM 5644 N N . ALA B 1 162 ? 7.559 9.492 -14.078 1 87 162 ALA B N 1
ATOM 5645 C CA . ALA B 1 162 ? 7.562 10.625 -15.008 1 87 162 ALA B CA 1
ATOM 5646 C C . ALA B 1 162 ? 6.945 10.234 -16.344 1 87 162 ALA B C 1
ATOM 5648 O O . ALA B 1 162 ? 7.172 9.133 -16.844 1 87 162 ALA B O 1
ATOM 5649 N N . LYS B 1 163 ? 6.012 11.055 -16.703 1 74.69 163 LYS B N 1
ATOM 5650 C CA . LYS B 1 163 ? 5.41 10.781 -18 1 74.69 163 LYS B CA 1
ATOM 5651 C C . LYS B 1 163 ? 6.379 11.125 -19.141 1 74.69 163 LYS B C 1
ATOM 5653 O O . LYS B 1 163 ? 7.152 12.078 -19.031 1 74.69 163 LYS B O 1
ATOM 5658 N N . ALA B 1 164 ? 6.332 10.219 -20 1 61.78 164 ALA B N 1
ATOM 5659 C CA . ALA B 1 164 ? 7.164 10.5 -21.156 1 61.78 164 ALA B CA 1
ATOM 5660 C C . ALA B 1 164 ? 6.727 11.789 -21.844 1 61.78 164 ALA B C 1
ATOM 5662 O O . ALA B 1 164 ? 5.793 12.453 -21.391 1 61.78 164 ALA B O 1
ATOM 5663 N N . THR B 1 165 ? 6.844 11.953 -23.156 1 60.44 165 THR B N 1
ATOM 5664 C CA . THR B 1 165 ? 6.688 13.102 -24.031 1 60.44 165 THR B CA 1
ATOM 5665 C C . THR B 1 165 ? 5.211 13.383 -24.312 1 60.44 165 THR B C 1
ATOM 5667 O O . THR B 1 165 ? 4.406 12.453 -24.391 1 60.44 165 THR B O 1
ATOM 5670 N N . GLY B 1 166 ? 4.742 14.57 -24.062 1 60.75 166 GLY B N 1
ATOM 5671 C CA . GLY B 1 166 ? 3.543 15.078 -24.719 1 60.75 166 GLY B CA 1
ATOM 5672 C C . GLY B 1 166 ? 2.418 15.375 -23.734 1 60.75 166 GLY B C 1
ATOM 5673 O O . GLY B 1 166 ? 1.256 15.477 -24.141 1 60.75 166 GLY B O 1
ATOM 5674 N N . SER B 1 167 ? 2.793 15.273 -22.406 1 64.75 167 SER B N 1
ATOM 5675 C CA . SER B 1 167 ? 1.645 15.57 -21.562 1 64.75 167 SER B CA 1
ATOM 5676 C C . SER B 1 167 ? 1.278 17.047 -21.625 1 64.75 167 SER B C 1
ATOM 5678 O O . SER B 1 167 ? 2.15 17.906 -21.797 1 64.75 167 SER B O 1
ATOM 5680 N N . ASN B 1 168 ? -0.053 17.234 -21.719 1 77.75 168 ASN B N 1
ATOM 5681 C CA . ASN B 1 168 ? -0.533 18.609 -21.625 1 77.75 168 ASN B CA 1
ATOM 5682 C C . ASN B 1 168 ? -0.361 19.172 -20.219 1 77.75 168 ASN B C 1
ATOM 5684 O O . ASN B 1 168 ? -0.248 18.406 -19.25 1 77.75 168 ASN B O 1
ATOM 5688 N N . GLY B 1 169 ? -0.207 20.422 -20.172 1 84.81 169 GLY B N 1
ATOM 5689 C CA . GLY B 1 169 ? 0.071 21.141 -18.938 1 84.81 169 GLY B CA 1
ATOM 5690 C C . GLY B 1 169 ? -0.941 20.859 -17.844 1 84.81 169 GLY B C 1
ATOM 5691 O O . GLY B 1 169 ? -0.571 20.641 -16.688 1 84.81 169 GLY B O 1
ATOM 5692 N N . LEU B 1 170 ? -2.172 20.734 -18.203 1 89.06 170 LEU B N 1
ATOM 5693 C CA . LEU B 1 170 ? -3.236 20.531 -17.234 1 89.06 170 LEU B CA 1
ATOM 5694 C C . LEU B 1 170 ? -3.17 19.125 -16.641 1 89.06 170 LEU B C 1
ATOM 5696 O O . LEU B 1 170 ? -3.344 18.953 -15.43 1 89.06 170 LEU B O 1
ATOM 5700 N N . GLU B 1 171 ? -2.963 18.188 -17.5 1 90.19 171 GLU B N 1
ATOM 5701 C CA . GLU B 1 171 ? -2.838 16.812 -17.031 1 90.19 171 GLU B CA 1
ATOM 5702 C C . GLU B 1 171 ? -1.633 16.656 -16.109 1 90.19 171 GLU B C 1
ATOM 5704 O O . GLU B 1 171 ? -1.704 15.938 -15.102 1 90.19 171 GLU B O 1
ATOM 5709 N N . ASP B 1 172 ? -0.599 17.297 -16.484 1 92.81 172 ASP B N 1
ATOM 5710 C CA . ASP B 1 172 ? 0.599 17.25 -15.648 1 92.81 172 ASP B CA 1
ATOM 5711 C C . ASP B 1 172 ? 0.356 17.891 -14.289 1 92.81 172 ASP B C 1
ATOM 5713 O O . ASP B 1 172 ? 0.829 17.406 -13.266 1 92.81 172 ASP B O 1
ATOM 5717 N N . PHE B 1 173 ? -0.334 19.031 -14.359 1 95 173 PHE B N 1
ATOM 5718 C CA . PHE B 1 173 ? -0.702 19.719 -13.125 1 95 173 PHE B CA 1
ATOM 5719 C C . PHE B 1 173 ? -1.457 18.781 -12.188 1 95 173 PHE B C 1
ATOM 5721 O O . PHE B 1 173 ? -1.106 18.641 -11.016 1 95 173 PHE B O 1
ATOM 5728 N N . THR B 1 174 ? -2.395 18.094 -12.727 1 95.44 174 THR B N 1
ATOM 5729 C CA . THR B 1 174 ? -3.26 17.219 -11.945 1 95.44 174 THR B CA 1
ATOM 5730 C C . THR B 1 174 ? -2.496 15.992 -11.469 1 95.44 174 THR B C 1
ATOM 5732 O O . THR B 1 174 ? -2.594 15.602 -10.305 1 95.44 174 THR B O 1
ATOM 5735 N N . ARG B 1 175 ? -1.749 15.391 -12.305 1 95.19 175 ARG B N 1
ATOM 5736 C CA . ARG B 1 175 ? -1.011 14.172 -11.984 1 95.19 175 ARG B CA 1
ATOM 5737 C C . ARG B 1 175 ? 0.021 14.43 -10.891 1 95.19 175 ARG B C 1
ATOM 5739 O O . ARG B 1 175 ? 0.076 13.695 -9.906 1 95.19 175 ARG B O 1
ATOM 5746 N N . ARG B 1 176 ? 0.832 15.461 -11.07 1 96.5 176 ARG B N 1
ATOM 5747 C CA . ARG B 1 176 ? 1.854 15.781 -10.078 1 96.5 176 ARG B CA 1
ATOM 5748 C C . ARG B 1 176 ? 1.22 16.172 -8.742 1 96.5 176 ARG B C 1
ATOM 5750 O O . ARG B 1 176 ? 1.661 15.711 -7.688 1 96.5 176 ARG B O 1
ATOM 5757 N N . GLY B 1 177 ? 0.174 16.953 -8.898 1 97.5 177 GLY B N 1
ATOM 5758 C CA . GLY B 1 177 ? -0.513 17.375 -7.691 1 97.5 177 GLY B CA 1
ATOM 5759 C C . GLY B 1 177 ? -1.101 16.219 -6.902 1 97.5 177 GLY B C 1
ATOM 5760 O O . GLY B 1 177 ? -0.966 16.172 -5.68 1 97.5 177 GLY B O 1
ATOM 5761 N N . MET B 1 178 ? -1.752 15.336 -7.547 1 97.81 178 MET B N 1
ATOM 5762 C CA . MET B 1 178 ? -2.375 14.195 -6.883 1 97.81 178 MET B CA 1
ATOM 5763 C C . MET B 1 178 ? -1.323 13.289 -6.254 1 97.81 178 MET B C 1
ATOM 5765 O O . MET B 1 178 ? -1.454 12.891 -5.098 1 97.81 178 MET B O 1
ATOM 5769 N N . PHE B 1 179 ? -0.263 13.023 -6.957 1 98 179 PHE B N 1
ATOM 5770 C CA . PHE B 1 179 ? 0.748 12.109 -6.445 1 98 179 PHE B CA 1
ATOM 5771 C C . PHE B 1 179 ? 1.367 12.648 -5.164 1 98 179 PHE B C 1
ATOM 5773 O O . PHE B 1 179 ? 1.438 11.938 -4.156 1 98 179 PHE B O 1
ATOM 5780 N N . TRP B 1 180 ? 1.801 13.828 -5.234 1 98.44 180 TRP B N 1
ATOM 5781 C CA . TRP B 1 180 ? 2.535 14.367 -4.098 1 98.44 180 TRP B CA 1
ATOM 5782 C C . TRP B 1 180 ? 1.596 14.656 -2.928 1 98.44 180 TRP B C 1
ATOM 5784 O O . TRP B 1 180 ? 2.01 14.617 -1.768 1 98.44 180 TRP B O 1
ATOM 5794 N N . SER B 1 181 ? 0.297 14.969 -3.211 1 98.5 181 SER B N 1
ATOM 5795 C CA . SER B 1 181 ? -0.678 15.055 -2.129 1 98.5 181 SER B CA 1
ATOM 5796 C C . SER B 1 181 ? -0.827 13.719 -1.413 1 98.5 181 SER B C 1
ATOM 5798 O O . SER B 1 181 ? -0.786 13.656 -0.183 1 98.5 181 SER B O 1
ATOM 5800 N N . LEU B 1 182 ? -0.971 12.648 -2.188 1 98.56 182 LEU B N 1
ATOM 5801 C CA . LEU B 1 182 ? -1.083 11.312 -1.611 1 98.56 182 LEU B CA 1
ATOM 5802 C C . LEU B 1 182 ? 0.188 10.938 -0.858 1 98.56 182 LEU B C 1
ATOM 5804 O O . LEU B 1 182 ? 0.125 10.312 0.2 1 98.56 182 LEU B O 1
ATOM 5808 N N . TYR B 1 183 ? 1.319 11.344 -1.427 1 98.44 183 TYR B N 1
ATOM 5809 C CA . TYR B 1 183 ? 2.607 11.094 -0.791 1 98.44 183 TYR B CA 1
ATOM 5810 C C . TYR B 1 183 ? 2.66 11.711 0.6 1 98.44 183 TYR B C 1
ATOM 5812 O O . TYR B 1 183 ? 3.031 11.047 1.57 1 98.44 183 TYR B O 1
ATOM 5820 N N . THR B 1 184 ? 2.279 12.953 0.696 1 98.38 184 THR B N 1
ATOM 5821 C CA . THR B 1 184 ? 2.328 13.672 1.963 1 98.38 184 THR B CA 1
ATOM 5822 C C . THR B 1 184 ? 1.319 13.102 2.953 1 98.38 184 THR B C 1
ATOM 5824 O O . THR B 1 184 ? 1.621 12.953 4.141 1 98.38 184 THR B O 1
ATOM 5827 N N . MET B 1 185 ? 0.12 12.773 2.508 1 97.75 185 MET B N 1
ATOM 5828 C CA . MET B 1 185 ? -0.879 12.156 3.373 1 97.75 185 MET B CA 1
ATOM 5829 C C . MET B 1 185 ? -0.382 10.82 3.908 1 97.75 185 MET B C 1
ATOM 5831 O O . MET B 1 185 ? -0.572 10.508 5.086 1 97.75 185 MET B O 1
ATOM 5835 N N . ASP B 1 186 ? 0.226 10.039 3.031 1 97.5 186 ASP B N 1
ATOM 5836 C CA . ASP B 1 186 ? 0.771 8.742 3.416 1 97.5 186 ASP B CA 1
ATOM 5837 C C . ASP B 1 186 ? 1.8 8.891 4.535 1 97.5 186 ASP B C 1
ATOM 5839 O O . ASP B 1 186 ? 1.811 8.102 5.48 1 97.5 186 ASP B O 1
ATOM 5843 N N . ARG B 1 187 ? 2.656 9.891 4.465 1 96.56 187 ARG B N 1
ATOM 5844 C CA . ARG B 1 187 ? 3.725 10.086 5.441 1 96.56 187 ARG B CA 1
ATOM 5845 C C . ARG B 1 187 ? 3.158 10.508 6.797 1 96.56 187 ARG B C 1
ATOM 5847 O O . ARG B 1 187 ? 3.494 9.914 7.824 1 96.56 187 ARG B O 1
ATOM 5854 N N . TYR B 1 188 ? 2.32 11.469 6.777 1 95.5 188 TYR B N 1
ATOM 5855 C CA . TYR B 1 188 ? 1.821 11.984 8.047 1 95.5 188 TYR B CA 1
ATOM 5856 C C . TYR B 1 188 ? 0.863 11 8.703 1 95.5 188 TYR B C 1
ATOM 5858 O O . TYR B 1 188 ? 0.829 10.883 9.93 1 95.5 188 TYR B O 1
ATOM 5866 N N . LEU B 1 189 ? 0.108 10.289 7.895 1 93.88 189 LEU B N 1
ATOM 5867 C CA . LEU B 1 189 ? -0.749 9.242 8.445 1 93.88 189 LEU B CA 1
ATOM 5868 C C . LEU B 1 189 ? 0.083 8.133 9.078 1 93.88 189 LEU B C 1
ATOM 5870 O O . LEU B 1 189 ? -0.248 7.641 10.156 1 93.88 189 LEU B O 1
ATOM 5874 N N . SER B 1 190 ? 1.116 7.734 8.336 1 92.5 190 SER B N 1
ATOM 5875 C CA . SER B 1 190 ? 2.016 6.715 8.867 1 92.5 190 SER B CA 1
ATOM 5876 C C . SER B 1 190 ? 2.656 7.172 10.172 1 92.5 190 SER B C 1
ATOM 5878 O O . SER B 1 190 ? 2.725 6.406 11.141 1 92.5 190 SER B O 1
ATOM 5880 N N . ALA B 1 191 ? 3.059 8.383 10.242 1 90.69 191 ALA B N 1
ATOM 5881 C CA . ALA B 1 191 ? 3.666 8.938 11.453 1 90.69 191 ALA B CA 1
ATOM 5882 C C . ALA B 1 191 ? 2.66 8.977 12.602 1 90.69 191 ALA B C 1
ATOM 5884 O O . ALA B 1 191 ? 2.979 8.602 13.727 1 90.69 191 ALA B O 1
ATOM 5885 N N . ALA B 1 192 ? 1.483 9.438 12.281 1 89.19 192 ALA B N 1
ATOM 5886 C CA . ALA B 1 192 ? 0.459 9.625 13.305 1 89.19 192 ALA B CA 1
ATOM 5887 C C . ALA B 1 192 ? -0.027 8.281 13.852 1 89.19 192 ALA B C 1
ATOM 5889 O O . ALA B 1 192 ? -0.311 8.156 15.047 1 89.19 192 ALA B O 1
ATOM 5890 N N . LEU B 1 193 ? -0.105 7.293 12.977 1 87.56 193 LEU B N 1
ATOM 5891 C CA . LEU B 1 193 ? -0.696 6.02 13.367 1 87.56 193 LEU B CA 1
ATOM 5892 C C . LEU B 1 193 ? 0.385 5.008 13.734 1 87.56 193 LEU B C 1
ATOM 5894 O O . LEU B 1 193 ? 0.085 3.938 14.266 1 87.56 193 LEU B O 1
ATOM 5898 N N . GLY B 1 194 ? 1.656 5.355 13.461 1 87.06 194 GLY B N 1
ATOM 5899 C CA . GLY B 1 194 ? 2.742 4.426 13.734 1 87.06 194 GLY B CA 1
ATOM 5900 C C . GLY B 1 194 ? 2.713 3.193 12.852 1 87.06 194 GLY B C 1
ATOM 5901 O O . GLY B 1 194 ? 2.953 2.08 13.328 1 87.06 194 GLY B O 1
ATOM 5902 N N . ARG B 1 195 ? 2.33 3.332 11.625 1 89.94 195 ARG B N 1
ATOM 5903 C CA . ARG B 1 195 ? 2.223 2.244 10.664 1 89.94 195 ARG B CA 1
ATOM 5904 C C . ARG B 1 195 ? 3.17 2.461 9.484 1 89.94 195 ARG B C 1
ATOM 5906 O O . ARG B 1 195 ? 3.631 3.58 9.25 1 89.94 195 ARG B O 1
ATOM 5913 N N . PRO B 1 196 ? 3.531 1.368 8.727 1 92 196 PRO B N 1
ATOM 5914 C CA . PRO B 1 196 ? 4.504 1.485 7.641 1 92 196 PRO B CA 1
ATOM 5915 C C . PRO B 1 196 ? 4.016 2.391 6.512 1 92 196 PRO B C 1
ATOM 5917 O O . PRO B 1 196 ? 2.828 2.377 6.172 1 92 196 PRO B O 1
ATOM 5920 N N . MET B 1 197 ? 4.949 3.117 5.992 1 93.81 197 MET B N 1
ATOM 5921 C CA . MET B 1 197 ? 4.652 3.939 4.82 1 93.81 197 MET B CA 1
ATOM 5922 C C . MET B 1 197 ? 4.449 3.07 3.586 1 93.81 197 MET B C 1
ATOM 5924 O O . MET B 1 197 ? 5.102 2.035 3.434 1 93.81 197 MET B O 1
ATOM 5928 N N . MET B 1 198 ? 3.621 3.527 2.748 1 95.12 198 MET B N 1
ATOM 5929 C CA . MET B 1 198 ? 3.244 2.715 1.595 1 95.12 198 MET B CA 1
ATOM 5930 C C . MET B 1 198 ? 4.129 3.033 0.393 1 95.12 198 MET B C 1
ATOM 5932 O O . MET B 1 198 ? 4.582 2.125 -0.306 1 95.12 198 MET B O 1
ATOM 5936 N N . ILE B 1 199 ? 4.309 4.285 0.074 1 96.31 199 ILE B N 1
ATOM 5937 C CA . ILE B 1 199 ? 5.027 4.699 -1.128 1 96.31 199 ILE B CA 1
ATOM 5938 C C . ILE B 1 199 ? 6.531 4.652 -0.873 1 96.31 199 ILE B C 1
ATOM 5940 O O . ILE B 1 199 ? 7.027 5.262 0.079 1 96.31 199 ILE B O 1
ATOM 5944 N N . ASN B 1 200 ? 7.223 3.945 -1.656 1 93.19 200 ASN B N 1
ATOM 5945 C CA . ASN B 1 200 ? 8.68 3.867 -1.566 1 93.19 200 ASN B CA 1
ATOM 5946 C C . ASN B 1 200 ? 9.352 4.922 -2.438 1 93.19 200 ASN B C 1
ATOM 5948 O O . ASN B 1 200 ? 9.109 4.98 -3.646 1 93.19 200 ASN B O 1
ATOM 5952 N N . ASP B 1 201 ? 10.227 5.656 -1.866 1 93 201 ASP B N 1
ATOM 5953 C CA . ASP B 1 201 ? 10.867 6.777 -2.551 1 93 201 ASP B CA 1
ATOM 5954 C C . ASP B 1 201 ? 11.695 6.297 -3.738 1 93 201 ASP B C 1
ATOM 5956 O O . ASP B 1 201 ? 11.836 7.012 -4.734 1 93 201 ASP B O 1
ATOM 5960 N N . ASP B 1 202 ? 12.18 5.105 -3.693 1 87.94 202 ASP B N 1
ATOM 5961 C CA . ASP B 1 202 ? 13.039 4.574 -4.75 1 87.94 202 ASP B CA 1
ATOM 5962 C C . ASP B 1 202 ? 12.25 4.348 -6.039 1 87.94 202 ASP B C 1
ATOM 5964 O O . ASP B 1 202 ? 12.836 4.242 -7.117 1 87.94 202 ASP B O 1
ATOM 5968 N N . ASP B 1 203 ? 10.992 4.297 -5.91 1 89.25 203 ASP B N 1
ATOM 5969 C CA . ASP B 1 203 ? 10.164 4.004 -7.074 1 89.25 203 ASP B CA 1
ATOM 5970 C C . ASP B 1 203 ? 9.688 5.293 -7.742 1 89.25 203 ASP B C 1
ATOM 5972 O O . ASP B 1 203 ? 9.07 5.254 -8.812 1 89.25 203 ASP B O 1
ATOM 5976 N N . ILE B 1 204 ? 9.969 6.457 -7.168 1 94.69 204 ILE B N 1
ATOM 5977 C CA . ILE B 1 204 ? 9.391 7.723 -7.609 1 94.69 204 ILE B CA 1
ATOM 5978 C C . ILE B 1 204 ? 10.289 8.367 -8.656 1 94.69 204 ILE B C 1
ATOM 5980 O O . ILE B 1 204 ? 11.477 8.602 -8.414 1 94.69 204 ILE B O 1
ATOM 5984 N N . THR B 1 205 ? 9.766 8.711 -9.852 1 91.75 205 THR B N 1
ATOM 5985 C CA . THR B 1 205 ? 10.5 9.477 -10.852 1 91.75 205 THR B CA 1
ATOM 5986 C C . THR B 1 205 ? 9.703 10.703 -11.281 1 91.75 205 THR B C 1
ATOM 5988 O O . THR B 1 205 ? 10.203 11.531 -12.047 1 91.75 205 THR B O 1
ATOM 5991 N N . ILE B 1 206 ? 8.445 10.812 -10.844 1 94.44 206 ILE B N 1
ATOM 5992 C CA . ILE B 1 206 ? 7.609 11.953 -11.195 1 94.44 206 ILE B CA 1
ATOM 5993 C C . ILE B 1 206 ? 8.219 13.234 -10.641 1 94.44 206 ILE B C 1
ATOM 5995 O O . ILE B 1 206 ? 8.664 13.273 -9.492 1 94.44 206 ILE B O 1
ATOM 5999 N N . PRO B 1 207 ? 8.281 14.258 -11.391 1 94.44 207 PRO B N 1
ATOM 6000 C CA . PRO B 1 207 ? 8.852 15.516 -10.898 1 94.44 207 PRO B CA 1
ATOM 6001 C C . PRO B 1 207 ? 7.934 16.234 -9.906 1 94.44 207 PRO B C 1
ATOM 6003 O O . PRO B 1 207 ? 6.738 15.93 -9.836 1 94.44 207 PRO B O 1
ATOM 6006 N N . TYR B 1 208 ? 8.523 17.172 -9.195 1 96.69 208 TYR B N 1
ATOM 6007 C CA . TYR B 1 208 ? 7.75 18.031 -8.312 1 96.69 208 TYR B CA 1
ATOM 6008 C C . TYR B 1 208 ? 6.805 18.922 -9.117 1 96.69 208 TYR B C 1
ATOM 6010 O O . TYR B 1 208 ? 7 19.125 -10.32 1 96.69 208 TYR B O 1
ATOM 6018 N N . PRO B 1 209 ? 5.738 19.375 -8.43 1 95.94 209 PRO B N 1
ATOM 6019 C CA . PRO B 1 209 ? 4.984 20.453 -9.078 1 95.94 209 PRO B CA 1
ATOM 6020 C C . PRO B 1 209 ? 5.867 21.625 -9.484 1 95.94 209 PRO B C 1
ATOM 6022 O O . PRO B 1 209 ? 6.82 21.969 -8.773 1 95.94 209 PRO B O 1
ATOM 6025 N N . GLU B 1 210 ? 5.539 22.266 -10.594 1 94.69 210 GLU B N 1
ATOM 6026 C CA . GLU B 1 210 ? 6.332 23.359 -11.141 1 94.69 210 GLU B CA 1
ATOM 6027 C C . GLU B 1 210 ? 5.457 24.562 -11.469 1 94.69 210 GLU B C 1
ATOM 6029 O O . GLU B 1 210 ? 4.32 24.406 -11.922 1 94.69 210 GLU B O 1
ATOM 6034 N N . THR B 1 211 ? 6.082 25.688 -11.266 1 93.69 211 THR B N 1
ATOM 6035 C CA . THR B 1 211 ? 5.371 26.938 -11.531 1 93.69 211 THR B CA 1
ATOM 6036 C C . THR B 1 211 ? 4.934 27 -12.992 1 93.69 211 THR B C 1
ATOM 6038 O O . THR B 1 211 ? 3.836 27.484 -13.297 1 93.69 211 THR B O 1
ATOM 6041 N N . ALA B 1 212 ? 5.719 26.531 -13.898 1 91.56 212 ALA B N 1
ATOM 6042 C CA . ALA B 1 212 ? 5.402 26.562 -15.328 1 91.56 212 ALA B CA 1
ATOM 6043 C C . ALA B 1 212 ? 4.176 25.719 -15.633 1 91.56 212 ALA B C 1
ATOM 6045 O O . ALA B 1 212 ? 3.334 26.094 -16.453 1 91.56 212 ALA B O 1
ATOM 6046 N N . VAL B 1 213 ? 4.094 24.594 -14.984 1 91.69 213 VAL B N 1
ATOM 6047 C CA . VAL B 1 213 ? 2.967 23.688 -15.18 1 91.69 213 VAL B CA 1
ATOM 6048 C C . VAL B 1 213 ? 1.704 24.297 -14.578 1 91.69 213 VAL B C 1
ATOM 6050 O O . VAL B 1 213 ? 0.628 24.234 -15.18 1 91.69 213 VAL B O 1
ATOM 6053 N N . SER B 1 214 ? 1.855 25.016 -13.445 1 92.94 214 SER B N 1
ATOM 6054 C CA . SER B 1 214 ? 0.729 25.625 -12.734 1 92.94 214 SER B CA 1
ATOM 6055 C C . SER B 1 214 ? 0.275 26.906 -13.406 1 92.94 214 SER B C 1
ATOM 6057 O O . SER B 1 214 ? -0.693 27.531 -12.969 1 92.94 214 SER B O 1
ATOM 6059 N N . SER B 1 215 ? 0.992 27.281 -14.398 1 89.94 215 SER B N 1
ATOM 6060 C CA . SER B 1 215 ? 0.619 28.453 -15.195 1 89.94 215 SER B CA 1
ATOM 6061 C C . SER B 1 215 ? 0.115 28.031 -16.578 1 89.94 215 SER B C 1
ATOM 6063 O O . SER B 1 215 ? -0.036 28.875 -17.453 1 89.94 215 SER B O 1
ATOM 6065 N N . SER B 1 216 ? -0.13 26.859 -16.797 1 88.19 216 SER B N 1
ATOM 6066 C CA . SER B 1 216 ? -0.57 26.328 -18.094 1 88.19 216 SER B CA 1
ATOM 6067 C C . SER B 1 216 ? -1.974 26.828 -18.438 1 88.19 216 SER B C 1
ATOM 6069 O O . SER B 1 216 ? -2.75 27.172 -17.547 1 88.19 216 SER B O 1
ATOM 6071 N N . PRO B 1 217 ? -2.262 26.797 -19.719 1 85.75 217 PRO B N 1
ATOM 6072 C CA . PRO B 1 217 ? -3.627 27.156 -20.109 1 85.75 217 PRO B CA 1
ATOM 6073 C C . PRO B 1 217 ? -4.68 26.25 -19.469 1 85.75 217 PRO B C 1
ATOM 6075 O O . PRO B 1 217 ? -4.488 25.031 -19.391 1 85.75 217 PRO B O 1
ATOM 6078 N N . GLY B 1 218 ? -5.68 26.875 -18.984 1 85.31 218 GLY B N 1
ATOM 6079 C CA . GLY B 1 218 ? -6.73 26.125 -18.312 1 85.31 218 GLY B CA 1
ATOM 6080 C C . GLY B 1 218 ? -6.719 26.312 -16.797 1 85.31 218 GLY B C 1
ATOM 6081 O O . GLY B 1 218 ? -7.711 26.031 -16.125 1 85.31 218 GLY B O 1
ATOM 6082 N N . ILE B 1 219 ? -5.523 26.766 -16.391 1 89.31 219 ILE B N 1
ATOM 6083 C CA . ILE B 1 219 ? -5.422 27.109 -14.977 1 89.31 219 ILE B CA 1
ATOM 6084 C C . ILE B 1 219 ? -5.574 28.625 -14.812 1 89.31 219 ILE B C 1
ATOM 6086 O O . ILE B 1 219 ? -4.641 29.391 -15.086 1 89.31 219 ILE B O 1
ATOM 6090 N N . ASP B 1 220 ? -6.633 29.094 -14.383 1 82.62 220 ASP B N 1
ATOM 6091 C CA . ASP B 1 220 ? -7.012 30.5 -14.422 1 82.62 220 ASP B CA 1
ATOM 6092 C C . ASP B 1 220 ? -6.664 31.203 -13.117 1 82.62 220 ASP B C 1
ATOM 6094 O O . ASP B 1 220 ? -6.57 32.438 -13.07 1 82.62 220 ASP B O 1
ATOM 6098 N N . ASP B 1 221 ? -6.48 30.547 -12.125 1 83 221 ASP B N 1
ATOM 6099 C CA . ASP B 1 221 ? -6.184 31.188 -10.844 1 83 221 ASP B CA 1
ATOM 6100 C C . ASP B 1 221 ? -4.758 31.734 -10.812 1 83 221 ASP B C 1
ATOM 6102 O O . ASP B 1 221 ? -3.791 30.969 -10.891 1 83 221 ASP B O 1
ATOM 6106 N N . PRO B 1 222 ? -4.66 33 -10.695 1 78.81 222 PRO B N 1
ATOM 6107 C CA . PRO B 1 222 ? -3.328 33.625 -10.711 1 78.81 222 PRO B CA 1
ATOM 6108 C C . PRO B 1 222 ? -2.471 33.219 -9.516 1 78.81 222 PRO B C 1
ATOM 6110 O O . PRO B 1 222 ? -1.243 33.312 -9.57 1 78.81 222 PRO B O 1
ATOM 6113 N N . HIS B 1 223 ? -3.078 32.75 -8.508 1 85.56 223 HIS B N 1
ATOM 6114 C CA . HIS B 1 223 ? -2.346 32.406 -7.293 1 85.56 223 HIS B CA 1
ATOM 6115 C C . HIS B 1 223 ? -1.812 30.984 -7.363 1 85.56 223 HIS B C 1
ATOM 6117 O O . HIS B 1 223 ? -0.952 30.609 -6.566 1 85.56 223 HIS B O 1
ATOM 6123 N N . GLU B 1 224 ? -2.285 30.281 -8.344 1 91.44 224 GLU B N 1
ATOM 6124 C CA . GLU B 1 224 ? -1.94 28.859 -8.375 1 91.44 224 GLU B CA 1
ATOM 6125 C C . GLU B 1 224 ? -0.434 28.656 -8.516 1 91.44 224 GLU B C 1
ATOM 6127 O O . GLU B 1 224 ? 0.163 27.859 -7.793 1 91.44 224 GLU B O 1
ATOM 6132 N N . ALA B 1 225 ? 0.155 29.375 -9.406 1 92.38 225 ALA B N 1
ATOM 6133 C CA . ALA B 1 225 ? 1.592 29.266 -9.641 1 92.38 225 ALA B CA 1
ATOM 6134 C C . ALA B 1 225 ? 2.385 29.719 -8.414 1 92.38 225 ALA B C 1
ATOM 6136 O O . ALA B 1 225 ? 3.451 29.156 -8.125 1 92.38 225 ALA B O 1
ATOM 6137 N N . LYS B 1 226 ? 1.854 30.656 -7.715 1 92.75 226 LYS B N 1
ATOM 6138 C CA . LYS B 1 226 ? 2.541 31.219 -6.559 1 92.75 226 LYS B CA 1
ATOM 6139 C C . LYS B 1 226 ? 2.514 30.266 -5.379 1 92.75 226 LYS B C 1
ATOM 6141 O O . LYS B 1 226 ? 3.281 30.406 -4.426 1 92.75 226 LYS B O 1
ATOM 6146 N N . THR B 1 227 ? 1.647 29.312 -5.41 1 94.62 227 THR B N 1
ATOM 6147 C CA . THR B 1 227 ? 1.55 28.359 -4.312 1 94.62 227 THR B CA 1
ATOM 6148 C C . THR B 1 227 ? 2.631 27.281 -4.43 1 94.62 227 THR B C 1
ATOM 6150 O O . THR B 1 227 ? 2.902 26.562 -3.469 1 94.62 227 THR B O 1
ATOM 6153 N N . VAL B 1 228 ? 3.277 27.141 -5.562 1 96.31 228 VAL B N 1
ATOM 6154 C CA . VAL B 1 228 ? 4.121 26 -5.906 1 96.31 228 VAL B CA 1
ATOM 6155 C C . VAL B 1 228 ? 5.316 25.938 -4.953 1 96.31 228 VAL B C 1
ATOM 6157 O O . VAL B 1 228 ? 5.652 24.875 -4.438 1 96.31 228 VAL B O 1
ATOM 6160 N N . PRO B 1 229 ? 5.992 27.078 -4.602 1 95.62 229 PRO B N 1
ATOM 6161 C CA . PRO B 1 229 ? 7.125 26.984 -3.678 1 95.62 229 PRO B CA 1
ATOM 6162 C C . PRO B 1 229 ? 6.738 26.391 -2.328 1 95.62 229 PRO B C 1
ATOM 6164 O O . PRO B 1 229 ? 7.496 25.609 -1.755 1 95.62 229 PRO B O 1
ATOM 6167 N N . GLY B 1 230 ? 5.562 26.812 -1.827 1 96.75 230 GLY B N 1
ATOM 6168 C CA . GLY B 1 230 ? 5.09 26.25 -0.571 1 96.75 230 GLY B CA 1
ATOM 6169 C C . GLY B 1 230 ? 4.801 24.766 -0.653 1 96.75 230 GLY B C 1
ATOM 6170 O O . GLY B 1 230 ? 5.102 24.016 0.28 1 96.75 230 GLY B O 1
ATOM 6171 N N . ILE B 1 231 ? 4.207 24.328 -1.779 1 97.88 231 ILE B N 1
ATOM 6172 C CA . ILE B 1 231 ? 3.896 22.922 -1.999 1 97.88 231 ILE B CA 1
ATOM 6173 C C . ILE B 1 231 ? 5.188 22.109 -2.018 1 97.88 231 ILE B C 1
ATOM 6175 O O . ILE B 1 231 ? 5.289 21.078 -1.343 1 97.88 231 ILE B O 1
ATOM 6179 N N . VAL B 1 232 ? 6.148 22.562 -2.74 1 98.12 232 VAL B N 1
ATOM 6180 C CA . VAL B 1 232 ? 7.41 21.844 -2.896 1 98.12 232 VAL B CA 1
ATOM 6181 C C . VAL B 1 232 ? 8.148 21.797 -1.562 1 98.12 232 VAL B C 1
ATOM 6183 O O . VAL B 1 232 ? 8.727 20.766 -1.199 1 98.12 232 VAL B O 1
ATOM 6186 N N . ALA B 1 233 ? 8.141 22.906 -0.846 1 97.75 233 ALA B N 1
ATOM 6187 C CA . ALA B 1 233 ? 8.773 22.938 0.473 1 97.75 233 ALA B CA 1
ATOM 6188 C C . ALA B 1 233 ? 8.156 21.891 1.394 1 97.75 233 ALA B C 1
ATOM 6190 O O . ALA B 1 233 ? 8.867 21.219 2.143 1 97.75 233 ALA B O 1
ATOM 6191 N N . HIS B 1 234 ? 6.867 21.812 1.376 1 98.25 234 HIS B N 1
ATOM 6192 C CA . HIS B 1 234 ? 6.156 20.844 2.199 1 98.25 234 HIS B CA 1
ATOM 6193 C C . HIS B 1 234 ? 6.516 19.406 1.805 1 98.25 234 HIS B C 1
ATOM 6195 O O . HIS B 1 234 ? 6.734 18.562 2.67 1 98.25 234 HIS B O 1
ATOM 6201 N N . ILE B 1 235 ? 6.547 19.141 0.507 1 98.38 235 ILE B N 1
ATOM 6202 C CA . ILE B 1 235 ? 6.898 17.812 -0.015 1 98.38 235 ILE B CA 1
ATOM 6203 C C . ILE B 1 235 ? 8.297 17.438 0.454 1 98.38 235 ILE B C 1
ATOM 6205 O O . ILE B 1 235 ? 8.516 16.312 0.917 1 98.38 235 ILE B O 1
ATOM 6209 N N . LYS B 1 236 ? 9.219 18.312 0.355 1 98.12 236 LYS B N 1
ATOM 6210 C CA . LYS B 1 236 ? 10.602 18.031 0.74 1 98.12 236 LYS B CA 1
ATOM 6211 C C . LYS B 1 236 ? 10.703 17.719 2.23 1 98.12 236 LYS B C 1
ATOM 6213 O O . LYS B 1 236 ? 11.5 16.875 2.641 1 98.12 236 LYS B O 1
ATOM 6218 N N . LEU B 1 237 ? 9.922 18.438 3.025 1 98.12 237 LEU B N 1
ATOM 6219 C CA . LEU B 1 237 ? 9.898 18.125 4.449 1 98.12 237 LEU B CA 1
ATOM 6220 C C . LEU B 1 237 ? 9.336 16.719 4.691 1 98.12 237 LEU B C 1
ATOM 6222 O O . LEU B 1 237 ? 9.836 15.992 5.547 1 98.12 237 LEU B O 1
ATOM 6226 N N . ALA B 1 238 ? 8.266 16.406 3.961 1 98 238 ALA B N 1
ATOM 6227 C CA . ALA B 1 238 ? 7.711 15.062 4.074 1 98 238 ALA B CA 1
ATOM 6228 C C . ALA B 1 238 ? 8.75 14.008 3.699 1 98 238 ALA B C 1
ATOM 6230 O O . ALA B 1 238 ? 8.789 12.93 4.301 1 98 238 ALA B O 1
ATOM 6231 N N . GLN B 1 239 ? 9.578 14.281 2.73 1 98.06 239 GLN B N 1
ATOM 6232 C CA . GLN B 1 239 ? 10.641 13.367 2.334 1 98.06 239 GLN B CA 1
ATOM 6233 C C . GLN B 1 239 ? 11.68 13.219 3.441 1 98.06 239 GLN B C 1
ATOM 6235 O O . GLN B 1 239 ? 12.188 12.117 3.684 1 98.06 239 GLN B O 1
ATOM 6240 N N . ILE B 1 240 ? 12 14.273 4.09 1 98.25 240 ILE B N 1
ATOM 6241 C CA . ILE B 1 240 ? 12.93 14.211 5.211 1 98.25 240 ILE B CA 1
ATOM 6242 C C . ILE B 1 240 ? 12.305 13.414 6.355 1 98.25 240 ILE B C 1
ATOM 6244 O O . ILE B 1 240 ? 12.984 12.625 7.016 1 98.25 240 ILE B O 1
ATOM 6248 N N . THR B 1 241 ? 11.047 13.68 6.559 1 96.19 241 THR B N 1
ATOM 6249 C CA . THR B 1 241 ? 10.328 12.922 7.574 1 96.19 241 THR B CA 1
ATOM 6250 C C . THR B 1 241 ? 10.406 11.422 7.289 1 96.19 241 THR B C 1
ATOM 6252 O O . THR B 1 241 ? 10.477 10.609 8.219 1 96.19 241 THR B O 1
ATOM 6255 N N . THR B 1 242 ? 10.359 11.047 6.023 1 95.38 242 THR B N 1
ATOM 6256 C CA . THR B 1 242 ? 10.516 9.648 5.637 1 95.38 242 THR B CA 1
ATOM 6257 C C . THR B 1 242 ? 11.82 9.078 6.184 1 95.38 242 THR B C 1
ATOM 6259 O O . THR B 1 242 ? 11.836 7.965 6.723 1 95.38 242 THR B O 1
ATOM 6262 N N . GLN B 1 243 ? 12.867 9.828 6.062 1 95.44 243 GLN B N 1
ATOM 6263 C CA . GLN B 1 243 ? 14.18 9.375 6.531 1 95.44 243 GLN B CA 1
ATOM 6264 C C . GLN B 1 243 ? 14.188 9.219 8.047 1 95.44 243 GLN B C 1
ATOM 6266 O O . GLN B 1 243 ? 14.773 8.266 8.57 1 95.44 243 GLN B O 1
ATOM 6271 N N . VAL B 1 244 ? 13.531 10.141 8.695 1 94.25 244 VAL B N 1
ATOM 6272 C CA . VAL B 1 244 ? 13.445 10.062 10.148 1 94.25 244 VAL B CA 1
ATOM 6273 C C . VAL B 1 244 ? 12.727 8.781 10.555 1 94.25 244 VAL B C 1
ATOM 6275 O O . VAL B 1 244 ? 13.234 8.016 11.383 1 94.25 244 VAL B O 1
ATOM 6278 N N . LEU B 1 245 ? 11.617 8.516 9.992 1 88.81 245 LEU B N 1
ATOM 6279 C CA . LEU B 1 245 ? 10.797 7.367 10.352 1 88.81 245 LEU B CA 1
ATOM 6280 C C . LEU B 1 245 ? 11.508 6.062 10.008 1 88.81 245 LEU B C 1
ATOM 6282 O O . LEU B 1 245 ? 11.445 5.098 10.773 1 88.81 245 LEU B O 1
ATOM 6286 N N . ARG B 1 246 ? 12.203 6.031 8.914 1 88.5 246 ARG B N 1
ATOM 6287 C CA . ARG B 1 246 ? 12.844 4.809 8.453 1 88.5 246 ARG B CA 1
ATOM 6288 C C . ARG B 1 246 ? 14.117 4.523 9.25 1 88.5 246 ARG B C 1
ATOM 6290 O O . ARG B 1 246 ? 14.383 3.381 9.625 1 88.5 246 ARG B O 1
ATOM 6297 N N . LYS B 1 247 ? 14.906 5.504 9.5 1 89.06 247 LYS B N 1
ATOM 6298 C CA . LYS B 1 247 ? 16.234 5.301 10.062 1 89.06 247 LYS B CA 1
ATOM 6299 C C . LYS B 1 247 ? 16.203 5.305 11.586 1 89.06 247 LYS B C 1
ATOM 6301 O O . LYS B 1 247 ? 17.016 4.645 12.234 1 89.06 247 LYS B O 1
ATOM 6306 N N . LEU B 1 248 ? 15.195 6.012 12.117 1 87.31 248 LEU B N 1
ATOM 6307 C CA . LEU B 1 248 ? 15.234 6.176 13.57 1 87.31 248 LEU B CA 1
ATOM 6308 C C . LEU B 1 248 ? 14.117 5.379 14.234 1 87.31 248 LEU B C 1
ATOM 6310 O O . LEU B 1 248 ? 14.211 5.047 15.422 1 87.31 248 LEU B O 1
ATOM 6314 N N . TYR B 1 249 ? 13.086 5.137 13.523 1 80.88 249 TYR B N 1
ATOM 6315 C CA . TYR B 1 249 ? 11.938 4.484 14.148 1 80.88 249 TYR B CA 1
ATOM 6316 C C . TYR B 1 249 ? 11.609 3.168 13.453 1 80.88 249 TYR B C 1
ATOM 6318 O O . TYR B 1 249 ? 10.492 2.658 13.562 1 80.88 249 TYR B O 1
ATOM 6326 N N . GLY B 1 250 ? 12.508 2.637 12.758 1 74.5 250 GLY B N 1
ATOM 6327 C CA . GLY B 1 250 ? 12.312 1.358 12.094 1 74.5 250 GLY B CA 1
ATOM 6328 C C . GLY B 1 250 ? 12.266 0.186 13.055 1 74.5 250 GLY B C 1
ATOM 6329 O O . GLY B 1 250 ? 12.445 0.358 14.266 1 74.5 250 GLY B O 1
ATOM 6330 N N . SER B 1 251 ? 11.945 -0.974 12.602 1 68.06 251 SER B N 1
ATOM 6331 C CA . SER B 1 251 ? 11.75 -2.184 13.398 1 68.06 251 SER B CA 1
ATOM 6332 C C . SER B 1 251 ? 13.086 -2.727 13.906 1 68.06 251 SER B C 1
ATOM 6334 O O . SER B 1 251 ? 13.125 -3.486 14.875 1 68.06 251 SER B O 1
ATOM 6336 N N . LYS B 1 252 ? 14.133 -2.348 13.281 1 65.06 252 LYS B N 1
ATOM 6337 C CA . LYS B 1 252 ? 15.43 -2.877 13.695 1 65.06 252 LYS B CA 1
ATOM 6338 C C . LYS B 1 252 ? 16.062 -1.993 14.758 1 65.06 252 LYS B C 1
ATOM 6340 O O . LYS B 1 252 ? 15.953 -0.767 14.711 1 65.06 252 LYS B O 1
ATOM 6345 N N . LYS B 1 253 ? 16.484 -2.676 15.766 1 61.91 253 LYS B N 1
ATOM 6346 C CA . LYS B 1 253 ? 17.172 -1.95 16.828 1 61.91 253 LYS B CA 1
ATOM 6347 C C . LYS B 1 253 ? 18.422 -1.27 16.312 1 61.91 253 LYS B C 1
ATOM 6349 O O . LYS B 1 253 ? 19.203 -1.876 15.578 1 61.91 253 LYS B O 1
ATOM 6354 N N . HIS B 1 254 ? 18.359 0.011 16.562 1 64.69 254 HIS B N 1
ATOM 6355 C CA . HIS B 1 254 ? 19.547 0.744 16.125 1 64.69 254 HIS B CA 1
ATOM 6356 C C . HIS B 1 254 ? 20.547 0.929 17.266 1 64.69 254 HIS B C 1
ATOM 6358 O O . HIS B 1 254 ? 20.141 1.206 18.391 1 64.69 254 HIS B O 1
ATOM 6364 N N . ASP B 1 255 ? 21.719 0.542 16.891 1 79.25 255 ASP B N 1
ATOM 6365 C CA . ASP B 1 255 ? 22.797 0.896 17.797 1 79.25 255 ASP B CA 1
ATOM 6366 C C . ASP B 1 255 ? 22.906 2.41 17.969 1 79.25 255 ASP B C 1
ATOM 6368 O O . ASP B 1 255 ? 22.547 3.166 17.062 1 79.25 255 ASP B O 1
ATOM 6372 N N . LYS B 1 256 ? 23.25 2.83 19.125 1 80.62 256 LYS B N 1
ATOM 6373 C CA . LYS B 1 256 ? 23.344 4.246 19.453 1 80.62 256 LYS B CA 1
ATOM 6374 C C . LYS B 1 256 ? 24.234 4.992 18.469 1 80.62 256 LYS B C 1
ATOM 6376 O O . LYS B 1 256 ? 23.922 6.117 18.078 1 80.62 256 LYS B O 1
ATOM 6381 N N . VAL B 1 257 ? 25.25 4.402 18.062 1 85.62 257 VAL B N 1
ATOM 6382 C CA . VAL B 1 257 ? 26.188 5.031 17.125 1 85.62 257 VAL B CA 1
ATOM 6383 C C . VAL B 1 257 ? 25.516 5.219 15.773 1 85.62 257 VAL B C 1
ATOM 6385 O O . VAL B 1 257 ? 25.625 6.281 15.156 1 85.62 257 VAL B O 1
ATOM 6388 N N . ALA B 1 258 ? 24.859 4.203 15.359 1 86.44 258 ALA B N 1
ATOM 6389 C CA . ALA B 1 258 ? 24.141 4.27 14.086 1 86.44 258 ALA B CA 1
ATOM 6390 C C . ALA B 1 258 ? 23.031 5.32 14.125 1 86.44 258 ALA B C 1
ATOM 6392 O O . ALA B 1 258 ? 22.797 6.012 13.133 1 86.44 258 ALA B O 1
ATOM 6393 N N . ARG B 1 259 ? 22.438 5.434 15.219 1 88.06 259 ARG B N 1
ATOM 6394 C CA . ARG B 1 259 ? 21.391 6.43 15.398 1 88.06 259 ARG B CA 1
ATOM 6395 C C . ARG B 1 259 ? 21.953 7.844 15.32 1 88.06 259 ARG B C 1
ATOM 6397 O O . ARG B 1 259 ? 21.359 8.727 14.688 1 88.06 259 ARG B O 1
ATOM 6404 N N . ASP B 1 260 ? 23.047 8.062 15.945 1 91.31 260 ASP B N 1
ATOM 6405 C CA . ASP B 1 260 ? 23.672 9.383 15.93 1 91.31 260 ASP B CA 1
ATOM 6406 C C . ASP B 1 260 ? 24.125 9.766 14.523 1 91.31 260 ASP B C 1
ATOM 6408 O O . ASP B 1 260 ? 24 10.922 14.125 1 91.31 260 ASP B O 1
ATOM 6412 N N . GLU B 1 261 ? 24.641 8.789 13.852 1 93.31 261 GLU B N 1
ATOM 6413 C CA . GLU B 1 261 ? 25.047 9.039 12.477 1 93.31 261 GLU B CA 1
ATOM 6414 C C . GLU B 1 261 ? 23.844 9.406 11.602 1 93.31 261 GLU B C 1
ATOM 6416 O O . GLU B 1 261 ? 23.906 10.336 10.805 1 93.31 261 GLU B O 1
ATOM 6421 N N . SER B 1 262 ? 22.797 8.648 11.773 1 93 262 SER B N 1
ATOM 6422 C CA . SER B 1 262 ? 21.578 8.93 11.031 1 93 262 SER B CA 1
ATOM 6423 C C . SER B 1 262 ? 21.031 10.312 11.375 1 93 262 SER B C 1
ATOM 6425 O O . SER B 1 262 ? 20.594 11.047 10.492 1 93 262 SER B O 1
ATOM 6427 N N . THR B 1 263 ? 21.031 10.68 12.641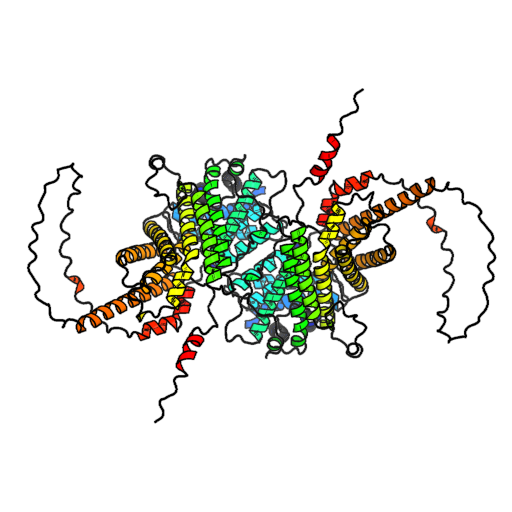 1 95.38 263 THR B N 1
ATOM 6428 C CA . THR B 1 263 ? 20.531 11.984 13.086 1 95.38 263 THR B CA 1
ATOM 6429 C C . THR B 1 263 ? 21.344 13.109 12.461 1 95.38 263 THR B C 1
ATOM 6431 O O . THR B 1 263 ? 20.781 14.109 11.992 1 95.38 263 THR B O 1
ATOM 6434 N N . SER B 1 264 ? 22.641 12.93 12.445 1 96.06 264 SER B N 1
ATOM 6435 C CA . SER B 1 264 ? 23.516 13.945 11.867 1 96.06 264 SER B CA 1
ATOM 6436 C C . SER B 1 264 ? 23.25 14.125 10.375 1 96.06 264 SER B C 1
ATOM 6438 O O . SER B 1 264 ? 23.234 15.25 9.867 1 96.06 264 SER B O 1
ATOM 6440 N N . GLN B 1 265 ? 23.062 13.008 9.719 1 97 265 GLN B N 1
ATOM 6441 C CA . GLN B 1 265 ? 22.781 13.062 8.289 1 97 265 GLN B CA 1
ATOM 6442 C C . GLN B 1 265 ? 21.453 13.773 8.016 1 97 265 GLN B C 1
ATOM 6444 O O . GLN B 1 265 ? 21.359 14.578 7.086 1 97 265 GLN B O 1
ATOM 6449 N N . ILE B 1 266 ? 20.484 13.469 8.75 1 97.62 266 ILE B N 1
ATOM 6450 C CA . ILE B 1 266 ? 19.156 14.055 8.562 1 97.62 266 ILE B CA 1
ATOM 6451 C C . ILE B 1 266 ? 19.172 15.523 8.961 1 97.62 266 ILE B C 1
ATOM 6453 O O . ILE B 1 266 ? 18.516 16.359 8.336 1 97.62 266 ILE B O 1
ATOM 6457 N N . GLU B 1 267 ? 19.922 15.867 9.984 1 97.19 267 GLU B N 1
ATOM 6458 C CA . GLU B 1 267 ? 20.094 17.266 10.375 1 97.19 267 GLU B CA 1
ATOM 6459 C C . GLU B 1 267 ? 20.688 18.094 9.234 1 97.19 267 GLU B C 1
ATOM 6461 O O . GLU B 1 267 ? 20.297 19.234 9.023 1 97.19 267 GLU B O 1
ATOM 6466 N N . ALA B 1 268 ? 21.625 17.453 8.602 1 97.56 268 ALA B N 1
ATOM 6467 C CA . ALA B 1 268 ? 22.219 18.125 7.445 1 97.56 268 ALA B CA 1
ATOM 6468 C C . ALA B 1 268 ? 21.172 18.375 6.359 1 97.56 268 ALA B C 1
ATOM 6470 O O . ALA B 1 268 ? 21.203 19.406 5.684 1 97.56 268 ALA B O 1
ATOM 6471 N N . GLN B 1 269 ? 20.281 17.438 6.156 1 97.81 269 GLN B N 1
ATOM 6472 C CA . GLN B 1 269 ? 19.219 17.609 5.184 1 97.81 269 GLN B CA 1
ATOM 6473 C C . GLN B 1 269 ? 18.266 18.719 5.602 1 97.81 269 GLN B C 1
ATOM 6475 O O . GLN B 1 269 ? 17.781 19.484 4.758 1 97.81 269 GLN B O 1
ATOM 6480 N N . LEU B 1 270 ? 17.906 18.844 6.879 1 97.38 270 LEU B N 1
ATOM 6481 C CA . LEU B 1 270 ? 17.062 19.906 7.391 1 97.38 270 LEU B CA 1
ATOM 6482 C C . LEU B 1 270 ? 17.719 21.281 7.203 1 97.38 270 LEU B C 1
ATOM 6484 O O . LEU B 1 270 ? 17.047 22.25 6.867 1 97.38 270 LEU B O 1
ATOM 6488 N N . SER B 1 271 ? 19.016 21.266 7.426 1 96.69 271 SER B N 1
ATOM 6489 C CA . SER B 1 271 ? 19.766 22.516 7.23 1 96.69 271 SER B CA 1
ATOM 6490 C C . SER B 1 271 ? 19.734 22.938 5.77 1 96.69 271 SER B C 1
ATOM 6492 O O . SER B 1 271 ? 19.609 24.125 5.469 1 96.69 271 SER B O 1
ATOM 6494 N N . LYS B 1 272 ? 19.938 21.953 4.926 1 97.44 272 LYS B N 1
ATOM 6495 C CA . LYS B 1 272 ? 19.859 22.25 3.5 1 97.44 272 LYS B CA 1
ATOM 6496 C C . LYS B 1 272 ? 18.469 22.75 3.117 1 97.44 272 LYS B C 1
ATOM 6498 O O . LYS B 1 272 ? 18.344 23.672 2.305 1 97.44 272 LYS B O 1
ATOM 6503 N N . TRP B 1 273 ? 17.484 22.094 3.627 1 97.94 273 TRP B N 1
ATOM 6504 C CA . TRP B 1 273 ? 16.109 22.531 3.4 1 97.94 273 TRP B CA 1
ATOM 6505 C C . TRP B 1 273 ? 15.914 23.984 3.838 1 97.94 273 TRP B C 1
ATOM 6507 O O . TRP B 1 273 ? 15.289 24.766 3.127 1 97.94 273 TRP B O 1
ATOM 6517 N N . LEU B 1 274 ? 16.438 24.453 4.977 1 96.88 274 LEU B N 1
ATOM 6518 C CA . LEU B 1 274 ? 16.344 25.812 5.488 1 96.88 274 LEU B CA 1
ATOM 6519 C C . LEU B 1 274 ? 17.031 26.797 4.547 1 96.88 274 LEU B C 1
ATOM 6521 O O . LEU B 1 274 ? 16.5 27.891 4.301 1 96.88 274 LEU B O 1
ATOM 6525 N N . ASP B 1 275 ? 18.094 26.328 3.967 1 95.31 275 ASP B N 1
ATOM 6526 C CA . ASP B 1 275 ? 18.875 27.188 3.078 1 95.31 275 ASP B CA 1
ATOM 6527 C C . ASP B 1 275 ? 18.156 27.406 1.75 1 95.31 275 ASP B C 1
ATOM 6529 O O . ASP B 1 275 ? 18.25 28.484 1.151 1 95.31 275 ASP B O 1
ATOM 6533 N N . GLU B 1 276 ? 17.406 26.375 1.344 1 94.94 276 GLU B N 1
ATOM 6534 C CA . GLU B 1 276 ? 16.797 26.422 0.018 1 94.94 276 GLU B CA 1
ATOM 6535 C C . GLU B 1 276 ? 15.375 26.984 0.076 1 94.94 276 GLU B C 1
ATOM 6537 O O . GLU B 1 276 ? 14.828 27.391 -0.946 1 94.94 276 GLU B O 1
ATOM 6542 N N . THR B 1 277 ? 14.82 27 1.218 1 94.94 277 THR B N 1
ATOM 6543 C CA . THR B 1 277 ? 13.422 27.391 1.362 1 94.94 277 THR B CA 1
ATOM 6544 C C . THR B 1 277 ? 13.297 28.906 1.405 1 94.94 277 THR B C 1
ATOM 6546 O O . THR B 1 277 ? 14.062 29.578 2.1 1 94.94 277 THR B O 1
ATOM 6549 N N . PRO B 1 278 ? 12.344 29.484 0.627 1 91.94 278 PRO B N 1
ATOM 6550 C CA . PRO B 1 278 ? 12.117 30.938 0.651 1 91.94 278 PRO B CA 1
ATOM 6551 C C . PRO B 1 278 ? 11.898 31.469 2.062 1 91.94 278 PRO B C 1
ATOM 6553 O O . PRO B 1 278 ? 11.281 30.797 2.896 1 91.94 278 PRO B O 1
ATOM 6556 N N . GLY B 1 279 ? 12.289 32.719 2.334 1 90.19 279 GLY B N 1
ATOM 6557 C CA . GLY B 1 279 ? 12.25 33.344 3.645 1 90.19 279 GLY B CA 1
ATOM 6558 C C . GLY B 1 279 ? 10.859 33.344 4.262 1 90.19 279 GLY B C 1
ATOM 6559 O O . GLY B 1 279 ? 10.711 33.125 5.465 1 90.19 279 GLY B O 1
ATOM 6560 N N . PHE B 1 280 ? 9.852 33.531 3.414 1 90.75 280 PHE B N 1
ATOM 6561 C CA . PHE B 1 280 ? 8.469 33.594 3.881 1 90.75 280 PHE B CA 1
ATOM 6562 C C . PHE B 1 280 ? 8.055 32.281 4.535 1 90.75 280 PHE B C 1
ATOM 6564 O O . PHE B 1 280 ? 7.301 32.281 5.508 1 90.75 280 PHE B O 1
ATOM 6571 N N . LEU B 1 281 ? 8.555 31.172 4.051 1 94 281 LEU B N 1
ATOM 6572 C CA . LEU B 1 281 ? 8.164 29.844 4.512 1 94 281 LEU B CA 1
ATOM 6573 C C . LEU B 1 281 ? 9.125 29.344 5.59 1 94 281 LEU B C 1
ATOM 6575 O O . LEU B 1 281 ? 8.812 28.391 6.305 1 94 281 LEU B O 1
ATOM 6579 N N . ASN B 1 282 ? 10.289 30 5.785 1 92.31 282 ASN B N 1
ATOM 6580 C CA . ASN B 1 282 ? 11.367 29.562 6.664 1 92.31 282 ASN B CA 1
ATOM 6581 C C . ASN B 1 282 ? 11.062 29.891 8.125 1 92.31 282 ASN B C 1
ATOM 6583 O O . ASN B 1 282 ? 10.922 31.047 8.5 1 92.31 282 ASN B O 1
ATOM 6587 N N . PRO B 1 283 ? 10.992 28.922 8.961 1 91 283 PRO B N 1
ATOM 6588 C CA . PRO B 1 283 ? 10.641 29.141 10.367 1 91 283 PRO B CA 1
ATOM 6589 C C . PRO B 1 283 ? 11.719 29.922 11.125 1 91 283 PRO B C 1
ATOM 6591 O O . PRO B 1 283 ? 11.438 30.484 12.18 1 91 283 PRO B O 1
ATOM 6594 N N . GLU B 1 284 ? 12.938 29.953 10.727 1 84.06 284 GLU B N 1
ATOM 6595 C CA . GLU B 1 284 ? 14.031 30.625 11.43 1 84.06 284 GLU B CA 1
ATOM 6596 C C . GLU B 1 284 ? 14.086 32.094 11.086 1 84.06 284 GLU B C 1
ATOM 6598 O O . GLU B 1 284 ? 14.797 32.875 11.742 1 84.06 284 GLU B O 1
ATOM 6603 N N . VAL B 1 285 ? 13.469 32.438 10.109 1 69.44 285 VAL B N 1
ATOM 6604 C CA . VAL B 1 285 ? 13.414 33.844 9.742 1 69.44 285 VAL B CA 1
ATOM 6605 C C . VAL B 1 285 ? 12.242 34.5 10.453 1 69.44 285 VAL B C 1
ATOM 6607 O O . VAL B 1 285 ? 11.094 34.062 10.328 1 69.44 285 VAL B O 1
ATOM 6610 N N . PRO B 1 286 ? 12.641 35.469 11.516 1 58.31 286 PRO B N 1
ATOM 6611 C CA . PRO B 1 286 ? 11.555 36.094 12.258 1 58.31 286 PRO B CA 1
ATOM 6612 C C . PRO B 1 286 ? 10.5 36.719 11.352 1 58.31 286 PRO B C 1
ATOM 6614 O O . PRO B 1 286 ? 10.828 37.25 10.281 1 58.31 286 PRO B O 1
ATOM 6617 N N . SER B 1 287 ? 9.32 36.219 11.422 1 54.22 287 SER B N 1
ATOM 6618 C CA . SER B 1 287 ? 8.227 36.781 10.625 1 54.22 287 SER B CA 1
ATOM 6619 C C . SER B 1 287 ? 8.289 38.281 10.578 1 54.22 287 SER B C 1
ATOM 6621 O O . SER B 1 287 ? 7.758 38.906 9.648 1 54.22 287 SER B O 1
ATOM 6623 N N . GLY B 1 288 ? 8.688 39 11.711 1 45.69 288 GLY B N 1
ATOM 6624 C CA . GLY B 1 288 ? 8.68 40.438 11.82 1 45.69 288 GLY B CA 1
ATOM 6625 C C . GLY B 1 288 ? 9.688 41.125 10.914 1 45.69 288 GLY B C 1
ATOM 6626 O O . GLY B 1 288 ? 9.688 42.344 10.781 1 45.69 288 GLY B O 1
ATOM 6627 N N . GLN B 1 289 ? 10.844 40.625 10.922 1 45.12 289 GLN B N 1
ATOM 6628 C CA . GLN B 1 289 ? 11.867 41.5 10.398 1 45.12 289 GLN B CA 1
ATOM 6629 C C . GLN B 1 289 ? 11.602 41.844 8.938 1 45.12 289 GLN B C 1
ATOM 6631 O O . GLN B 1 289 ? 12.086 42.875 8.438 1 45.12 289 GLN B O 1
ATOM 6636 N N . LYS B 1 290 ? 11.75 40.938 8.008 1 44.62 290 LYS B N 1
ATOM 6637 C CA . LYS B 1 290 ? 11.742 41.594 6.707 1 44.62 290 LYS B CA 1
ATOM 6638 C C . LYS B 1 290 ? 10.398 42.281 6.445 1 44.62 290 LYS B C 1
ATOM 6640 O O . LYS B 1 290 ? 9.344 41.688 6.688 1 44.62 290 LYS B O 1
ATOM 6645 N N . GLU B 1 291 ? 10.359 43.594 6.297 1 39.69 291 GLU B N 1
ATOM 6646 C CA . GLU B 1 291 ? 9.664 44.844 5.98 1 39.69 291 GLU B CA 1
ATOM 6647 C C . GLU B 1 291 ? 8.531 44.594 4.988 1 39.69 291 GLU B C 1
ATOM 6649 O O . GLU B 1 291 ? 7.523 45.312 5.004 1 39.69 291 GLU B O 1
ATOM 6654 N N . SER B 1 292 ? 8.836 43.969 3.926 1 39.72 292 SER B N 1
ATOM 6655 C CA . SER B 1 292 ? 7.953 44.125 2.773 1 39.72 292 SER B CA 1
ATOM 6656 C C . SER B 1 292 ? 6.625 43.406 3.006 1 39.72 292 SER B C 1
ATOM 6658 O O . SER B 1 292 ? 5.738 43.438 2.148 1 39.72 292 SER B O 1
ATOM 6660 N N . GLU B 1 293 ? 6.492 42.438 3.904 1 44.66 293 GLU B N 1
ATOM 6661 C CA . GLU B 1 293 ? 5.238 41.75 4.148 1 44.66 293 GLU B CA 1
ATOM 6662 C C . GLU B 1 293 ? 4.227 42.625 4.863 1 44.66 293 GLU B C 1
ATOM 6664 O O . GLU B 1 293 ? 3.061 42.25 5.012 1 44.66 293 GLU B O 1
ATOM 6669 N N . VAL B 1 294 ? 4.715 43.594 5.695 1 43.03 294 VAL B N 1
ATOM 6670 C CA . VAL B 1 294 ? 3.869 44.5 6.457 1 43.03 294 VAL B CA 1
ATOM 6671 C C . VAL B 1 294 ? 2.852 45.156 5.523 1 43.03 294 VAL B C 1
ATOM 6673 O O . VAL B 1 294 ? 1.721 45.438 5.93 1 43.03 294 VAL B O 1
ATOM 6676 N N . PHE B 1 295 ? 3.344 45.656 4.32 1 40.84 295 PHE B N 1
ATOM 6677 C CA . PHE B 1 295 ? 2.473 46.562 3.582 1 40.84 295 PHE B CA 1
ATOM 6678 C C . PHE B 1 295 ? 1.528 45.781 2.67 1 40.84 295 PHE B C 1
ATOM 6680 O O . PHE B 1 295 ? 0.635 46.375 2.053 1 40.84 295 PHE B O 1
ATOM 6687 N N . TYR B 1 296 ? 1.854 44.469 2.361 1 54.88 296 TYR B N 1
ATOM 6688 C CA . TYR B 1 296 ? 0.932 43.906 1.389 1 54.88 296 TYR B CA 1
ATOM 6689 C C . TYR B 1 296 ? 0.103 42.781 2.018 1 54.88 296 TYR B C 1
ATOM 6691 O O . TYR B 1 296 ? 0.577 42.062 2.912 1 54.88 296 TYR B O 1
ATOM 6699 N N . ASP B 1 297 ? -1.23 42.969 2.049 1 72.94 297 ASP B N 1
ATOM 6700 C CA . ASP B 1 297 ? -2.227 42 2.488 1 72.94 297 ASP B CA 1
ATOM 6701 C C . ASP B 1 297 ? -1.96 40.625 1.879 1 72.94 297 ASP B C 1
ATOM 6703 O O . ASP B 1 297 ? -2.178 40.406 0.684 1 72.94 297 ASP B O 1
ATOM 6707 N N . VAL B 1 298 ? -1.18 39.781 2.547 1 84.31 298 VAL B N 1
ATOM 6708 C CA . VAL B 1 298 ? -0.913 38.406 2.082 1 84.31 298 VAL B CA 1
ATOM 6709 C C . VAL B 1 298 ? -2.213 37.625 2.053 1 84.31 298 VAL B C 1
ATOM 6711 O O . VAL B 1 298 ? -2.906 37.5 3.068 1 84.31 298 VAL B O 1
ATOM 6714 N N . PRO B 1 299 ? -2.496 37.219 0.84 1 86.5 299 PRO B N 1
ATOM 6715 C CA . PRO B 1 299 ? -3.695 36.375 0.762 1 86.5 299 PRO B CA 1
ATOM 6716 C C . PRO B 1 299 ? -3.662 35.219 1.745 1 86.5 299 PRO B C 1
ATOM 6718 O O . PRO B 1 299 ? -2.594 34.656 2.018 1 86.5 299 PRO B O 1
ATOM 6721 N N . TRP B 1 300 ? -4.773 34.875 2.229 1 88.5 300 TRP B N 1
ATOM 6722 C CA . TRP B 1 300 ? -4.926 33.906 3.307 1 88.5 300 TRP B CA 1
ATOM 6723 C C . TRP B 1 300 ? -4.293 32.562 2.932 1 88.5 300 TRP B C 1
ATOM 6725 O O . TRP B 1 300 ? -3.684 31.906 3.775 1 88.5 300 TRP B O 1
ATOM 6735 N N . ILE B 1 301 ? -4.426 32.125 1.707 1 89.75 301 ILE B N 1
ATOM 6736 C CA . ILE B 1 301 ? -3.941 30.828 1.272 1 89.75 301 ILE B CA 1
ATOM 6737 C C . ILE B 1 301 ? -2.432 30.75 1.484 1 89.75 301 ILE B C 1
ATOM 6739 O O . ILE B 1 301 ? -1.904 29.672 1.8 1 89.75 301 ILE B O 1
ATOM 6743 N N . PHE B 1 302 ? -1.703 31.828 1.389 1 92 302 PHE B N 1
ATOM 6744 C CA . PHE B 1 302 ? -0.257 31.828 1.576 1 92 302 PHE B CA 1
ATOM 6745 C C . PHE B 1 302 ? 0.097 31.797 3.059 1 92 302 PHE B C 1
ATOM 6747 O O . PHE B 1 302 ? 1.082 31.172 3.459 1 92 302 PHE B O 1
ATOM 6754 N N . LYS B 1 303 ? -0.715 32.5 3.854 1 90.38 303 LYS B N 1
ATOM 6755 C CA . LYS B 1 303 ? -0.521 32.438 5.301 1 90.38 303 LYS B CA 1
ATOM 6756 C C . LYS B 1 303 ? -0.737 31.031 5.82 1 90.38 303 LYS B C 1
ATOM 6758 O O . LYS B 1 303 ? 0.022 30.547 6.664 1 90.38 303 LYS B O 1
ATOM 6763 N N . ARG B 1 304 ? -1.797 30.484 5.312 1 92.12 304 ARG B N 1
ATOM 6764 C CA . ARG B 1 304 ? -2.1 29.094 5.664 1 92.12 304 ARG B CA 1
ATOM 6765 C C . ARG B 1 304 ? -0.964 28.156 5.254 1 92.12 304 ARG B C 1
ATOM 6767 O O . ARG B 1 304 ? -0.625 27.234 5.984 1 92.12 304 ARG B O 1
ATOM 6774 N N . GLN B 1 305 ? -0.457 28.344 4.09 1 93.56 305 GLN B N 1
ATOM 6775 C CA . GLN B 1 305 ? 0.652 27.531 3.6 1 93.56 305 GLN B CA 1
ATOM 6776 C C . GLN B 1 305 ? 1.896 27.719 4.465 1 93.56 305 GLN B C 1
ATOM 6778 O O . GLN B 1 305 ? 2.596 26.75 4.77 1 93.56 305 GLN B O 1
ATOM 6783 N N . GLN B 1 306 ? 2.186 28.969 4.793 1 94.12 306 GLN B N 1
ATOM 6784 C CA . GLN B 1 306 ? 3.322 29.266 5.656 1 94.12 306 GLN B CA 1
ATOM 6785 C C . GLN B 1 306 ? 3.215 28.516 6.984 1 94.12 306 GLN B C 1
ATOM 6787 O O . GLN B 1 306 ? 4.168 27.859 7.414 1 94.12 306 GLN B O 1
ATOM 6792 N N . ARG B 1 307 ? 2.055 28.625 7.602 1 94.19 307 ARG B N 1
ATOM 6793 C CA . ARG B 1 307 ? 1.829 27.984 8.891 1 94.19 307 ARG B CA 1
ATOM 6794 C C . ARG B 1 307 ? 1.957 26.469 8.773 1 94.19 307 ARG B C 1
ATOM 6796 O O . ARG B 1 307 ? 2.521 25.812 9.656 1 94.19 307 ARG B O 1
ATOM 6803 N N . THR B 1 308 ? 1.416 25.953 7.688 1 96 308 THR B N 1
ATOM 6804 C CA . THR B 1 308 ? 1.476 24.5 7.453 1 96 308 THR B CA 1
ATOM 6805 C C . THR B 1 308 ? 2.92 24.047 7.301 1 96 308 THR B C 1
ATOM 6807 O O . THR B 1 308 ? 3.328 23.047 7.914 1 96 308 THR B O 1
ATOM 6810 N N . VAL B 1 309 ? 3.711 24.703 6.508 1 97.31 309 VAL B N 1
ATOM 6811 C CA . VAL B 1 309 ? 5.09 24.328 6.219 1 97.31 309 VAL B CA 1
ATOM 6812 C C . VAL B 1 309 ? 5.945 24.484 7.477 1 97.31 309 VAL B C 1
ATOM 6814 O O . VAL B 1 309 ? 6.758 23.609 7.793 1 97.31 309 VAL B O 1
ATOM 6817 N N . ARG B 1 310 ? 5.77 25.547 8.211 1 96.69 310 ARG B N 1
ATOM 6818 C CA . ARG B 1 310 ? 6.531 25.766 9.43 1 96.69 310 ARG B CA 1
ATOM 6819 C C . ARG B 1 310 ? 6.188 24.719 10.492 1 96.69 310 ARG B C 1
ATOM 6821 O O . ARG B 1 310 ? 7.074 24.203 11.172 1 96.69 310 ARG B O 1
ATOM 6828 N N . ALA B 1 311 ? 4.891 24.469 10.641 1 96.94 311 ALA B N 1
ATOM 6829 C CA . ALA B 1 311 ? 4.48 23.422 11.57 1 96.94 311 ALA B CA 1
ATOM 6830 C C . ALA B 1 311 ? 5.109 22.078 11.203 1 96.94 311 ALA B C 1
ATOM 6832 O O . ALA B 1 311 ? 5.547 21.328 12.078 1 96.94 311 ALA B O 1
ATOM 6833 N N . ALA B 1 312 ? 5.113 21.797 9.914 1 97.69 312 ALA B N 1
ATOM 6834 C CA . ALA B 1 312 ? 5.711 20.547 9.438 1 97.69 312 ALA B CA 1
ATOM 6835 C C . ALA B 1 312 ? 7.199 20.484 9.773 1 97.69 312 ALA B C 1
ATOM 6837 O O . ALA B 1 312 ? 7.727 19.422 10.109 1 97.69 312 ALA B O 1
ATOM 6838 N N . PHE B 1 313 ? 7.875 21.594 9.695 1 98.12 313 PHE B N 1
ATOM 6839 C CA . PHE B 1 313 ? 9.289 21.672 10.047 1 98.12 313 PHE B CA 1
ATOM 6840 C C . PHE B 1 313 ? 9.5 21.344 11.516 1 98.12 313 PHE B C 1
ATOM 6842 O O . PHE B 1 313 ? 10.375 20.547 11.867 1 98.12 313 PHE B O 1
ATOM 6849 N N . TYR B 1 314 ? 8.734 21.953 12.336 1 97.81 314 TYR B N 1
ATOM 6850 C CA . TYR B 1 314 ? 8.859 21.703 13.766 1 97.81 314 TYR B CA 1
ATOM 6851 C C . TYR B 1 314 ? 8.578 20.234 14.086 1 97.81 314 TYR B C 1
ATOM 6853 O O . TYR B 1 314 ? 9.273 19.625 14.898 1 97.81 314 TYR B O 1
ATOM 6861 N N . PHE B 1 315 ? 7.574 19.75 13.5 1 97.44 315 PHE B N 1
ATOM 6862 C CA . PHE B 1 315 ? 7.23 18.344 13.695 1 97.44 315 PHE B CA 1
ATOM 6863 C C . PHE B 1 315 ? 8.398 17.438 13.312 1 97.44 315 PHE B C 1
ATOM 6865 O O . PHE B 1 315 ? 8.766 16.547 14.07 1 97.44 315 PHE B O 1
ATOM 6872 N N . THR B 1 316 ? 8.914 17.641 12.117 1 98.06 316 THR B N 1
ATOM 6873 C CA . THR B 1 316 ? 10.039 16.844 11.641 1 98.06 316 THR B CA 1
ATOM 6874 C C . THR B 1 316 ? 11.219 16.938 12.609 1 98.06 316 THR B C 1
ATOM 6876 O O . THR B 1 316 ? 11.859 15.938 12.922 1 98.06 316 THR B O 1
ATOM 6879 N N . SER B 1 317 ? 11.469 18.125 13.078 1 97.62 317 SER B N 1
ATOM 6880 C CA . SER B 1 317 ? 12.547 18.344 14.039 1 97.62 317 SER B CA 1
ATOM 6881 C C . SER B 1 317 ? 12.273 17.625 15.352 1 97.62 317 SER B C 1
ATOM 6883 O O . SER B 1 317 ? 13.188 17.031 15.938 1 97.62 317 SER B O 1
ATOM 6885 N N . MET B 1 318 ? 11.078 17.719 15.82 1 96.31 318 MET B N 1
ATOM 6886 C CA . MET B 1 318 ? 10.703 17 17.031 1 96.31 318 MET B CA 1
ATOM 6887 C C . MET B 1 318 ? 10.961 15.5 16.875 1 96.31 318 MET B C 1
ATOM 6889 O O . MET B 1 318 ? 11.57 14.875 17.734 1 96.31 318 MET B O 1
ATOM 6893 N N . GLN B 1 319 ? 10.516 14.969 15.75 1 93.69 319 GLN B N 1
ATOM 6894 C CA . GLN B 1 319 ? 10.68 13.547 15.492 1 93.69 319 GLN B CA 1
ATOM 6895 C C . GLN B 1 319 ? 12.156 13.172 15.391 1 93.69 319 GLN B C 1
ATOM 6897 O O . GLN B 1 319 ? 12.547 12.07 15.781 1 93.69 319 GLN B O 1
ATOM 6902 N N . LEU B 1 320 ? 12.914 14.047 14.859 1 96.38 320 LEU B N 1
ATOM 6903 C CA . LEU B 1 320 ? 14.336 13.797 14.672 1 96.38 320 LEU B CA 1
ATOM 6904 C C . LEU B 1 320 ? 15.039 13.609 16.016 1 96.38 320 LEU B C 1
ATOM 6906 O O . LEU B 1 320 ? 15.891 12.727 16.156 1 96.38 320 LEU B O 1
ATOM 6910 N N . TYR B 1 321 ? 14.648 14.352 17.062 1 94.88 321 TYR B N 1
ATOM 6911 C CA . TYR B 1 321 ? 15.469 14.438 18.25 1 94.88 321 TYR B CA 1
ATOM 6912 C C . TYR B 1 321 ? 14.766 13.797 19.453 1 94.88 321 TYR B C 1
ATOM 6914 O O . TYR B 1 321 ? 15.383 13.562 20.484 1 94.88 321 TYR B O 1
ATOM 6922 N N . ARG B 1 322 ? 13.555 13.484 19.375 1 90.56 322 ARG B N 1
ATOM 6923 C CA . ARG B 1 322 ? 12.781 13.055 20.547 1 90.56 322 ARG B CA 1
ATOM 6924 C C . ARG B 1 322 ? 13.336 11.758 21.125 1 90.56 322 ARG B C 1
ATOM 6926 O O . ARG B 1 322 ? 13.188 11.484 22.312 1 90.56 322 ARG B O 1
ATOM 6933 N N . GLY B 1 323 ? 13.945 10.953 20.281 1 84 323 GLY B N 1
ATOM 6934 C CA . GLY B 1 323 ? 14.531 9.719 20.766 1 84 323 GLY B CA 1
ATOM 6935 C C . GLY B 1 323 ? 15.547 9.93 21.875 1 84 323 GLY B C 1
ATOM 6936 O O . GLY B 1 323 ? 15.68 9.086 22.766 1 84 323 GLY B O 1
ATOM 6937 N N . TYR B 1 324 ? 16.234 10.984 21.891 1 87.69 324 TYR B N 1
ATOM 6938 C CA . TYR B 1 324 ? 17.219 11.297 22.922 1 87.69 324 TYR B CA 1
ATOM 6939 C C . TYR B 1 324 ? 16.547 11.594 24.266 1 87.69 324 TYR B C 1
ATOM 6941 O O . TYR B 1 324 ? 17.062 11.227 25.312 1 87.69 324 TYR B O 1
ATOM 6949 N N . LEU B 1 325 ? 15.523 12.305 24.172 1 86 325 LEU B N 1
ATOM 6950 C CA . LEU B 1 325 ? 14.75 12.578 25.375 1 86 325 LEU B CA 1
ATOM 6951 C C . LEU B 1 325 ? 14.195 11.289 25.984 1 86 325 LEU B C 1
ATOM 6953 O O . LEU B 1 325 ? 14.211 11.102 27.203 1 86 325 LEU B O 1
ATOM 6957 N N . LEU B 1 326 ? 13.766 10.445 25.125 1 77.31 326 LEU B N 1
ATOM 6958 C CA . LEU B 1 326 ? 13.227 9.164 25.562 1 77.31 326 LEU B CA 1
ATOM 6959 C C . LEU B 1 326 ? 14.312 8.312 26.219 1 77.31 326 LEU B C 1
ATOM 6961 O O . LEU B 1 326 ? 14.055 7.637 27.219 1 77.31 326 LEU B O 1
ATOM 6965 N N . ASP B 1 327 ? 15.422 8.344 25.625 1 74.5 327 ASP B N 1
ATOM 6966 C CA . ASP B 1 327 ? 16.531 7.605 26.203 1 74.5 327 ASP B CA 1
ATOM 6967 C C . ASP B 1 327 ? 16.828 8.086 27.625 1 74.5 327 ASP B C 1
ATOM 6969 O O . ASP B 1 327 ? 17.094 7.273 28.516 1 74.5 327 ASP B O 1
ATOM 6973 N N . GLU B 1 328 ? 16.844 9.32 27.766 1 76.5 328 GLU B N 1
ATOM 6974 C CA . GLU B 1 328 ? 17.078 9.891 29.094 1 76.5 328 GLU B CA 1
ATOM 6975 C C . GLU B 1 328 ? 15.969 9.508 30.062 1 76.5 328 GLU B C 1
ATOM 6977 O O . GLU B 1 328 ? 16.219 9.25 31.234 1 76.5 328 GLU B O 1
ATOM 6982 N N . PHE B 1 329 ? 14.898 9.477 29.562 1 72.25 329 PHE B N 1
ATOM 6983 C CA . PHE B 1 329 ? 13.75 9.125 30.375 1 72.25 329 PHE B CA 1
ATOM 6984 C C . PHE B 1 329 ? 13.828 7.668 30.828 1 72.25 329 PHE B C 1
ATOM 6986 O O . PHE B 1 329 ? 13.539 7.348 31.984 1 72.25 329 PHE B O 1
ATOM 6993 N N . LEU B 1 330 ? 14.242 6.82 29.922 1 64.88 330 LEU B N 1
ATOM 6994 C CA . LEU B 1 330 ? 14.305 5.391 30.203 1 64.88 330 LEU B CA 1
ATOM 6995 C C . LEU B 1 330 ? 15.469 5.07 31.125 1 64.88 330 LEU B C 1
ATOM 6997 O O . LEU B 1 330 ? 15.422 4.09 31.875 1 64.88 330 LEU B O 1
ATOM 7001 N N . GLN B 1 331 ? 16.562 5.867 31.078 1 61.88 331 GLN B N 1
ATOM 7002 C CA . GLN B 1 331 ? 17.719 5.645 31.922 1 61.88 331 GLN B CA 1
ATOM 7003 C C . GLN B 1 331 ? 17.578 6.367 33.25 1 61.88 331 GLN B C 1
ATOM 7005 O O . GLN B 1 331 ? 18.375 6.164 34.156 1 61.88 331 GLN B O 1
ATOM 7010 N N . ALA B 1 332 ? 16.781 7.289 33.312 1 54.66 332 ALA B N 1
ATOM 7011 C CA . ALA B 1 332 ? 16.703 8.211 34.469 1 54.66 332 ALA B CA 1
ATOM 7012 C C . ALA B 1 332 ? 16.469 7.449 35.75 1 54.66 332 ALA B C 1
ATOM 7014 O O . ALA B 1 332 ? 15.562 6.617 35.844 1 54.66 332 ALA B O 1
ATOM 7015 N N . ASN B 1 333 ? 17.672 7.227 36.375 1 49.09 333 ASN B N 1
ATOM 7016 C CA . ASN B 1 333 ? 17.469 7.098 37.812 1 49.09 333 ASN B CA 1
ATOM 7017 C C . ASN B 1 333 ? 16.953 8.398 38.438 1 49.09 333 ASN B C 1
ATOM 7019 O O . ASN B 1 333 ? 17.719 9.367 38.562 1 49.09 333 ASN B O 1
ATOM 7023 N N . PHE B 1 334 ? 15.734 8.75 38.156 1 48.34 334 PHE B N 1
ATOM 7024 C CA . PHE B 1 334 ? 15.078 10.016 38.469 1 48.34 334 PHE B CA 1
ATOM 7025 C C . PHE B 1 334 ? 15.617 10.625 39.75 1 48.34 334 PHE B C 1
ATOM 7027 O O . PHE B 1 334 ? 15.562 11.844 39.938 1 48.34 334 PHE B O 1
ATOM 7034 N N . HIS B 1 335 ? 16.141 9.844 40.594 1 43.69 335 HIS B N 1
ATOM 7035 C CA . HIS B 1 335 ? 16.562 10.391 41.875 1 43.69 335 HIS B CA 1
ATOM 7036 C C . HIS B 1 335 ? 17.812 11.258 41.75 1 43.69 335 HIS B C 1
ATOM 7038 O O . HIS B 1 335 ? 17.969 12.258 42.438 1 43.69 335 HIS B O 1
ATOM 7044 N N . ASP B 1 336 ? 18.75 10.766 41.219 1 45.5 336 ASP B N 1
ATOM 7045 C CA . ASP B 1 336 ? 20.062 11.359 41.406 1 45.5 336 ASP B CA 1
ATOM 7046 C C . ASP B 1 336 ? 20.344 12.43 40.344 1 45.5 336 ASP B C 1
ATOM 7048 O O . ASP B 1 336 ? 21.453 12.961 40.25 1 45.5 336 ASP B O 1
ATOM 7052 N N . ARG B 1 337 ? 19.359 12.82 39.438 1 49.44 337 ARG B N 1
ATOM 7053 C CA . ARG B 1 337 ? 19.797 13.68 38.344 1 49.44 337 ARG B CA 1
ATOM 7054 C C . ARG B 1 337 ? 19.453 15.141 38.625 1 49.44 337 ARG B C 1
ATOM 7056 O O . ARG B 1 337 ? 18.578 15.711 37.938 1 49.44 337 ARG B O 1
ATOM 7063 N N . LEU B 1 338 ? 19.375 15.648 39.75 1 47.31 338 LEU B N 1
ATOM 7064 C CA . LEU B 1 338 ? 19.141 17.062 40 1 47.31 338 LEU B CA 1
ATOM 7065 C C . LEU B 1 338 ? 19.859 17.938 38.969 1 47.31 338 LEU B C 1
ATOM 7067 O O . LEU B 1 338 ? 19.359 19.016 38.625 1 47.31 338 LEU B O 1
ATOM 7071 N N . SER B 1 339 ? 21.141 17.781 38.875 1 50.84 339 SER B N 1
ATOM 7072 C CA . SER B 1 339 ? 21.969 18.797 38.219 1 50.84 339 SER B CA 1
ATOM 7073 C C . SER B 1 339 ? 22.078 18.562 36.719 1 50.84 339 SER B C 1
ATOM 7075 O O . SER B 1 339 ? 23.062 18.938 36.094 1 50.84 339 SER B O 1
ATOM 7077 N N . LEU B 1 340 ? 21.141 17.797 36.031 1 60.47 340 LEU B N 1
ATOM 7078 C CA . LEU B 1 340 ? 21.609 17.375 34.719 1 60.47 340 LEU B CA 1
ATOM 7079 C C . LEU B 1 340 ? 21.172 18.375 33.656 1 60.47 340 LEU B C 1
ATOM 7081 O O . LEU B 1 340 ? 20.062 18.891 33.688 1 60.47 340 LEU B O 1
ATOM 7085 N N . THR B 1 341 ? 22.172 19.141 33.031 1 74.25 341 THR B N 1
ATOM 7086 C CA . THR B 1 341 ? 21.984 19.906 31.812 1 74.25 341 THR B CA 1
ATOM 7087 C C . THR B 1 341 ? 21.578 19.016 30.656 1 74.25 341 THR B C 1
ATOM 7089 O O . THR B 1 341 ? 22.219 18 30.391 1 74.25 341 THR B O 1
ATOM 7092 N N . PRO B 1 342 ? 20.406 19.375 30.094 1 84.88 342 PRO B N 1
ATOM 7093 C CA . PRO B 1 342 ? 19.953 18.547 28.969 1 84.88 342 PRO B CA 1
ATOM 7094 C C . PRO B 1 342 ? 20.969 18.516 27.828 1 84.88 342 PRO B C 1
ATOM 7096 O O . PRO B 1 342 ? 21.625 19.531 27.531 1 84.88 342 PRO B O 1
ATOM 7099 N N . ALA B 1 343 ? 21.188 17.422 27.234 1 87.12 343 ALA B N 1
ATOM 7100 C CA . ALA B 1 343 ? 22.078 17.266 26.094 1 87.12 343 ALA B CA 1
ATOM 7101 C C . ALA B 1 343 ? 21.609 18.125 24.922 1 87.12 343 ALA B C 1
ATOM 7103 O O . ALA B 1 343 ? 20.438 18.469 24.812 1 87.12 343 ALA B O 1
ATOM 7104 N N . PRO B 1 344 ? 22.484 18.516 24.016 1 92 344 PRO B N 1
ATOM 7105 C CA . PRO B 1 344 ? 22.156 19.422 22.922 1 92 344 PRO B CA 1
ATOM 7106 C C . PRO B 1 344 ? 21.016 18.906 22.047 1 92 344 PRO B C 1
ATOM 7108 O O . PRO B 1 344 ? 20.109 19.672 21.688 1 92 344 PRO B O 1
ATOM 7111 N N . PRO B 1 345 ? 21.031 17.641 21.672 1 93.44 345 PRO B N 1
ATOM 7112 C CA . PRO B 1 345 ? 19.891 17.172 20.875 1 93.44 345 PRO B CA 1
ATOM 7113 C C . PRO B 1 345 ? 18.562 17.328 21.609 1 93.44 345 PRO B C 1
ATOM 7115 O O . PRO B 1 345 ? 17.531 17.594 20.969 1 93.44 345 PRO B O 1
ATOM 7118 N N . VAL B 1 346 ? 18.562 17.125 22.891 1 92.94 346 VAL B N 1
ATOM 7119 C CA . VAL B 1 346 ? 17.344 17.297 23.688 1 92.94 346 VAL B CA 1
ATOM 7120 C C . VAL B 1 346 ? 16.906 18.766 23.641 1 92.94 346 VAL B C 1
ATOM 7122 O O . VAL B 1 346 ? 15.719 19.047 23.531 1 92.94 346 VAL B O 1
ATOM 7125 N N . GLN B 1 347 ? 17.844 19.656 23.734 1 94.12 347 GLN B N 1
ATOM 7126 C CA . GLN B 1 347 ? 17.531 21.078 23.656 1 94.12 347 GLN B CA 1
ATOM 7127 C C . GLN B 1 347 ? 16.891 21.438 22.328 1 94.12 347 GLN B C 1
ATOM 7129 O O . GLN B 1 347 ? 15.953 22.25 22.266 1 94.12 347 GLN B O 1
ATOM 7134 N N . LYS B 1 348 ? 17.438 20.875 21.266 1 95.62 348 LYS B N 1
ATOM 7135 C CA . LYS B 1 348 ? 16.875 21.109 19.938 1 95.62 348 LYS B CA 1
ATOM 7136 C C . LYS B 1 348 ? 15.438 20.578 19.859 1 95.62 348 LYS B C 1
ATOM 7138 O O . LYS B 1 348 ? 14.578 21.219 19.25 1 95.62 348 LYS B O 1
ATOM 7143 N N . CYS B 1 349 ? 15.266 19.438 20.422 1 95.5 349 CYS B N 1
ATOM 7144 C CA . CYS B 1 349 ? 13.938 18.844 20.469 1 95.5 349 CYS B CA 1
ATOM 7145 C C . CYS B 1 349 ? 12.953 19.75 21.188 1 95.5 349 CYS B C 1
ATOM 7147 O O . CYS B 1 349 ? 11.852 20 20.688 1 95.5 349 CYS B O 1
ATOM 7149 N N . ILE B 1 350 ? 13.359 20.266 22.344 1 94.31 350 ILE B N 1
ATOM 7150 C CA . ILE B 1 350 ? 12.508 21.109 23.172 1 94.31 350 ILE B CA 1
ATOM 7151 C C . ILE B 1 350 ? 12.234 22.438 22.469 1 94.31 350 ILE B C 1
ATOM 7153 O O . ILE B 1 350 ? 11.125 22.969 22.531 1 94.31 350 ILE B O 1
ATOM 7157 N N . HIS B 1 351 ? 13.234 22.906 21.828 1 95.31 351 HIS B N 1
ATOM 7158 C CA . HIS B 1 351 ? 13.039 24.156 21.094 1 95.31 351 HIS B CA 1
ATOM 7159 C C . HIS B 1 351 ? 11.961 23.984 20.031 1 95.31 351 HIS B C 1
ATOM 7161 O O . HIS B 1 351 ? 11.07 24.828 19.891 1 95.31 351 HIS B O 1
ATOM 7167 N N . ALA B 1 352 ? 12.062 22.938 19.234 1 97.06 352 ALA B N 1
ATOM 7168 C CA . ALA B 1 352 ? 11.062 22.672 18.219 1 97.06 352 ALA B CA 1
ATOM 7169 C C . ALA B 1 352 ? 9.68 22.484 18.828 1 97.06 352 ALA B C 1
ATOM 7171 O O . ALA B 1 352 ? 8.68 23 18.312 1 97.06 352 ALA B O 1
ATOM 7172 N N . ALA B 1 353 ? 9.617 21.766 19.906 1 96.25 353 ALA B N 1
ATOM 7173 C CA . ALA B 1 353 ? 8.352 21.516 20.609 1 96.25 353 ALA B CA 1
ATOM 7174 C C . ALA B 1 353 ? 7.75 22.828 21.125 1 96.25 353 ALA B C 1
ATOM 7176 O O . ALA B 1 353 ? 6.535 23.016 21.062 1 96.25 353 ALA B O 1
ATOM 7177 N N . LEU B 1 354 ? 8.594 23.688 21.672 1 96.25 354 LEU B N 1
ATOM 7178 C CA . LEU B 1 354 ? 8.133 24.969 22.188 1 96.25 354 LEU B CA 1
ATOM 7179 C C . LEU B 1 354 ? 7.566 25.828 21.062 1 96.25 354 LEU B C 1
ATOM 7181 O O . LEU B 1 354 ? 6.539 26.484 21.234 1 96.25 354 LEU B O 1
ATOM 7185 N N . GLN B 1 355 ? 8.273 25.828 19.938 1 96 355 GLN B N 1
ATOM 7186 C CA . GLN B 1 355 ? 7.77 26.594 18.797 1 96 355 GLN B CA 1
ATOM 7187 C C . GLN B 1 355 ? 6.414 26.078 18.328 1 96 355 GLN B C 1
ATOM 7189 O O . GLN B 1 355 ? 5.504 26.859 18.047 1 96 355 GLN B O 1
ATOM 7194 N N . MET B 1 356 ? 6.262 24.812 18.219 1 96.5 356 MET B N 1
ATOM 7195 C CA . MET B 1 356 ? 4.988 24.203 17.828 1 96.5 356 MET B CA 1
ATOM 7196 C C . MET B 1 356 ? 3.904 24.516 18.859 1 96.5 356 MET B C 1
ATOM 7198 O O . MET B 1 356 ? 2.754 24.766 18.5 1 96.5 356 MET B O 1
ATOM 7202 N N . ALA B 1 357 ? 4.301 24.453 20.141 1 95 357 ALA B N 1
ATOM 7203 C CA . ALA B 1 357 ? 3.354 24.734 21.219 1 95 357 ALA B CA 1
ATOM 7204 C C . ALA B 1 357 ? 2.914 26.203 21.188 1 95 357 ALA B C 1
ATOM 7206 O O . ALA B 1 357 ? 1.756 26.516 21.469 1 95 357 ALA B O 1
ATOM 7207 N N . LEU B 1 358 ? 3.842 27.047 20.906 1 95.31 358 LEU B N 1
ATOM 7208 C CA . LEU B 1 358 ? 3.504 28.469 20.781 1 95.31 358 LEU B CA 1
ATOM 7209 C C . LEU B 1 358 ? 2.514 28.688 19.641 1 95.31 358 LEU B C 1
ATOM 7211 O O . LEU B 1 358 ? 1.566 29.469 19.766 1 95.31 358 LEU B O 1
ATOM 7215 N N . PHE B 1 359 ? 2.766 28.016 18.547 1 94.38 359 PHE B N 1
ATOM 7216 C CA . PHE B 1 359 ? 1.82 28.062 17.453 1 94.38 359 PHE B CA 1
ATOM 7217 C C . PHE B 1 359 ? 0.445 27.578 17.891 1 94.38 359 PHE B C 1
ATOM 7219 O O . PHE B 1 359 ? -0.57 28.203 17.578 1 94.38 359 PHE B O 1
ATOM 7226 N N . ALA B 1 360 ? 0.388 26.484 18.594 1 93.5 360 ALA B N 1
ATOM 7227 C CA . ALA B 1 360 ? -0.87 25.953 19.109 1 93.5 360 ALA B CA 1
ATOM 7228 C C . ALA B 1 360 ? -1.553 26.938 20.047 1 93.5 360 ALA B C 1
ATOM 7230 O O . ALA B 1 360 ? -2.781 27.047 20.062 1 93.5 360 ALA B O 1
ATOM 7231 N N . ALA B 1 361 ? -0.777 27.609 20.812 1 92.88 361 ALA B N 1
ATOM 7232 C CA . ALA B 1 361 ? -1.317 28.609 21.734 1 92.88 361 ALA B CA 1
ATOM 7233 C C . ALA B 1 361 ? -2.01 29.734 20.969 1 92.88 361 ALA B C 1
ATOM 7235 O O . ALA B 1 361 ? -3.008 30.297 21.422 1 92.88 361 ALA B O 1
ATOM 7236 N N . GLU B 1 362 ? -1.465 30.047 19.828 1 92.75 362 GLU B N 1
ATOM 7237 C CA . GLU B 1 362 ? -2.082 31.062 18.969 1 92.75 362 GLU B CA 1
ATOM 7238 C C . GLU B 1 362 ? -3.41 30.578 18.406 1 92.75 362 GLU B C 1
ATOM 7240 O O . GLU B 1 362 ? -4.316 31.375 18.156 1 92.75 362 GLU B O 1
ATOM 7245 N N . ILE B 1 363 ? -3.523 29.344 18.141 1 91.31 363 ILE B N 1
ATOM 7246 C CA . ILE B 1 363 ? -4.719 28.75 17.547 1 91.31 363 ILE B CA 1
ATOM 7247 C C . ILE B 1 363 ? -5.895 28.891 18.516 1 91.31 363 ILE B C 1
ATOM 7249 O O . ILE B 1 363 ? -7.043 29.047 18.078 1 91.31 363 ILE B O 1
ATOM 7253 N N . LYS B 1 364 ? -5.598 28.922 19.75 1 85.88 364 LYS B N 1
ATOM 7254 C CA . LYS B 1 364 ? -6.641 29.078 20.766 1 85.88 364 LYS B CA 1
ATOM 7255 C C . LYS B 1 364 ? -7.52 30.297 20.453 1 85.88 364 LYS B C 1
ATOM 7257 O O . LYS B 1 364 ? -8.742 30.219 20.594 1 85.88 364 LYS B O 1
ATOM 7262 N N . GLU B 1 365 ? -6.891 31.312 19.969 1 88.44 365 GLU B N 1
ATOM 7263 C CA . GLU B 1 365 ? -7.609 32.562 19.734 1 88.44 365 GLU B CA 1
ATOM 7264 C C . GLU B 1 365 ? -7.957 32.75 18.266 1 88.44 365 GLU B C 1
ATOM 7266 O O . GLU B 1 365 ? -8.656 33.688 17.891 1 88.44 365 GLU B O 1
ATOM 7271 N N . ASP B 1 366 ? -7.508 31.859 17.453 1 89.25 366 ASP B N 1
ATOM 7272 C CA . ASP B 1 366 ? -7.703 31.969 16 1 89.25 366 ASP B CA 1
ATOM 7273 C C . ASP B 1 366 ? -8.984 31.25 15.57 1 89.25 366 ASP B C 1
ATOM 7275 O O . ASP B 1 366 ? -9.062 30.031 15.609 1 89.25 366 ASP B O 1
ATOM 7279 N N . ALA B 1 367 ? -9.883 32 15.055 1 86.69 367 ALA B N 1
ATOM 7280 C CA . ALA B 1 367 ? -11.195 31.469 14.703 1 86.69 367 ALA B CA 1
ATOM 7281 C C . ALA B 1 367 ? -11.125 30.641 13.422 1 86.69 367 ALA B C 1
ATOM 7283 O O . ALA B 1 367 ? -12.039 29.859 13.125 1 86.69 367 ALA B O 1
ATOM 7284 N N . THR B 1 368 ? -10.047 30.703 12.75 1 88.62 368 THR B N 1
ATOM 7285 C CA . THR B 1 368 ? -9.961 30.031 11.461 1 88.62 368 THR B CA 1
ATOM 7286 C C . THR B 1 368 ? -9.477 28.594 11.633 1 88.62 368 THR B C 1
ATOM 7288 O O . THR B 1 368 ? -9.383 27.844 10.656 1 88.62 368 THR B O 1
ATOM 7291 N N . TYR B 1 369 ? -9.148 28.219 12.82 1 91.44 369 TYR B N 1
ATOM 7292 C CA . TYR B 1 369 ? -8.695 26.859 13.086 1 91.44 369 TYR B CA 1
ATOM 7293 C C . TYR B 1 369 ? -9.727 26.078 13.898 1 91.44 369 TYR B C 1
ATOM 7295 O O . TYR B 1 369 ? -10.367 26.641 14.797 1 91.44 369 TYR B O 1
ATOM 7303 N N . ASN B 1 370 ? -9.93 24.875 13.555 1 91.19 370 ASN B N 1
ATOM 7304 C CA . ASN B 1 370 ? -10.797 23.953 14.297 1 91.19 370 ASN B CA 1
ATOM 7305 C C . ASN B 1 370 ? -10.367 22.5 14.102 1 91.19 370 ASN B C 1
ATOM 7307 O O . ASN B 1 370 ? -9.211 22.234 13.781 1 91.19 370 ASN B O 1
ATOM 7311 N N . SER B 1 371 ? -11.203 21.531 14.266 1 88.69 371 SER B N 1
ATOM 7312 C CA . SER B 1 371 ? -10.852 20.109 14.352 1 88.69 371 SER B CA 1
ATOM 7313 C C . SER B 1 371 ? -10.57 19.516 12.977 1 88.69 371 SER B C 1
ATOM 7315 O O . SER B 1 371 ? -10.07 18.406 12.867 1 88.69 371 SER B O 1
ATOM 7317 N N . VAL B 1 372 ? -10.82 20.266 11.891 1 92.56 372 VAL B N 1
ATOM 7318 C CA . VAL B 1 372 ? -10.602 19.719 10.555 1 92.56 372 VAL B CA 1
ATOM 7319 C C . VAL B 1 372 ? -9.109 19.672 10.25 1 92.56 372 VAL B C 1
ATOM 7321 O O . VAL B 1 372 ? -8.68 19 9.312 1 92.56 372 VAL B O 1
ATOM 7324 N N . PHE B 1 373 ? -8.273 20.422 11.031 1 93.81 373 PHE B N 1
ATOM 7325 C CA . PHE B 1 373 ? -6.828 20.469 10.852 1 93.81 373 PHE B CA 1
ATOM 7326 C C . PHE B 1 373 ? -6.16 19.281 11.531 1 93.81 373 PHE B C 1
ATOM 7328 O O . PHE B 1 373 ? -5.422 19.438 12.508 1 93.81 373 PHE B O 1
ATOM 7335 N N . TRP B 1 374 ? -6.223 18.141 10.93 1 91.44 374 TRP B N 1
ATOM 7336 C CA . TRP B 1 374 ? -5.844 16.875 11.562 1 91.44 374 TRP B CA 1
ATOM 7337 C C . TRP B 1 374 ? -4.336 16.797 11.781 1 91.44 374 TRP B C 1
ATOM 7339 O O . TRP B 1 374 ? -3.877 16.297 12.805 1 91.44 374 TRP B O 1
ATOM 7349 N N . THR B 1 375 ? -3.457 17.312 10.867 1 93.88 375 THR B N 1
ATOM 7350 C CA . THR B 1 375 ? -2.008 17.266 11.039 1 93.88 375 THR B CA 1
ATOM 7351 C C . THR B 1 375 ? -1.571 18.203 12.172 1 93.88 375 THR B C 1
ATOM 7353 O O . THR B 1 375 ? -0.734 17.828 12.992 1 93.88 375 THR B O 1
ATOM 7356 N N . THR B 1 376 ? -2.174 19.391 12.133 1 93.94 376 THR B N 1
ATOM 7357 C CA . THR B 1 376 ? -1.842 20.344 13.188 1 93.94 376 THR B CA 1
ATOM 7358 C C . THR B 1 376 ? -2.193 19.781 14.562 1 93.94 376 THR B C 1
ATOM 7360 O O . THR B 1 376 ? -1.441 19.969 15.523 1 93.94 376 THR B O 1
ATOM 7363 N N . SER B 1 377 ? -3.35 19.188 14.609 1 91.06 377 SER B N 1
ATOM 7364 C CA . SER B 1 377 ? -3.756 18.547 15.859 1 91.06 377 SER B CA 1
ATOM 7365 C C . SER B 1 377 ? -2.721 17.531 16.312 1 91.06 377 SER B C 1
ATOM 7367 O O . SER B 1 377 ? -2.32 17.531 17.484 1 91.06 377 SER B O 1
ATOM 7369 N N . TYR B 1 378 ? -2.281 16.75 15.438 1 90 378 TYR B N 1
ATOM 7370 C CA . TYR B 1 378 ? -1.312 15.711 15.773 1 90 378 TYR B CA 1
ATOM 7371 C C . TYR B 1 378 ? 0.034 16.328 16.141 1 90 378 TYR B C 1
ATOM 7373 O O . TYR B 1 378 ? 0.668 15.891 17.109 1 90 378 TYR B O 1
ATOM 7381 N N . PHE B 1 379 ? 0.503 17.297 15.391 1 94.06 379 PHE B N 1
ATOM 7382 C CA . PHE B 1 379 ? 1.774 17.953 15.672 1 94.06 379 PHE B CA 1
ATOM 7383 C C . PHE B 1 379 ? 1.755 18.594 17.047 1 94.06 379 PHE B C 1
ATOM 7385 O O . PHE B 1 379 ? 2.742 18.531 17.781 1 94.06 379 PHE B O 1
ATOM 7392 N N . THR B 1 380 ? 0.634 19.172 17.344 1 92.25 380 THR B N 1
ATOM 7393 C CA . THR B 1 380 ? 0.468 19.828 18.641 1 92.25 380 THR B CA 1
ATOM 7394 C C . THR B 1 380 ? 0.496 18.797 19.766 1 92.25 380 THR B C 1
ATOM 7396 O O . THR B 1 380 ? 1.13 19.016 20.797 1 92.25 380 THR B O 1
ATOM 7399 N N . PHE B 1 381 ? -0.189 17.781 19.547 1 88.81 381 PHE B N 1
ATOM 7400 C CA . PHE B 1 381 ? -0.182 16.688 20.516 1 88.81 381 PHE B CA 1
ATOM 7401 C C . PHE B 1 381 ? 1.243 16.234 20.812 1 88.81 381 PHE B C 1
ATOM 7403 O O . PHE B 1 381 ? 1.607 16.031 21.969 1 88.81 381 PHE B O 1
ATOM 7410 N N . CYS B 1 382 ? 2.006 16.047 19.828 1 89.25 382 CYS B N 1
ATOM 7411 C CA . CYS B 1 382 ? 3.395 15.641 19.969 1 89.25 382 CYS B CA 1
ATOM 7412 C C . CYS B 1 382 ? 4.188 16.672 20.766 1 89.25 382 CYS B C 1
ATOM 7414 O O . CYS B 1 382 ? 4.969 16.312 21.656 1 89.25 382 CYS B O 1
ATOM 7416 N N . ALA B 1 383 ? 3.98 17.891 20.469 1 93.69 383 ALA B N 1
ATOM 7417 C CA . ALA B 1 383 ? 4.691 18.969 21.156 1 93.69 383 ALA B CA 1
ATOM 7418 C C . ALA B 1 383 ? 4.355 18.969 22.656 1 93.69 383 ALA B C 1
ATOM 7420 O O . ALA B 1 383 ? 5.25 19.078 23.5 1 93.69 383 ALA B O 1
ATOM 7421 N N . ILE B 1 384 ? 3.119 18.828 22.938 1 88.62 384 ILE B N 1
ATOM 7422 C CA . ILE B 1 384 ? 2.662 18.828 24.328 1 88.62 384 ILE B CA 1
ATOM 7423 C C . ILE B 1 384 ? 3.268 17.625 25.062 1 88.62 384 ILE B C 1
ATOM 7425 O O . ILE B 1 384 ? 3.754 17.766 26.188 1 88.62 384 ILE B O 1
ATOM 7429 N N . SER B 1 385 ? 3.26 16.484 24.438 1 85.81 385 SER B N 1
ATOM 7430 C CA . SER B 1 385 ? 3.82 15.273 25.031 1 85.81 385 SER B CA 1
ATOM 7431 C C . SER B 1 385 ? 5.305 15.445 25.328 1 85.81 385 SER B C 1
ATOM 7433 O O . SER B 1 385 ? 5.777 15.062 26.406 1 85.81 385 SER B O 1
ATOM 7435 N N . ILE B 1 386 ? 6.031 15.969 24.422 1 89.81 386 ILE B N 1
ATOM 7436 C CA . ILE B 1 386 ? 7.473 16.156 24.562 1 89.81 386 ILE B CA 1
ATOM 7437 C C . ILE B 1 386 ? 7.77 17.125 25.703 1 89.81 386 ILE B C 1
ATOM 7439 O O . ILE B 1 386 ? 8.625 16.859 26.547 1 89.81 386 ILE B O 1
ATOM 7443 N N . LEU B 1 387 ? 7.055 18.234 25.734 1 89.88 387 LEU B N 1
ATOM 7444 C CA . LEU B 1 387 ? 7.281 19.234 26.766 1 89.88 387 LEU B CA 1
ATOM 7445 C C . LEU B 1 387 ? 6.914 18.688 28.156 1 89.88 387 LEU B C 1
ATOM 7447 O O . LEU B 1 387 ? 7.574 19 29.141 1 89.88 387 LEU B O 1
ATOM 7451 N N . THR B 1 388 ? 5.906 17.875 28.219 1 84.19 388 THR B N 1
ATOM 7452 C CA . THR B 1 388 ? 5.504 17.266 29.484 1 84.19 388 THR B CA 1
ATOM 7453 C C . THR B 1 388 ? 6.582 16.312 30 1 84.19 388 THR B C 1
ATOM 7455 O O . THR B 1 388 ? 6.91 16.328 31.188 1 84.19 388 THR B O 1
ATOM 7458 N N . VAL B 1 389 ? 7.117 15.539 29.109 1 82.19 389 VAL B N 1
ATOM 7459 C CA . VAL B 1 389 ? 8.188 14.617 29.469 1 82.19 389 VAL B CA 1
ATOM 7460 C C . VAL B 1 389 ? 9.422 15.406 29.906 1 82.19 389 VAL B C 1
ATOM 7462 O O . VAL B 1 389 ? 10.094 15.047 30.875 1 82.19 389 VAL B O 1
ATOM 7465 N N . TYR B 1 390 ? 9.688 16.453 29.203 1 86.75 390 TYR B N 1
ATOM 7466 C CA . TYR B 1 390 ? 10.836 17.297 29.516 1 86.75 390 TYR B CA 1
ATOM 7467 C C . TYR B 1 390 ? 10.711 17.875 30.922 1 86.75 390 TYR B C 1
ATOM 7469 O O . TYR B 1 390 ? 11.672 17.859 31.703 1 86.75 390 TYR B O 1
ATOM 7477 N N . LEU B 1 391 ? 9.57 18.297 31.281 1 81.94 391 LEU B N 1
ATOM 7478 C CA . LEU B 1 391 ? 9.336 18.906 32.594 1 81.94 391 LEU B CA 1
ATOM 7479 C C . LEU B 1 391 ? 9.383 17.844 33.688 1 81.94 391 LEU B C 1
ATOM 7481 O O . LEU B 1 391 ? 9.719 18.156 34.844 1 81.94 391 LEU B O 1
ATOM 7485 N N . THR B 1 392 ? 9.07 16.641 33.312 1 76.38 392 THR B N 1
ATOM 7486 C CA . THR B 1 392 ? 9.156 15.547 34.25 1 76.38 392 THR B CA 1
ATOM 7487 C C . THR B 1 392 ? 10.617 15.172 34.531 1 76.38 392 THR B C 1
ATOM 7489 O O . THR B 1 392 ? 10.992 14.883 35.656 1 76.38 392 THR B O 1
ATOM 7492 N N . LEU B 1 393 ? 11.383 15.234 33.531 1 76.56 393 LEU B N 1
ATOM 7493 C CA . LEU B 1 393 ? 12.781 14.828 33.625 1 76.56 393 LEU B CA 1
ATOM 7494 C C . LEU B 1 393 ? 13.625 15.922 34.25 1 76.56 393 LEU B C 1
ATOM 7496 O O . LEU B 1 393 ? 14.617 15.633 34.938 1 76.56 393 LEU B O 1
ATOM 7500 N N . TYR B 1 394 ? 13.203 17.188 33.969 1 81.12 394 TYR B N 1
ATOM 7501 C CA . TYR B 1 394 ? 13.953 18.328 34.5 1 81.12 394 TYR B CA 1
ATOM 7502 C C . TYR B 1 394 ? 13.07 19.234 35.312 1 81.12 394 TYR B C 1
ATOM 7504 O O . TYR B 1 394 ? 12.742 20.344 34.906 1 81.12 394 TYR B O 1
ATOM 7512 N N . PRO B 1 395 ? 12.812 18.844 36.531 1 75.19 395 PRO B N 1
ATOM 7513 C CA . PRO B 1 395 ? 11.852 19.578 37.344 1 75.19 395 PRO B CA 1
ATOM 7514 C C . PRO B 1 395 ? 12.367 20.953 37.781 1 75.19 395 PRO B C 1
ATOM 7516 O O . PRO B 1 395 ? 11.578 21.875 38.031 1 75.19 395 PRO B O 1
ATOM 7519 N N . GLU B 1 396 ? 13.695 21.188 37.875 1 75.69 396 GLU B N 1
ATOM 7520 C CA . GLU B 1 396 ? 14.25 22.422 38.406 1 75.69 396 GLU B CA 1
ATOM 7521 C C . GLU B 1 396 ? 14.836 23.297 37.312 1 75.69 396 GLU B C 1
ATOM 7523 O O . GLU B 1 396 ? 15.711 24.125 37.562 1 75.69 396 GLU B O 1
ATOM 7528 N N . ILE B 1 397 ? 14.297 23.078 36.156 1 80.5 397 ILE B N 1
ATOM 7529 C CA . ILE B 1 397 ? 14.805 23.891 35.062 1 80.5 397 ILE B CA 1
ATOM 7530 C C . ILE B 1 397 ? 14.398 25.344 35.25 1 80.5 397 ILE B C 1
ATOM 7532 O O . ILE B 1 397 ? 13.312 25.625 35.781 1 80.5 397 ILE B O 1
ATOM 7536 N N . GLU B 1 398 ? 15.266 26.359 35 1 78.44 398 GLU B N 1
ATOM 7537 C CA . GLU B 1 398 ? 15.086 27.781 35.281 1 78.44 398 GLU B CA 1
ATOM 7538 C C . GLU B 1 398 ? 13.867 28.328 34.562 1 78.44 398 GLU B C 1
ATOM 7540 O O . GLU B 1 398 ? 13.117 29.141 35.094 1 78.44 398 GLU B O 1
ATOM 7545 N N . ASN B 1 399 ? 13.578 27.938 33.344 1 83.88 399 ASN B N 1
ATOM 7546 C CA . ASN B 1 399 ? 12.484 28.484 32.562 1 83.88 399 ASN B CA 1
ATOM 7547 C C . ASN B 1 399 ? 11.242 27.609 32.625 1 83.88 399 ASN B C 1
ATOM 7549 O O . ASN B 1 399 ? 10.438 27.578 31.703 1 83.88 399 ASN B O 1
ATOM 7553 N N . ARG B 1 400 ? 11.078 26.953 33.719 1 84.06 400 ARG B N 1
ATOM 7554 C CA . ARG B 1 400 ? 9.977 26 33.844 1 84.06 400 ARG B CA 1
ATOM 7555 C C . ARG B 1 400 ? 8.633 26.719 33.781 1 84.06 400 ARG B C 1
ATOM 7557 O O . ARG B 1 400 ? 7.715 26.25 33.094 1 84.06 400 ARG B O 1
ATOM 7564 N N . ALA B 1 401 ? 8.5 27.875 34.5 1 85.44 401 ALA B N 1
ATOM 7565 C CA . ALA B 1 401 ? 7.23 28.594 34.562 1 85.44 401 ALA B CA 1
ATOM 7566 C C . ALA B 1 401 ? 6.793 29.031 33.156 1 85.44 401 ALA B C 1
ATOM 7568 O O . ALA B 1 401 ? 5.605 28.984 32.844 1 85.44 401 ALA B O 1
ATOM 7569 N N . VAL B 1 402 ? 7.742 29.469 32.438 1 89 402 VAL B N 1
ATOM 7570 C CA . VAL B 1 402 ? 7.453 29.906 31.062 1 89 402 VAL B CA 1
ATOM 7571 C C . VAL B 1 402 ? 6.961 28.734 30.219 1 89 402 VAL B C 1
ATOM 7573 O O . VAL B 1 402 ? 5.973 28.859 29.5 1 89 402 VAL B O 1
ATOM 7576 N N . ILE B 1 403 ? 7.625 27.641 30.312 1 90.44 403 ILE B N 1
ATOM 7577 C CA . ILE B 1 403 ? 7.27 26.453 29.547 1 90.44 403 ILE B CA 1
ATOM 7578 C C . ILE B 1 403 ? 5.891 25.953 29.969 1 90.44 403 ILE B C 1
ATOM 7580 O O . ILE B 1 403 ? 5.074 25.562 29.141 1 90.44 403 ILE B O 1
ATOM 7584 N N . GLU B 1 404 ? 5.621 25.953 31.25 1 87.5 404 GLU B N 1
ATOM 7585 C CA . GLU B 1 404 ? 4.328 25.516 31.766 1 87.5 404 GLU B CA 1
ATOM 7586 C C . GLU B 1 404 ? 3.197 26.406 31.25 1 87.5 404 GLU B C 1
ATOM 7588 O O . GLU B 1 404 ? 2.111 25.906 30.938 1 87.5 404 GLU B O 1
ATOM 7593 N N . ASN B 1 405 ? 3.453 27.656 31.219 1 90.25 405 ASN B N 1
ATOM 7594 C CA . ASN B 1 405 ? 2.449 28.578 30.688 1 90.25 405 ASN B CA 1
ATOM 7595 C C . ASN B 1 405 ? 2.145 28.297 29.219 1 90.25 405 ASN B C 1
ATOM 7597 O O . ASN B 1 405 ? 0.982 28.281 28.812 1 90.25 405 ASN B O 1
ATOM 7601 N N . VAL B 1 406 ? 3.193 28.172 28.438 1 92 406 VAL B N 1
ATOM 7602 C CA . VAL B 1 406 ? 3.025 27.844 27.031 1 92 406 VAL B CA 1
ATOM 7603 C C . VAL B 1 406 ? 2.283 26.516 26.891 1 92 406 VAL B C 1
ATOM 7605 O O . VAL B 1 406 ? 1.405 26.375 26.031 1 92 406 VAL B O 1
ATOM 7608 N N . LEU B 1 407 ? 2.656 25.578 27.672 1 89.69 407 LEU B N 1
ATOM 7609 C CA . LEU B 1 407 ? 2.041 24.25 27.656 1 89.69 407 LEU B CA 1
ATOM 7610 C C . LEU B 1 407 ? 0.545 24.344 27.938 1 89.69 407 LEU B C 1
ATOM 7612 O O . LEU B 1 407 ? -0.261 23.719 27.25 1 89.69 407 LEU B O 1
ATOM 7616 N N . GLU B 1 408 ? 0.168 25.125 28.938 1 87.69 408 GLU B N 1
ATOM 7617 C CA . GLU B 1 408 ? -1.24 25.281 29.297 1 87.69 408 GLU B CA 1
ATOM 7618 C C . GLU B 1 408 ? -2.033 25.875 28.141 1 87.69 408 GLU B C 1
ATOM 7620 O O . GLU B 1 408 ? -3.131 25.422 27.828 1 87.69 408 GLU B O 1
ATOM 7625 N N . ARG B 1 409 ? -1.482 26.828 27.562 1 92.38 409 ARG B N 1
ATOM 7626 C CA . ARG B 1 409 ? -2.146 27.469 26.438 1 92.38 409 ARG B CA 1
ATOM 7627 C C . ARG B 1 409 ? -2.205 26.547 25.234 1 92.38 409 ARG B C 1
ATOM 7629 O O . ARG B 1 409 ? -3.191 26.547 24.5 1 92.38 409 ARG B O 1
ATOM 7636 N N . ALA B 1 410 ? -1.155 25.828 25 1 92.12 410 ALA B N 1
ATOM 7637 C CA . ALA B 1 410 ? -1.113 24.875 23.875 1 92.12 410 ALA B CA 1
ATOM 7638 C C . ALA B 1 410 ? -2.154 23.781 24.062 1 92.12 410 ALA B C 1
ATOM 7640 O O . ALA B 1 410 ? -2.74 23.312 23.078 1 92.12 410 ALA B O 1
ATOM 7641 N N . ILE B 1 411 ? -2.369 23.328 25.312 1 88.19 411 ILE B N 1
ATOM 7642 C CA . ILE B 1 411 ? -3.375 22.312 25.609 1 88.19 411 ILE B CA 1
ATOM 7643 C C . ILE B 1 411 ? -4.762 22.828 25.234 1 88.19 411 ILE B C 1
ATOM 7645 O O . ILE B 1 411 ? -5.566 22.109 24.641 1 88.19 411 ILE B O 1
ATOM 7649 N N . GLU B 1 412 ? -5.004 24.094 25.484 1 88.5 412 GLU B N 1
ATOM 7650 C CA . GLU B 1 412 ? -6.277 24.703 25.109 1 88.5 412 GLU B CA 1
ATOM 7651 C C . GLU B 1 412 ? -6.426 24.766 23.594 1 88.5 412 GLU B C 1
ATOM 7653 O O . GLU B 1 412 ? -7.516 24.547 23.062 1 88.5 412 GLU B O 1
ATOM 7658 N N . GLY B 1 413 ? -5.32 25.172 23 1 91 413 GLY B N 1
ATOM 7659 C CA . GLY B 1 413 ? -5.332 25.156 21.547 1 91 413 GLY B CA 1
ATOM 7660 C C . GLY B 1 413 ? -5.598 23.781 20.953 1 91 413 GLY B C 1
ATOM 7661 O O . GLY B 1 413 ? -6.324 23.656 19.969 1 91 413 GLY B O 1
ATOM 7662 N N . HIS B 1 414 ? -5.031 22.766 21.547 1 90.25 414 HIS B N 1
ATOM 7663 C CA . HIS B 1 414 ? -5.227 21.391 21.078 1 90.25 414 HIS B CA 1
ATOM 7664 C C . HIS B 1 414 ? -6.676 20.953 21.266 1 90.25 414 HIS B C 1
ATOM 7666 O O . HIS B 1 414 ? -7.207 20.203 20.438 1 90.25 414 HIS B O 1
ATOM 7672 N N . GLN B 1 415 ? -7.293 21.297 22.297 1 85.12 415 GLN B N 1
ATOM 7673 C CA . GLN B 1 415 ? -8.695 20.969 22.531 1 85.12 415 GLN B CA 1
ATOM 7674 C C . GLN B 1 415 ? -9.594 21.5 21.422 1 85.12 415 GLN B C 1
ATOM 7676 O O . GLN B 1 415 ? -10.57 20.859 21.047 1 85.12 415 GLN B O 1
ATOM 7681 N N . LYS B 1 416 ? -9.203 22.656 21 1 86.25 416 LYS B N 1
ATOM 7682 C CA . LYS B 1 416 ? -9.945 23.25 19.891 1 86.25 416 LYS B CA 1
ATOM 7683 C C . LYS B 1 416 ? -9.766 22.438 18.609 1 86.25 416 LYS B C 1
ATOM 7685 O O . LYS B 1 416 ? -10.688 22.344 17.797 1 86.25 416 LYS B O 1
ATOM 7690 N N . LEU B 1 417 ? -8.578 21.891 18.422 1 85.31 417 LEU B N 1
ATOM 7691 C CA . LEU B 1 417 ? -8.227 21.141 17.219 1 85.31 417 LEU B CA 1
ATOM 7692 C C . LEU B 1 417 ? -8.789 19.719 17.281 1 85.31 417 LEU B C 1
ATOM 7694 O O . LEU B 1 417 ? -8.844 19.016 16.281 1 85.31 417 LEU B O 1
ATOM 7698 N N . ASP B 1 418 ? -8.945 19.172 18.406 1 76.31 418 ASP B N 1
ATOM 7699 C CA . ASP B 1 418 ? -9.383 17.781 18.562 1 76.31 418 ASP B CA 1
ATOM 7700 C C . ASP B 1 418 ? -10.875 17.719 18.891 1 76.31 418 ASP B C 1
ATOM 7702 O O . ASP B 1 418 ? -11.398 18.562 19.625 1 76.31 418 ASP B O 1
ATOM 7706 N N . ASN B 1 419 ? -11.5 17.453 17.859 1 58.91 419 ASN B N 1
ATOM 7707 C CA . ASN B 1 419 ? -12.914 17.312 18.203 1 58.91 419 ASN B CA 1
ATOM 7708 C C . ASN B 1 419 ? -13.109 16.578 19.516 1 58.91 419 ASN B C 1
ATOM 7710 O O . ASN B 1 419 ? -12.305 15.734 19.891 1 58.91 419 ASN B O 1
ATOM 7714 N N . SER B 1 420 ? -13.805 17.234 20.438 1 47.62 420 SER B N 1
ATOM 7715 C CA . SER B 1 420 ? -14.172 16.734 21.766 1 47.62 420 SER B CA 1
ATOM 7716 C C . SER B 1 420 ? -14.195 15.211 21.781 1 47.62 420 SER B C 1
ATOM 7718 O O . SER B 1 420 ? -14.148 14.602 22.859 1 47.62 420 SER B O 1
ATOM 7720 N N . MET B 1 421 ? -14.266 14.672 20.656 1 42.38 421 MET B N 1
ATOM 7721 C CA . MET B 1 421 ? -14.602 13.25 20.688 1 42.38 421 MET B CA 1
ATOM 7722 C C . MET B 1 421 ? -13.359 12.398 20.906 1 42.38 421 MET B C 1
ATOM 7724 O O . MET B 1 421 ? -13.461 11.211 21.203 1 42.38 421 MET B O 1
ATOM 7728 N N . ASN B 1 422 ? -12.125 12.977 20.641 1 49.81 422 ASN B N 1
ATOM 7729 C CA . ASN B 1 422 ? -11 12.086 20.891 1 49.81 422 ASN B CA 1
ATOM 7730 C C . ASN B 1 422 ? -10.523 12.164 22.344 1 49.81 422 ASN B C 1
ATOM 7732 O O . ASN B 1 422 ? -9.5 12.773 22.641 1 49.81 422 ASN B O 1
ATOM 7736 N N . LYS B 1 423 ? -11.398 11.805 23.219 1 50.19 423 LYS B N 1
ATOM 7737 C CA . LYS B 1 423 ? -11.242 11.766 24.672 1 50.19 423 LYS B CA 1
ATOM 7738 C C . LYS B 1 423 ? -9.984 11 25.062 1 50.19 423 LYS B C 1
ATOM 7740 O O . LYS B 1 423 ? -9.352 11.32 26.078 1 50.19 423 LYS B O 1
ATOM 7745 N N . HIS B 1 424 ? -9.594 10.188 24.141 1 50.31 424 HIS B N 1
ATOM 7746 C CA . HIS B 1 424 ? -8.453 9.352 24.484 1 50.31 424 HIS B CA 1
ATOM 7747 C C . HIS B 1 424 ? -7.152 10.156 24.484 1 50.31 424 HIS B C 1
ATOM 7749 O O . HIS B 1 424 ? -6.359 10.07 25.422 1 50.31 424 HIS B O 1
ATOM 7755 N N . THR B 1 425 ? -6.98 10.992 23.516 1 51.31 425 THR B N 1
ATOM 7756 C CA . THR B 1 425 ? -5.766 11.797 23.438 1 51.31 425 THR B CA 1
ATOM 7757 C C . THR B 1 425 ? -5.719 12.82 24.562 1 51.31 425 THR B C 1
ATOM 7759 O O . THR B 1 425 ? -4.656 13.062 25.141 1 51.31 425 THR B O 1
ATOM 7762 N N . GLN B 1 426 ? -6.848 13.367 24.828 1 53.41 426 GLN B N 1
ATOM 7763 C CA . GLN B 1 426 ? -6.914 14.344 25.906 1 53.41 426 GLN B CA 1
ATOM 7764 C C . GLN B 1 426 ? -6.605 13.695 27.25 1 53.41 426 GLN B C 1
ATOM 7766 O O . GLN B 1 426 ? -5.902 14.281 28.078 1 53.41 426 GLN B O 1
ATOM 7771 N N . LYS B 1 427 ? -7.137 12.477 27.328 1 55.31 427 LYS B N 1
ATOM 7772 C CA . LYS B 1 427 ? -6.855 11.758 28.562 1 55.31 427 LYS B CA 1
ATOM 7773 C C . LYS B 1 427 ? -5.371 11.43 28.672 1 55.31 427 LYS B C 1
ATOM 7775 O O . LYS B 1 427 ? -4.785 11.562 29.75 1 55.31 427 LYS B O 1
ATOM 7780 N N . LEU B 1 428 ? -4.84 11.148 27.531 1 54.81 428 LEU B N 1
ATOM 7781 C CA . LEU B 1 428 ? -3.416 10.82 27.531 1 54.81 428 LEU B CA 1
ATOM 7782 C C . LEU B 1 428 ? -2.582 12.047 27.906 1 54.81 428 LEU B C 1
ATOM 7784 O O . LEU B 1 428 ? -1.641 11.938 28.688 1 54.81 428 LEU B O 1
ATOM 7788 N N . LEU B 1 429 ? -2.938 13.188 27.5 1 53.69 429 LEU B N 1
ATOM 7789 C CA . LEU B 1 429 ? -2.209 14.414 27.781 1 53.69 429 LEU B CA 1
ATOM 7790 C C . LEU B 1 429 ? -2.387 14.82 29.234 1 53.69 429 LEU B C 1
ATOM 7792 O O . LEU B 1 429 ? -1.43 15.25 29.891 1 53.69 429 LEU B O 1
ATOM 7796 N N . GLU B 1 430 ? -3.58 14.695 29.766 1 57.44 430 GLU B N 1
ATOM 7797 C CA . GLU B 1 430 ? -3.842 15.023 31.172 1 57.44 430 GLU B CA 1
ATOM 7798 C C . GLU B 1 430 ? -3.047 14.125 32.094 1 57.44 430 GLU B C 1
ATOM 7800 O O . GLU B 1 430 ? -2.479 14.586 33.094 1 57.44 430 GLU B O 1
ATOM 7805 N N . ASP B 1 431 ? -3.033 12.859 31.656 1 55.31 431 ASP B N 1
ATOM 7806 C CA . ASP B 1 431 ? -2.301 11.906 32.469 1 55.31 431 ASP B CA 1
ATOM 7807 C C . ASP B 1 431 ? -0.804 12.211 32.469 1 55.31 431 ASP B C 1
ATOM 7809 O O . ASP B 1 431 ? -0.151 12.156 33.531 1 55.31 431 ASP B O 1
ATOM 7813 N N . THR B 1 432 ? -0.314 12.594 31.391 1 55.47 432 THR B N 1
ATOM 7814 C CA . THR B 1 432 ? 1.104 12.914 31.281 1 55.47 432 THR B CA 1
ATOM 7815 C C . THR B 1 432 ? 1.437 14.18 32.062 1 55.47 432 THR B C 1
ATOM 7817 O O . THR B 1 432 ? 2.48 14.258 32.719 1 55.47 432 THR B O 1
ATOM 7820 N N . ARG B 1 433 ? 0.631 15.125 32.125 1 54.66 433 ARG B N 1
ATOM 7821 C CA . ARG B 1 433 ? 0.826 16.375 32.844 1 54.66 433 ARG B CA 1
ATOM 7822 C C . ARG B 1 433 ? 0.793 16.125 34.344 1 54.66 433 ARG B C 1
ATOM 7824 O O . ARG B 1 433 ? 1.584 16.703 35.094 1 54.66 433 ARG B O 1
ATOM 7831 N N . ALA B 1 434 ? -0.144 15.258 34.656 1 58.09 434 ALA B N 1
ATOM 7832 C CA . ALA B 1 434 ? -0.24 14.914 36.094 1 58.09 434 ALA B CA 1
ATOM 7833 C C . ALA B 1 434 ? 1.046 14.266 36.594 1 58.09 434 ALA B C 1
ATOM 7835 O O . ALA B 1 434 ? 1.513 14.555 37.688 1 58.09 434 ALA B O 1
ATOM 7836 N N . ILE B 1 435 ? 1.543 13.469 35.75 1 54.22 435 ILE B N 1
ATOM 7837 C CA . ILE B 1 435 ? 2.791 12.797 36.094 1 54.22 435 ILE B CA 1
ATOM 7838 C C . ILE B 1 435 ? 3.916 13.828 36.219 1 54.22 435 ILE B C 1
ATOM 7840 O O . ILE B 1 435 ? 4.715 13.789 37.156 1 54.22 435 ILE B O 1
ATOM 7844 N N . ALA B 1 436 ? 3.984 14.75 35.375 1 55.91 436 ALA B N 1
ATOM 7845 C CA . ALA B 1 436 ? 5.004 15.797 35.406 1 55.91 436 ALA B CA 1
ATOM 7846 C C . ALA B 1 436 ? 4.867 16.672 36.656 1 55.91 436 ALA B C 1
ATOM 7848 O O . ALA B 1 436 ? 5.867 17.031 37.25 1 55.91 436 ALA B O 1
ATOM 7849 N N . GLN B 1 437 ? 3.68 16.984 36.969 1 57.12 437 GLN B N 1
ATOM 7850 C CA . GLN B 1 437 ? 3.43 17.797 38.156 1 57.12 437 GLN B CA 1
ATOM 7851 C C . GLN B 1 437 ? 3.844 17.062 39.438 1 57.12 437 GLN B C 1
ATOM 7853 O O . GLN B 1 437 ? 4.422 17.656 40.344 1 57.12 437 GLN B O 1
ATOM 7858 N N . ARG B 1 438 ? 3.584 15.82 39.375 1 55.06 438 ARG B N 1
ATOM 7859 C CA . ARG B 1 438 ? 3.975 15 40.5 1 55.06 438 ARG B CA 1
ATOM 7860 C C . ARG B 1 438 ? 5.492 14.906 40.625 1 55.06 438 ARG B C 1
ATOM 7862 O O . ARG B 1 438 ? 6.047 14.977 41.719 1 55.06 438 ARG B O 1
ATOM 7869 N N . ALA B 1 439 ? 6.055 14.742 39.594 1 52.41 439 ALA B N 1
ATOM 7870 C CA . ALA B 1 439 ? 7.516 14.703 39.594 1 52.41 439 ALA B CA 1
ATOM 7871 C C . ALA B 1 439 ? 8.102 16.016 40.094 1 52.41 439 ALA B C 1
ATOM 7873 O O . ALA B 1 439 ? 9.078 16.016 40.844 1 52.41 439 ALA B O 1
ATOM 7874 N N . PHE B 1 440 ? 7.555 17.109 39.812 1 52.84 440 PHE B N 1
ATOM 7875 C CA . PHE B 1 440 ? 7.977 18.438 40.25 1 52.84 440 PHE B CA 1
ATOM 7876 C C . PHE B 1 440 ? 7.793 18.578 41.781 1 52.84 440 PHE B C 1
ATOM 7878 O O . PHE B 1 440 ? 8.695 19.062 42.469 1 52.84 440 PHE B O 1
ATOM 7885 N N . ARG B 1 441 ? 6.688 18.203 42.188 1 54.34 441 ARG B N 1
ATOM 7886 C CA . ARG B 1 441 ? 6.395 18.281 43.625 1 54.34 441 ARG B CA 1
ATOM 7887 C C . ARG B 1 441 ? 7.355 17.422 44.438 1 54.34 441 ARG B C 1
ATOM 7889 O O . ARG B 1 441 ? 7.816 17.828 45.5 1 54.34 441 ARG B O 1
ATOM 7896 N N . SER B 1 442 ? 7.641 16.328 43.875 1 52.69 442 SER B N 1
ATOM 7897 C CA . SER B 1 442 ? 8.547 15.414 44.562 1 52.69 442 SER B CA 1
ATOM 7898 C C . SER B 1 442 ? 9.969 15.977 44.625 1 52.69 442 SER B C 1
ATOM 7900 O O . SER B 1 442 ? 10.695 15.75 45.594 1 52.69 442 SER B O 1
ATOM 7902 N N . SER B 1 443 ? 10.344 16.656 43.688 1 49.78 443 SER B N 1
ATOM 7903 C CA . SER B 1 443 ? 11.672 17.266 43.656 1 49.78 443 SER B CA 1
ATOM 7904 C C . SER B 1 443 ? 11.773 18.422 44.656 1 49.78 443 SER B C 1
ATOM 7906 O O . SER B 1 443 ? 12.82 18.625 45.281 1 49.78 443 SER B O 1
ATOM 7908 N N . ARG B 1 444 ? 10.758 19.109 44.812 1 49.88 444 ARG B N 1
ATOM 7909 C CA . ARG B 1 444 ? 10.742 20.234 45.75 1 49.88 444 ARG B CA 1
ATOM 7910 C C . ARG B 1 444 ? 10.711 19.75 47.188 1 49.88 444 ARG B C 1
ATOM 7912 O O . ARG B 1 444 ? 11.344 20.359 48.062 1 49.88 444 ARG B O 1
ATOM 7919 N N . THR B 1 445 ? 9.969 18.781 47.406 1 48.62 445 THR B N 1
ATOM 7920 C CA . THR B 1 445 ? 9.922 18.234 48.75 1 48.62 445 THR B CA 1
ATOM 7921 C C . THR B 1 445 ? 11.281 17.688 49.156 1 48.62 445 THR B C 1
ATOM 7923 O O . THR B 1 445 ? 11.664 17.766 50.344 1 48.62 445 THR B O 1
ATOM 7926 N N . ARG B 1 446 ? 12.086 17.297 48.281 1 47.84 446 ARG B N 1
ATOM 7927 C CA . ARG B 1 446 ? 13.422 16.781 48.594 1 47.84 446 ARG B CA 1
ATOM 7928 C C . ARG B 1 446 ? 14.383 17.922 48.938 1 47.84 446 ARG B C 1
ATOM 7930 O O . ARG B 1 446 ? 15.242 17.797 49.812 1 47.84 446 ARG B O 1
ATOM 7937 N N . LEU B 1 447 ? 14.297 19.016 48.219 1 46.12 447 LEU B N 1
ATOM 7938 C CA . LEU B 1 447 ? 15.156 20.156 48.531 1 46.12 447 LEU B CA 1
ATOM 7939 C C . LEU B 1 447 ? 14.844 20.734 49.906 1 46.12 447 LEU B C 1
ATOM 7941 O O . LEU B 1 447 ? 15.742 21.188 50.594 1 46.12 447 LEU B O 1
ATOM 7945 N N . SER B 1 448 ? 13.633 20.734 50.312 1 44.25 448 SER B N 1
ATOM 7946 C CA . SER B 1 448 ? 13.289 21.25 51.656 1 44.25 448 SER B CA 1
ATOM 7947 C C . SER B 1 448 ? 13.773 20.297 52.75 1 44.25 448 SER B C 1
ATOM 7949 O O . SER B 1 448 ? 14.156 20.75 53.812 1 44.25 448 SER B O 1
ATOM 7951 N N . THR B 1 449 ? 13.891 19.031 52.438 1 44 449 THR B N 1
ATOM 7952 C CA . THR B 1 449 ? 14.32 18.109 53.5 1 44 449 THR B CA 1
ATOM 7953 C C . THR B 1 449 ? 15.844 18.047 53.562 1 44 449 THR B C 1
ATOM 7955 O O . THR B 1 449 ? 16.406 17.797 54.625 1 44 449 THR B O 1
ATOM 7958 N N . SER B 1 450 ? 16.547 18.312 52.469 1 39.53 450 SER B N 1
ATOM 7959 C CA . SER B 1 450 ? 18 18.281 52.531 1 39.53 450 SER B CA 1
ATOM 7960 C C . SER B 1 450 ? 18.562 19.562 53.125 1 39.53 450 SER B C 1
ATOM 7962 O O . SER B 1 450 ? 19.703 19.578 53.594 1 39.53 450 SER B O 1
ATOM 7964 N N . GLY B 1 451 ? 17.906 20.75 53 1 36.97 451 GLY B N 1
ATOM 7965 C CA . GLY B 1 451 ? 18.391 21.984 53.594 1 36.97 451 GLY B CA 1
ATOM 7966 C C . GLY B 1 451 ? 18.328 21.984 55.094 1 36.97 451 GLY B C 1
ATOM 7967 O O . GLY B 1 451 ? 18.781 22.938 55.75 1 36.97 451 GLY B O 1
ATOM 7968 N N . ALA B 1 452 ? 17.453 21.266 55.625 1 36.53 452 ALA B N 1
ATOM 7969 C CA . ALA B 1 452 ? 17.344 21.375 57.062 1 36.53 452 ALA B CA 1
ATOM 7970 C C . ALA B 1 452 ? 18.578 20.828 57.781 1 36.53 452 ALA B C 1
ATOM 7972 O O . ALA B 1 452 ? 18.812 21.109 58.938 1 36.53 452 ALA B O 1
ATOM 7973 N N . ASN B 1 453 ? 19.297 19.938 57.125 1 32.97 453 ASN B N 1
ATOM 7974 C CA . ASN B 1 453 ? 20.281 19.375 58.031 1 32.97 453 ASN B CA 1
ATOM 7975 C C . ASN B 1 453 ? 21.516 20.266 58.125 1 32.97 453 ASN B C 1
ATOM 7977 O O . ASN B 1 453 ? 22.375 20.062 59 1 32.97 453 ASN B O 1
ATOM 7981 N N . ASP B 1 454 ? 21.891 20.984 56.938 1 28.97 454 ASP B N 1
ATOM 7982 C CA . ASP B 1 454 ? 23.266 21.438 57 1 28.97 454 ASP B CA 1
ATOM 7983 C C . ASP B 1 454 ? 23.375 22.797 57.688 1 28.97 454 ASP B C 1
ATOM 7985 O O . ASP B 1 454 ? 24.391 23.484 57.594 1 28.97 454 ASP B O 1
ATOM 7989 N N . ARG B 1 455 ? 22.297 23.391 58.094 1 28.81 455 ARG B N 1
ATOM 7990 C CA . ARG B 1 455 ? 22.453 24.766 58.531 1 28.81 455 ARG B CA 1
ATOM 7991 C C . ARG B 1 455 ? 23.422 24.859 59.719 1 28.81 455 ARG B C 1
ATOM 7993 O O . ARG B 1 455 ? 23.578 25.906 60.312 1 28.81 455 ARG B O 1
ATOM 8000 N N . THR B 1 456 ? 23.875 23.766 60.188 1 28.12 456 THR B N 1
ATOM 8001 C CA . THR B 1 456 ? 24.5 24.156 61.438 1 28.12 456 THR B CA 1
ATOM 8002 C C . THR B 1 456 ? 25.859 24.828 61.156 1 28.12 456 THR B C 1
ATOM 8004 O O . THR B 1 456 ? 26.703 24.891 62.062 1 28.12 456 THR B O 1
ATOM 8007 N N . THR B 1 457 ? 26.297 25 59.812 1 22.88 457 THR B N 1
ATOM 8008 C CA . THR B 1 457 ? 27.703 25.391 59.844 1 22.88 457 THR B CA 1
ATOM 8009 C C . THR B 1 457 ? 27.844 26.828 60.344 1 22.88 457 THR B C 1
ATOM 8011 O O . THR B 1 457 ? 27.031 27.688 60.031 1 22.88 457 THR B O 1
ATOM 8014 N N . THR B 1 458 ? 28.922 27.219 61.156 1 22.78 458 THR B N 1
ATOM 8015 C CA . THR B 1 458 ? 29.484 28.281 61.969 1 22.78 458 THR B CA 1
ATOM 8016 C C . THR B 1 458 ? 29.953 29.438 61.094 1 22.78 458 THR B C 1
ATOM 8018 O O . THR B 1 458 ? 30.703 29.234 60.125 1 22.78 458 THR B O 1
ATOM 8021 N N . MET B 1 459 ? 29.219 30.578 60.875 1 20.61 459 MET B N 1
ATOM 8022 C CA . MET B 1 459 ? 29.406 31.828 60.125 1 20.61 459 MET B CA 1
ATOM 8023 C C . MET B 1 459 ? 30.766 32.469 60.469 1 20.61 459 MET B C 1
ATOM 8025 O O . MET B 1 459 ? 31.016 32.844 61.594 1 20.61 459 MET B O 1
ATOM 8029 N N . PRO B 1 460 ? 31.938 31.938 59.875 1 20.28 460 PRO B N 1
ATOM 8030 C CA . PRO B 1 460 ? 33.062 32.75 60.375 1 20.28 460 PRO B CA 1
ATOM 8031 C C . PRO B 1 460 ? 32.969 34.219 59.969 1 20.28 460 PRO B C 1
ATOM 8033 O O . PRO B 1 460 ? 32.344 34.531 58.969 1 20.28 460 PRO B O 1
ATOM 8036 N N . SER B 1 461 ? 33.219 35.25 60.812 1 19.55 461 SER B N 1
ATOM 8037 C CA . SER B 1 461 ? 33.094 36.688 60.969 1 19.55 461 SER B CA 1
ATOM 8038 C C . SER B 1 461 ? 34.031 37.438 60.031 1 19.55 461 SER B C 1
ATOM 8040 O O . SER B 1 461 ? 34.219 38.656 60.188 1 19.55 461 SER B O 1
ATOM 8042 N N . ASP B 1 462 ? 34.625 36.75 58.938 1 18.02 462 ASP B N 1
ATOM 8043 C CA . ASP B 1 462 ? 35.844 37.469 58.625 1 18.02 462 ASP B CA 1
ATOM 8044 C C . ASP B 1 462 ? 35.562 38.875 58.125 1 18.02 462 ASP B C 1
ATOM 8046 O O . ASP B 1 462 ? 34.438 39.156 57.656 1 18.02 462 ASP B O 1
ATOM 8050 N N . VAL B 1 463 ? 36.719 39.625 57.656 1 18.8 463 VAL B N 1
ATOM 8051 C CA . VAL B 1 463 ? 37.375 40.938 57.812 1 18.8 463 VAL B CA 1
ATOM 8052 C C . VAL B 1 463 ? 36.812 41.906 56.75 1 18.8 463 VAL B C 1
ATOM 8054 O O . VAL B 1 463 ? 36.188 41.469 55.781 1 18.8 463 VAL B O 1
ATOM 8057 N N . ASN B 1 464 ? 37.438 43.094 56.5 1 18.22 464 ASN B N 1
ATOM 8058 C CA . ASN B 1 464 ? 37.438 44.562 56.531 1 18.22 464 ASN B CA 1
ATOM 8059 C C . ASN B 1 464 ? 37.406 45.156 55.125 1 18.22 464 ASN B C 1
ATOM 8061 O O . ASN B 1 464 ? 37.438 46.375 54.969 1 18.22 464 ASN B O 1
ATOM 8065 N N . ALA B 1 465 ? 37.594 44.344 53.969 1 19.2 465 ALA B N 1
ATOM 8066 C CA . ALA B 1 465 ? 38.438 45.094 53.031 1 19.2 465 ALA B CA 1
ATOM 8067 C C . ALA B 1 465 ? 37.594 46.188 52.344 1 19.2 465 ALA B C 1
ATOM 8069 O O . ALA B 1 465 ? 36.531 45.906 51.781 1 19.2 465 ALA B O 1
ATOM 8070 N N . SER B 1 466 ? 37.812 47.5 52.625 1 18.67 466 SER B N 1
ATOM 8071 C CA . SER B 1 466 ? 37.25 48.844 52.438 1 18.67 466 SER B CA 1
ATOM 8072 C C . SER B 1 466 ? 37.406 49.281 50.969 1 18.67 466 SER B C 1
ATOM 8074 O O . SER B 1 466 ? 37.094 50.438 50.625 1 18.67 466 SER B O 1
ATOM 8076 N N . VAL B 1 467 ? 37.656 48.375 49.969 1 18.88 467 VAL B N 1
ATOM 8077 C CA . VAL B 1 467 ? 38.375 49.125 48.938 1 18.88 467 VAL B CA 1
ATOM 8078 C C . VAL B 1 467 ? 37.406 50.125 48.25 1 18.88 467 VAL B C 1
ATOM 8080 O O . VAL B 1 467 ? 36.219 49.812 48.062 1 18.88 467 VAL B O 1
ATOM 8083 N N . THR B 1 468 ? 37.875 51.375 48 1 18.86 468 THR B N 1
ATOM 8084 C CA . THR B 1 468 ? 37.5 52.75 47.719 1 18.86 468 THR B CA 1
ATOM 8085 C C . THR B 1 468 ? 37.094 52.938 46.281 1 18.86 468 THR B C 1
ATOM 8087 O O . THR B 1 468 ? 36.875 54.094 45.844 1 18.86 468 THR B O 1
ATOM 8090 N N . VAL B 1 469 ? 36.5 51.906 45.594 1 18.78 469 VAL B N 1
ATOM 8091 C CA . VAL B 1 469 ? 36.625 52.125 44.188 1 18.78 469 VAL B CA 1
ATOM 8092 C C . VAL B 1 469 ? 35.781 53.312 43.75 1 18.78 469 VAL B C 1
ATOM 8094 O O . VAL B 1 469 ? 34.656 53.469 44.219 1 18.78 469 VAL B O 1
ATOM 8097 N N . GLY B 1 470 ? 36.406 54.25 42.969 1 18.5 470 GLY B N 1
ATOM 8098 C CA . GLY B 1 470 ? 36.156 55.594 42.5 1 18.5 470 GLY B CA 1
ATOM 8099 C C . GLY B 1 470 ? 35.031 55.688 41.469 1 18.5 470 GLY B C 1
ATOM 8100 O O . GLY B 1 470 ? 34.812 54.75 40.688 1 18.5 470 GLY B O 1
ATOM 8101 N N . HIS B 1 471 ? 34 56.625 41.562 1 17.91 471 HIS B N 1
ATOM 8102 C CA . HIS B 1 471 ? 32.594 56.938 41.25 1 17.91 471 HIS B CA 1
ATOM 8103 C C . HIS B 1 471 ? 32.438 57.438 39.812 1 17.91 471 HIS B C 1
ATOM 8105 O O . HIS B 1 471 ? 31.359 57.844 39.406 1 17.91 471 HIS B O 1
ATOM 8111 N N . GLN B 1 472 ? 33.469 57.219 38.844 1 18.59 472 GLN B N 1
ATOM 8112 C CA . GLN B 1 472 ? 33.281 58.375 37.969 1 18.59 472 GLN B CA 1
ATOM 8113 C C . GLN B 1 472 ? 32 58.25 37.156 1 18.59 472 GLN B C 1
ATOM 8115 O O . GLN B 1 472 ? 31.547 57.125 36.875 1 18.59 472 GLN B O 1
ATOM 8120 N N . SER B 1 473 ? 31.344 59.438 36.719 1 18.16 473 SER B N 1
ATOM 8121 C CA . SER B 1 473 ? 30.016 60.031 36.469 1 18.16 473 SER B CA 1
ATOM 8122 C C . SER B 1 473 ? 29.578 59.812 35.031 1 18.16 473 SER B C 1
ATOM 8124 O O . SER B 1 473 ? 28.578 60.344 34.594 1 18.16 473 SER B O 1
ATOM 8126 N N . PRO B 1 474 ? 30 58.625 34.344 1 19.55 474 PRO B N 1
ATOM 8127 C CA . PRO B 1 474 ? 29.906 59.031 32.938 1 19.55 474 PRO B CA 1
ATOM 8128 C C . PRO B 1 474 ? 28.484 59.375 32.5 1 19.55 474 PRO B C 1
ATOM 8130 O O . PRO B 1 474 ? 27.531 58.969 33.156 1 19.55 474 PRO B O 1
ATOM 8133 N N . PRO B 1 475 ? 28.391 59.938 31.297 1 19.58 475 PRO B N 1
ATOM 8134 C CA . PRO B 1 475 ? 27.469 60.938 30.719 1 19.58 475 PRO B CA 1
ATOM 8135 C C . PRO B 1 475 ? 26.125 60.344 30.312 1 19.58 475 PRO B C 1
ATOM 8137 O O . PRO B 1 475 ? 26.016 59.125 30.172 1 19.58 475 PRO B O 1
ATOM 8140 N N . ALA B 1 476 ? 25.141 61.125 29.844 1 19.97 476 ALA B N 1
ATOM 8141 C CA . ALA B 1 476 ? 23.719 61.5 29.953 1 19.97 476 ALA B CA 1
ATOM 8142 C C . ALA B 1 476 ? 22.906 60.781 28.859 1 19.97 476 ALA B C 1
ATOM 8144 O O . ALA B 1 476 ? 21.688 60.938 28.797 1 19.97 476 ALA B O 1
ATOM 8145 N N . GLY B 1 477 ? 23.609 59.906 28.016 1 19.73 477 GLY B N 1
ATOM 8146 C CA . GLY B 1 477 ? 22.922 60.031 26.734 1 19.73 477 GLY B CA 1
ATOM 8147 C C . GLY B 1 477 ? 21.438 59.719 26.797 1 19.73 477 GLY B C 1
ATOM 8148 O O . GLY B 1 477 ? 20.984 59.125 27.781 1 19.73 477 GLY B O 1
ATOM 8149 N N . PRO B 1 478 ? 20.781 59.812 25.703 1 20.36 478 PRO B N 1
ATOM 8150 C CA . PRO B 1 478 ? 19.438 60.375 25.484 1 20.36 478 PRO B CA 1
ATOM 8151 C C . PRO B 1 478 ? 18.328 59.406 25.953 1 20.36 478 PRO B C 1
ATOM 8153 O O . PRO B 1 478 ? 18.578 58.219 26.188 1 20.36 478 PRO B O 1
ATOM 8156 N N . VAL B 1 479 ? 17.109 59.75 25.781 1 21.33 479 VAL B N 1
ATOM 8157 C CA . VAL B 1 479 ? 15.781 59.875 26.375 1 21.33 479 VAL B CA 1
ATOM 8158 C C . VAL B 1 479 ? 14.969 58.625 26.078 1 21.33 479 VAL B C 1
ATOM 8160 O O . VAL B 1 479 ? 14.602 58.375 24.922 1 21.33 479 VAL B O 1
ATOM 8163 N N . HIS B 1 480 ? 15.477 57.438 26.438 1 19.14 480 HIS B N 1
ATOM 8164 C CA . HIS B 1 480 ? 14.734 56.219 26.094 1 19.14 480 HIS B CA 1
ATOM 8165 C C . HIS B 1 480 ? 13.305 56.281 26.641 1 19.14 480 HIS B C 1
ATOM 8167 O O . HIS B 1 480 ? 13.086 56.688 27.781 1 19.14 480 HIS B O 1
ATOM 8173 N N . PRO B 1 481 ? 12.32 56.438 25.719 1 21.02 481 PRO B N 1
ATOM 8174 C CA . PRO B 1 481 ? 10.961 56.75 26.156 1 21.02 481 PRO B CA 1
ATOM 8175 C C . PRO B 1 481 ? 10.477 55.844 27.281 1 21.02 481 PRO B C 1
ATOM 8177 O O . PRO B 1 481 ? 10.789 54.625 27.266 1 21.02 481 PRO B O 1
ATOM 8180 N N . GLN B 1 482 ? 10.328 56.344 28.453 1 18.95 482 GLN B N 1
ATOM 8181 C CA . GLN B 1 482 ? 10.023 55.781 29.766 1 18.95 482 GLN B CA 1
ATOM 8182 C C . GLN B 1 482 ? 8.664 55.094 29.781 1 18.95 482 GLN B C 1
ATOM 8184 O O . GLN B 1 482 ? 7.645 55.719 29.484 1 18.95 482 GLN B O 1
ATOM 8189 N N . VAL B 1 483 ? 8.688 53.844 29.359 1 20.41 483 VAL B N 1
ATOM 8190 C CA . VAL B 1 483 ? 7.477 53.031 29.422 1 20.41 483 VAL B CA 1
ATOM 8191 C C . VAL B 1 483 ? 6.812 53.219 30.781 1 20.41 483 VAL B C 1
ATOM 8193 O O . VAL B 1 483 ? 7.461 53.062 31.828 1 20.41 483 VAL B O 1
ATOM 8196 N N . GLU B 1 484 ? 5.816 54.031 30.859 1 20.09 484 GLU B N 1
ATOM 8197 C CA . GLU B 1 484 ? 5.098 54.438 32.062 1 20.09 484 GLU B CA 1
ATOM 8198 C C . GLU B 1 484 ? 4.742 53.188 32.906 1 20.09 484 GLU B C 1
ATOM 8200 O O . GLU B 1 484 ? 4.402 52.156 32.375 1 20.09 484 GLU B O 1
ATOM 8205 N N . PRO B 1 485 ? 5.168 53.156 34.219 1 20.8 485 PRO B N 1
ATOM 8206 C CA . PRO B 1 485 ? 5.051 52.094 35.219 1 20.8 485 PRO B CA 1
ATOM 8207 C C . PRO B 1 485 ? 3.602 51.719 35.5 1 20.8 485 PRO B C 1
ATOM 8209 O O . PRO B 1 485 ? 2.791 52.562 35.875 1 20.8 485 PRO B O 1
ATOM 8212 N N . CYS B 1 486 ? 3.021 50.875 34.656 1 19.84 486 CYS B N 1
ATOM 8213 C CA . CYS B 1 486 ? 1.618 50.562 34.875 1 19.84 486 CYS B CA 1
ATOM 8214 C C . CYS B 1 486 ? 1.356 50.281 36.344 1 19.84 486 CYS B C 1
ATOM 8216 O O . CYS B 1 486 ? 2.254 49.844 37.062 1 19.84 486 CYS B O 1
ATOM 8218 N N . GLU B 1 487 ? 0.177 50.594 36.812 1 20.11 487 GLU B N 1
ATOM 8219 C CA . GLU B 1 487 ? -0.448 50.688 38.125 1 20.11 487 GLU B CA 1
ATOM 8220 C C . GLU B 1 487 ? -0.237 49.406 38.938 1 20.11 487 GLU B C 1
ATOM 8222 O O . GLU B 1 487 ? -0.028 48.344 38.375 1 20.11 487 GLU B O 1
ATOM 8227 N N . GLU B 1 488 ? -0.091 49.531 40.219 1 20.77 488 GLU B N 1
ATOM 8228 C CA . GLU B 1 488 ? 0.204 48.75 41.406 1 20.77 488 GLU B CA 1
ATOM 8229 C C . GLU B 1 488 ? -0.736 47.531 41.5 1 20.77 488 GLU B C 1
ATOM 8231 O O . GLU B 1 488 ? -1.958 47.688 41.469 1 20.77 488 GLU B O 1
ATOM 8236 N N . TRP B 1 489 ? -0.373 46.406 40.969 1 19.89 489 TRP B N 1
ATOM 8237 C CA . TRP B 1 489 ? -1.091 45.156 41.125 1 19.89 489 TRP B CA 1
ATOM 8238 C C . TRP B 1 489 ? -1.496 44.938 42.562 1 19.89 489 TRP B C 1
ATOM 8240 O O . TRP B 1 489 ? -0.656 44.969 43.469 1 19.89 489 TRP B O 1
ATOM 8250 N N . GLY B 1 490 ? -2.68 45.312 42.969 1 19.62 490 GLY B N 1
ATOM 8251 C CA . GLY B 1 490 ? -3.219 45.062 44.312 1 19.62 490 GLY B CA 1
ATOM 8252 C C . GLY B 1 490 ? -2.887 43.688 44.844 1 19.62 490 GLY B C 1
ATOM 8253 O O . GLY B 1 490 ? -2.557 42.781 44.094 1 19.62 490 GLY B O 1
ATOM 8254 N N . ASP B 1 491 ? -2.682 43.438 46.219 1 22.02 491 ASP B N 1
ATOM 8255 C CA . ASP B 1 491 ? -2.162 42.438 47.156 1 22.02 491 ASP B CA 1
ATOM 8256 C C . ASP B 1 491 ? -2.928 41.125 47.031 1 22.02 491 ASP B C 1
ATOM 8258 O O . ASP B 1 491 ? -4.012 40.969 47.625 1 22.02 491 ASP B O 1
ATOM 8262 N N . ALA B 1 492 ? -3.119 40.531 45.938 1 21.33 492 ALA B N 1
ATOM 8263 C CA . ALA B 1 492 ? -3.865 39.281 45.938 1 21.33 492 ALA B CA 1
ATOM 8264 C C . ALA B 1 492 ? -3.227 38.281 46.875 1 21.33 492 ALA B C 1
ATOM 8266 O O . ALA B 1 492 ? -2.387 37.469 46.469 1 21.33 492 ALA B O 1
ATOM 8267 N N . GLN B 1 493 ? -2.744 38.5 48.156 1 21.83 493 GLN B N 1
ATOM 8268 C CA . GLN B 1 493 ? -2.164 37.656 49.188 1 21.83 493 GLN B CA 1
ATOM 8269 C C . GLN B 1 493 ? -3.109 36.5 49.531 1 21.83 493 GLN B C 1
ATOM 8271 O O . GLN B 1 493 ? -2.672 35.469 50 1 21.83 493 GLN B O 1
ATOM 8276 N N . GLY B 1 494 ? -4.43 36.719 49.625 1 21.36 494 GLY B N 1
ATOM 8277 C CA . GLY B 1 494 ? -5.211 35.969 50.594 1 21.36 494 GLY B CA 1
ATOM 8278 C C . GLY B 1 494 ? -5.34 34.5 50.219 1 21.36 494 GLY B C 1
ATOM 8279 O O . GLY B 1 494 ? -5.609 33.656 51.094 1 21.36 494 GLY B O 1
ATOM 8280 N N . VAL B 1 495 ? -5.609 34.156 48.969 1 24.36 495 VAL B N 1
ATOM 8281 C CA . VAL B 1 495 ? -6.375 32.906 48.844 1 24.36 495 VAL B CA 1
ATOM 8282 C C . VAL B 1 495 ? -5.434 31.719 48.906 1 24.36 495 VAL B C 1
ATOM 8284 O O . VAL B 1 495 ? -5.859 30.562 48.719 1 24.36 495 VAL B O 1
ATOM 8287 N N . MET B 1 496 ? -4.066 31.859 49.062 1 22.52 496 MET B N 1
ATOM 8288 C CA . MET B 1 496 ? -3.152 30.719 48.969 1 22.52 496 MET B CA 1
ATOM 8289 C C . MET B 1 496 ? -3.289 29.797 50.156 1 22.52 496 MET B C 1
ATOM 8291 O O . MET B 1 496 ? -2.551 28.812 50.281 1 22.52 496 MET B O 1
ATOM 8295 N N . ASP B 1 497 ? -3.916 30.219 51.219 1 23.5 497 ASP B N 1
ATOM 8296 C CA . ASP B 1 497 ? -3.525 29.578 52.469 1 23.5 497 ASP B CA 1
ATOM 8297 C C . ASP B 1 497 ? -3.959 28.109 52.469 1 23.5 497 ASP B C 1
ATOM 8299 O O . ASP B 1 497 ? -3.348 27.281 53.156 1 23.5 497 ASP B O 1
ATOM 8303 N N . ASN B 1 498 ? -5.215 27.812 52.156 1 22.98 498 ASN B N 1
ATOM 8304 C CA . ASN B 1 498 ? -5.766 26.656 52.844 1 22.98 498 ASN B CA 1
ATOM 8305 C C . ASN B 1 498 ? -5.387 25.359 52.125 1 22.98 498 ASN B C 1
ATOM 8307 O O . ASN B 1 498 ? -6.254 24.656 51.625 1 22.98 498 ASN B O 1
ATOM 8311 N N . ILE B 1 499 ? -4.359 25.344 51.281 1 23.77 499 ILE B N 1
ATOM 8312 C CA . ILE B 1 499 ? -4.145 24.047 50.656 1 23.77 499 ILE B CA 1
ATOM 8313 C C . ILE B 1 499 ? -3.674 23.047 51.719 1 23.77 499 ILE B C 1
ATOM 8315 O O . ILE B 1 499 ? -2.607 23.219 52.312 1 23.77 499 ILE B O 1
ATOM 8319 N N . GLU B 1 500 ? -4.539 22.344 52.344 1 24.8 500 GLU B N 1
ATOM 8320 C CA . GLU B 1 500 ? -4.27 21.234 53.25 1 24.8 500 GLU B CA 1
ATOM 8321 C C . GLU B 1 500 ? -3.152 20.344 52.75 1 24.8 500 GLU B C 1
ATOM 8323 O O . GLU B 1 500 ? -3.053 20.109 51.531 1 24.8 500 GLU B O 1
ATOM 8328 N N . GLU B 1 501 ? -2.084 20.031 53.5 1 25.41 501 GLU B N 1
ATOM 8329 C CA . GLU B 1 501 ? -0.858 19.234 53.406 1 25.41 501 GLU B CA 1
ATOM 8330 C C . GLU B 1 501 ? -1.145 17.828 52.906 1 25.41 501 GLU B C 1
ATOM 8332 O O . GLU B 1 501 ? -1.63 16.984 53.656 1 25.41 501 GLU B O 1
ATOM 8337 N N . ALA B 1 502 ? -1.65 17.578 51.75 1 26.58 502 ALA B N 1
ATOM 8338 C CA . ALA B 1 502 ? -1.779 16.172 51.406 1 26.58 502 ALA B CA 1
ATOM 8339 C C . ALA B 1 502 ? -0.438 15.445 51.5 1 26.58 502 ALA B C 1
ATOM 8341 O O . ALA B 1 502 ? 0.609 16.031 51.219 1 26.58 502 ALA B O 1
ATOM 8342 N N . PRO B 1 503 ? -0.292 14.281 52.281 1 27.64 503 PRO B N 1
ATOM 8343 C CA . PRO B 1 503 ? 0.949 13.555 52.562 1 27.64 503 PRO B CA 1
ATOM 8344 C C . PRO B 1 503 ? 1.752 13.266 51.281 1 27.64 503 PRO B C 1
ATOM 8346 O O . PRO B 1 503 ? 1.184 13.18 50.188 1 27.64 503 PRO B O 1
ATOM 8349 N N . ALA B 1 504 ? 3.074 13.445 51.375 1 29.39 504 ALA B N 1
ATOM 8350 C CA . ALA B 1 504 ? 4.137 13.32 50.406 1 29.39 504 ALA B CA 1
ATOM 8351 C C . ALA B 1 504 ? 4.086 11.961 49.719 1 29.39 504 ALA B C 1
ATOM 8353 O O . ALA B 1 504 ? 4.215 10.922 50.375 1 29.39 504 ALA B O 1
ATOM 8354 N N . PRO B 1 505 ? 3.271 11.781 48.656 1 29 505 PRO B N 1
ATOM 8355 C CA . PRO B 1 505 ? 3.242 10.43 48.094 1 29 505 PRO B CA 1
ATOM 8356 C C . PRO B 1 505 ? 4.637 9.867 47.844 1 29 505 PRO B C 1
ATOM 8358 O O . PRO B 1 505 ? 5.578 10.617 47.594 1 29 505 PRO B O 1
ATOM 8361 N N . ASP B 1 506 ? 4.949 8.664 48.469 1 28.84 506 ASP B N 1
ATOM 8362 C CA . ASP B 1 506 ? 6.168 7.859 48.469 1 28.84 506 ASP B CA 1
ATOM 8363 C C . ASP B 1 506 ? 6.773 7.754 47.062 1 28.84 506 ASP B C 1
ATOM 8365 O O . ASP B 1 506 ? 6.047 7.777 46.094 1 28.84 506 ASP B O 1
ATOM 8369 N N . LEU B 1 507 ? 8.055 7.941 47 1 31.02 507 LEU B N 1
ATOM 8370 C CA . LEU B 1 507 ? 9.008 7.746 45.906 1 31.02 507 LEU B CA 1
ATOM 8371 C C . LEU B 1 507 ? 8.695 6.477 45.125 1 31.02 507 LEU B C 1
ATOM 8373 O O . LEU B 1 507 ? 9.203 6.277 44 1 31.02 507 LEU B O 1
ATOM 8377 N N . GLY B 1 508 ? 8.07 5.414 45.719 1 31.7 508 GLY B N 1
ATOM 8378 C CA . GLY B 1 508 ? 7.605 4.172 45.125 1 31.7 508 GLY B CA 1
ATOM 8379 C C . GLY B 1 508 ? 6.648 4.387 43.969 1 31.7 508 GLY B C 1
ATOM 8380 O O . GLY B 1 508 ? 6.438 3.484 43.156 1 31.7 508 GLY B O 1
ATOM 8381 N N . GLU B 1 509 ? 6.039 5.41 44.031 1 32.78 509 GLU B N 1
ATOM 8382 C CA . GLU B 1 509 ? 4.98 5.598 43.062 1 32.78 509 GLU B CA 1
ATOM 8383 C C . GLU B 1 509 ? 5.551 5.988 41.688 1 32.78 509 GLU B C 1
ATOM 8385 O O . GLU B 1 509 ? 4.988 5.637 40.656 1 32.78 509 GLU B O 1
ATOM 8390 N N . LEU B 1 510 ? 6.609 6.676 41.719 1 33 510 LEU B N 1
ATOM 8391 C CA . LEU B 1 510 ? 7.191 6.969 40.406 1 33 510 LEU B CA 1
ATOM 8392 C C . LEU B 1 510 ? 7.82 5.719 39.812 1 33 510 LEU B C 1
ATOM 8394 O O . LEU B 1 510 ? 7.84 5.559 38.562 1 33 510 LEU B O 1
ATOM 8398 N N . ALA B 1 511 ? 8.508 4.812 40.625 1 33.94 511 ALA B N 1
ATOM 8399 C CA . ALA B 1 511 ? 8.969 3.508 40.156 1 33.94 511 ALA B CA 1
ATOM 8400 C C . ALA B 1 511 ? 7.824 2.709 39.531 1 33.94 511 ALA B C 1
ATOM 8402 O O . ALA B 1 511 ? 8.031 1.945 38.594 1 33.94 511 ALA B O 1
ATOM 8403 N N . ASP B 1 512 ? 6.703 2.754 40.062 1 33.56 512 ASP B N 1
ATOM 8404 C CA . ASP B 1 512 ? 5.512 2.092 39.531 1 33.56 512 ASP B CA 1
ATOM 8405 C C . ASP B 1 512 ? 5.09 2.697 38.188 1 33.56 512 ASP B C 1
ATOM 8407 O O . ASP B 1 512 ? 4.363 2.066 37.438 1 33.56 512 ASP B O 1
ATOM 8411 N N . ILE B 1 513 ? 5.379 3.852 37.906 1 36.44 513 ILE B N 1
ATOM 8412 C CA . ILE B 1 513 ? 5.047 4.453 36.625 1 36.44 513 ILE B CA 1
ATOM 8413 C C . ILE B 1 513 ? 5.895 3.82 35.531 1 36.44 513 ILE B C 1
ATOM 8415 O O . ILE B 1 513 ? 5.387 3.494 34.438 1 36.44 513 ILE B O 1
ATOM 8419 N N . VAL B 1 514 ? 7.207 3.646 35.688 1 36.28 514 VAL B N 1
ATOM 8420 C CA . VAL B 1 514 ? 8.133 3.047 34.719 1 36.28 514 VAL B CA 1
ATOM 8421 C C . VAL B 1 514 ? 7.863 1.547 34.594 1 36.28 514 VAL B C 1
ATOM 8423 O O . VAL B 1 514 ? 8 0.96 33.531 1 36.28 514 VAL B O 1
ATOM 8426 N N . ASN B 1 515 ? 7.77 0.85 35.656 1 36.06 515 ASN B N 1
ATOM 8427 C CA . ASN B 1 515 ? 7.641 -0.604 35.625 1 36.06 515 ASN B CA 1
ATOM 8428 C C . ASN B 1 515 ? 6.285 -1.037 35.062 1 36.06 515 ASN B C 1
ATOM 8430 O O . ASN B 1 515 ? 6.07 -2.219 34.812 1 36.06 515 ASN B O 1
ATOM 8434 N N . GLY B 1 516 ? 5.164 -0.36 35.406 1 31.69 516 GLY B N 1
ATOM 8435 C CA . GLY B 1 516 ? 3.832 -0.838 35.062 1 31.69 516 GLY B CA 1
ATOM 8436 C C . GLY B 1 516 ? 3.344 -0.335 33.719 1 31.69 516 GLY B C 1
ATOM 8437 O O . GLY B 1 516 ? 4.137 0.129 32.875 1 31.69 516 GLY B O 1
ATOM 8438 N N . ASP B 1 517 ? 1.871 -0.086 33.562 1 36.66 517 ASP B N 1
ATOM 8439 C CA . ASP B 1 517 ? 0.849 0.337 32.625 1 36.66 517 ASP B CA 1
ATOM 8440 C C . ASP B 1 517 ? 1.147 1.732 32.062 1 36.66 517 ASP B C 1
ATOM 8442 O O . ASP B 1 517 ? 0.594 2.139 31.047 1 36.66 517 ASP B O 1
ATOM 8446 N N . ASP B 1 518 ? 1.921 2.451 32.688 1 36.38 518 ASP B N 1
ATOM 8447 C CA . ASP B 1 518 ? 2.053 3.861 32.344 1 36.38 518 ASP B CA 1
ATOM 8448 C C . ASP B 1 518 ? 3.07 4.055 31.219 1 36.38 518 ASP B C 1
ATOM 8450 O O . ASP B 1 518 ? 2.91 4.938 30.375 1 36.38 518 ASP B O 1
ATOM 8454 N N . LEU B 1 519 ? 4.203 3.363 31.281 1 38.25 519 LEU B N 1
ATOM 8455 C CA . LEU B 1 519 ? 5.098 3.438 30.125 1 38.25 519 LEU B CA 1
ATOM 8456 C C . LEU B 1 519 ? 4.371 3.062 28.844 1 38.25 519 LEU B C 1
ATOM 8458 O O . LEU B 1 519 ? 4.562 3.703 27.812 1 38.25 519 LEU B O 1
ATOM 8462 N N . ASP B 1 520 ? 3.668 1.987 28.922 1 39.62 520 ASP B N 1
ATOM 8463 C CA . ASP B 1 520 ? 2.832 1.684 27.766 1 39.62 520 ASP B CA 1
ATOM 8464 C C . ASP B 1 520 ? 2.043 2.912 27.328 1 39.62 520 ASP B C 1
ATOM 8466 O O . ASP B 1 520 ? 1.85 3.131 26.125 1 39.62 520 ASP B O 1
ATOM 8470 N N . PHE B 1 521 ? 1.759 3.598 28.438 1 38.62 521 PHE B N 1
ATOM 8471 C CA . PHE B 1 521 ? 0.959 4.793 28.203 1 38.62 521 PHE B CA 1
ATOM 8472 C C . PHE B 1 521 ? 1.771 5.852 27.469 1 38.62 521 PHE B C 1
ATOM 8474 O O . PHE B 1 521 ? 1.305 6.422 26.469 1 38.62 521 PHE B O 1
ATOM 8481 N N . ILE B 1 522 ? 2.916 6.23 28.047 1 42.38 522 ILE B N 1
ATOM 8482 C CA . ILE B 1 522 ? 3.719 7.262 27.406 1 42.38 522 ILE B CA 1
ATOM 8483 C C . ILE B 1 522 ? 4.059 6.832 25.984 1 42.38 522 ILE B C 1
ATOM 8485 O O . ILE B 1 522 ? 3.988 7.641 25.047 1 42.38 522 ILE B O 1
ATOM 8489 N N . MET B 1 523 ? 4.488 5.605 25.938 1 44.56 523 MET B N 1
ATOM 8490 C CA . MET B 1 523 ? 4.852 5.094 24.625 1 44.56 523 MET B CA 1
ATOM 8491 C C . MET B 1 523 ? 3.658 5.141 23.672 1 44.56 523 MET B C 1
ATOM 8493 O O . MET B 1 523 ? 3.822 5.367 22.469 1 44.56 523 MET B O 1
ATOM 8497 N N . ASN B 1 524 ? 2.586 4.926 24.328 1 40.06 524 ASN B N 1
ATOM 8498 C CA . ASN B 1 524 ? 1.36 5.066 23.547 1 40.06 524 ASN B CA 1
ATOM 8499 C C . ASN B 1 524 ? 1.12 6.516 23.125 1 40.06 524 ASN B C 1
ATOM 8501 O O . ASN B 1 524 ? 0.313 6.785 22.234 1 40.06 524 ASN B O 1
ATOM 8505 N N . ILE B 1 525 ? 1.541 7.492 24 1 39.59 525 ILE B N 1
ATOM 8506 C CA . ILE B 1 525 ? 1.16 8.898 23.875 1 39.59 525 ILE B CA 1
ATOM 8507 C C . ILE B 1 525 ? 1.986 9.562 22.781 1 39.59 525 ILE B C 1
ATOM 8509 O O . ILE B 1 525 ? 1.982 10.789 22.641 1 39.59 525 ILE B O 1
ATOM 8513 N N . GLY B 1 526 ? 2.516 8.898 21.906 1 42.25 526 GLY B N 1
ATOM 8514 C CA . GLY B 1 526 ? 3.006 9.617 20.734 1 42.25 526 GLY B CA 1
ATOM 8515 C C . GLY B 1 526 ? 4.438 9.266 20.375 1 42.25 526 GLY B C 1
ATOM 8516 O O . GLY B 1 526 ? 5.008 9.844 19.453 1 42.25 526 GLY B O 1
ATOM 8517 N N . PHE B 1 527 ? 5.195 8.695 21.406 1 38.16 527 PHE B N 1
ATOM 8518 C CA . PHE B 1 527 ? 6.531 8.289 20.984 1 38.16 527 PHE B CA 1
ATOM 8519 C C . PHE B 1 527 ? 6.473 7.031 20.141 1 38.16 527 PHE B C 1
ATOM 8521 O O . PHE B 1 527 ? 7.094 6.961 19.078 1 38.16 527 PHE B O 1
ATOM 8528 N N . ASP B 1 528 ? 6.516 5.719 20.703 1 36.66 528 ASP B N 1
ATOM 8529 C CA . ASP B 1 528 ? 6.57 4.527 19.859 1 36.66 528 ASP B CA 1
ATOM 8530 C C . ASP B 1 528 ? 5.176 3.957 19.625 1 36.66 528 ASP B C 1
ATOM 8532 O O . ASP B 1 528 ? 4.469 3.619 20.562 1 36.66 528 ASP B O 1
ATOM 8536 N N . ALA B 1 529 ? 4.574 4.418 18.781 1 35.06 529 ALA B N 1
ATOM 8537 C CA . ALA B 1 529 ? 3.316 3.732 18.5 1 35.06 529 ALA B CA 1
ATOM 8538 C C . ALA B 1 529 ? 3.508 2.219 18.484 1 35.06 529 ALA B C 1
ATOM 8540 O O . ALA B 1 529 ? 2.598 1.476 18.109 1 35.06 529 ALA B O 1
ATOM 8541 N N . SER B 1 530 ? 4.746 1.682 18.391 1 30.77 530 SER B N 1
ATOM 8542 C CA . SER B 1 530 ? 4.809 0.224 18.406 1 30.77 530 SER B CA 1
ATOM 8543 C C . SER B 1 530 ? 4.41 -0.327 19.766 1 30.77 530 SER B C 1
ATOM 8545 O O . SER B 1 530 ? 4.914 0.129 20.797 1 30.77 530 SER B O 1
ATOM 8547 N N . PRO B 1 531 ? 3.336 -0.836 19.984 1 29.12 531 PRO B N 1
ATOM 8548 C CA . PRO B 1 531 ? 3.109 -1.501 21.281 1 29.12 531 PRO B CA 1
ATOM 8549 C C . PRO B 1 531 ? 4.332 -2.268 21.766 1 29.12 531 PRO B C 1
ATOM 8551 O O . PRO B 1 531 ? 4.863 -3.121 21.047 1 29.12 531 PRO B O 1
ATOM 8554 N N . PHE B 1 532 ? 5.223 -1.758 22.609 1 29.56 532 PHE B N 1
ATOM 8555 C CA . PHE B 1 532 ? 6.223 -2.475 23.391 1 29.56 532 PHE B CA 1
ATOM 8556 C C . PHE B 1 532 ? 5.613 -3.711 24.047 1 29.56 532 PHE B C 1
ATOM 8558 O O . PHE B 1 532 ? 5.055 -3.627 25.141 1 29.56 532 PHE B O 1
ATOM 8565 N N . SER B 1 533 ? 4.965 -4.504 23.453 1 28.44 533 SER B N 1
ATOM 8566 C CA . SER B 1 533 ? 4.5 -5.715 24.125 1 28.44 533 SER B CA 1
ATOM 8567 C C . SER B 1 533 ? 5.633 -6.395 24.891 1 28.44 533 SER B C 1
ATOM 8569 O O . SER B 1 533 ? 5.492 -6.707 26.078 1 28.44 533 SER B O 1
ATOM 8571 N N . HIS B 1 534 ? 6.438 -7.449 24.344 1 28.69 534 HIS B N 1
ATOM 8572 C CA . HIS B 1 534 ? 6.949 -8.586 25.109 1 28.69 534 HIS B CA 1
ATOM 8573 C C . HIS B 1 534 ? 8.242 -8.227 25.828 1 28.69 534 HIS B C 1
ATOM 8575 O O . HIS B 1 534 ? 8.883 -9.094 26.422 1 28.69 534 HIS B O 1
ATOM 8581 N N . VAL B 1 535 ? 9.094 -7.355 25.484 1 27.52 535 VAL B N 1
ATOM 8582 C CA . VAL B 1 535 ? 10.258 -7.383 26.359 1 27.52 535 VAL B CA 1
ATOM 8583 C C . VAL B 1 535 ? 9.898 -6.766 27.719 1 27.52 535 VAL B C 1
ATOM 8585 O O . VAL B 1 535 ? 9.336 -5.668 27.766 1 27.52 535 VAL B O 1
ATOM 8588 N N . ASP B 1 536 ? 9.75 -7.68 28.609 1 27.36 536 ASP B N 1
ATOM 8589 C CA . ASP B 1 536 ? 9.812 -7.312 30.031 1 27.36 536 ASP B CA 1
ATOM 8590 C C . ASP B 1 536 ? 10.898 -6.273 30.281 1 27.36 536 ASP B C 1
ATOM 8592 O O . ASP B 1 536 ? 12.086 -6.562 30.125 1 27.36 536 ASP B O 1
ATOM 8596 N N . PRO B 1 537 ? 10.664 -5.156 30.062 1 27.84 537 PRO B N 1
ATOM 8597 C CA . PRO B 1 537 ? 11.781 -4.258 30.344 1 27.84 537 PRO B CA 1
ATOM 8598 C C . PRO B 1 537 ? 12.484 -4.598 31.656 1 27.84 537 PRO B C 1
ATOM 8600 O O . PRO B 1 537 ? 13.547 -4.043 31.953 1 27.84 537 PRO B O 1
ATOM 8603 N N . LEU B 1 538 ? 11.711 -5.297 32.562 1 26.94 538 LEU B N 1
ATOM 8604 C CA . LEU B 1 538 ? 12.258 -5.559 33.875 1 26.94 538 LEU B CA 1
ATOM 8605 C C . LEU B 1 538 ? 13.266 -6.703 33.844 1 26.94 538 LEU B C 1
ATOM 8607 O O . LEU B 1 538 ? 13.859 -7.055 34.844 1 26.94 538 LEU B O 1
ATOM 8611 N N . GLN B 1 539 ? 13.258 -7.477 32.781 1 26.78 539 GLN B N 1
ATOM 8612 C CA . GLN B 1 539 ? 14.18 -8.578 33 1 26.78 539 GLN B CA 1
ATOM 8613 C C . GLN B 1 539 ? 15.625 -8.078 33.062 1 26.78 539 GLN B C 1
ATOM 8615 O O . GLN B 1 539 ? 16.516 -8.805 33.531 1 26.78 539 GLN B O 1
ATOM 8620 N N . PHE B 1 540 ? 15.93 -6.941 32.469 1 27.25 540 PHE B N 1
ATOM 8621 C CA . PHE B 1 540 ? 17.328 -6.621 32.688 1 27.25 540 PHE B CA 1
ATOM 8622 C C . PHE B 1 540 ? 17.531 -6.074 34.094 1 27.25 540 PHE B C 1
ATOM 8624 O O . PHE B 1 540 ? 18.656 -6.059 34.594 1 27.25 540 PHE B O 1
ATOM 8631 N N . PHE B 1 541 ? 16.5 -5.461 34.625 1 26.19 541 PHE B N 1
ATOM 8632 C CA . PHE B 1 541 ? 16.812 -4.918 35.969 1 26.19 541 PHE B CA 1
ATOM 8633 C C . PHE B 1 541 ? 16.859 -6.023 37 1 26.19 541 PHE B C 1
ATOM 8635 O O . PHE B 1 541 ? 17.344 -5.816 38.125 1 26.19 541 PHE B O 1
ATOM 8642 N N . VAL B 1 542 ? 16.125 -7.086 36.781 1 27.53 542 VAL B N 1
ATOM 8643 C CA . VAL B 1 542 ? 16.062 -8.039 37.875 1 27.53 542 VAL B CA 1
ATOM 8644 C C . VAL B 1 542 ? 17.359 -8.852 37.938 1 27.53 542 VAL B C 1
ATOM 8646 O O . VAL B 1 542 ? 17.594 -9.57 38.906 1 27.53 542 VAL B O 1
ATOM 8649 N N . ALA B 1 543 ? 18.078 -8.812 36.844 1 29.22 543 ALA B N 1
ATOM 8650 C CA . ALA B 1 543 ? 19.172 -9.773 37 1 29.22 543 ALA B CA 1
ATOM 8651 C C . ALA B 1 543 ? 20.125 -9.336 38.125 1 29.22 543 ALA B C 1
ATOM 8653 O O . ALA B 1 543 ? 20.859 -10.164 38.656 1 29.22 543 ALA B O 1
ATOM 8654 N N . ASP B 1 544 ? 20.25 -8.031 38.219 1 25.97 544 ASP B N 1
ATOM 8655 C CA . ASP B 1 544 ? 21.391 -7.797 39.094 1 25.97 544 ASP B CA 1
ATOM 8656 C C . ASP B 1 544 ? 21.031 -8.016 40.562 1 25.97 544 ASP B C 1
ATOM 8658 O O . ASP B 1 544 ? 21.891 -8.008 41.438 1 25.97 544 ASP B O 1
ATOM 8662 N N . LYS B 1 545 ? 19.75 -7.934 40.906 1 27.64 545 LYS B N 1
ATOM 8663 C CA . LYS B 1 545 ? 19.625 -7.996 42.375 1 27.64 545 LYS B CA 1
ATOM 8664 C C . LYS B 1 545 ? 19.812 -9.422 42.875 1 27.64 545 LYS B C 1
ATOM 8666 O O . LYS B 1 545 ? 19.828 -9.664 44.062 1 27.64 545 LYS B O 1
ATOM 8671 N N . LEU B 1 546 ? 19.578 -10.43 42.094 1 27.92 546 LEU B N 1
ATOM 8672 C CA . LEU B 1 546 ? 19.469 -11.68 42.844 1 27.92 546 LEU B CA 1
ATOM 8673 C C . LEU B 1 546 ? 20.844 -12.133 43.344 1 27.92 546 LEU B C 1
ATOM 8675 O O . LEU B 1 546 ? 20.953 -13.117 44.094 1 27.92 546 LEU B O 1
ATOM 8679 N N . THR B 1 547 ? 21.938 -11.734 42.719 1 26.83 547 THR B N 1
ATOM 8680 C CA . THR B 1 547 ? 23.062 -12.539 43.188 1 26.83 547 THR B CA 1
ATOM 8681 C C . THR B 1 547 ? 23.625 -12 44.5 1 26.83 547 THR B C 1
ATOM 8683 O O . THR B 1 547 ? 24.812 -12.172 44.781 1 26.83 547 THR B O 1
ATOM 8686 N N . ARG B 1 548 ? 22.906 -11.016 45.188 1 26.75 548 ARG B N 1
ATOM 8687 C CA . ARG B 1 548 ? 23.688 -10.734 46.375 1 26.75 548 ARG B CA 1
ATOM 8688 C C . ARG B 1 548 ? 23.625 -11.898 47.344 1 26.75 548 ARG B C 1
ATOM 8690 O O . ARG B 1 548 ? 22.547 -12.367 47.719 1 26.75 548 ARG B O 1
ATOM 8697 N N . PRO B 1 549 ? 24.641 -12.703 47.562 1 31.08 549 PRO B N 1
ATOM 8698 C CA . PRO B 1 549 ? 24.812 -13.758 48.562 1 31.08 549 PRO B CA 1
ATOM 8699 C C . PRO B 1 549 ? 24.469 -13.297 49.969 1 31.08 549 PRO B C 1
ATOM 8701 O O . PRO B 1 549 ? 24.672 -12.125 50.312 1 31.08 549 PRO B O 1
ATOM 8704 N N . GLY B 1 550 ? 23.344 -13.688 50.531 1 26.91 550 GLY B N 1
ATOM 8705 C CA . GLY B 1 550 ? 22.984 -13.5 51.906 1 26.91 550 GLY B CA 1
ATOM 8706 C C . GLY B 1 550 ? 24.141 -13.719 52.875 1 26.91 550 GLY B C 1
ATOM 8707 O O . GLY B 1 550 ? 25.109 -14.406 52.531 1 26.91 550 GLY B O 1
ATOM 8708 N N . PRO B 1 551 ? 24.547 -12.75 53.719 1 27.06 551 PRO B N 1
ATOM 8709 C CA . PRO B 1 551 ? 25.578 -12.945 54.75 1 27.06 551 PRO B CA 1
ATOM 8710 C C . PRO B 1 551 ? 25.391 -14.258 55.531 1 27.06 551 PRO B C 1
ATOM 8712 O O . PRO B 1 551 ? 24.281 -14.766 55.625 1 27.06 551 PRO B O 1
ATOM 8715 N N . GLN B 1 552 ? 26.281 -15.258 55.438 1 24.8 552 GLN B N 1
ATOM 8716 C CA . GLN B 1 552 ? 26.453 -16.359 56.375 1 24.8 552 GLN B CA 1
ATOM 8717 C C . GLN B 1 552 ? 26.406 -15.875 57.812 1 24.8 552 GLN B C 1
ATOM 8719 O O . GLN B 1 552 ? 27.141 -14.961 58.188 1 24.8 552 GLN B O 1
ATOM 8724 N N . ALA B 1 553 ? 25.359 -16.344 58.469 1 21.48 553 ALA B N 1
ATOM 8725 C CA . ALA B 1 553 ? 25.453 -16.516 59.906 1 21.48 553 ALA B CA 1
ATOM 8726 C C . ALA B 1 553 ? 26.453 -17.594 60.281 1 21.48 553 ALA B C 1
ATOM 8728 O O . ALA B 1 553 ? 26.5 -18.656 59.656 1 21.48 553 ALA B O 1
#